Protein 6SDU (pdb70)

Solvent-accessible surface area: 31953 Å² total; per-residue (Å²): 93,160,71,62,46,56,20,122,10,25,50,9,61,39,80,106,118,56,21,33,0,30,0,27,7,70,5,28,90,27,13,84,5,52,0,36,0,38,21,44,58,119,4,24,0,94,0,42,0,25,2,5,65,43,68,15,0,18,0,10,0,12,39,113,21,40,58,50,5,86,51,6,104,43,1,26,2,36,7,60,7,96,40,29,104,10,3,2,5,2,0,0,0,8,2,47,9,60,72,75,90,43,14,1,4,0,7,0,18,5,9,0,63,27,79,0,15,1,21,12,81,2,69,14,32,88,54,25,123,48,7,13,1,77,39,62,73,71,106,19,117,16,10,72,13,39,0,12,0,0,34,0,31,2,104,53,26,17,52,0,2,0,0,1,50,50,69,88,32,55,64,28,85,5,53,0,50,34,0,0,78,44,0,79,85,92,62,44,19,44,77,14,81,1,8,20,0,28,0,0,0,25,0,14,2,0,33,66,15,47,64,1,39,2,26,54,1,34,16,61,42,139,49,11,19,43,30,147,13,72,68,88,110,150,51,31,28,1,35,0,31,7,114,8,87,71,10,1,18,0,6,0,16,31,42,7,38,97,29,2,2,2,30,0,38,0,10,87,33,131,44,50,7,0,11,0,11,0,11,43,114,19,40,49,52,8,84,61,11,105,54,1,30,3,42,8,60,6,74,44,25,133,45,22,7,9,2,0,0,0,9,3,42,10,52,65,95,128,42,14,2,4,0,7,0,16,5,40,1,74,30,81,0,30,29,88,11,92,1,54,10,108,122,142,73,4,75,46,50,68,78,95,24,113,17,8,73,14,42,0,16,1,0,30,0,111,4,118,96,75,37,48,0,2,0,1,1,46,63,73,91,30,56,58,29,86,5,52,1,40,32,1,0,90,42,0,72,84,89,61,43,17,44,71,19,77,0,4,24,0,29,1,0,0,20,0,16,5,0,33,66,19,40,22,1,7,2,28,83,5,48,16,64,39,141,238,49,65,46,58,18,88,12,12,47,6,57,43,78,103,111,57,19,32,0,28,0,22,8,62,4,25,55,22,11,51,5,30,0,39,0,67,24,38,60,125,5,27,1,94,0,40,0,26,2,3,67,44,73,10,0,16,0,10,1,12,40,104,18,34,54,57,6,87,60,4,110,49,1,27,2,37,4,62,7,93,38,24,113,9,2,3,0,1,0,0,0,10,2,46,8,54,60,82,127,35,15,1,5,0,8,0,13,1,11,1,55,29,80,0,19,3,22,12,83,3,72,14,32,84,55,27,101,56,14,11,2,82,46,62,69,71,90,20,120,19,10,76,20,44,0,13,0,0,31,0,31,4,85,66,26,25,48,0,3,1,0,1,42,52,73,82,29,56,58,27,79,0,54,0,46,38,0,0,77,44,0,84,83,97,63,45,19,43,68,19,78,0,6,25,0,31,0,0,0,23,0,12,3,0,34,67,19,43,70,1,33,2,30,50,2,33,16,59,39,141,114,28,78,42,45,20,41,28,29,175,6,74,36,83,100,105,61,31,32,2,35,0,45,14,140,7,77,96,13,1,21,0,4,0,8,0,1,13,54,104,31,6,3,1,29,0,41,0,6,76,26,130,44,50,8,0,9,0,13,2,11,43,108,20,34,55,49,7,89,62,6,106,45,1,27,3,37,9,62,7,66,42,25,131,45,21,6,8,2,0,0,0,8,1,45,7,60,64,81,134,34,16,1,2,0,6,0,18,5,40,0,75,30,78,0,30,27,85,12,91,2,61,12,100,120,108,32,152,103,29,17,2,82,39,70,66,72,109,21,115,17,10,69,11,43,0,12,0,0,34,0,87,11,146,92,61,23,41,1,1,0,0,1,45,51,75,90,33,57,61,28,89,3,54,0,47,35,0,0,81,52,0,85,84,93,64,41,16,41,74,20,76,0,7,24,0,29,1,0,0,19,0,16,3,0,32,47,20,38,21,0,9,3,27,91,17,45,16,58,42,138

InterPro domains:
  IPR002594 Glycoside hydrolase family 12 [PTHR34002] (25-267)
  IPR013319 Glycoside hydrolase family 11/12 [G3DSA:2.60.120.180] (44-266)
  IPR013320 Concanavalin A-like lectin/glucanase domain superfamily [SSF49899] (51-266)

Foldseek 3Di:
DDFPDKDFDAQDKDDDPQKMKGWHFDDDDAFTKMKTHRDRFWIKMKGAGAPDDDFGGWTKMKGWDQAWLVPWDFKKKKWAKDWDQDAFKFWWKWWAFPVRLETEIETQAGQAAQQQGDSDGDAAPDADPVGGHHFPDAQDDWFHATWTWHWHADPVGRIYIYTYGNDHDRIDMGGVSGVVVVVVVVPPDHRTRTTMIMTGMRGGHDHPMIMMITGGMDIDTD/DDQPCFDKDDDVFKMWGFPFDDDDFFTKDKADPDLQKIKMKGAGAPDDDFGGWTKMKGWFQAFLVRFPFKKKKWAKDWDPDAFKFWWKWWALAVRQETEIETQAGQAAQQLGGSDGDAADDPVHHFPAAQDDWFHATWTWGWHQDPDRHIYIYTYGNDHDRIDMGRVSRVVVVVVVVVPDDRGGTTMIMTGMGGNHDHPMTMMMIGNIDIDTD/DAPDKDFDAQDKDDDPQKMKTWHFDDDDAWTKMKGHHDSFWIKMKGAGAPDDDFGGWTKMKGWFQAWLVPWDFKKKKWAKDWDDDAFKFWWKWWAFPVRLETEIETQAGQAAQQQGGSDGDAAPDADPVRGHHFPDAQDCWFHATWTWHWHADPVRRIYIYTYGNDHDRTDMGRVSGVVVVVVVVPPDHRTGTTMIMTGMRGGHDHPMIMMIIGGMDIDTD/DQPDKDFDCFDKDDDDQKIWGFFFDDPDFFTKMKTHNDPFKIKMKGAGAPDDDFGGWTKMKGWDQAWLVPFPFKKKKWAKDWDPDAFKFWWKWWAFPVRLETEIETQAGQAAQQQGDSDGDAAPDADPVRGHHFPAAQDDWFHATWTWHWHADPPRRIYIYTYGNDHDRIDMGGVSGVVVVVVVVPPDDRTGTTMIMTGMRGGHDHPMIMMMIGRIDIDTD

Sequence (877 aa):
GMPIWSSHAPYGSFSRDGYSWNNDVWGPRPGPQTISVSGVNRWSVWSDQPNTPGIKSYPHVAFNIGKPLSSINTLSSSFNQEVPTGGAWDVAYDIWDSSNKHEIMLWTNYTGNSDGSGNVKPISYHYAPSGAAIPVYSNVNVGGATWNVFEGEGPDGHKVISLLRTSKTNSGTVDIKSILQWIKSKGYFGDIEVGSVQYGVEITSSPGGKNFNFNNWSVTSKSSHAPYGSFSRDGYSWNNDVWGPRPGPQTISVSGVNRWSVWSDQPNTPGIKSYPHVAFNIGKPLSSINTLSSSFNQEVPTGGAWDVAYDIWDSSNKHEIMLWTNYTGNSDGSGNVKPISYHYAAIPVYSNVNVGGATWNVFEGEGPDGHKVISLLRTSKTNSGTVDIKSILQWIKSKGYFGDIEVGSVQYGVEITSSPGGKNFNFNNWSVTSKMPIWSSHAPYGSFSRDGYSWNNDVWGPRPGPQTISVSGVNRWSVWSDQPNTPGIKSYPHVAFNIGKPLSSINTLSSSFNQEVPTGGAWDVAYDIWDSSNKHEIMLWTNYTGNSDGSGNVKPISYHYAPSGAAIPVYSNVNVGGATWNVFEGEGPDGHKVISLLRTSKTNSGTVDIKSILQWIKSKGYFGDIEVGSVQYGVEITSSPGGKNFNFNNWSVTSKMPIWSSHAPYGSFSRDGYSWNNDVWGPRRPGPQTISVSGVNRWSVWSDQPNTPGIKSYPHVAFNIGKPLSSINTLSSSFNQEVPTGGAWDVAYDIWDSSNKHEIMLWTNYTGNSDGSGNVKPISYHYAPSGAAIPVYSNVNVGGATWNVFEGEGPDGHKVISLLRTSKTNSGTVDIKSILQWIKSKGYFGDIEVGSVQYGVEITSSPGGKNFNFNNWSVTSK

Structure (mmCIF, N/CA/C/O backbone):
data_6SDU
#
_entry.id   6SDU
#
_cell.length_a   135.408
_cell.length_b   108.319
_cell.length_c   84.706
_cell.angle_alpha   90.000
_cell.angle_beta   113.110
_cell.angle_gamma   90.000
#
_symmetry.space_group_name_H-M   'C 1 2 1'
#
loop_
_entity.id
_entity.type
_entity.pdbx_description
1 polymer 'Type III effector NopAA'
2 branched beta-D-glucopyranose-(1-4)-beta-D-glucopyranose
3 non-polymer beta-D-glucopyranose
4 water water
#
loop_
_atom_site.group_PDB
_atom_site.id
_atom_site.type_symbol
_atom_site.label_atom_id
_atom_site.label_alt_id
_atom_site.label_comp_id
_atom_site.label_asym_id
_atom_site.label_entity_id
_atom_site.label_seq_id
_atom_site.pdbx_PDB_ins_code
_atom_site.Cartn_x
_atom_site.Cartn_y
_atom_site.Cartn_z
_atom_site.occupancy
_atom_site.B_iso_or_equiv
_atom_site.auth_seq_id
_atom_site.auth_comp_id
_atom_site.auth_asym_id
_atom_site.auth_atom_id
_atom_site.pdbx_PDB_model_num
ATOM 1 N N . GLY A 1 16 ? 38.797 76.383 36.087 1.00 40.52 15 GLY A N 1
ATOM 2 C CA . GLY A 1 16 ? 38.416 76.055 37.478 1.00 48.00 15 GLY A CA 1
ATOM 3 C C . GLY A 1 16 ? 37.895 74.619 37.579 1.00 43.81 15 GLY A C 1
ATOM 4 O O . GLY A 1 16 ? 38.487 73.903 38.328 1.00 43.89 15 GLY A O 1
ATOM 5 N N . MET A 1 17 ? 36.827 74.241 36.880 1.00 36.25 16 MET A N 1
ATOM 6 C CA . MET A 1 17 ? 36.418 72.818 36.828 1.00 28.01 16 MET A CA 1
ATOM 7 C C . MET A 1 17 ? 36.727 72.313 35.426 1.00 35.13 16 MET A C 1
ATOM 8 O O . MET A 1 17 ? 36.379 72.963 34.508 1.00 35.63 16 MET A O 1
ATOM 13 N N . PRO A 1 18 ? 37.370 71.161 35.246 1.00 33.13 17 PRO A N 1
ATOM 14 C CA . PRO A 1 18 ? 37.690 70.689 33.928 1.00 31.62 17 PRO A CA 1
ATOM 15 C C . PRO A 1 18 ? 36.548 70.097 33.113 1.00 30.16 17 PRO A C 1
ATOM 16 O O . PRO A 1 18 ? 35.756 69.474 33.638 1.00 31.72 17 PRO A O 1
ATOM 20 N N . ILE A 1 19 ? 36.568 70.354 31.821 1.00 28.82 18 ILE A N 1
ATOM 21 C CA . ILE A 1 19 ? 35.623 69.716 30.872 1.00 27.72 18 ILE A CA 1
ATOM 22 C C . ILE A 1 19 ? 36.287 68.421 30.395 1.00 28.45 18 ILE A C 1
ATOM 23 O O . ILE A 1 19 ? 35.612 67.599 29.858 1.00 28.92 18 ILE A O 1
ATOM 28 N N . TRP A 1 20 ? 37.592 68.305 30.605 1.00 23.45 19 TRP A N 1
ATOM 29 C CA . TRP A 1 20 ? 38.327 67.092 30.304 1.00 31.81 19 TRP A CA 1
ATOM 30 C C . TRP A 1 20 ? 39.678 67.164 30.993 1.00 36.81 19 TRP A C 1
ATOM 31 O O . TRP A 1 20 ? 40.211 68.262 31.215 1.00 35.32 19 TRP A O 1
ATOM 42 N N . SER A 1 21 ? 40.179 66.003 31.391 1.00 22.38 20 SER A N 1
ATOM 43 C CA . SER A 1 21 ? 41.485 65.848 31.998 1.00 27.36 20 SER A CA 1
ATOM 44 C C . SER A 1 21 ? 42.003 64.456 31.650 1.00 33.64 20 SER A C 1
ATOM 45 O O . SER A 1 21 ? 41.221 63.509 31.553 1.00 27.45 20 SER A O 1
ATOM 48 N N . SER A 1 22 ? 43.325 64.320 31.535 1.00 30.17 21 SER A N 1
ATOM 49 C CA . SER A 1 22 ? 43.948 63.015 31.319 1.00 29.83 21 SER A CA 1
ATOM 50 C C . SER A 1 22 ? 45.383 63.015 31.831 1.00 26.75 21 SER A C 1
ATOM 51 O O . SER A 1 22 ? 46.090 64.024 31.741 1.00 27.97 21 SER A O 1
ATOM 54 N N . HIS A 1 23 ? 45.791 61.898 32.418 1.00 37.14 22 HIS A N 1
ATOM 55 C CA . HIS A 1 23 ? 47.200 61.675 32.700 1.00 40.24 22 HIS A CA 1
ATOM 56 C C . HIS A 1 23 ? 47.788 60.584 31.814 1.00 40.99 22 HIS A C 1
ATOM 57 O O . HIS A 1 23 ? 48.972 60.261 31.947 1.00 37.42 22 HIS A O 1
ATOM 64 N N . ALA A 1 24 ? 46.997 60.028 30.908 1.00 36.00 23 ALA A N 1
ATOM 65 C CA . ALA A 1 24 ? 47.461 58.981 30.005 1.00 36.42 23 ALA A CA 1
ATOM 66 C C . ALA A 1 24 ? 48.326 59.560 28.892 1.00 37.65 23 ALA A C 1
ATOM 67 O O . ALA A 1 24 ? 47.990 60.616 28.330 1.00 37.00 23 ALA A O 1
ATOM 69 N N . PRO A 1 25 ? 49.455 58.930 28.578 1.00 40.55 24 PRO A N 1
ATOM 70 C CA . PRO A 1 25 ? 50.241 59.365 27.421 1.00 37.75 24 PRO A CA 1
ATOM 71 C C . PRO A 1 25 ? 49.366 59.313 26.176 1.00 35.21 24 PRO A C 1
ATOM 72 O O . PRO A 1 25 ? 48.625 58.352 25.967 1.00 35.11 24 PRO A O 1
ATOM 76 N N . TYR A 1 26 ? 49.426 60.381 25.381 1.00 33.92 25 TYR A N 1
ATOM 77 C CA . TYR A 1 26 ? 48.707 60.589 24.122 1.00 32.72 25 TYR A CA 1
ATOM 78 C C . TYR A 1 26 ? 47.190 60.663 24.289 1.00 36.60 25 TYR A C 1
ATOM 79 O O . TYR A 1 26 ? 46.462 60.532 23.292 1.00 36.58 25 TYR A O 1
ATOM 88 N N . GLY A 1 27 ? 46.699 60.877 25.511 1.00 32.45 26 GLY A N 1
ATOM 89 C CA . GLY A 1 27 ? 45.281 61.143 25.699 1.00 25.55 26 GLY A CA 1
ATOM 90 C C . GLY A 1 27 ? 44.875 62.399 24.941 1.00 32.45 26 GLY A C 1
ATOM 91 O O . GLY A 1 27 ? 45.655 63.341 24.816 1.00 33.86 26 GLY A O 1
ATOM 92 N N . SER A 1 28 ? 43.690 62.368 24.329 1.00 31.67 27 SER A N 1
ATOM 93 C CA . SER A 1 28 ? 43.256 63.499 23.525 1.00 35.91 27 SER A CA 1
ATOM 94 C C . SER A 1 28 ? 41.766 63.764 23.718 1.00 33.79 27 SER A C 1
ATOM 95 O O . SER A 1 28 ? 40.996 62.900 24.139 1.00 32.97 27 SER A O 1
ATOM 98 N N . PHE A 1 29 ? 41.393 65.010 23.454 1.00 31.04 28 PHE A N 1
ATOM 99 C CA . PHE A 1 29 ? 40.036 65.511 23.569 1.00 29.15 28 PHE A CA 1
ATOM 100 C C . PHE A 1 29 ? 39.878 66.609 22.520 1.00 32.82 28 PHE A C 1
ATOM 101 O O . PHE A 1 29 ? 40.856 67.267 22.164 1.00 35.48 28 PHE A O 1
ATOM 109 N N . SER A 1 30 ? 38.675 66.751 21.962 1.00 35.64 29 SER A N 1
ATOM 110 C CA . SER A 1 30 ? 38.414 67.813 20.996 1.00 39.04 29 SER A CA 1
ATOM 111 C C . SER A 1 30 ? 37.038 68.403 21.249 1.00 39.68 29 SER A C 1
ATOM 112 O O . SER A 1 30 ? 36.121 67.688 21.662 1.00 44.26 29 SER A O 1
ATOM 115 N N . ARG A 1 31 ? 36.936 69.725 21.101 1.00 37.70 30 ARG A N 1
ATOM 116 C CA . ARG A 1 31 ? 35.682 70.455 21.249 1.00 36.72 30 ARG A CA 1
ATOM 117 C C . ARG A 1 31 ? 35.728 71.694 20.355 1.00 41.27 30 ARG A C 1
ATOM 118 O O . ARG A 1 31 ? 36.719 72.432 20.381 1.00 37.43 30 ARG A O 1
ATOM 126 N N . ASP A 1 32 ? 34.712 71.861 19.500 1.00 41.25 31 ASP A N 1
ATOM 127 C CA . ASP A 1 32 ? 34.541 73.070 18.677 1.00 44.54 31 ASP A CA 1
ATOM 128 C C . ASP A 1 32 ? 35.761 73.395 17.826 1.00 45.08 31 ASP A C 1
ATOM 129 O O . ASP A 1 32 ? 36.165 74.557 17.717 1.00 51.10 31 ASP A O 1
ATOM 134 N N . GLY A 1 33 ? 36.364 72.385 17.209 1.00 40.89 32 GLY A N 1
ATOM 135 C CA . GLY A 1 33 ? 37.511 72.665 16.363 1.00 42.33 32 GLY A CA 1
ATOM 136 C C . GLY A 1 33 ? 38.853 72.720 17.064 1.00 42.96 32 GLY A C 1
ATOM 137 O O . GLY A 1 33 ? 39.883 72.839 16.385 1.00 42.85 32 GLY A O 1
ATOM 138 N N . TYR A 1 34 ? 38.881 72.720 18.392 1.00 37.05 33 TYR A N 1
ATOM 139 C CA . TYR A 1 34 ? 40.138 72.682 19.117 1.00 36.21 33 TYR A CA 1
ATOM 140 C C . TYR A 1 34 ? 40.333 71.262 19.620 1.00 35.84 33 TYR A C 1
ATOM 141 O O . TYR A 1 34 ? 39.367 70.591 19.999 1.00 39.87 33 TYR A O 1
ATOM 150 N N . SER A 1 35 ? 41.572 70.793 19.609 1.00 39.00 34 SER A N 1
ATOM 151 C CA . SER A 1 35 ? 41.886 69.516 20.229 1.00 40.28 34 SER A CA 1
ATOM 152 C C . SER A 1 35 ? 43.076 69.688 21.160 1.00 40.97 34 SER A C 1
ATOM 153 O O . SER A 1 35 ? 43.900 70.596 20.991 1.00 41.22 34 SER A O 1
ATOM 156 N N . TRP A 1 36 ? 43.116 68.847 22.190 1.00 33.13 35 TRP A N 1
ATOM 157 C CA . TRP A 1 36 ? 44.183 68.855 23.187 1.00 29.58 35 TRP A CA 1
ATOM 158 C C . TRP A 1 36 ? 44.821 67.475 23.232 1.00 29.46 35 TRP A C 1
ATOM 159 O O . TRP A 1 36 ? 44.106 66.467 23.238 1.00 31.00 35 TRP A O 1
ATOM 170 N N . ASN A 1 37 ? 46.159 67.428 23.263 1.00 29.74 36 ASN A N 1
ATOM 171 C CA . ASN A 1 37 ? 46.911 66.176 23.191 1.00 31.93 36 ASN A CA 1
ATOM 172 C C . ASN A 1 37 ? 47.978 66.112 24.279 1.00 31.77 36 ASN A C 1
ATOM 173 O O . ASN A 1 37 ? 48.860 66.973 24.338 1.00 34.86 36 ASN A O 1
ATOM 178 N N . ASN A 1 38 ? 47.891 65.081 25.129 1.00 31.29 37 ASN A N 1
ATOM 179 C CA . ASN A 1 38 ? 48.855 64.805 26.209 1.00 28.28 37 ASN A CA 1
ATOM 180 C C . ASN A 1 38 ? 50.044 63.993 25.690 1.00 35.38 37 ASN A C 1
ATOM 181 O O . ASN A 1 38 ? 50.289 62.865 26.119 1.00 44.20 37 ASN A O 1
ATOM 186 N N . ASP A 1 39 ? 50.807 64.589 24.775 1.00 33.18 38 ASP A N 1
ATOM 187 C CA . ASP A 1 39 ? 51.883 63.862 24.092 1.00 38.18 38 ASP A CA 1
ATOM 188 C C . ASP A 1 39 ? 53.119 63.715 24.975 1.00 36.66 38 ASP A C 1
ATOM 189 O O . ASP A 1 39 ? 53.740 64.725 25.332 1.00 37.96 38 ASP A O 1
ATOM 194 N N . VAL A 1 40 ? 53.431 62.465 25.368 1.00 21.15 39 VAL A N 1
ATOM 195 C CA . VAL A 1 40 ? 54.607 62.097 26.162 1.00 26.76 39 VAL A CA 1
ATOM 196 C C . VAL A 1 40 ? 55.134 60.772 25.632 1.00 39.34 39 VAL A C 1
ATOM 197 O O . VAL A 1 40 ? 54.372 59.800 25.535 1.00 39.47 39 VAL A O 1
ATOM 201 N N . TRP A 1 41 ? 56.414 60.733 25.257 1.00 38.13 40 TRP A N 1
ATOM 202 C CA . TRP A 1 41 ? 57.016 59.528 24.683 1.00 38.91 40 TRP A CA 1
ATOM 203 C C . TRP A 1 41 ? 58.373 59.197 25.305 1.00 43.17 40 TRP A C 1
ATOM 204 O O . TRP A 1 41 ? 58.811 59.872 26.245 1.00 37.76 40 TRP A O 1
ATOM 215 N N . GLY A 1 42 ? 59.075 58.186 24.778 1.00 40.96 41 GLY A N 1
ATOM 216 C CA . GLY A 1 42 ? 60.432 57.976 25.228 1.00 52.63 41 GLY A CA 1
ATOM 217 C C . GLY A 1 42 ? 60.648 56.818 26.183 1.00 56.47 41 GLY A C 1
ATOM 218 O O . GLY A 1 42 ? 59.736 56.041 26.486 1.00 47.16 41 GLY A O 1
ATOM 219 N N . PRO A 1 43 ? 61.903 56.674 26.655 1.00 55.83 42 PRO A N 1
ATOM 220 C CA . PRO A 1 43 ? 62.271 55.531 27.510 1.00 58.53 42 PRO A CA 1
ATOM 221 C C . PRO A 1 43 ? 61.557 55.459 28.857 1.00 59.75 42 PRO A C 1
ATOM 222 O O . PRO A 1 43 ? 60.868 54.466 29.132 1.00 57.90 42 PRO A O 1
ATOM 226 N N . ARG A 1 44 ? 61.718 56.460 29.721 1.00 62.68 43 ARG A N 1
ATOM 227 C CA . ARG A 1 44 ? 61.012 56.478 31.001 1.00 72.49 43 ARG A CA 1
ATOM 228 C C . ARG A 1 44 ? 60.397 57.849 31.193 1.00 62.23 43 ARG A C 1
ATOM 229 O O . ARG A 1 44 ? 60.978 58.722 31.865 1.00 61.01 43 ARG A O 1
ATOM 237 N N . PRO A 1 45 ? 59.190 58.062 30.649 1.00 56.54 44 PRO A N 1
ATOM 238 C CA . PRO A 1 45 ? 58.560 59.380 30.765 1.00 53.34 44 PRO A CA 1
ATOM 239 C C . PRO A 1 45 ? 58.057 59.610 32.175 1.00 46.40 44 PRO A C 1
ATOM 240 O O . PRO A 1 45 ? 57.522 58.703 32.814 1.00 40.37 44 PRO A O 1
ATOM 244 N N . GLY A 1 46 ? 58.078 60.869 32.599 1.00 40.99 45 GLY A N 1
ATOM 245 C CA . GLY A 1 46 ? 57.569 61.187 33.904 1.00 32.90 45 GLY A CA 1
ATOM 246 C C . GLY A 1 46 ? 56.086 61.450 33.864 1.00 31.43 45 GLY A C 1
ATOM 247 O O . GLY A 1 46 ? 55.479 61.581 32.799 1.00 31.38 45 GLY A O 1
ATOM 248 N N . PRO A 1 47 ? 55.471 61.542 35.037 1.00 27.92 46 PRO A N 1
ATOM 249 C CA . PRO A 1 47 ? 54.026 61.792 35.079 1.00 32.78 46 PRO A CA 1
ATOM 250 C C . PRO A 1 47 ? 53.697 63.129 34.442 1.00 31.18 46 PRO A C 1
ATOM 251 O O . PRO A 1 47 ? 54.472 64.086 34.526 1.00 29.44 46 PRO A O 1
ATOM 255 N N . GLN A 1 48 ? 52.541 63.180 33.785 1.00 24.50 47 GLN A N 1
ATOM 256 C CA . GLN A 1 48 ? 52.095 64.406 33.145 1.00 30.93 47 GLN A CA 1
ATOM 257 C C . GLN A 1 48 ? 50.583 64.390 33.091 1.00 31.64 47 GLN A C 1
ATOM 258 O O . GLN A 1 48 ? 50.010 63.447 32.535 1.00 30.14 47 GLN A O 1
ATOM 264 N N . THR A 1 49 ? 49.953 65.488 33.522 1.00 28.08 48 THR A N 1
ATOM 265 C CA . THR A 1 49 ? 48.493 65.580 33.541 1.00 27.02 48 THR A CA 1
ATOM 266 C C . THR A 1 49 ? 48.059 66.886 32.892 1.00 29.95 48 THR A C 1
ATOM 267 O O . THR A 1 49 ? 48.415 67.980 33.356 1.00 28.93 48 THR A O 1
ATOM 271 N N . ILE A 1 50 ? 47.261 66.764 31.849 1.00 22.37 49 ILE A N 1
ATOM 272 C CA . ILE A 1 50 ? 46.677 67.900 31.150 1.00 26.92 49 ILE A CA 1
ATOM 273 C C . ILE A 1 50 ? 45.220 68.024 31.589 1.00 26.72 49 ILE A C 1
ATOM 274 O O . ILE A 1 50 ? 44.536 67.014 31.810 1.00 26.29 49 ILE A O 1
ATOM 279 N N . SER A 1 51 ? 44.765 69.256 31.812 1.00 26.61 50 SER A N 1
ATOM 280 C CA . SER A 1 51 ? 43.365 69.518 32.133 1.00 27.56 50 SER A CA 1
ATOM 281 C C . SER A 1 51 ? 42.882 70.661 31.261 1.00 34.24 50 SER A C 1
ATOM 282 O O . SER A 1 51 ? 43.639 71.603 30.993 1.00 32.25 50 SER A O 1
ATOM 285 N N . VAL A 1 52 ? 41.643 70.547 30.777 1.00 26.64 51 VAL A N 1
ATOM 286 C CA . VAL A 1 52 ? 41.035 71.554 29.913 1.00 30.77 51 VAL A CA 1
ATOM 287 C C . VAL A 1 52 ? 39.831 72.144 30.624 1.00 33.23 51 VAL A C 1
ATOM 288 O O . VAL A 1 52 ? 38.907 71.413 31.010 1.00 29.37 51 VAL A O 1
ATOM 292 N N . SER A 1 53 ? 39.827 73.465 30.786 1.00 31.53 52 SER A N 1
ATOM 293 C CA . SER A 1 53 ? 38.693 74.100 31.439 1.00 30.00 52 SER A CA 1
ATOM 294 C C . SER A 1 53 ? 37.645 74.625 30.461 1.00 31.93 52 SER A C 1
ATOM 295 O O . SER A 1 53 ? 36.487 74.804 30.852 1.00 45.09 52 SER A O 1
ATOM 298 N N . GLY A 1 54 ? 37.992 74.766 29.192 1.00 34.57 53 GLY A N 1
ATOM 299 C CA . GLY A 1 54 ? 37.110 75.319 28.177 1.00 39.67 53 GLY A CA 1
ATOM 300 C C . GLY A 1 54 ? 37.931 75.512 26.923 1.00 37.91 53 GLY A C 1
ATOM 301 O O . GLY A 1 54 ? 39.155 75.322 26.933 1.00 42.94 53 GLY A O 1
ATOM 302 N N . VAL A 1 55 ? 37.258 75.932 25.844 1.00 44.87 54 VAL A N 1
ATOM 303 C CA . VAL A 1 55 ? 37.935 75.914 24.540 1.00 47.13 54 VAL A CA 1
ATOM 304 C C . VAL A 1 55 ? 39.166 76.809 24.520 1.00 49.61 54 VAL A C 1
ATOM 305 O O . VAL A 1 55 ? 40.145 76.517 23.821 1.00 55.01 54 VAL A O 1
ATOM 309 N N . ASN A 1 56 ? 39.168 77.874 25.308 1.00 42.48 55 ASN A N 1
ATOM 310 C CA . ASN A 1 56 ? 40.278 78.811 25.316 1.00 41.15 55 ASN A CA 1
ATOM 311 C C . ASN A 1 56 ? 41.229 78.685 26.507 1.00 37.06 55 ASN A C 1
ATOM 312 O O . ASN A 1 56 ? 42.230 79.405 26.542 1.00 41.85 55 ASN A O 1
ATOM 317 N N . ARG A 1 57 ? 40.960 77.824 27.493 1.00 31.03 56 ARG A N 1
ATOM 318 C CA . ARG A 1 57 ? 41.774 77.804 28.712 1.00 30.34 56 ARG A CA 1
ATOM 319 C C . ARG A 1 57 ? 42.100 76.376 29.128 1.00 34.00 56 ARG A C 1
ATOM 320 O O . ARG A 1 57 ? 41.199 75.565 29.343 1.00 33.53 56 ARG A O 1
ATOM 328 N N . TRP A 1 58 ? 43.394 76.104 29.313 1.00 30.60 57 TRP A N 1
ATOM 329 C CA . TRP A 1 58 ? 43.885 74.781 29.657 1.00 25.54 57 TRP A CA 1
ATOM 330 C C . TRP A 1 58 ? 45.178 74.892 30.456 1.00 32.98 57 TRP A C 1
ATOM 331 O O . TRP A 1 58 ? 45.736 75.982 30.649 1.00 31.09 57 TRP A O 1
ATOM 342 N N . SER A 1 59 ? 45.599 73.748 30.992 1.00 27.55 58 SER A N 1
ATOM 343 C CA . SER A 1 59 ? 46.766 73.675 31.847 1.00 31.81 58 SER A CA 1
ATOM 344 C C . SER A 1 59 ? 47.392 72.288 31.717 1.00 33.56 58 SER A C 1
ATOM 345 O O . SER A 1 59 ? 46.728 71.327 31.308 1.00 26.98 58 SER A O 1
ATOM 348 N N . VAL A 1 60 ? 48.685 72.202 32.049 1.00 33.39 59 VAL A N 1
ATOM 349 C CA . VAL A 1 60 ? 49.413 70.937 32.106 1.00 34.86 59 VAL A CA 1
ATOM 350 C C . VAL A 1 60 ? 50.475 71.004 33.208 1.00 37.23 59 VAL A C 1
ATOM 351 O O . VAL A 1 60 ? 51.153 72.028 33.379 1.00 33.05 59 VAL A O 1
ATOM 355 N N . TRP A 1 61 ? 50.582 69.927 33.991 1.00 31.69 60 TRP A N 1
ATOM 356 C CA . TRP A 1 61 ? 51.653 69.733 34.971 1.00 26.07 60 TRP A CA 1
ATOM 357 C C . TRP A 1 61 ? 52.493 68.535 34.574 1.00 25.94 60 TRP A C 1
ATOM 358 O O . TRP A 1 61 ? 51.945 67.512 34.166 1.00 29.74 60 TRP A O 1
ATOM 369 N N . SER A 1 62 ? 53.815 68.659 34.663 1.00 26.10 61 SER A N 1
ATOM 370 C CA . SER A 1 62 ? 54.684 67.586 34.201 1.00 22.68 61 SER A CA 1
ATOM 371 C C . SER A 1 62 ? 55.922 67.519 35.071 1.00 21.43 61 SER A C 1
ATOM 372 O O . SER A 1 62 ? 56.475 68.552 35.433 1.00 29.16 61 SER A O 1
ATOM 375 N N . ASP A 1 63 ? 56.351 66.303 35.400 1.00 26.09 62 ASP A N 1
ATOM 376 C CA . ASP A 1 63 ? 57.558 66.008 36.184 1.00 27.77 62 ASP A CA 1
ATOM 377 C C . ASP A 1 63 ? 58.504 65.124 35.359 1.00 35.29 62 ASP A C 1
ATOM 378 O O . ASP A 1 63 ? 58.513 63.900 35.516 1.00 34.58 62 ASP A O 1
ATOM 383 N N . GLN A 1 64 ? 59.310 65.741 34.497 1.00 33.12 63 GLN A N 1
ATOM 384 C CA . GLN A 1 64 ? 60.234 65.040 33.607 1.00 29.67 63 GLN A CA 1
ATOM 385 C C . GLN A 1 64 ? 61.664 65.085 34.147 1.00 31.14 63 GLN A C 1
ATOM 386 O O . GLN A 1 64 ? 62.083 66.108 34.716 1.00 29.45 63 GLN A O 1
ATOM 392 N N . PRO A 1 65 ? 62.425 63.996 34.044 1.00 32.39 64 PRO A N 1
ATOM 393 C CA . PRO A 1 65 ? 63.757 63.969 34.662 1.00 30.09 64 PRO A CA 1
ATOM 394 C C . PRO A 1 65 ? 64.772 64.830 33.927 1.00 27.16 64 PRO A C 1
ATOM 395 O O . PRO A 1 65 ? 64.633 65.156 32.737 1.00 29.59 64 PRO A O 1
ATOM 399 N N . ASN A 1 66 ? 65.844 65.144 34.656 1.00 31.38 65 ASN A N 1
ATOM 400 C CA . ASN A 1 66 ? 66.969 65.938 34.146 1.00 36.97 65 ASN A CA 1
ATOM 401 C C . ASN A 1 66 ? 67.894 65.085 33.267 1.00 34.77 65 ASN A C 1
ATOM 402 O O . ASN A 1 66 ? 69.034 64.755 33.610 1.00 23.70 65 ASN A O 1
ATOM 407 N N . THR A 1 67 ? 67.373 64.702 32.114 1.00 27.70 66 THR A N 1
ATOM 408 C CA . THR A 1 67 ? 68.083 63.848 31.175 1.00 28.05 66 THR A CA 1
ATOM 409 C C . THR A 1 67 ? 67.973 64.442 29.782 1.00 24.50 66 THR A C 1
ATOM 410 O O . THR A 1 67 ? 67.090 65.272 29.529 1.00 20.30 66 THR A O 1
ATOM 414 N N . PRO A 1 68 ? 68.840 64.031 28.848 1.00 19.69 67 PRO A N 1
ATOM 415 C CA . PRO A 1 68 ? 68.814 64.632 27.501 1.00 32.40 67 PRO A CA 1
ATOM 416 C C . PRO A 1 68 ? 67.511 64.388 26.739 1.00 29.55 67 PRO A C 1
ATOM 417 O O . PRO A 1 68 ? 66.862 63.352 26.872 1.00 31.64 67 PRO A O 1
ATOM 421 N N . GLY A 1 69 ? 67.167 65.343 25.889 1.00 28.40 68 GLY A N 1
ATOM 422 C CA . GLY A 1 69 ? 66.101 65.148 24.913 1.00 29.52 68 GLY A CA 1
ATOM 423 C C . GLY A 1 69 ? 64.744 65.617 25.391 1.00 32.29 68 GLY A C 1
ATOM 424 O O . GLY A 1 69 ? 64.439 65.637 26.589 1.00 29.16 68 GLY A O 1
ATOM 425 N N . ILE A 1 70 ? 63.915 66.007 24.415 1.00 26.43 69 ILE A N 1
ATOM 426 C CA . ILE A 1 70 ? 62.531 66.401 24.670 1.00 27.14 69 ILE A CA 1
ATOM 427 C C . ILE A 1 70 ? 61.707 65.176 25.052 1.00 32.23 69 ILE A C 1
ATOM 428 O O . ILE A 1 70 ? 61.746 64.146 24.366 1.00 27.86 69 ILE A O 1
ATOM 433 N N . LYS A 1 71 ? 60.965 65.270 26.163 1.00 28.54 70 LYS A N 1
ATOM 434 C CA . LYS A 1 71 ? 60.149 64.150 26.625 1.00 19.96 70 LYS A CA 1
ATOM 435 C C . LYS A 1 71 ? 58.696 64.258 26.206 1.00 33.09 70 LYS A C 1
ATOM 436 O O . LYS A 1 71 ? 58.044 63.227 26.018 1.00 27.41 70 LYS A O 1
ATOM 442 N N . SER A 1 72 ? 58.167 65.474 26.056 1.00 27.59 71 SER A N 1
ATOM 443 C CA . SER A 1 72 ? 56.741 65.628 25.864 1.00 20.93 71 SER A CA 1
ATOM 444 C C . SER A 1 72 ? 56.438 66.942 25.159 1.00 29.25 71 SER A C 1
ATOM 445 O O . SER A 1 72 ? 57.242 67.881 25.164 1.00 25.01 71 SER A O 1
ATOM 448 N N . TYR A 1 73 ? 55.273 66.987 24.523 1.00 30.10 72 TYR A N 1
ATOM 449 C CA . TYR A 1 73 ? 54.735 68.219 23.947 1.00 34.09 72 TYR A CA 1
ATOM 450 C C . TYR A 1 73 ? 53.233 68.248 24.174 1.00 33.64 72 TYR A C 1
ATOM 451 O O . TYR A 1 73 ? 52.447 68.025 23.243 1.00 34.31 72 TYR A O 1
ATOM 460 N N . PRO A 1 74 ? 52.795 68.479 25.417 1.00 28.58 73 PRO A N 1
ATOM 461 C CA . PRO A 1 74 ? 51.365 68.746 25.648 1.00 29.93 73 PRO A CA 1
ATOM 462 C C . PRO A 1 74 ? 50.936 69.976 24.860 1.00 29.10 73 PRO A C 1
ATOM 463 O O . PRO A 1 74 ? 51.595 71.024 24.903 1.00 25.01 73 PRO A O 1
ATOM 467 N N . HIS A 1 75 ? 49.838 69.859 24.122 1.00 29.95 74 HIS A N 1
ATOM 468 C CA . HIS A 1 75 ? 49.515 70.997 23.274 1.00 30.36 74 HIS A CA 1
ATOM 469 C C . HIS A 1 75 ? 48.046 71.006 22.919 1.00 31.21 74 HIS A C 1
ATOM 470 O O . HIS A 1 75 ? 47.350 69.996 23.010 1.00 27.40 74 HIS A O 1
ATOM 477 N N . VAL A 1 76 ? 47.605 72.183 22.502 1.00 24.82 75 VAL A N 1
ATOM 478 C CA . VAL A 1 76 ? 46.304 72.430 21.910 1.00 25.23 75 VAL A CA 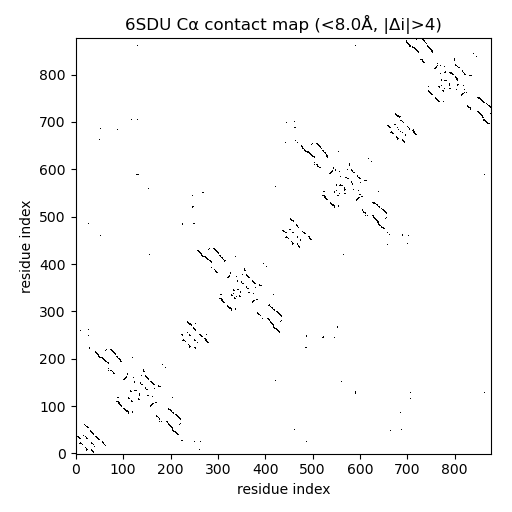1
ATOM 479 C C . VAL A 1 76 ? 46.546 72.597 20.411 1.00 30.76 75 VAL A C 1
ATOM 480 O O . VAL A 1 76 ? 47.620 73.046 20.003 1.00 37.61 75 VAL A O 1
ATOM 484 N N . ALA A 1 77 ? 45.605 72.147 19.584 1.00 35.92 76 ALA A N 1
ATOM 485 C CA . ALA A 1 77 ? 45.762 72.213 18.134 1.00 32.26 76 ALA A CA 1
ATOM 486 C C . ALA A 1 77 ? 44.485 72.711 17.468 1.00 31.74 76 ALA A C 1
ATOM 487 O O . ALA A 1 77 ? 43.375 72.406 17.915 1.00 35.07 76 ALA A O 1
ATOM 489 N N . PHE A 1 78 ? 44.657 73.434 16.354 1.00 33.51 77 PHE A N 1
ATOM 490 C CA . PHE A 1 78 ? 43.560 73.997 15.571 1.00 30.64 77 PHE A CA 1
ATOM 491 C C . PHE A 1 78 ? 43.829 73.797 14.079 1.00 32.83 77 PHE A C 1
ATOM 492 O O . PHE A 1 78 ? 44.847 74.265 13.554 1.00 32.13 77 PHE A O 1
ATOM 500 N N . ASN A 1 79 ? 42.891 73.163 13.384 1.00 29.01 78 ASN A N 1
ATOM 501 C CA . ASN A 1 79 ? 43.058 72.858 11.966 1.00 41.09 78 ASN A CA 1
ATOM 502 C C . ASN A 1 79 ? 42.673 74.035 11.067 1.00 41.75 78 ASN A C 1
ATOM 503 O O . ASN A 1 79 ? 41.669 74.716 11.307 1.00 38.74 78 ASN A O 1
ATOM 508 N N . ILE A 1 80 ? 43.502 74.286 10.043 1.00 42.89 79 ILE A N 1
ATOM 509 C CA . ILE A 1 80 ? 43.249 75.326 9.035 1.00 42.66 79 ILE A CA 1
ATOM 510 C C . ILE A 1 80 ? 42.814 74.712 7.700 1.00 41.67 79 ILE A C 1
ATOM 511 O O . ILE A 1 80 ? 41.681 74.904 7.258 1.00 51.53 79 ILE A O 1
ATOM 516 N N . GLY A 1 81 ? 43.693 73.939 7.068 1.00 35.35 80 GLY A N 1
ATOM 517 C CA . GLY A 1 81 ? 43.406 73.290 5.800 1.00 41.98 80 GLY A CA 1
ATOM 518 C C . GLY A 1 81 ? 43.135 74.216 4.623 1.00 51.87 80 GLY A C 1
ATOM 519 O O . GLY A 1 81 ? 42.190 73.990 3.859 1.00 62.64 80 GLY A O 1
ATOM 520 N N . LYS A 1 82 ? 43.966 75.240 4.444 1.00 47.65 81 LYS A N 1
ATOM 521 C CA . LYS A 1 82 ? 43.785 76.233 3.393 1.00 45.55 81 LYS A CA 1
ATOM 522 C C . LYS A 1 82 ? 45.143 76.617 2.820 1.00 50.09 81 LYS A C 1
ATOM 523 O O . LYS A 1 82 ? 46.122 76.697 3.567 1.00 45.37 81 LYS A O 1
ATOM 529 N N . PRO A 1 83 ? 45.221 76.876 1.507 1.00 48.59 82 PRO A N 1
ATOM 530 C CA . PRO A 1 83 ? 46.459 77.424 0.939 1.00 42.42 82 PRO A CA 1
ATOM 531 C C . PRO A 1 83 ? 46.758 78.803 1.498 1.00 44.88 82 PRO A C 1
ATOM 532 O O . PRO A 1 83 ? 45.857 79.596 1.793 1.00 38.74 82 PRO A O 1
ATOM 536 N N . LEU A 1 84 ? 48.053 79.085 1.638 1.00 42.03 83 LEU A N 1
ATOM 537 C CA . LEU A 1 84 ? 48.467 80.377 2.174 1.00 39.81 83 LEU A CA 1
ATOM 538 C C . LEU A 1 84 ? 47.862 81.527 1.371 1.00 52.39 83 LEU A C 1
ATOM 539 O O . LEU A 1 84 ? 47.433 82.539 1.940 1.00 53.19 83 LEU A O 1
ATOM 544 N N . SER A 1 85 ? 47.788 81.367 0.048 1.00 54.23 84 SER A N 1
ATOM 545 C CA . SER A 1 85 ? 47.283 82.429 -0.816 1.00 55.01 84 SER A CA 1
ATOM 546 C C . SER A 1 85 ? 45.799 82.705 -0.586 1.00 58.01 84 SER A C 1
ATOM 547 O O . SER A 1 85 ? 45.351 83.848 -0.749 1.00 57.92 84 SER A O 1
ATOM 550 N N . SER A 1 86 ? 45.027 81.694 -0.186 1.00 47.75 85 SER A N 1
ATOM 551 C CA . SER A 1 86 ? 43.601 81.894 0.056 1.00 54.10 85 SER A CA 1
ATOM 552 C C . SER A 1 86 ? 43.312 82.502 1.426 1.00 58.70 85 SER A C 1
ATOM 553 O O . SER A 1 86 ? 42.149 82.807 1.720 1.00 55.93 85 SER A O 1
ATOM 556 N N . ILE A 1 87 ? 44.322 82.646 2.280 1.00 51.45 86 ILE A N 1
ATOM 557 C CA . ILE A 1 87 ? 44.119 83.110 3.646 1.00 52.11 86 ILE A CA 1
ATOM 558 C C . ILE A 1 87 ? 44.144 84.633 3.683 1.00 47.43 86 ILE A C 1
ATOM 559 O O . ILE A 1 87 ? 45.093 85.267 3.204 1.00 55.50 86 ILE A O 1
ATOM 564 N N . ASN A 1 88 ? 43.121 85.217 4.301 1.00 47.08 87 ASN A N 1
ATOM 565 C CA . ASN A 1 88 ? 43.034 86.655 4.523 1.00 51.26 87 ASN A CA 1
ATOM 566 C C . ASN A 1 88 ? 43.512 87.056 5.911 1.00 58.09 87 ASN A C 1
ATOM 567 O O . ASN A 1 88 ? 44.154 88.104 6.067 1.00 62.13 87 ASN A O 1
ATOM 572 N N . THR A 1 89 ? 43.211 86.242 6.924 1.00 55.31 88 THR A N 1
ATOM 573 C CA . THR A 1 89 ? 43.652 86.495 8.290 1.00 52.75 88 THR A CA 1
ATOM 574 C C . THR A 1 89 ? 44.000 85.176 8.964 1.00 49.53 88 THR A C 1
ATOM 575 O O . THR A 1 89 ? 43.179 84.256 8.984 1.00 50.03 88 THR A O 1
ATOM 579 N N . LEU A 1 90 ? 45.197 85.095 9.542 1.00 49.12 89 LEU A N 1
ATOM 580 C CA . LEU A 1 90 ? 45.582 83.949 10.373 1.00 47.55 89 LEU A CA 1
ATOM 581 C C . LEU A 1 90 ? 46.436 84.488 11.516 1.00 44.33 89 LEU A C 1
ATOM 582 O O . LEU A 1 90 ? 47.641 84.718 11.364 1.00 48.36 89 LEU A O 1
ATOM 587 N N . SER A 1 91 ? 45.803 84.687 12.658 1.00 39.40 90 SER A N 1
ATOM 588 C CA . SER A 1 91 ? 46.471 85.219 13.830 1.00 44.52 90 SER A CA 1
ATOM 589 C C . SER A 1 91 ? 46.097 84.388 15.049 1.00 40.84 90 SER A C 1
ATOM 590 O O . SER A 1 91 ? 45.144 83.600 15.030 1.00 47.85 90 SER A O 1
ATOM 593 N N . SER A 1 92 ? 46.876 84.548 16.109 1.00 34.20 91 SER A N 1
ATOM 594 C CA . SER A 1 92 ? 46.637 83.802 17.333 1.00 39.75 91 SER A CA 1
ATOM 595 C C . SER A 1 92 ? 46.991 84.657 18.542 1.00 37.72 91 SER A C 1
ATOM 596 O O . SER A 1 92 ? 47.915 85.477 18.487 1.00 36.78 91 SER A O 1
ATOM 599 N N . SER A 1 93 ? 46.226 84.483 19.626 1.00 36.87 92 SER A N 1
ATOM 600 C CA . SER A 1 93 ? 46.482 85.154 20.900 1.00 39.02 92 SER A CA 1
ATOM 601 C C . SER A 1 93 ? 46.804 84.134 21.982 1.00 38.04 92 SER A C 1
ATOM 602 O O . SER A 1 93 ? 46.137 83.103 22.074 1.00 42.33 92 SER A O 1
ATOM 605 N N . PHE A 1 94 ? 47.802 84.435 22.824 1.00 41.71 93 PHE A N 1
ATOM 606 C CA . PHE A 1 94 ? 48.206 83.561 23.926 1.00 35.33 93 PHE A CA 1
ATOM 607 C C . PHE A 1 94 ? 48.385 84.370 25.207 1.00 38.78 93 PHE A C 1
ATOM 608 O O . PHE A 1 94 ? 48.768 85.541 25.169 1.00 40.33 93 PHE A O 1
ATOM 616 N N . ASN A 1 95 ? 48.030 83.763 26.333 1.00 40.69 94 ASN A N 1
ATOM 617 C CA . ASN A 1 95 ? 48.285 84.322 27.656 1.00 46.71 94 ASN A CA 1
ATOM 618 C C . ASN A 1 95 ? 48.641 83.161 28.580 1.00 42.07 94 ASN A C 1
ATOM 619 O O . ASN A 1 95 ? 47.835 82.243 28.745 1.00 37.18 94 ASN A O 1
ATOM 624 N N . GLN A 1 96 ? 49.820 83.194 29.205 1.00 34.28 95 GLN A N 1
ATOM 625 C CA . GLN A 1 96 ? 50.260 82.016 29.947 1.00 35.41 95 GLN A CA 1
ATOM 626 C C . GLN A 1 96 ? 50.958 82.380 31.260 1.00 38.00 95 GLN A C 1
ATOM 627 O O . GLN A 1 96 ? 51.398 83.511 31.472 1.00 37.08 95 GLN A O 1
ATOM 633 N N . GLU A 1 97 ? 51.028 81.389 32.152 1.00 42.34 96 GLU A N 1
ATOM 634 C CA . GLU A 1 97 ? 51.799 81.470 33.386 1.00 36.87 96 GLU A CA 1
ATOM 635 C C . GLU A 1 97 ? 52.765 80.285 33.403 1.00 39.64 96 GLU A C 1
ATOM 636 O O . GLU A 1 97 ? 52.334 79.137 33.292 1.00 35.00 96 GLU A O 1
ATOM 642 N N . VAL A 1 98 ? 54.052 80.563 33.553 1.00 34.74 97 VAL A N 1
ATOM 643 C CA . VAL A 1 98 ? 55.102 79.563 33.363 1.00 35.75 97 VAL A CA 1
ATOM 644 C C . VAL A 1 98 ? 55.915 79.487 34.642 1.00 35.32 97 VAL A C 1
ATOM 645 O O . VAL A 1 98 ? 55.921 80.433 35.451 1.00 34.39 97 VAL A O 1
ATOM 649 N N . PRO A 1 99 ? 56.607 78.380 34.876 1.00 29.69 98 PRO A N 1
ATOM 650 C CA . PRO A 1 99 ? 57.519 78.275 36.019 1.00 30.96 98 PRO A CA 1
ATOM 651 C C . PRO A 1 99 ? 58.815 78.990 35.659 1.00 33.06 98 PRO A C 1
ATOM 652 O O . PRO A 1 99 ? 58.962 79.522 34.557 1.00 29.27 98 PRO A O 1
ATOM 656 N N . THR A 1 100 ? 59.742 79.026 36.620 1.00 31.67 99 THR A N 1
ATOM 657 C CA . THR A 1 100 ? 61.050 79.645 36.417 1.00 42.04 99 THR A CA 1
ATOM 658 C C . THR A 1 100 ? 62.121 78.684 35.887 1.00 42.39 99 THR A C 1
ATOM 659 O O . THR A 1 100 ? 62.852 79.029 34.950 1.00 47.41 99 THR A O 1
ATOM 663 N N . GLY A 1 101 ? 62.258 77.505 36.498 1.00 35.11 100 GLY A N 1
ATOM 664 C CA . GLY A 1 101 ? 63.340 76.589 36.201 1.00 37.08 100 GLY A CA 1
ATOM 665 C C . GLY A 1 101 ? 62.989 75.414 35.288 1.00 36.66 100 GLY A C 1
ATOM 666 O O . GLY A 1 101 ? 61.896 75.293 34.737 1.00 31.25 100 GLY A O 1
ATOM 667 N N . GLY A 1 102 ? 63.984 74.551 35.100 1.00 29.91 101 GLY A N 1
ATOM 668 C CA . GLY A 1 102 ? 63.813 73.401 34.234 1.00 23.78 101 GLY A CA 1
ATOM 669 C C . GLY A 1 102 ? 64.416 73.644 32.864 1.00 29.48 101 GLY A C 1
ATOM 670 O O . GLY A 1 102 ? 65.241 74.540 32.650 1.00 29.20 101 GLY A O 1
ATOM 671 N N . ALA A 1 103 ? 64.040 72.768 31.931 1.00 23.49 102 ALA A N 1
ATOM 672 C CA . ALA A 1 103 ? 64.482 72.870 30.536 1.00 25.76 102 ALA A CA 1
ATOM 673 C C . ALA A 1 103 ? 63.258 72.701 29.633 1.00 27.85 102 ALA A C 1
ATOM 674 O O . ALA A 1 103 ? 62.710 71.598 29.532 1.00 27.81 102 ALA A O 1
ATOM 676 N N . TRP A 1 104 ? 62.796 73.798 29.019 1.00 27.57 103 TRP A N 1
ATOM 677 C CA . TRP A 1 104 ? 61.572 73.757 28.223 1.00 28.92 103 TRP A CA 1
ATOM 678 C C . TRP A 1 104 ? 61.483 74.981 27.318 1.00 33.31 103 TRP A C 1
ATOM 679 O O . TRP A 1 104 ? 62.222 75.962 27.457 1.00 33.79 103 TRP A O 1
ATOM 690 N N . ASP A 1 105 ? 60.567 74.897 26.366 1.00 33.82 104 ASP A N 1
ATOM 691 C CA . ASP A 1 105 ? 60.262 76.022 25.507 1.00 26.14 104 ASP A CA 1
ATOM 692 C C . ASP A 1 105 ? 58.771 75.982 25.221 1.00 24.62 104 ASP A C 1
ATOM 693 O O . ASP A 1 105 ? 58.226 74.924 24.930 1.00 27.72 104 ASP A O 1
ATOM 698 N N . VAL A 1 106 ? 58.100 77.108 25.444 1.00 24.92 105 VAL A N 1
ATOM 699 C CA . VAL A 1 106 ? 56.698 77.271 25.101 1.00 21.21 105 VAL A CA 1
ATOM 700 C C . VAL A 1 106 ? 56.685 77.724 23.644 1.00 25.03 105 VAL A C 1
ATOM 701 O O . VAL A 1 106 ? 57.314 78.733 23.310 1.00 29.60 105 VAL A O 1
ATOM 705 N N . ALA A 1 107 ? 56.007 76.982 22.765 1.00 31.13 106 ALA A N 1
ATOM 706 C CA . ALA A 1 107 ? 56.127 77.321 21.347 1.00 35.53 106 ALA A CA 1
ATOM 707 C C . ALA A 1 107 ? 54.849 77.061 20.561 1.00 37.13 106 ALA A C 1
ATOM 708 O O . ALA A 1 107 ? 54.100 76.124 20.857 1.00 31.76 106 ALA A O 1
ATOM 710 N N . TYR A 1 108 ? 54.652 77.880 19.508 1.00 30.45 107 TYR A N 1
ATOM 711 C CA . TYR A 1 108 ? 53.716 77.578 18.435 1.00 28.51 107 TYR A CA 1
ATOM 712 C C . TYR A 1 108 ? 54.349 76.502 17.567 1.00 25.97 107 TYR A C 1
ATOM 713 O O . TYR A 1 108 ? 55.566 76.508 17.348 1.00 32.62 107 TYR A O 1
ATOM 722 N N . ASP A 1 109 ? 53.539 75.557 17.111 1.00 28.09 108 ASP A N 1
ATOM 723 C CA . ASP A 1 109 ? 53.985 74.489 16.215 1.00 29.93 108 ASP A CA 1
ATOM 724 C C . ASP A 1 109 ? 53.037 74.506 15.018 1.00 33.67 108 ASP A C 1
ATOM 725 O O . ASP A 1 109 ? 51.886 74.079 15.121 1.00 37.79 108 ASP A O 1
ATOM 730 N N . ILE A 1 110 ? 53.492 75.043 13.892 1.00 37.52 109 ILE A N 1
ATOM 731 C CA . ILE A 1 110 ? 52.655 75.208 12.714 1.00 27.65 109 ILE A CA 1
ATOM 732 C C . ILE A 1 110 ? 53.121 74.230 11.639 1.00 31.32 109 ILE A C 1
ATOM 733 O O . ILE A 1 110 ? 54.305 74.203 11.285 1.00 30.73 109 ILE A O 1
ATOM 738 N N . TRP A 1 111 ? 52.190 73.433 11.115 1.00 33.38 110 TRP A N 1
ATOM 739 C CA . TRP A 1 111 ? 52.502 72.408 10.129 1.00 33.51 110 TRP A CA 1
ATOM 740 C C . TRP A 1 111 ? 51.790 72.672 8.808 1.00 33.06 110 TRP A C 1
ATOM 741 O O . TRP A 1 111 ? 50.717 73.271 8.770 1.00 36.66 110 TRP A O 1
ATOM 752 N N . ASP A 1 112 ? 52.380 72.209 7.721 1.00 34.36 111 ASP A N 1
ATOM 753 C CA . ASP A 1 112 ? 51.608 72.194 6.494 1.00 34.58 111 ASP A CA 1
ATOM 754 C C . ASP A 1 112 ? 50.882 70.855 6.399 1.00 39.16 111 ASP A C 1
ATOM 755 O O . ASP A 1 112 ? 51.131 69.936 7.183 1.00 40.08 111 ASP A O 1
ATOM 760 N N . SER A 1 113 ? 49.935 70.758 5.460 1.00 43.33 112 SER A N 1
ATOM 761 C CA . SER A 1 113 ? 49.105 69.553 5.391 1.00 43.22 112 SER A CA 1
ATOM 762 C C . SER A 1 113 ? 49.920 68.296 5.115 1.00 43.37 112 SER A C 1
ATOM 763 O O . SER A 1 113 ? 49.593 67.220 5.633 1.00 44.97 112 SER A O 1
ATOM 766 N N . SER A 1 114 ? 51.002 68.419 4.351 1.00 37.91 113 SER A N 1
ATOM 767 C CA . SER A 1 114 ? 51.842 67.279 4.012 1.00 36.25 113 SER A CA 1
ATOM 768 C C . SER A 1 114 ? 52.824 66.911 5.116 1.00 39.35 113 SER A C 1
ATOM 769 O O . SER A 1 114 ? 53.440 65.846 5.038 1.00 40.85 113 SER A O 1
ATOM 772 N N . ASN A 1 115 ? 52.984 67.770 6.128 1.00 40.17 114 ASN A N 1
ATOM 773 C CA . ASN A 1 115 ? 53.944 67.590 7.228 1.00 37.90 114 ASN A CA 1
ATOM 774 C C . ASN A 1 115 ? 55.385 67.537 6.730 1.00 35.58 114 ASN A C 1
ATOM 775 O O . ASN A 1 115 ? 56.247 66.934 7.365 1.00 45.68 114 ASN A O 1
ATOM 780 N N . LYS A 1 116 ? 55.686 68.265 5.656 1.00 35.69 115 LYS A N 1
ATOM 781 C CA . LYS A 1 116 ? 57.051 68.390 5.171 1.00 25.94 115 LYS A CA 1
ATOM 782 C C . LYS A 1 116 ? 57.689 69.679 5.630 1.00 23.47 115 LYS A C 1
ATOM 783 O O . LYS A 1 116 ? 58.905 69.836 5.506 1.00 39.98 115 LYS A O 1
ATOM 789 N N . HIS A 1 117 ? 56.905 70.588 6.196 1.00 34.81 116 HIS A N 1
ATOM 790 C CA . HIS A 1 117 ? 57.409 71.845 6.731 1.00 32.86 116 HIS A CA 1
ATOM 791 C C . HIS A 1 117 ? 56.809 72.090 8.101 1.00 28.91 116 HIS A C 1
ATOM 792 O O . HIS A 1 117 ? 55.585 72.032 8.270 1.00 34.83 116 HIS A O 1
ATOM 799 N N . GLU A 1 118 ? 57.678 72.361 9.072 1.00 31.55 117 GLU A N 1
ATOM 800 C CA . GLU A 1 118 ? 57.298 72.678 10.441 1.00 25.65 117 GLU A CA 1
ATOM 801 C C . GLU A 1 118 ? 57.837 74.064 10.779 1.00 28.19 117 GLU A C 1
ATOM 802 O O . GLU A 1 118 ? 59.031 74.333 10.584 1.00 25.32 117 GLU A O 1
ATOM 808 N N . ILE A 1 119 ? 56.962 74.958 11.235 1.00 30.36 118 ILE A N 1
ATOM 809 C CA . ILE A 1 119 ? 57.354 76.313 11.635 1.00 30.31 118 ILE A CA 1
ATOM 810 C C . ILE A 1 119 ? 57.062 76.478 13.127 1.00 32.18 118 ILE A C 1
ATOM 811 O O . ILE A 1 119 ? 55.912 76.316 13.564 1.00 31.98 118 ILE A O 1
ATOM 816 N N . MET A 1 120 ? 58.103 76.781 13.907 1.00 32.97 119 MET A N 1
ATOM 817 C CA . MET A 1 120 ? 58.010 76.940 15.357 1.00 28.29 119 MET A CA 1
ATOM 818 C C . MET A 1 120 ? 58.210 78.400 15.732 1.00 30.48 119 MET A C 1
ATOM 819 O O . MET A 1 120 ? 59.069 79.085 15.164 1.00 31.91 119 MET A O 1
ATOM 824 N N . LEU A 1 121 ? 57.412 78.877 16.674 1.00 25.61 120 LEU A N 1
ATOM 825 C CA . LEU A 1 121 ? 57.570 80.214 17.233 1.00 27.97 120 LEU A CA 1
ATOM 826 C C . LEU A 1 121 ? 57.684 80.050 18.742 1.00 24.99 120 LEU A C 1
ATOM 827 O O . LEU A 1 121 ? 56.704 79.687 19.393 1.00 32.15 120 LEU A O 1
ATOM 832 N N . TRP A 1 122 ? 58.887 80.263 19.280 1.00 25.57 121 TRP A N 1
ATOM 833 C CA . TRP A 1 122 ? 59.160 80.136 20.721 1.00 29.88 121 TRP A CA 1
ATOM 834 C C . TRP A 1 122 ? 58.849 81.463 21.424 1.00 30.64 121 TRP A C 1
ATOM 835 O O . TRP A 1 122 ? 59.546 82.459 21.214 1.00 33.99 121 TRP A O 1
ATOM 846 N N . THR A 1 123 ? 57.826 81.479 22.277 1.00 38.25 122 THR A N 1
ATOM 847 C CA . THR A 1 123 ? 57.475 82.716 22.982 1.00 34.12 122 THR A CA 1
ATOM 848 C C . THR A 1 123 ? 58.223 82.888 24.304 1.00 35.80 122 THR A C 1
ATOM 849 O O . THR A 1 123 ? 58.601 84.007 24.642 1.00 36.24 122 THR A O 1
ATOM 853 N N . ASN A 1 124 ? 58.385 81.824 25.095 1.00 31.61 123 ASN A N 1
ATOM 854 C CA . ASN A 1 124 ? 59.120 81.883 26.360 1.00 29.66 123 ASN A CA 1
ATOM 855 C C . ASN A 1 124 ? 59.826 80.542 26.507 1.00 34.47 123 ASN A C 1
ATOM 856 O O . ASN A 1 124 ? 59.274 79.503 26.132 1.00 33.41 123 ASN A O 1
ATOM 861 N N . TYR A 1 125 ? 61.072 80.572 26.966 1.00 34.74 124 TYR A N 1
ATOM 862 C CA . TYR A 1 125 ? 61.879 79.359 26.979 1.00 27.05 124 TYR A CA 1
ATOM 863 C C . TYR A 1 125 ? 62.990 79.537 28.006 1.00 30.03 124 TYR A C 1
ATOM 864 O O . TYR A 1 125 ? 63.216 80.635 28.518 1.00 35.28 124 TYR A O 1
ATOM 873 N N . THR A 1 126 ? 63.652 78.436 28.342 1.00 23.74 125 THR A N 1
ATOM 874 C CA . THR A 1 126 ? 64.712 78.498 29.343 1.00 32.20 125 THR A CA 1
ATOM 875 C C . THR A 1 126 ? 66.094 78.734 28.757 1.00 26.99 125 THR A C 1
ATOM 876 O O . THR A 1 126 ? 67.036 78.862 29.531 1.00 23.39 125 THR A O 1
ATOM 880 N N . GLY A 1 127 ? 66.257 78.640 27.437 1.00 31.07 126 GLY A N 1
ATOM 881 C CA . GLY A 1 127 ? 67.506 78.947 26.760 1.00 29.83 126 GLY A CA 1
ATOM 882 C C . GLY A 1 127 ? 67.544 80.408 26.354 1.00 34.42 126 GLY A C 1
ATOM 883 O O . GLY A 1 127 ? 66.808 81.236 26.892 1.00 39.27 126 GLY A O 1
ATOM 884 N N . ASN A 1 128 ? 68.441 80.749 25.419 1.00 34.56 127 ASN A N 1
ATOM 885 C CA . ASN A 1 128 ? 68.560 82.133 24.946 1.00 31.82 127 ASN A CA 1
ATOM 886 C C . ASN A 1 128 ? 68.247 82.256 23.455 1.00 37.05 127 ASN A C 1
ATOM 887 O O . ASN A 1 128 ? 68.387 81.292 22.692 1.00 30.19 127 ASN A O 1
ATOM 892 N N . SER A 1 129 ? 67.852 83.473 23.039 1.00 39.67 128 SER A N 1
ATOM 893 C CA . SER A 1 129 ? 67.491 83.743 21.644 1.00 30.05 128 SER A CA 1
ATOM 894 C C . SER A 1 129 ? 68.658 83.572 20.679 1.00 36.66 128 SER A C 1
ATOM 895 O O . SER A 1 129 ? 68.422 83.438 19.473 1.00 45.05 128 SER A O 1
ATOM 898 N N . ASP A 1 130 ? 69.907 83.600 21.160 1.00 38.50 129 ASP A N 1
ATOM 899 C CA . ASP A 1 130 ? 71.070 83.422 20.290 1.00 38.01 129 ASP A CA 1
ATOM 900 C C . ASP A 1 130 ? 71.381 81.954 19.966 1.00 43.03 129 ASP A C 1
ATOM 901 O O . ASP A 1 130 ? 72.406 81.687 19.318 1.00 39.64 129 ASP A O 1
ATOM 906 N N . GLY A 1 131 ? 70.547 81.011 20.420 1.00 37.40 130 GLY A N 1
ATOM 907 C CA . GLY A 1 131 ? 70.721 79.582 20.192 1.00 34.86 130 GLY A CA 1
ATOM 908 C C . GLY A 1 131 ? 71.453 78.799 21.273 1.00 34.81 130 GLY A C 1
ATOM 909 O O . GLY A 1 131 ? 71.699 77.598 21.091 1.00 29.62 130 GLY A O 1
ATOM 910 N N . SER A 1 132 ? 71.796 79.420 22.396 1.00 36.15 131 SER A N 1
ATOM 911 C CA . SER A 1 132 ? 72.472 78.740 23.492 1.00 32.58 131 SER A CA 1
ATOM 912 C C . SER A 1 132 ? 71.494 78.526 24.642 1.00 33.74 131 SER A C 1
ATOM 913 O O . SER A 1 132 ? 70.380 79.061 24.645 1.00 32.05 131 SER A O 1
ATOM 916 N N . GLY A 1 133 ? 71.889 77.671 25.586 1.00 35.50 132 GLY A N 1
ATOM 917 C CA . GLY A 1 133 ? 71.099 77.389 26.767 1.00 26.33 132 GLY A CA 1
ATOM 918 C C . GLY A 1 133 ? 70.859 75.901 26.912 1.00 35.10 132 GLY A C 1
ATOM 919 O O . GLY A 1 133 ? 71.322 75.090 26.113 1.00 29.36 132 GLY A O 1
ATOM 920 N N . ASN A 1 134 ? 70.119 75.541 27.972 1.00 29.12 133 ASN A N 1
ATOM 921 C CA . ASN A 1 134 ? 69.795 74.135 28.189 1.00 24.19 133 ASN A CA 1
ATOM 922 C C . ASN A 1 134 ? 68.744 73.603 27.212 1.00 29.56 133 ASN A C 1
ATOM 923 O O . ASN A 1 134 ? 68.428 72.410 27.269 1.00 31.47 133 ASN A O 1
ATOM 928 N N . VAL A 1 135 ? 68.073 74.466 26.439 1.00 28.55 134 VAL A N 1
ATOM 929 C CA . VAL A 1 135 ? 67.287 74.034 25.278 1.00 29.18 134 VAL A CA 1
ATOM 930 C C . VAL A 1 135 ? 67.802 74.813 24.086 1.00 34.24 134 VAL A C 1
ATOM 931 O O . VAL A 1 135 ? 68.264 75.949 24.246 1.00 26.14 134 VAL A O 1
ATOM 935 N N . LYS A 1 136 ? 67.795 74.185 22.912 1.00 37.42 135 LYS A N 1
ATOM 936 C CA . LYS A 1 136 ? 68.271 74.818 21.684 1.00 32.95 135 LYS A CA 1
ATOM 937 C C . LYS A 1 136 ? 67.337 74.496 20.529 1.00 29.93 135 LYS A C 1
ATOM 938 O O . LYS A 1 136 ? 66.711 73.428 20.505 1.00 32.34 135 LYS A O 1
ATOM 944 N N . PRO A 1 137 ? 67.194 75.397 19.567 1.00 32.24 136 PRO A N 1
ATOM 945 C CA . PRO A 1 137 ? 66.345 75.083 18.420 1.00 32.34 136 PRO A CA 1
ATOM 946 C C . PRO A 1 137 ? 66.995 74.045 17.523 1.00 28.58 136 PRO A C 1
ATOM 947 O O . PRO A 1 137 ? 68.220 73.911 17.461 1.00 26.26 136 PRO A O 1
ATOM 951 N N . ILE A 1 138 ? 66.136 73.345 16.774 1.00 32.05 137 ILE A N 1
ATOM 952 C CA . ILE A 1 138 ? 66.607 72.406 15.760 1.00 33.67 137 ILE A CA 1
ATOM 953 C C . ILE A 1 138 ? 67.438 73.176 14.752 1.00 35.86 137 ILE A C 1
ATOM 954 O O . ILE A 1 138 ? 67.051 74.270 14.317 1.00 42.36 137 ILE A O 1
ATOM 959 N N . SER A 1 139 ? 68.628 72.657 14.447 1.00 29.82 138 SER A N 1
ATOM 960 C CA . SER A 1 139 ? 69.572 73.381 13.613 1.00 32.52 138 SER A CA 1
ATOM 961 C C . SER A 1 139 ? 70.533 72.407 12.944 1.00 37.26 138 SER A C 1
ATOM 962 O O . SER A 1 139 ? 70.954 71.416 13.553 1.00 36.59 138 SER A O 1
ATOM 965 N N . TYR A 1 140 ? 70.923 72.744 11.698 1.00 32.23 139 TYR A N 1
ATOM 966 C CA . TYR A 1 140 ? 71.966 71.994 10.999 1.00 27.90 139 TYR A CA 1
ATOM 967 C C . TYR A 1 140 ? 73.330 72.238 11.613 1.00 32.86 139 TYR A C 1
ATOM 968 O O . TYR A 1 140 ? 74.158 71.320 11.676 1.00 41.29 139 TYR A O 1
ATOM 977 N N . HIS A 1 141 ? 73.594 73.488 12.021 1.00 29.99 140 HIS A N 1
ATOM 978 C CA . HIS A 1 141 ? 74.915 73.957 12.413 1.00 25.05 140 HIS A CA 1
ATOM 979 C C . HIS A 1 141 ? 74.939 74.521 13.826 1.00 31.98 140 HIS A C 1
ATOM 980 O O . HIS A 1 141 ? 73.991 75.193 14.254 1.00 34.15 140 HIS A O 1
ATOM 987 N N . TYR A 1 142 ? 76.061 74.271 14.521 1.00 35.55 141 TYR A N 1
ATOM 988 C CA . TYR A 1 142 ? 76.300 74.731 15.878 1.00 31.59 141 TYR A CA 1
ATOM 989 C C . TYR A 1 142 ? 77.660 75.407 15.970 1.00 40.69 141 TYR A C 1
ATOM 990 O O . TYR A 1 142 ? 78.585 75.086 15.219 1.00 36.46 141 TYR A O 1
ATOM 999 N N . ALA A 1 143 ? 77.772 76.339 16.920 1.00 38.01 142 ALA A N 1
ATOM 1000 C CA . ALA A 1 143 ? 79.018 77.026 17.198 1.00 39.63 142 ALA A CA 1
ATOM 1001 C C . ALA A 1 143 ? 79.891 76.159 18.097 1.00 32.62 142 ALA A C 1
ATOM 1002 O O . ALA A 1 143 ? 79.417 75.171 18.667 1.00 34.12 142 ALA A O 1
ATOM 1004 N N . PRO A 1 144 ? 81.193 76.452 18.170 1.00 32.70 143 PRO A N 1
ATOM 1005 C CA . PRO A 1 144 ? 82.072 75.667 19.053 1.00 28.81 143 PRO A CA 1
ATOM 1006 C C . PRO A 1 144 ? 81.608 75.614 20.509 1.00 35.31 143 PRO A C 1
ATOM 1007 O O . PRO A 1 144 ? 81.886 74.623 21.202 1.00 38.30 143 PRO A O 1
ATOM 1011 N N . SER A 1 145 ? 80.913 76.650 20.994 1.00 39.08 144 SER A N 1
ATOM 1012 C CA . SER A 1 145 ? 80.320 76.651 22.330 1.00 46.55 144 SER A CA 1
ATOM 1013 C C . SER A 1 145 ? 79.081 75.760 22.442 1.00 41.72 144 SER A C 1
ATOM 1014 O O . SER A 1 145 ? 78.643 75.457 23.561 1.00 38.14 144 SER A O 1
ATOM 1017 N N . GLY A 1 146 ? 78.599 75.236 21.319 1.00 31.29 145 GLY A N 1
ATOM 1018 C CA . GLY A 1 146 ? 77.399 74.443 21.212 1.00 31.25 145 GLY A CA 1
ATOM 1019 C C . GLY A 1 146 ? 76.113 75.199 20.981 1.00 36.27 145 GLY A C 1
ATOM 1020 O O . GLY A 1 146 ? 75.070 74.555 20.838 1.00 41.35 145 GLY A O 1
ATOM 1021 N N . ALA A 1 147 ? 76.168 76.509 20.765 1.00 30.54 146 ALA A N 1
ATOM 1022 C CA . ALA A 1 147 ? 74.951 77.257 20.483 1.00 33.33 146 ALA A CA 1
ATOM 1023 C C . ALA A 1 147 ? 74.544 77.027 19.030 1.00 31.75 146 ALA A C 1
ATOM 1024 O O . ALA A 1 147 ? 75.396 76.968 18.147 1.00 31.94 146 ALA A O 1
ATOM 1026 N N . ALA A 1 148 ? 73.241 76.871 18.784 1.00 27.52 147 ALA A N 1
ATOM 1027 C CA . ALA A 1 148 ? 72.766 76.771 17.405 1.00 32.54 147 ALA A CA 1
ATOM 1028 C C . ALA A 1 148 ? 73.064 78.086 16.696 1.00 34.64 147 ALA A C 1
ATOM 1029 O O . ALA A 1 148 ? 73.030 79.150 17.315 1.00 37.96 147 ALA A O 1
ATOM 1031 N N . ILE A 1 149 ? 73.404 78.011 15.414 1.00 38.07 148 ILE A N 1
ATOM 1032 C CA . ILE A 1 149 ? 73.761 79.202 14.634 1.00 36.25 148 ILE A CA 1
ATOM 1033 C C . ILE A 1 149 ? 72.527 79.710 13.910 1.00 36.47 148 ILE A C 1
ATOM 1034 O O . ILE A 1 149 ? 71.986 79.007 13.041 1.00 37.97 148 ILE A O 1
ATOM 1039 N N . PRO A 1 150 ? 72.080 80.940 14.187 1.00 34.54 149 PRO A N 1
ATOM 1040 C CA . PRO A 1 150 ? 70.921 81.500 13.477 1.00 37.89 149 PRO A CA 1
ATOM 1041 C C . PRO A 1 150 ? 71.235 81.730 12.007 1.00 39.87 149 PRO A C 1
ATOM 1042 O O . PRO A 1 150 ? 72.359 82.076 11.635 1.00 46.84 149 PRO A O 1
ATOM 1046 N N . VAL A 1 151 ? 70.222 81.534 11.172 1.00 33.82 150 VAL A N 1
ATOM 1047 C CA . VAL A 1 151 ? 70.358 81.852 9.753 1.00 36.23 150 VAL A CA 1
ATOM 1048 C C . VAL A 1 151 ? 69.984 83.310 9.468 1.00 40.04 150 VAL A C 1
ATOM 1049 O O . VAL A 1 151 ? 70.465 83.884 8.491 1.00 43.65 150 VAL A O 1
ATOM 1053 N N . TYR A 1 152 ? 69.108 83.908 10.282 1.00 42.46 151 TYR A N 1
ATOM 1054 C CA . TYR A 1 152 ? 68.769 85.326 10.217 1.00 40.53 151 TYR A CA 1
ATOM 1055 C C . TYR A 1 152 ? 68.622 85.827 11.641 1.00 45.59 151 TYR A C 1
ATOM 1056 O O . TYR A 1 152 ? 68.121 85.101 12.506 1.00 43.87 151 TYR A O 1
ATOM 1065 N N . SER A 1 153 ? 69.059 87.060 11.883 1.00 47.99 152 SER A N 1
ATOM 1066 C CA . SER A 1 153 ? 69.027 87.667 13.204 1.00 50.20 152 SER A CA 1
ATOM 1067 C C . SER A 1 153 ? 68.149 88.915 13.211 1.00 54.83 152 SER A C 1
ATOM 1068 O O . SER A 1 153 ? 68.061 89.638 12.211 1.00 51.37 152 SER A O 1
ATOM 1071 N N . ASN A 1 154 ? 67.482 89.132 14.352 1.00 48.73 153 ASN A N 1
ATOM 1072 C CA . ASN A 1 154 ? 66.663 90.324 14.642 1.00 55.41 153 ASN A CA 1
ATOM 1073 C C . ASN A 1 154 ? 65.661 90.627 13.532 1.00 52.25 153 ASN A C 1
ATOM 1074 O O . ASN A 1 154 ? 65.463 91.770 13.121 1.00 54.56 153 ASN A O 1
ATOM 1079 N N . VAL A 1 155 ? 64.965 89.590 13.097 1.00 47.81 154 VAL A N 1
ATOM 1080 C CA . VAL A 1 155 ? 63.962 89.747 12.058 1.00 50.01 154 VAL A CA 1
ATOM 1081 C C . VAL A 1 155 ? 62.688 90.269 12.701 1.00 52.30 154 VAL A C 1
ATOM 1082 O O . VAL A 1 155 ? 62.184 89.691 13.668 1.00 46.74 154 VAL A O 1
ATOM 1086 N N . ASN A 1 156 ? 62.167 91.375 12.180 1.00 67.76 155 ASN A N 1
ATOM 1087 C CA . ASN A 1 156 ? 60.925 91.945 12.681 1.00 67.61 155 ASN A CA 1
ATOM 1088 C C . ASN A 1 156 ? 59.817 91.530 11.727 1.00 58.39 155 ASN A C 1
ATOM 1089 O O . ASN A 1 156 ? 59.760 92.011 10.594 1.00 56.78 155 ASN A O 1
ATOM 1094 N N . VAL A 1 157 ? 58.972 90.596 12.171 1.00 55.50 156 VAL A N 1
ATOM 1095 C CA . VAL A 1 157 ? 57.864 90.084 11.371 1.00 53.47 156 VAL A CA 1
ATOM 1096 C C . VAL A 1 157 ? 56.733 89.683 12.308 1.00 55.80 156 VAL A C 1
ATOM 1097 O O . VAL A 1 157 ? 56.958 89.347 13.475 1.00 62.82 156 VAL A O 1
ATOM 1101 N N . GLY A 1 158 ? 55.506 89.749 11.792 1.00 43.02 157 GLY A N 1
ATOM 1102 C CA . GLY A 1 158 ? 54.330 89.274 12.504 1.00 49.55 157 GLY A CA 1
ATOM 1103 C C . GLY A 1 158 ? 54.116 89.796 13.914 1.00 53.70 157 GLY A C 1
ATOM 1104 O O . GLY A 1 158 ? 53.523 89.107 14.759 1.00 47.56 157 GLY A O 1
ATOM 1105 N N . GLY A 1 159 ? 54.559 91.028 14.163 1.00 49.61 158 GLY A N 1
ATOM 1106 C CA . GLY A 1 159 ? 54.342 91.695 15.429 1.00 46.81 158 GLY A CA 1
ATOM 1107 C C . GLY A 1 159 ? 55.421 91.544 16.474 1.00 53.52 158 GLY A C 1
ATOM 1108 O O . GLY A 1 159 ? 55.160 91.861 17.646 1.00 56.64 158 GLY A O 1
ATOM 1109 N N . ALA A 1 160 ? 56.609 91.055 16.106 1.00 42.35 159 ALA A N 1
ATOM 1110 C CA . ALA A 1 160 ? 57.676 90.862 17.080 1.00 46.72 159 ALA A CA 1
ATOM 1111 C C . ALA A 1 160 ? 59.004 90.738 16.350 1.00 45.51 159 ALA A C 1
ATOM 1112 O O . ALA A 1 160 ? 59.053 90.678 15.123 1.00 50.00 159 ALA A O 1
ATOM 1114 N N . THR A 1 161 ? 60.085 90.735 17.127 1.00 42.89 160 THR A N 1
ATOM 1115 C CA . THR A 1 161 ? 61.431 90.526 16.607 1.00 38.25 160 THR A CA 1
ATOM 1116 C C . THR A 1 161 ? 61.902 89.131 16.982 1.00 39.03 160 THR A C 1
ATOM 1117 O O . THR A 1 161 ? 61.718 88.697 18.125 1.00 40.05 160 THR A O 1
ATOM 1121 N N . TRP A 1 162 ? 62.502 88.431 16.024 1.00 38.73 161 TRP A N 1
ATOM 1122 C CA . TRP A 1 162 ? 62.842 87.033 16.202 1.00 36.55 161 TRP A CA 1
ATOM 1123 C C . TRP A 1 162 ? 64.235 86.758 15.674 1.00 39.92 161 TRP A C 1
ATOM 1124 O O . TRP A 1 162 ? 64.756 87.493 14.836 1.00 43.10 161 TRP A O 1
ATOM 1135 N N . ASN A 1 163 ? 64.820 85.668 16.171 1.00 39.21 162 ASN A N 1
ATOM 1136 C CA . ASN A 1 163 ? 65.990 85.023 15.583 1.00 34.54 162 ASN A CA 1
ATOM 1137 C C . ASN A 1 163 ? 65.521 83.736 14.909 1.00 39.29 162 ASN A C 1
ATOM 1138 O O . ASN A 1 163 ? 64.703 83.003 15.483 1.00 31.24 162 ASN A O 1
ATOM 1143 N N . VAL A 1 164 ? 65.980 83.504 13.669 1.00 33.86 163 VAL A N 1
ATOM 1144 C CA . VAL A 1 164 ? 65.503 82.417 12.819 1.00 30.14 163 VAL A CA 1
ATOM 1145 C C . VAL A 1 164 ? 66.559 81.325 12.713 1.00 39.83 163 VAL A C 1
ATOM 1146 O O . VAL A 1 164 ? 67.741 81.606 12.471 1.00 36.47 163 VAL A O 1
ATOM 1150 N N . PHE A 1 165 ? 66.120 80.071 12.871 1.00 37.73 164 PHE A N 1
ATOM 1151 C CA . PHE A 1 165 ? 66.989 78.908 12.824 1.00 33.53 164 PHE A CA 1
ATOM 1152 C C . PHE A 1 165 ? 66.455 77.904 11.810 1.00 33.95 164 PHE A C 1
ATOM 1153 O O . PHE A 1 165 ? 65.242 77.827 11.574 1.00 30.30 164 PHE A O 1
ATOM 1161 N N . GLU A 1 166 ? 67.371 77.129 11.213 1.00 29.11 165 GLU A N 1
ATOM 1162 C CA . GLU A 1 166 ? 67.006 76.154 10.195 1.00 31.17 165 GLU A CA 1
ATOM 1163 C C . GLU A 1 166 ? 67.611 74.784 10.478 1.00 34.28 165 GLU A C 1
ATOM 1164 O O . GLU A 1 166 ? 68.814 74.669 10.727 1.00 31.17 165 GLU A O 1
ATOM 1170 N N . GLY A 1 167 ? 66.778 73.753 10.374 1.00 31.65 166 GLY A N 1
ATOM 1171 C CA . GLY A 1 167 ? 67.195 72.396 10.617 1.00 26.42 166 GLY A CA 1
ATOM 1172 C C . GLY A 1 167 ? 66.269 71.410 9.934 1.00 29.60 166 GLY A C 1
ATOM 1173 O O . GLY A 1 167 ? 65.400 71.783 9.146 1.00 31.63 166 GLY A O 1
ATOM 1174 N N . GLU A 1 168 ? 66.520 70.138 10.210 1.00 32.07 167 GLU A N 1
ATOM 1175 C CA . GLU A 1 168 ? 65.793 69.008 9.664 1.00 32.31 167 GLU A CA 1
ATOM 1176 C C . GLU A 1 168 ? 65.363 68.062 10.779 1.00 30.47 167 GLU A C 1
ATOM 1177 O O . GLU A 1 168 ? 66.148 67.791 11.682 1.00 28.38 167 GLU A O 1
ATOM 1183 N N . GLY A 1 169 ? 64.153 67.498 10.672 1.00 34.68 168 GLY A N 1
ATOM 1184 C CA . GLY A 1 169 ? 63.724 66.462 11.591 1.00 32.46 168 GLY A CA 1
ATOM 1185 C C . GLY A 1 169 ? 64.214 65.079 11.152 1.00 38.28 168 GLY A C 1
ATOM 1186 O O . GLY A 1 169 ? 64.753 64.904 10.056 1.00 37.13 168 GLY A O 1
ATOM 1187 N N . PRO A 1 170 ? 63.961 64.060 11.981 1.00 31.97 169 PRO A N 1
ATOM 1188 C CA . PRO A 1 170 ? 64.448 62.691 11.683 1.00 32.93 169 PRO A CA 1
ATOM 1189 C C . PRO A 1 170 ? 63.899 62.062 10.407 1.00 33.68 169 PRO A C 1
ATOM 1190 O O . PRO A 1 170 ? 64.512 61.123 9.882 1.00 37.59 169 PRO A O 1
ATOM 1194 N N . ASP A 1 171 ? 62.725 62.469 9.944 1.00 32.41 170 ASP A N 1
ATOM 1195 C CA . ASP A 1 171 ? 62.173 61.989 8.684 1.00 35.69 170 ASP A CA 1
ATOM 1196 C C . ASP A 1 171 ? 62.472 62.930 7.522 1.00 36.22 170 ASP A C 1
ATOM 1197 O O . ASP A 1 171 ? 61.780 62.880 6.496 1.00 30.38 170 ASP A O 1
ATOM 1202 N N . GLY A 1 172 ? 63.477 63.792 7.673 1.00 31.16 171 GLY A N 1
ATOM 1203 C CA . GLY A 1 172 ? 63.908 64.732 6.652 1.00 33.88 171 GLY A CA 1
ATOM 1204 C C . GLY A 1 172 ? 63.026 65.946 6.431 1.00 32.21 171 GLY A C 1
ATOM 1205 O O . GLY A 1 172 ? 63.315 66.752 5.532 1.00 38.05 171 GLY A O 1
ATOM 1206 N N . HIS A 1 173 ? 62.019 66.169 7.265 1.00 30.46 172 HIS A N 1
ATOM 1207 C CA . HIS A 1 173 ? 61.157 67.320 7.066 1.00 31.51 172 HIS A CA 1
ATOM 1208 C C . HIS A 1 173 ? 61.838 68.589 7.593 1.00 31.56 172 HIS A C 1
ATOM 1209 O O . HIS A 1 173 ? 62.584 68.548 8.577 1.00 32.30 172 HIS A O 1
ATOM 1216 N N . LYS A 1 174 ? 61.625 69.698 6.881 1.00 30.14 173 LYS A N 1
ATOM 1217 C CA . LYS A 1 174 ? 62.228 70.989 7.205 1.00 29.42 173 LYS A CA 1
ATOM 1218 C C . LYS A 1 174 ? 61.635 71.617 8.471 1.00 27.63 173 LYS A C 1
ATOM 1219 O O . LYS A 1 174 ? 60.414 71.726 8.617 1.00 27.86 173 LYS A O 1
ATOM 1225 N N . VAL A 1 175 ? 62.499 72.139 9.341 1.00 24.76 174 VAL A N 1
ATOM 1226 C CA . VAL A 1 175 ? 62.050 72.846 10.544 1.00 28.62 174 VAL A CA 1
ATOM 1227 C C . VAL A 1 175 ? 62.634 74.256 10.542 1.00 30.79 174 VAL A C 1
ATOM 1228 O O . VAL A 1 175 ? 63.859 74.428 10.562 1.00 36.22 174 VAL A O 1
ATOM 1232 N N . ILE A 1 176 ? 61.761 75.258 10.539 1.00 31.80 175 ILE A N 1
ATOM 1233 C CA . ILE A 1 176 ? 62.145 76.661 10.657 1.00 30.56 175 ILE A CA 1
ATOM 1234 C C . ILE A 1 176 ? 61.639 77.129 12.022 1.00 33.79 175 ILE A C 1
ATOM 1235 O O . ILE A 1 176 ? 60.431 77.058 12.295 1.00 29.36 175 ILE A O 1
ATOM 1240 N N . SER A 1 177 ? 62.549 77.598 12.880 1.00 29.31 176 SER A N 1
ATOM 1241 C CA . SER A 1 177 ? 62.210 78.014 14.241 1.00 29.81 176 SER A CA 1
ATOM 1242 C C . SER A 1 177 ? 62.507 79.494 14.451 1.00 27.65 176 SER A C 1
ATOM 1243 O O . SER A 1 177 ? 63.610 79.958 14.147 1.00 31.26 176 SER A O 1
ATOM 1246 N N . LEU A 1 178 ? 61.542 80.224 14.995 1.00 27.96 177 LEU A N 1
ATOM 1247 C CA . LEU A 1 178 ? 61.727 81.626 15.345 1.00 31.96 177 LEU A CA 1
ATOM 1248 C C . LEU A 1 178 ? 61.702 81.743 16.866 1.00 28.06 177 LEU A C 1
ATOM 1249 O O . LEU A 1 178 ? 60.719 81.348 17.500 1.00 30.39 177 LEU A O 1
ATOM 1254 N N . LEU A 1 179 ? 62.774 82.279 17.443 1.00 32.15 178 LEU A N 1
ATOM 1255 C CA . LEU A 1 179 ? 62.883 82.483 18.885 1.00 37.65 178 LEU A CA 1
ATOM 1256 C C . LEU A 1 179 ? 62.711 83.974 19.134 1.00 40.00 178 LEU A C 1
ATOM 1257 O O . LEU A 1 179 ? 63.451 84.779 18.569 1.00 41.68 178 LEU A O 1
ATOM 1262 N N . ARG A 1 180 ? 61.724 84.344 19.950 1.00 42.00 179 ARG A N 1
ATOM 1263 C CA . ARG A 1 180 ? 61.509 85.759 20.227 1.00 33.72 179 ARG A CA 1
ATOM 1264 C C . ARG A 1 180 ? 62.727 86.339 20.933 1.00 39.12 179 ARG A C 1
ATOM 1265 O O . ARG A 1 180 ? 63.191 85.795 21.942 1.00 39.59 179 ARG A O 1
ATOM 1273 N N . THR A 1 181 ? 63.238 87.460 20.403 1.00 36.86 180 THR A N 1
ATOM 1274 C CA . THR A 1 181 ? 64.406 88.097 21.007 1.00 34.65 180 THR A CA 1
ATOM 1275 C C . THR A 1 181 ? 64.086 88.634 22.388 1.00 37.71 180 THR A C 1
ATOM 1276 O O . THR A 1 181 ? 64.996 88.797 23.206 1.00 42.84 180 THR A O 1
ATOM 1280 N N . SER A 1 182 ? 62.828 89.011 22.628 1.00 36.52 181 SER A N 1
ATOM 1281 C CA . SER A 1 182 ? 62.334 89.348 23.957 1.00 44.72 181 SER A CA 1
ATOM 1282 C C . SER A 1 182 ? 61.245 88.344 24.339 1.00 42.81 181 SER A C 1
ATOM 1283 O O . SER A 1 182 ? 60.215 88.252 23.665 1.00 41.58 181 SER A O 1
ATOM 1286 N N . LYS A 1 183 ? 61.478 87.577 25.400 1.00 46.12 182 LYS A N 1
ATOM 1287 C CA . LYS A 1 183 ? 60.499 86.588 25.833 1.00 40.71 182 LYS A CA 1
ATOM 1288 C C . LYS A 1 183 ? 59.277 87.284 26.414 1.00 37.83 182 LYS A C 1
ATOM 1289 O O . LYS A 1 183 ? 59.377 88.369 26.997 1.00 42.97 182 LYS A O 1
ATOM 1295 N N . THR A 1 184 ? 58.111 86.672 26.219 1.00 30.94 183 THR A N 1
ATOM 1296 C CA . THR A 1 184 ? 56.857 87.232 26.720 1.00 30.61 183 THR A CA 1
ATOM 1297 C C . THR A 1 184 ? 55.920 86.097 27.117 1.00 37.80 183 THR A C 1
ATOM 1298 O O . THR A 1 184 ? 56.056 84.956 26.642 1.00 38.23 183 THR A O 1
ATOM 1302 N N . ASN A 1 185 ? 54.972 86.412 28.018 1.00 31.22 184 ASN A N 1
ATOM 1303 C CA . ASN A 1 185 ? 53.934 85.464 28.422 1.00 34.78 184 ASN A CA 1
ATOM 1304 C C . ASN A 1 185 ? 52.542 85.840 27.935 1.00 33.48 184 ASN A C 1
ATOM 1305 O O . ASN A 1 185 ? 51.567 85.169 28.306 1.00 39.38 184 ASN A O 1
ATOM 1310 N N . SER A 1 186 ? 52.405 86.923 27.182 1.00 36.47 185 SER A N 1
ATOM 1311 C CA . SER A 1 186 ? 51.138 87.249 26.543 1.00 43.60 185 SER A CA 1
ATOM 1312 C C . SER A 1 186 ? 51.442 88.052 25.287 1.00 45.28 185 SER A C 1
ATOM 1313 O O . SER A 1 186 ? 52.383 88.853 25.264 1.00 54.40 185 SER A O 1
ATOM 1316 N N . GLY A 1 187 ? 50.633 87.858 24.256 1.00 38.84 186 GLY A N 1
ATOM 1317 C CA . GLY A 1 187 ? 50.875 88.536 23.001 1.00 39.03 186 GLY A CA 1
ATOM 1318 C C . GLY A 1 187 ? 49.968 87.997 21.913 1.00 36.19 186 GLY A C 1
ATOM 1319 O O . GLY A 1 187 ? 49.096 87.168 22.160 1.00 38.91 186 GLY A O 1
ATOM 1320 N N . THR A 1 188 ? 50.199 88.493 20.699 1.00 42.84 187 THR A N 1
ATOM 1321 C CA . THR A 1 188 ? 49.442 88.103 19.513 1.00 45.75 187 THR A CA 1
ATOM 1322 C C . THR A 1 188 ? 50.410 87.938 18.354 1.00 44.81 187 THR A C 1
ATOM 1323 O O . THR A 1 188 ? 51.272 88.796 18.148 1.00 52.45 187 THR A O 1
ATOM 1327 N N . VAL A 1 189 ? 50.278 86.849 17.604 1.00 46.20 188 VAL A N 1
ATOM 1328 C CA . VAL A 1 189 ? 51.154 86.590 16.463 1.00 47.00 188 VAL A CA 1
ATOM 1329 C C . VAL A 1 189 ? 50.341 86.612 15.179 1.00 46.19 188 VAL A C 1
ATOM 1330 O O . VAL A 1 189 ? 49.247 86.039 15.108 1.00 40.94 188 VAL A O 1
ATOM 1334 N N . ASP A 1 190 ? 50.905 87.238 14.151 1.00 49.99 189 ASP A N 1
ATOM 1335 C CA . ASP A 1 190 ? 50.320 87.264 12.815 1.00 42.26 189 ASP A CA 1
ATOM 1336 C C . ASP A 1 190 ? 51.013 86.140 12.055 1.00 46.49 189 ASP A C 1
ATOM 1337 O O . ASP A 1 190 ? 52.098 86.313 11.494 1.00 49.12 189 ASP A O 1
ATOM 1342 N N . ILE A 1 191 ? 50.395 84.957 12.095 1.00 44.82 190 ILE A N 1
ATOM 1343 C CA . ILE A 1 191 ? 50.993 83.779 11.477 1.00 40.57 190 ILE A CA 1
ATOM 1344 C C . ILE A 1 191 ? 51.016 83.927 9.960 1.00 41.84 190 ILE A C 1
ATOM 1345 O O . ILE A 1 191 ? 52.001 83.564 9.299 1.00 44.66 190 ILE A O 1
ATOM 1350 N N . LYS A 1 192 ? 49.969 84.522 9.385 1.00 49.92 191 LYS A N 1
ATOM 1351 C CA . LYS A 1 192 ? 49.924 84.693 7.932 1.00 44.33 191 LYS A CA 1
ATOM 1352 C C . LYS A 1 192 ? 51.168 85.413 7.428 1.00 39.80 191 LYS A C 1
ATOM 1353 O O . LYS A 1 192 ? 51.870 84.910 6.544 1.00 38.26 191 LYS A O 1
ATOM 1359 N N . SER A 1 193 ? 51.504 86.545 8.062 1.00 39.01 192 SER A N 1
ATOM 1360 C CA . SER A 1 193 ? 52.672 87.346 7.688 1.00 41.15 192 SER A CA 1
ATOM 1361 C C . SER A 1 193 ? 53.978 86.605 7.921 1.00 45.02 192 SER A C 1
ATOM 1362 O O . SER A 1 193 ? 54.938 86.786 7.165 1.00 44.54 192 SER A O 1
ATOM 1365 N N . ILE A 1 194 ? 54.066 85.827 9.008 1.00 44.24 193 ILE A N 1
ATOM 1366 C CA . ILE A 1 194 ? 55.295 85.083 9.270 1.00 29.72 193 ILE A CA 1
ATOM 1367 C C . ILE A 1 194 ? 55.512 84.041 8.189 1.00 31.38 193 ILE A C 1
ATOM 1368 O O . ILE A 1 194 ? 56.620 83.899 7.662 1.00 38.21 193 ILE A O 1
ATOM 1373 N N . LEU A 1 195 ? 54.456 83.313 7.819 1.00 40.97 194 LEU A N 1
ATOM 1374 C CA . LEU A 1 195 ? 54.570 82.340 6.741 1.00 36.86 194 LEU A CA 1
ATOM 1375 C C . LEU A 1 195 ? 54.899 83.033 5.416 1.00 41.45 194 LEU A C 1
ATOM 1376 O O . LEU A 1 195 ? 55.692 82.520 4.613 1.00 42.94 194 LEU A O 1
ATOM 1381 N N . GLN A 1 196 ? 54.335 84.226 5.195 1.00 42.58 195 GLN A N 1
ATOM 1382 C CA . GLN A 1 196 ? 54.630 84.970 3.971 1.00 40.94 195 GLN A CA 1
ATOM 1383 C C . GLN A 1 196 ? 56.103 85.354 3.914 1.00 39.79 195 GLN A C 1
ATOM 1384 O O . GLN A 1 196 ? 56.740 85.226 2.864 1.00 37.88 195 GLN A O 1
ATOM 1390 N N . TRP A 1 197 ? 56.675 85.777 5.050 1.00 40.51 196 TRP A N 1
ATOM 1391 C CA . TRP A 1 197 ? 58.096 86.116 5.090 1.00 38.78 196 TRP A CA 1
ATOM 1392 C C . TRP A 1 197 ? 58.977 84.889 4.850 1.00 45.32 196 TRP A C 1
ATOM 1393 O O . TRP A 1 197 ? 59.997 84.979 4.152 1.00 42.68 196 TRP A O 1
ATOM 1404 N N . ILE A 1 198 ? 58.599 83.733 5.413 1.00 43.35 197 ILE A N 1
ATOM 1405 C CA . ILE A 1 198 ? 59.379 82.516 5.208 1.00 47.88 197 ILE A CA 1
ATOM 1406 C C . ILE A 1 198 ? 59.311 82.079 3.749 1.00 47.82 197 ILE A C 1
ATOM 1407 O O . ILE A 1 198 ? 60.296 81.582 3.189 1.00 45.73 197 ILE A O 1
ATOM 1412 N N . LYS A 1 199 ? 58.142 82.227 3.121 1.00 46.34 198 LYS A N 1
ATOM 1413 C CA . LYS A 1 199 ? 58.024 81.946 1.692 1.00 46.12 198 LYS A CA 1
ATOM 1414 C C . LYS A 1 199 ? 58.932 82.862 0.874 1.00 49.44 198 LYS A C 1
ATOM 1415 O O . LYS A 1 199 ? 59.609 82.401 -0.055 1.00 44.11 198 LYS A O 1
ATOM 1421 N N . SER A 1 200 ? 59.014 84.149 1.256 1.00 49.89 199 SER A N 1
ATOM 1422 C CA . SER A 1 200 ? 59.843 85.131 0.544 1.00 51.06 199 SER A CA 1
ATOM 1423 C C . SER A 1 200 ? 61.333 84.808 0.604 1.00 55.70 199 SER A C 1
ATOM 1424 O O . SER A 1 200 ? 62.094 85.296 -0.238 1.00 64.07 199 SER A O 1
ATOM 1427 N N . LYS A 1 201 ? 61.778 84.037 1.594 1.00 53.48 200 LYS A N 1
ATOM 1428 C CA . LYS A 1 201 ? 63.159 83.572 1.620 1.00 49.10 200 LYS A CA 1
ATOM 1429 C C . LYS A 1 201 ? 63.323 82.246 0.900 1.00 45.15 200 LYS A C 1
ATOM 1430 O O . LYS A 1 201 ? 64.429 81.704 0.871 1.00 52.82 200 LYS A O 1
ATOM 1436 N N . GLY A 1 202 ? 62.246 81.724 0.317 1.00 46.47 201 GLY A N 1
ATOM 1437 C CA . GLY A 1 202 ? 62.305 80.553 -0.531 1.00 55.71 201 GLY A CA 1
ATOM 1438 C C . GLY A 1 202 ? 62.284 79.201 0.147 1.00 53.21 201 GLY A C 1
ATOM 1439 O O . GLY A 1 202 ? 62.599 78.203 -0.511 1.00 54.18 201 GLY A O 1
ATOM 1440 N N . TYR A 1 203 ? 61.893 79.124 1.428 1.00 52.72 202 TYR A N 1
ATOM 1441 C CA . TYR A 1 203 ? 61.825 77.823 2.103 1.00 51.05 202 TYR A CA 1
ATOM 1442 C C . TYR A 1 203 ? 60.689 76.952 1.578 1.00 52.18 202 TYR A C 1
ATOM 1443 O O . TYR A 1 203 ? 60.818 75.724 1.567 1.00 59.72 202 TYR A O 1
ATOM 1452 N N . PHE A 1 204 ? 59.574 77.553 1.165 1.00 52.75 203 PHE A N 1
ATOM 1453 C CA . PHE A 1 204 ? 58.462 76.821 0.571 1.00 52.18 203 PHE A CA 1
ATOM 1454 C C . PHE A 1 204 ? 57.680 77.772 -0.329 1.00 49.99 203 PHE A C 1
ATOM 1455 O O . PHE A 1 204 ? 57.910 78.983 -0.332 1.00 49.80 203 PHE A O 1
ATOM 1463 N N . GLY A 1 205 ? 56.763 77.198 -1.111 1.00 45.57 204 GLY A N 1
ATOM 1464 C CA . GLY A 1 205 ? 55.889 77.934 -2.021 1.00 48.46 204 GLY A CA 1
ATOM 1465 C C . GLY A 1 205 ? 54.544 78.262 -1.399 1.00 54.78 204 GLY A C 1
ATOM 1466 O O . GLY A 1 205 ? 54.476 78.620 -0.216 1.00 61.46 204 GLY A O 1
ATOM 1467 N N . ASP A 1 206 ? 53.468 78.158 -2.188 1.00 52.99 205 ASP A N 1
ATOM 1468 C CA . ASP A 1 206 ? 52.106 78.384 -1.699 1.00 55.45 205 ASP A CA 1
ATOM 1469 C C . ASP A 1 206 ? 51.697 77.145 -0.904 1.00 50.11 205 ASP A C 1
ATOM 1470 O O . ASP A 1 206 ? 51.031 76.221 -1.378 1.00 42.97 205 ASP A O 1
ATOM 1475 N N . ILE A 1 207 ? 52.159 77.134 0.337 1.00 52.10 206 ILE A N 1
ATOM 1476 C CA . ILE A 1 207 ? 51.953 76.026 1.254 1.00 51.70 206 ILE A CA 1
ATOM 1477 C C . ILE A 1 207 ? 50.479 75.931 1.640 1.00 49.57 206 ILE A C 1
ATOM 1478 O O . ILE A 1 207 ? 49.804 76.953 1.851 1.00 59.02 206 ILE A O 1
ATOM 1483 N N . GLU A 1 208 ? 49.959 74.709 1.739 1.00 42.66 207 GLU A N 1
ATOM 1484 C CA . GLU A 1 208 ? 48.636 74.507 2.325 1.00 45.07 207 GLU A CA 1
ATOM 1485 C C . GLU A 1 208 ? 48.810 74.363 3.836 1.00 40.58 207 GLU A C 1
ATOM 1486 O O . GLU A 1 208 ? 49.377 73.376 4.311 1.00 37.68 207 GLU A O 1
ATOM 1492 N N . VAL A 1 209 ? 48.353 75.369 4.577 1.00 39.14 208 VAL A N 1
ATOM 1493 C CA . VAL A 1 209 ? 48.452 75.405 6.034 1.00 38.33 208 VAL A CA 1
ATOM 1494 C C . VAL A 1 209 ? 47.545 74.335 6.634 1.00 39.90 208 VAL A C 1
ATOM 1495 O O . VAL A 1 209 ? 46.323 74.354 6.445 1.00 46.05 208 VAL A O 1
ATOM 1499 N N . GLY A 1 210 ? 48.139 73.415 7.389 1.00 37.42 209 GLY A N 1
ATOM 1500 C CA . GLY A 1 210 ? 47.447 72.289 7.983 1.00 33.54 209 GLY A CA 1
ATOM 1501 C C . GLY A 1 210 ? 47.002 72.551 9.405 1.00 42.72 209 GLY A C 1
ATOM 1502 O O . GLY A 1 210 ? 45.806 72.662 9.676 1.00 49.49 209 GLY A O 1
ATOM 1503 N N . SER A 1 211 ? 47.947 72.585 10.343 1.00 44.05 210 SER A N 1
ATOM 1504 C CA . SER A 1 211 ? 47.611 72.709 11.754 1.00 43.55 210 SER A CA 1
ATOM 1505 C C . SER A 1 211 ? 48.378 73.842 12.432 1.00 41.54 210 SER A C 1
ATOM 1506 O O . SER A 1 211 ? 49.574 74.027 12.190 1.00 43.50 210 SER A O 1
ATOM 1509 N N . VAL A 1 212 ? 47.700 74.571 13.317 1.00 33.13 211 VAL A N 1
ATOM 1510 C CA . VAL A 1 212 ? 48.338 75.537 14.204 1.00 31.43 211 VAL A CA 1
ATOM 1511 C C . VAL A 1 212 ? 48.294 74.941 15.607 1.00 30.14 211 VAL A C 1
ATOM 1512 O O . VAL A 1 212 ? 47.208 74.688 16.140 1.00 31.79 211 VAL A O 1
ATOM 1516 N N . GLN A 1 213 ? 49.459 74.679 16.197 1.00 31.27 212 GLN A N 1
ATOM 1517 C CA . GLN A 1 213 ? 49.539 74.086 17.534 1.00 31.74 212 GLN A CA 1
ATOM 1518 C C . GLN A 1 213 ? 50.215 75.027 18.532 1.00 34.86 212 GLN A C 1
ATOM 1519 O O . GLN A 1 213 ? 51.005 75.898 18.150 1.00 35.68 212 GLN A O 1
ATOM 1525 N N . TYR A 1 214 ? 49.894 74.853 19.820 1.00 28.54 213 TYR A N 1
ATOM 1526 C CA . TYR A 1 214 ? 50.553 75.608 20.880 1.00 29.73 213 TYR A CA 1
ATOM 1527 C C . TYR A 1 214 ? 50.675 74.765 22.149 1.00 34.05 213 TYR A C 1
ATOM 1528 O O . TYR A 1 214 ? 49.697 74.154 22.586 1.00 37.29 213 TYR A O 1
ATOM 1537 N N . GLY A 1 215 ? 51.858 74.779 22.754 1.00 29.24 214 GLY A N 1
ATOM 1538 C CA . GLY A 1 215 ? 52.083 74.000 23.961 1.00 31.55 214 GLY A CA 1
ATOM 1539 C C . GLY A 1 215 ? 53.485 74.212 24.478 1.00 27.25 214 GLY A C 1
ATOM 1540 O O . GLY A 1 215 ? 54.072 75.272 24.254 1.00 37.70 214 GLY A O 1
ATOM 1541 N N . VAL A 1 216 ? 54.004 73.226 25.222 1.00 27.47 215 VAL A N 1
ATOM 1542 C CA . VAL A 1 216 ? 55.355 73.304 25.773 1.00 28.90 215 VAL A CA 1
ATOM 1543 C C . VAL A 1 216 ? 56.120 72.008 25.486 1.00 33.42 215 VAL A C 1
ATOM 1544 O O . VAL A 1 216 ? 55.639 70.903 25.784 1.00 31.27 215 VAL A O 1
ATOM 1548 N N . GLU A 1 217 ? 57.319 72.140 24.903 1.00 30.82 216 GLU A N 1
ATOM 1549 C CA . GLU A 1 217 ? 58.224 71.005 24.727 1.00 24.48 216 GLU A CA 1
ATOM 1550 C C . GLU A 1 217 ? 59.062 70.909 25.994 1.00 26.94 216 GLU A C 1
ATOM 1551 O O . GLU A 1 217 ? 59.908 71.778 26.234 1.00 28.03 216 GLU A O 1
ATOM 1557 N N . ILE A 1 218 ? 58.854 69.866 26.801 1.00 26.09 217 ILE A N 1
ATOM 1558 C CA . ILE A 1 218 ? 59.531 69.752 28.092 1.00 22.37 217 ILE A CA 1
ATOM 1559 C C . ILE A 1 218 ? 60.724 68.819 27.964 1.00 28.82 217 ILE A C 1
ATOM 1560 O O . ILE A 1 218 ? 60.583 67.633 27.642 1.00 32.79 217 ILE A O 1
ATOM 1565 N N . THR A 1 219 ? 61.905 69.349 28.249 1.00 32.24 218 THR A N 1
ATOM 1566 C CA . THR A 1 219 ? 63.075 68.499 28.343 1.00 28.07 218 THR A CA 1
ATOM 1567 C C . THR A 1 219 ? 63.309 68.066 29.787 1.00 25.13 218 THR A C 1
ATOM 1568 O O . THR A 1 219 ? 63.599 66.894 30.042 1.00 25.83 218 THR A O 1
ATOM 1572 N N . SER A 1 220 ? 63.179 68.981 30.742 1.00 30.84 219 SER A N 1
ATOM 1573 C CA . SER A 1 220 ? 63.364 68.637 32.149 1.00 30.44 219 SER A CA 1
ATOM 1574 C C . SER A 1 220 ? 62.442 69.492 33.025 1.00 34.15 219 SER A C 1
ATOM 1575 O O . SER A 1 220 ? 62.333 70.702 32.811 1.00 32.88 219 SER A O 1
ATOM 1578 N N . SER A 1 221 ? 61.756 68.865 33.992 1.00 31.80 220 SER A N 1
ATOM 1579 C CA . SER A 1 221 ? 60.970 69.608 34.974 1.00 29.99 220 SER A CA 1
ATOM 1580 C C . SER A 1 221 ? 60.946 68.849 36.297 1.00 27.41 220 SER A C 1
ATOM 1581 O O . SER A 1 221 ? 59.868 68.601 36.847 1.00 26.49 220 SER A O 1
ATOM 1584 N N . PRO A 1 222 ? 62.108 68.504 36.854 1.00 30.53 221 PRO A N 1
ATOM 1585 C CA . PRO A 1 222 ? 62.141 67.588 38.001 1.00 35.52 221 PRO A CA 1
ATOM 1586 C C . PRO A 1 222 ? 61.434 68.195 39.205 1.00 36.93 221 PRO A C 1
ATOM 1587 O O . PRO A 1 222 ? 61.625 69.369 39.533 1.00 30.16 221 PRO A O 1
ATOM 1591 N N . GLY A 1 223 ? 60.627 67.380 39.868 1.00 35.38 222 GLY A N 1
ATOM 1592 C CA . GLY A 1 223 ? 59.809 67.846 40.966 1.00 34.17 222 GLY A CA 1
ATOM 1593 C C . GLY A 1 223 ? 58.453 68.309 40.519 1.00 34.88 222 GLY A C 1
ATOM 1594 O O . GLY A 1 223 ? 57.615 68.652 41.364 1.00 31.64 222 GLY A O 1
ATOM 1595 N N . GLY A 1 224 ? 58.221 68.354 39.209 1.00 32.14 223 GLY A N 1
ATOM 1596 C CA . GLY A 1 224 ? 56.941 68.769 38.687 1.00 29.52 223 GLY A CA 1
ATOM 1597 C C . GLY A 1 224 ? 56.905 70.265 38.462 1.00 30.33 223 GLY A C 1
ATOM 1598 O O . GLY A 1 224 ? 57.265 71.034 39.354 1.00 30.96 223 GLY A O 1
ATOM 1599 N N . LYS A 1 225 ? 56.507 70.700 37.269 1.00 25.62 224 LYS A N 1
ATOM 1600 C CA . LYS A 1 225 ? 56.353 72.116 36.998 1.00 29.97 224 LYS A CA 1
ATOM 1601 C C . LYS A 1 225 ? 55.035 72.323 36.263 1.00 36.92 224 LYS A C 1
ATOM 1602 O O . LYS A 1 225 ? 54.640 71.505 35.414 1.00 30.87 224 LYS A O 1
ATOM 1608 N N . ASN A 1 226 ? 54.389 73.450 36.561 1.00 31.57 225 ASN A N 1
ATOM 1609 C CA . ASN A 1 226 ? 53.039 73.726 36.105 1.00 31.01 225 ASN A CA 1
ATOM 1610 C C . ASN A 1 226 ? 53.057 74.807 35.034 1.00 30.54 225 ASN A C 1
ATOM 1611 O O . ASN A 1 226 ? 53.785 75.797 35.160 1.00 28.80 225 ASN A O 1
ATOM 1616 N N . PHE A 1 227 ? 52.243 74.617 33.987 1.00 35.22 226 PHE A N 1
ATOM 1617 C CA . PHE A 1 227 ? 52.084 75.594 32.908 1.00 28.45 226 PHE A CA 1
ATOM 1618 C C . PHE A 1 227 ? 50.601 75.860 32.715 1.00 27.18 226 PHE A C 1
ATOM 1619 O O . PHE A 1 227 ? 49.840 74.927 32.463 1.00 29.15 226 PHE A O 1
ATOM 1627 N N . ASN A 1 228 ? 50.182 77.115 32.861 1.00 26.99 227 ASN A N 1
ATOM 1628 C CA . ASN A 1 228 ? 48.791 77.498 32.669 1.00 32.00 227 ASN A CA 1
ATOM 1629 C C . ASN A 1 228 ? 48.645 78.320 31.394 1.00 37.69 227 ASN A C 1
ATOM 1630 O O . ASN A 1 228 ? 49.339 79.331 31.212 1.00 36.35 227 ASN A O 1
ATOM 1635 N N . PHE A 1 229 ? 47.705 77.930 30.546 1.00 35.06 228 PHE A N 1
ATOM 1636 C CA . PHE A 1 229 ? 47.428 78.684 29.333 1.00 28.60 228 PHE A CA 1
ATOM 1637 C C . PHE A 1 229 ? 46.049 79.264 29.606 1.00 32.97 228 PHE A C 1
ATOM 1638 O O . PHE A 1 229 ? 45.025 78.614 29.377 1.00 31.36 228 PHE A O 1
ATOM 1646 N N . ASN A 1 230 ? 46.032 80.524 30.048 1.00 37.50 229 ASN A N 1
ATOM 1647 C CA . ASN A 1 230 ? 44.782 81.132 30.487 1.00 43.62 229 ASN A CA 1
ATOM 1648 C C . ASN A 1 230 ? 43.940 81.545 29.306 1.00 42.87 229 ASN A C 1
ATOM 1649 O O . ASN A 1 230 ? 42.705 81.528 29.385 1.00 43.84 229 ASN A O 1
ATOM 1654 N N . ASN A 1 231 ? 44.586 81.891 28.202 1.00 30.45 230 ASN A N 1
ATOM 1655 C CA . ASN A 1 231 ? 43.838 82.082 26.985 1.00 31.16 230 ASN A CA 1
ATOM 1656 C C . ASN A 1 231 ? 44.667 81.583 25.818 1.00 37.23 230 ASN A C 1
ATOM 1657 O O . ASN A 1 231 ? 45.894 81.720 25.818 1.00 40.15 230 ASN A O 1
ATOM 1662 N N . TRP A 1 232 ? 43.984 80.957 24.857 1.00 35.14 231 TRP A N 1
ATOM 1663 C CA . TRP A 1 232 ? 44.562 80.612 23.562 1.00 36.38 231 TRP A CA 1
ATOM 1664 C C . TRP A 1 232 ? 43.429 80.570 22.553 1.00 36.25 231 TRP A C 1
ATOM 1665 O O . TRP A 1 232 ? 42.468 79.820 22.740 1.00 51.09 231 TRP A O 1
ATOM 1676 N N . SER A 1 233 ? 43.546 81.349 21.480 1.00 43.72 232 SER A N 1
ATOM 1677 C CA . SER A 1 233 ? 42.529 81.401 20.437 1.00 43.46 232 SER A CA 1
ATOM 1678 C C . SER A 1 233 ? 43.217 81.541 19.085 1.00 38.15 232 SER A C 1
ATOM 1679 O O . SER A 1 233 ? 44.333 82.055 19.001 1.00 39.32 232 SER A O 1
ATOM 1682 N N . VAL A 1 234 ? 42.546 81.083 18.027 1.00 40.09 233 VAL A N 1
ATOM 1683 C CA . VAL A 1 234 ? 43.025 81.238 16.657 1.00 39.99 233 VAL A CA 1
ATOM 1684 C C . VAL A 1 234 ? 41.927 81.917 15.855 1.00 48.03 233 VAL A C 1
ATOM 1685 O O . VAL A 1 234 ? 40.743 81.583 16.006 1.00 49.13 233 VAL A O 1
ATOM 1689 N N . THR A 1 235 ? 42.314 82.912 15.057 1.00 45.13 234 THR A N 1
ATOM 1690 C CA . THR A 1 235 ? 41.412 83.612 14.149 1.00 46.47 234 THR A CA 1
ATOM 1691 C C . THR A 1 235 ? 41.830 83.267 12.726 1.00 45.76 234 THR A C 1
ATOM 1692 O O . THR A 1 235 ? 42.908 83.672 12.279 1.00 53.36 234 THR A O 1
ATOM 1696 N N . SER A 1 236 ? 41.012 82.478 12.036 1.00 40.14 235 SER A N 1
ATOM 1697 C CA . SER A 1 236 ? 41.282 82.083 10.659 1.00 44.23 235 SER A CA 1
ATOM 1698 C C . SER A 1 236 ? 40.184 82.616 9.749 1.00 51.94 235 SER A C 1
ATOM 1699 O O . SER A 1 236 ? 39.010 82.273 9.925 1.00 49.14 235 SER A O 1
ATOM 1702 N N . LYS A 1 237 ? 40.562 83.462 8.790 1.00 61.74 236 LYS A N 1
ATOM 1703 C CA . LYS A 1 237 ? 39.614 83.982 7.802 1.00 61.55 236 LYS A CA 1
ATOM 1704 C C . LYS A 1 237 ? 40.206 84.005 6.394 1.00 68.00 236 LYS A C 1
ATOM 1705 O O . LYS A 1 237 ? 39.459 83.969 5.415 1.00 73.37 236 LYS A O 1
ATOM 1712 N N . SER B 1 21 ? 55.459 52.029 33.605 1.00 43.37 20 SER B N 1
ATOM 1713 C CA . SER B 1 21 ? 55.979 51.934 32.280 1.00 49.10 20 SER B CA 1
ATOM 1714 C C . SER B 1 21 ? 57.254 51.162 32.461 1.00 42.99 20 SER B C 1
ATOM 1715 O O . SER B 1 21 ? 57.816 51.124 33.559 1.00 42.42 20 SER B O 1
ATOM 1718 N N . SER B 1 22 ? 57.643 50.475 31.405 1.00 41.51 21 SER B N 1
ATOM 1719 C CA . SER B 1 22 ? 58.846 49.677 31.399 1.00 35.93 21 SER B CA 1
ATOM 1720 C C . SER B 1 22 ? 59.361 49.706 29.979 1.00 40.68 21 SER B C 1
ATOM 1721 O O . SER B 1 22 ? 58.567 49.681 29.034 1.00 40.59 21 SER B O 1
ATOM 1724 N N . HIS B 1 23 ? 60.680 49.824 29.841 1.00 38.31 22 HIS B N 1
ATOM 1725 C CA . HIS B 1 23 ? 61.361 49.579 28.583 1.00 31.58 22 HIS B CA 1
ATOM 1726 C C . HIS B 1 23 ? 62.142 48.277 28.629 1.00 36.23 22 HIS B C 1
ATOM 1727 O O . HIS B 1 23 ? 62.830 47.937 27.657 1.00 36.54 22 HIS B O 1
ATOM 1734 N N . ALA B 1 24 ? 62.033 47.530 29.724 1.00 38.01 23 ALA B N 1
ATOM 1735 C CA . ALA B 1 24 ? 62.688 46.238 29.802 1.00 40.21 23 ALA B CA 1
ATOM 1736 C C . ALA B 1 24 ? 62.032 45.310 28.788 1.00 40.39 23 ALA B C 1
ATOM 1737 O O . ALA B 1 24 ? 60.803 45.306 28.662 1.00 46.43 23 ALA B O 1
ATOM 1739 N N . PRO B 1 25 ? 62.823 44.535 28.037 1.00 41.51 24 PRO B N 1
ATOM 1740 C CA . PRO B 1 25 ? 62.239 43.686 26.981 1.00 37.08 24 PRO B CA 1
ATOM 1741 C C . PRO B 1 25 ? 61.116 42.791 27.470 1.00 40.68 24 PRO B C 1
ATOM 1742 O O . PRO B 1 25 ? 60.115 42.627 26.762 1.00 37.86 24 PRO B O 1
ATOM 1746 N N . TYR B 1 26 ? 61.231 42.238 28.681 1.00 36.85 25 TYR B N 1
ATOM 1747 C CA . TYR B 1 26 ? 60.203 41.367 29.230 1.00 40.55 25 TYR B CA 1
ATOM 1748 C C . TYR B 1 26 ? 59.553 41.976 30.476 1.00 44.48 25 TYR B C 1
ATOM 1749 O O . TYR B 1 26 ? 58.972 41.248 31.293 1.00 44.93 25 TYR B O 1
ATOM 1758 N N . GLY B 1 27 ? 59.628 43.300 30.618 1.00 37.89 26 GLY B N 1
ATOM 1759 C CA . GLY B 1 27 ? 58.979 43.959 31.744 1.00 42.96 26 GLY B CA 1
ATOM 1760 C C . GLY B 1 27 ? 57.487 43.655 31.798 1.00 52.77 26 GLY B C 1
ATOM 1761 O O . GLY B 1 27 ? 56.802 43.617 30.769 1.00 50.34 26 GLY B O 1
ATOM 1762 N N . SER B 1 28 ? 56.986 43.406 33.017 1.00 53.93 27 SER B N 1
ATOM 1763 C CA . SER B 1 28 ? 55.605 42.988 33.241 1.00 54.15 27 SER B CA 1
ATOM 1764 C C . SER B 1 28 ? 55.000 43.679 34.466 1.00 50.67 27 SER B C 1
ATOM 1765 O O . SER B 1 28 ? 55.708 44.099 35.387 1.00 52.90 27 SER B O 1
ATOM 1768 N N . PHE B 1 29 ? 53.666 43.774 34.462 1.00 45.39 28 PHE B N 1
ATOM 1769 C CA . PHE B 1 29 ? 52.842 44.349 35.524 1.00 50.09 28 PHE B CA 1
ATOM 1770 C C . PHE B 1 29 ? 51.570 43.527 35.605 1.00 45.72 28 PHE B C 1
ATOM 1771 O O . PHE B 1 29 ? 51.117 43.008 34.581 1.00 46.11 28 PHE B O 1
ATOM 1779 N N . SER B 1 30 ? 51.053 43.382 36.818 1.00 44.34 29 SER B N 1
ATOM 1780 C CA . SER B 1 30 ? 49.789 42.652 37.085 1.00 52.51 29 SER B CA 1
ATOM 1781 C C . SER B 1 30 ? 48.884 43.472 37.998 1.00 52.82 29 SER B C 1
ATOM 1782 O O . SER B 1 30 ? 49.366 43.947 38.984 1.00 65.20 29 SER B O 1
ATOM 1785 N N . ARG B 1 31 ? 47.620 43.638 37.658 1.00 49.31 30 ARG B N 1
ATOM 1786 C CA . ARG B 1 31 ? 46.702 44.278 38.618 1.00 59.47 30 ARG B CA 1
ATOM 1787 C C . ARG B 1 31 ? 45.486 43.380 38.784 1.00 68.13 30 ARG B C 1
ATOM 1788 O O . ARG B 1 31 ? 44.706 43.290 37.849 1.00 63.11 30 ARG B O 1
ATOM 1796 N N . ASP B 1 32 ? 45.327 42.795 39.967 1.00 74.32 31 ASP B N 1
ATOM 1797 C CA . ASP B 1 32 ? 44.197 41.869 40.205 1.00 83.18 31 ASP B CA 1
ATOM 1798 C C . ASP B 1 32 ? 44.267 40.799 39.107 1.00 81.76 31 ASP B C 1
ATOM 1799 O O . ASP B 1 32 ? 45.314 40.173 38.970 1.00 86.74 31 ASP B O 1
ATOM 1804 N N . GLY B 1 33 ? 43.209 40.601 38.347 1.00 70.46 32 GLY B N 1
ATOM 1805 C CA . GLY B 1 33 ? 43.227 39.581 37.286 1.00 70.93 32 GLY B CA 1
ATOM 1806 C C . GLY B 1 33 ? 44.179 39.795 36.119 1.00 71.52 32 GLY B C 1
ATOM 1807 O O . GLY B 1 33 ? 44.739 38.811 35.641 1.00 73.02 32 GLY B O 1
ATOM 1808 N N . TYR B 1 34 ? 44.355 41.024 35.650 1.00 67.18 33 TYR B N 1
ATOM 1809 C CA . TYR B 1 34 ? 45.112 41.242 34.389 1.00 64.57 33 TYR B CA 1
ATOM 1810 C C . TYR B 1 34 ? 46.612 41.485 34.536 1.00 56.04 33 TYR B C 1
ATOM 1811 O O . TYR B 1 34 ? 47.063 41.928 35.549 1.00 57.62 33 TYR B O 1
ATOM 1820 N N . SER B 1 35 ? 47.347 41.123 33.497 1.00 47.88 34 SER B N 1
ATOM 1821 C CA . SER B 1 35 ? 48.782 41.377 33.437 1.00 51.38 34 SER B CA 1
ATOM 1822 C C . SER B 1 35 ? 49.144 42.056 32.118 1.00 47.56 34 SER B C 1
ATOM 1823 O O . SER B 1 35 ? 48.431 41.934 31.116 1.00 42.02 34 SER B O 1
ATOM 1826 N N . TRP B 1 36 ? 50.230 42.824 32.140 1.00 41.83 35 TRP B N 1
ATOM 1827 C CA . TRP B 1 36 ? 50.721 43.530 30.965 1.00 47.50 35 TRP B CA 1
ATOM 1828 C C . TRP B 1 36 ? 52.170 43.133 30.710 1.00 52.95 35 TRP B C 1
ATOM 1829 O O . TRP B 1 36 ? 52.950 43.014 31.660 1.00 49.82 35 TRP B O 1
ATOM 1840 N N . ASN B 1 37 ? 52.520 42.868 29.444 1.00 48.22 36 ASN B N 1
ATOM 1841 C CA . ASN B 1 37 ? 53.871 42.419 29.100 1.00 46.98 36 ASN B CA 1
ATOM 1842 C C . ASN B 1 37 ? 54.414 43.179 27.896 1.00 47.98 36 ASN B C 1
ATOM 1843 O O . ASN B 1 37 ? 53.775 43.210 26.835 1.00 43.07 36 ASN B O 1
ATOM 1848 N N . ASN B 1 38 ? 55.629 43.736 28.056 1.00 38.65 37 ASN B N 1
ATOM 1849 C CA . ASN B 1 38 ? 56.279 44.495 26.986 1.00 46.06 37 ASN B CA 1
ATOM 1850 C C . ASN B 1 38 ? 56.672 43.589 25.823 1.00 44.01 37 ASN B C 1
ATOM 1851 O O . ASN B 1 38 ? 56.638 44.017 24.661 1.00 37.02 37 ASN B O 1
ATOM 1856 N N . ASP B 1 39 ? 57.016 42.341 26.128 1.00 38.64 38 ASP B N 1
ATOM 1857 C CA . ASP B 1 39 ? 57.376 41.296 25.178 1.00 36.14 38 ASP B CA 1
ATOM 1858 C C . ASP B 1 39 ? 58.133 41.754 23.926 1.00 38.61 38 ASP B C 1
ATOM 1859 O O . ASP B 1 39 ? 57.649 41.572 22.804 1.00 30.91 38 ASP B O 1
ATOM 1864 N N . VAL B 1 40 ? 59.338 42.304 24.089 1.00 41.29 39 VAL B N 1
ATOM 1865 C CA . VAL B 1 40 ? 60.203 42.628 22.957 1.00 35.84 39 VAL B CA 1
ATOM 1866 C C . VAL B 1 40 ? 61.084 41.399 22.746 1.00 44.05 39 VAL B C 1
ATOM 1867 O O . VAL B 1 40 ? 61.997 41.143 23.537 1.00 48.84 39 VAL B O 1
ATOM 1871 N N . TRP B 1 41 ? 60.896 40.679 21.638 1.00 43.20 40 TRP B N 1
ATOM 1872 C CA . TRP B 1 41 ? 61.598 39.416 21.460 1.00 45.48 40 TRP B CA 1
ATOM 1873 C C . TRP B 1 41 ? 62.342 39.278 20.147 1.00 50.49 40 TRP B C 1
ATOM 1874 O O . TRP B 1 41 ? 63.080 38.300 19.997 1.00 54.69 40 TRP B O 1
ATOM 1885 N N . GLY B 1 42 ? 62.205 40.212 19.206 1.00 54.15 41 GLY B N 1
ATOM 1886 C CA . GLY B 1 42 ? 63.018 40.147 18.017 1.00 46.64 41 GLY B CA 1
ATOM 1887 C C . GLY B 1 42 ? 64.476 40.344 18.383 1.00 47.73 41 GLY B C 1
ATOM 1888 O O . GLY B 1 42 ? 64.815 40.921 19.424 1.00 46.80 41 GLY B O 1
ATOM 1889 N N . PRO B 1 43 ? 65.370 39.860 17.533 1.00 41.64 42 PRO B N 1
ATOM 1890 C CA . PRO B 1 43 ? 66.810 39.964 17.828 1.00 36.44 42 PRO B CA 1
ATOM 1891 C C . PRO B 1 43 ? 67.347 41.391 17.765 1.00 39.51 42 PRO B C 1
ATOM 1892 O O . PRO B 1 43 ? 68.105 41.812 18.653 1.00 34.65 42 PRO B O 1
ATOM 1896 N N . ARG B 1 44 ? 66.970 42.153 16.731 1.00 32.05 43 ARG B N 1
ATOM 1897 C CA . ARG B 1 44 ? 67.512 43.491 16.498 1.00 35.96 43 ARG B CA 1
ATOM 1898 C C . ARG B 1 44 ? 66.368 44.502 16.502 1.00 42.19 43 ARG B C 1
ATOM 1899 O O . ARG B 1 44 ? 66.015 45.084 15.461 1.00 44.22 43 ARG B O 1
ATOM 1907 N N . PRO B 1 45 ? 65.780 44.753 17.670 1.00 41.74 44 PRO B N 1
ATOM 1908 C CA . PRO B 1 45 ? 64.640 45.663 17.766 1.00 37.29 44 PRO B CA 1
ATOM 1909 C C . PRO B 1 45 ? 65.111 47.092 17.977 1.00 31.19 44 PRO B C 1
ATOM 1910 O O . PRO B 1 45 ? 66.310 47.364 18.117 1.00 30.90 44 PRO B O 1
ATOM 1914 N N . GLY B 1 46 ? 64.157 48.011 17.832 1.00 32.05 45 GLY B N 1
ATOM 1915 C CA . GLY B 1 46 ? 64.302 49.394 18.230 1.00 31.57 45 GLY B CA 1
ATOM 1916 C C . GLY B 1 46 ? 63.711 49.603 19.615 1.00 30.42 45 GLY B C 1
ATOM 1917 O O . GLY B 1 46 ? 63.063 48.704 20.166 1.00 31.14 45 GLY B O 1
ATOM 1918 N N . PRO B 1 47 ? 63.868 50.803 20.179 1.00 23.09 46 PRO B N 1
ATOM 1919 C CA . PRO B 1 47 ? 63.343 51.064 21.533 1.00 29.58 46 PRO B CA 1
ATOM 1920 C C . PRO B 1 47 ? 61.825 50.936 21.613 1.00 31.85 46 PRO B C 1
ATOM 1921 O O . PRO B 1 47 ? 61.108 51.108 20.619 1.00 32.40 46 PRO B O 1
ATOM 1925 N N . GLN B 1 48 ? 61.348 50.563 22.808 1.00 23.28 47 GLN B N 1
ATOM 1926 C CA . GLN B 1 48 ? 59.921 50.388 23.061 1.00 29.99 47 GLN B CA 1
ATOM 1927 C C . GLN B 1 48 ? 59.620 50.574 24.539 1.00 36.21 47 GLN B C 1
ATOM 1928 O O . GLN B 1 48 ? 60.365 50.079 25.390 1.00 32.91 47 GLN B O 1
ATOM 1934 N N . THR B 1 49 ? 58.506 51.246 24.833 1.00 31.83 48 THR B N 1
ATOM 1935 C CA . THR B 1 49 ? 58.068 51.483 26.201 1.00 40.94 48 THR B CA 1
ATOM 1936 C C . THR B 1 49 ? 56.578 51.199 26.319 1.00 41.24 48 THR B C 1
ATOM 1937 O O . THR B 1 49 ? 55.783 51.712 25.524 1.00 44.73 48 THR B O 1
ATOM 1941 N N . ILE B 1 50 ? 56.202 50.362 27.293 1.00 31.29 49 ILE B N 1
ATOM 1942 C CA . ILE B 1 50 ? 54.798 50.072 27.599 1.00 30.45 49 ILE B CA 1
ATOM 1943 C C . ILE B 1 50 ? 54.404 50.896 28.823 1.00 35.31 49 ILE B C 1
ATOM 1944 O O . ILE B 1 50 ? 55.187 51.017 29.771 1.00 45.08 49 ILE B O 1
ATOM 1949 N N . SER B 1 51 ? 53.201 51.479 28.804 1.00 38.93 50 SER B N 1
ATOM 1950 C CA . SER B 1 51 ? 52.680 52.286 29.910 1.00 38.80 50 SER B CA 1
ATOM 1951 C C . SER B 1 51 ? 51.317 51.734 30.284 1.00 40.73 50 SER B C 1
ATOM 1952 O O . SER B 1 51 ? 50.470 51.542 29.403 1.00 34.69 50 SER B O 1
ATOM 1955 N N . VAL B 1 52 ? 51.098 51.503 31.583 1.00 33.22 51 VAL B N 1
ATOM 1956 C CA . VAL B 1 52 ? 49.857 50.913 32.081 1.00 42.34 51 VAL B CA 1
ATOM 1957 C C . VAL B 1 52 ? 49.170 51.905 32.993 1.00 60.76 51 VAL B C 1
ATOM 1958 O O . VAL B 1 52 ? 49.733 52.350 34.001 1.00 67.95 51 VAL B O 1
ATOM 1962 N N . SER B 1 53 ? 47.954 52.247 32.621 1.00 67.55 52 SER B N 1
ATOM 1963 C CA . SER B 1 53 ? 47.136 53.206 33.320 1.00 73.10 52 SER B CA 1
ATOM 1964 C C . SER B 1 53 ? 45.939 52.530 34.004 1.00 76.35 52 SER B C 1
ATOM 1965 O O . SER B 1 53 ? 45.067 53.209 34.559 1.00 74.64 52 SER B O 1
ATOM 1968 N N . GLY B 1 54 ? 45.918 51.200 33.992 1.00 74.45 53 GLY B N 1
ATOM 1969 C CA . GLY B 1 54 ? 44.867 50.348 34.511 1.00 72.73 53 GLY B CA 1
ATOM 1970 C C . GLY B 1 54 ? 44.215 49.559 33.384 1.00 85.41 53 GLY B C 1
ATOM 1971 O O . GLY B 1 54 ? 44.531 49.720 32.202 1.00 89.34 53 GLY B O 1
ATOM 1972 N N . VAL B 1 55 ? 43.280 48.678 33.763 1.00 84.84 54 VAL B N 1
ATOM 1973 C CA . VAL B 1 55 ? 42.608 47.871 32.743 1.00 77.52 54 VAL B CA 1
ATOM 1974 C C . VAL B 1 55 ? 41.826 48.753 31.784 1.00 79.34 54 VAL B C 1
ATOM 1975 O O . VAL B 1 55 ? 41.518 48.328 30.665 1.00 80.53 54 VAL B O 1
ATOM 1979 N N . ASN B 1 56 ? 41.503 49.989 32.179 1.00 79.34 55 ASN B N 1
ATOM 1980 C CA . ASN B 1 56 ? 40.778 50.833 31.241 1.00 78.05 55 ASN B CA 1
ATOM 1981 C C . ASN B 1 56 ? 41.710 51.495 30.236 1.00 70.39 55 ASN B C 1
ATOM 1982 O O . ASN B 1 56 ? 41.236 51.979 29.199 1.00 70.13 55 ASN B O 1
ATOM 1987 N N . ARG B 1 57 ? 43.015 51.532 30.510 1.00 59.08 56 ARG B N 1
ATOM 1988 C CA . ARG B 1 57 ? 43.918 52.229 29.607 1.00 50.09 56 ARG B CA 1
ATOM 1989 C C . ARG B 1 57 ? 45.342 51.689 29.734 1.00 46.78 56 ARG B C 1
ATOM 1990 O O . ARG B 1 57 ? 45.875 51.571 30.839 1.00 39.31 56 ARG B O 1
ATOM 1998 N N . TRP B 1 58 ? 45.935 51.330 28.598 1.00 46.98 57 TRP B N 1
ATOM 1999 C CA . TRP B 1 58 ? 47.363 51.071 28.515 1.00 37.35 57 TRP B CA 1
ATOM 2000 C C . TRP B 1 58 ? 47.780 51.459 27.107 1.00 40.66 57 TRP B C 1
ATOM 2001 O O . TRP B 1 58 ? 46.946 51.598 26.210 1.00 38.99 57 TRP B O 1
ATOM 2012 N N . SER B 1 59 ? 49.077 51.681 26.936 1.00 33.66 58 SER B N 1
ATOM 2013 C CA . SER B 1 59 ? 49.593 52.114 25.651 1.00 42.70 58 SER B CA 1
ATOM 2014 C C . SER B 1 59 ? 51.029 51.644 25.521 1.00 34.47 58 SER B C 1
ATOM 2015 O O . SER B 1 59 ? 51.657 51.207 26.490 1.00 29.83 58 SER B O 1
ATOM 2018 N N . VAL B 1 60 ? 51.525 51.697 24.295 1.00 34.50 59 VAL B N 1
ATOM 2019 C CA . VAL B 1 60 ? 52.915 51.370 24.022 1.00 33.28 59 VAL B CA 1
ATOM 2020 C C . VAL B 1 60 ? 53.435 52.299 22.933 1.00 36.48 59 VAL B C 1
ATOM 2021 O O . VAL B 1 60 ? 52.766 52.526 21.919 1.00 34.38 59 VAL B O 1
ATOM 2025 N N . TRP B 1 61 ? 54.633 52.822 23.142 1.00 34.01 60 TRP B N 1
ATOM 2026 C CA . TRP B 1 61 ? 55.353 53.618 22.159 1.00 29.09 60 TRP B CA 1
ATOM 2027 C C . TRP B 1 61 ? 56.524 52.775 21.682 1.00 33.26 60 TRP B C 1
ATOM 2028 O O . TRP B 1 61 ? 57.205 52.135 22.495 1.00 29.79 60 TRP B O 1
ATOM 2039 N N . SER B 1 62 ? 56.699 52.694 20.365 1.00 31.00 61 SER B N 1
ATOM 2040 C CA . SER B 1 62 ? 57.684 51.780 19.810 1.00 23.57 61 SER B CA 1
ATOM 2041 C C . SER B 1 62 ? 58.273 52.330 18.525 1.00 29.10 61 SER B C 1
ATOM 2042 O O . SER B 1 62 ? 57.530 52.749 17.636 1.00 26.94 61 SER B O 1
ATOM 2045 N N . ASP B 1 63 ? 59.594 52.233 18.389 1.00 28.86 62 ASP B N 1
ATOM 2046 C CA . ASP B 1 63 ? 60.307 52.693 17.192 1.00 30.78 62 ASP B CA 1
ATOM 2047 C C . ASP B 1 63 ? 61.064 51.508 16.599 1.00 38.18 62 ASP B C 1
ATOM 2048 O O . ASP B 1 63 ? 62.269 51.336 16.839 1.00 35.08 62 ASP B O 1
ATOM 2053 N N . GLN B 1 64 ? 60.338 50.686 15.784 1.00 36.21 63 GLN B N 1
ATOM 2054 C CA . GLN B 1 64 ? 60.922 49.487 15.183 1.00 31.88 63 GLN B CA 1
ATOM 2055 C C . GLN B 1 64 ? 61.333 49.783 13.755 1.00 31.36 63 GLN B C 1
ATOM 2056 O O . GLN B 1 64 ? 60.554 50.403 13.019 1.00 30.79 63 GLN B O 1
ATOM 2062 N N . PRO B 1 65 ? 62.532 49.356 13.355 1.00 37.29 64 PRO B N 1
ATOM 2063 C CA . PRO B 1 65 ? 63.065 49.709 12.034 1.00 32.49 64 PRO B CA 1
ATOM 2064 C C . PRO B 1 65 ? 62.372 48.947 10.913 1.00 38.24 64 PRO B C 1
ATOM 2065 O O . PRO B 1 65 ? 61.648 47.974 11.138 1.00 31.53 64 PRO B O 1
ATOM 2069 N N . ASN B 1 66 ? 62.610 49.418 9.683 1.00 43.16 65 ASN B N 1
ATOM 2070 C CA . ASN B 1 66 ? 62.039 48.819 8.473 1.00 41.65 65 ASN B CA 1
ATOM 2071 C C . ASN B 1 66 ? 62.802 47.562 8.045 1.00 47.30 65 ASN B C 1
ATOM 2072 O O . ASN B 1 66 ? 63.371 47.485 6.959 1.00 55.17 65 ASN B O 1
ATOM 2077 N N . THR B 1 67 ? 62.762 46.544 8.887 1.00 45.48 66 THR B N 1
ATOM 2078 C CA . THR B 1 67 ? 63.461 45.300 8.613 1.00 42.43 66 THR B CA 1
ATOM 2079 C C . THR B 1 67 ? 62.498 44.141 8.820 1.00 49.74 66 THR B C 1
ATOM 2080 O O . THR B 1 67 ? 61.525 44.260 9.574 1.00 47.35 66 THR B O 1
ATOM 2084 N N . PRO B 1 68 ? 62.759 42.993 8.189 1.00 43.07 67 PRO B N 1
ATOM 2085 C CA . PRO B 1 68 ? 61.823 41.867 8.281 1.00 46.04 67 PRO B CA 1
ATOM 2086 C C . PRO B 1 68 ? 61.716 41.297 9.684 1.00 45.38 67 PRO B C 1
ATOM 2087 O O . PRO B 1 68 ? 62.656 41.345 10.477 1.00 41.15 67 PRO B O 1
ATOM 2091 N N . GLY B 1 69 ? 60.556 40.722 9.961 1.00 40.87 68 GLY B N 1
ATOM 2092 C CA . GLY B 1 69 ? 60.289 39.937 11.155 1.00 46.11 68 GLY B CA 1
ATOM 2093 C C . GLY B 1 69 ? 59.645 40.734 12.273 1.00 48.30 68 GLY B C 1
ATOM 2094 O O . GLY B 1 69 ? 59.893 41.928 12.464 1.00 47.50 68 GLY B O 1
ATOM 2095 N N . ILE B 1 70 ? 58.829 40.030 13.058 1.00 34.42 69 ILE B N 1
ATOM 2096 C CA . ILE B 1 70 ? 58.163 40.636 14.203 1.00 44.32 69 ILE B CA 1
ATOM 2097 C C . ILE B 1 70 ? 59.194 40.956 15.278 1.00 47.76 69 ILE B C 1
ATOM 2098 O O . ILE B 1 70 ? 60.030 40.111 15.634 1.00 49.64 69 ILE B O 1
ATOM 2103 N N . LYS B 1 71 ? 59.159 42.191 15.782 1.00 38.35 70 LYS B N 1
ATOM 2104 C CA . LYS B 1 71 ? 60.092 42.606 16.820 1.00 30.39 70 LYS B CA 1
ATOM 2105 C C . LYS B 1 71 ? 59.514 42.471 18.218 1.00 31.74 70 LYS B C 1
ATOM 2106 O O . LYS B 1 71 ? 60.266 42.177 19.155 1.00 33.65 70 LYS B O 1
ATOM 2112 N N . SER B 1 72 ? 58.204 42.652 18.385 1.00 36.90 71 SER B N 1
ATOM 2113 C CA . SER B 1 72 ? 57.600 42.702 19.711 1.00 34.55 71 SER B CA 1
ATOM 2114 C C . SER B 1 72 ? 56.122 42.361 19.616 1.00 36.08 71 SER B C 1
ATOM 2115 O O . SER B 1 72 ? 55.502 42.492 18.559 1.00 37.33 71 SER B O 1
ATOM 2118 N N . TYR B 1 73 ? 55.563 41.955 20.755 1.00 39.31 72 TYR B N 1
ATOM 2119 C CA . TYR B 1 73 ? 54.118 41.780 20.926 1.00 37.01 72 TYR B CA 1
ATOM 2120 C C . TYR B 1 73 ? 53.704 42.327 22.291 1.00 37.15 72 TYR B C 1
ATOM 2121 O O . TYR B 1 73 ? 53.258 41.585 23.178 1.00 36.42 72 TYR B O 1
ATOM 2130 N N . PRO B 1 74 ? 53.772 43.645 22.470 1.00 20.99 73 PRO B N 1
ATOM 2131 C CA . PRO B 1 74 ? 53.272 44.231 23.725 1.00 39.06 73 PRO B CA 1
ATOM 2132 C C . PRO B 1 74 ? 51.802 43.873 23.899 1.00 36.72 73 PRO B C 1
ATOM 2133 O O . PRO B 1 74 ? 51.025 43.905 22.942 1.00 34.99 73 PRO B O 1
ATOM 2137 N N . HIS B 1 75 ? 51.435 43.412 25.092 1.00 34.56 74 HIS B N 1
ATOM 2138 C CA . HIS B 1 75 ? 50.079 42.893 25.209 1.00 32.48 74 HIS B CA 1
ATOM 2139 C C . HIS B 1 75 ? 49.612 42.842 26.654 1.00 39.21 74 HIS B C 1
ATOM 2140 O O . HIS B 1 75 ? 50.414 42.825 27.595 1.00 41.48 74 HIS B O 1
ATOM 2147 N N . VAL B 1 76 ? 48.276 42.775 26.803 1.00 36.04 75 VAL B N 1
ATOM 2148 C CA . VAL B 1 76 ? 47.605 42.512 28.072 1.00 46.66 75 VAL B CA 1
ATOM 2149 C C . VAL B 1 76 ? 47.125 41.062 28.043 1.00 50.26 75 VAL B C 1
ATOM 2150 O O . VAL B 1 76 ? 46.827 40.524 26.966 1.00 43.51 75 VAL B O 1
ATOM 2154 N N . ALA B 1 77 ? 47.142 40.393 29.207 1.00 50.35 76 ALA B N 1
ATOM 2155 C CA . ALA B 1 77 ? 46.791 38.978 29.307 1.00 48.64 76 ALA B CA 1
ATOM 2156 C C . ALA B 1 77 ? 45.855 38.692 30.482 1.00 58.65 76 ALA B C 1
ATOM 2157 O O . ALA B 1 77 ? 45.925 39.337 31.535 1.00 56.87 76 ALA B O 1
ATOM 2159 N N . PHE B 1 78 ? 44.979 37.701 30.282 1.00 58.58 77 PHE B N 1
ATOM 2160 C CA . PHE B 1 78 ? 44.028 37.222 31.285 1.00 64.27 77 PHE B CA 1
ATOM 2161 C C . PHE B 1 78 ? 43.964 35.698 31.211 1.00 68.55 77 PHE B C 1
ATOM 2162 O O . PHE B 1 78 ? 43.701 35.137 30.138 1.00 59.96 77 PHE B O 1
ATOM 2170 N N . ASN B 1 79 ? 44.200 35.034 32.347 1.00 72.87 78 ASN B N 1
ATOM 2171 C CA . ASN B 1 79 ? 44.245 33.575 32.418 1.00 75.29 78 ASN B CA 1
ATOM 2172 C C . ASN B 1 79 ? 42.849 32.985 32.609 1.00 74.54 78 ASN B C 1
ATOM 2173 O O . ASN B 1 79 ? 42.078 33.445 33.461 1.00 72.62 78 ASN B O 1
ATOM 2178 N N . ILE B 1 80 ? 42.549 31.935 31.842 1.00 70.63 79 ILE B N 1
ATOM 2179 C CA . ILE B 1 80 ? 41.270 31.235 31.902 1.00 73.41 79 ILE B CA 1
ATOM 2180 C C . ILE B 1 80 ? 41.438 29.915 32.648 1.00 78.04 79 ILE B C 1
ATOM 2181 O O . ILE B 1 80 ? 40.772 29.681 33.661 1.00 84.23 79 ILE B O 1
ATOM 2186 N N . GLY B 1 81 ? 42.302 29.033 32.140 1.00 76.77 80 GLY B N 1
ATOM 2187 C CA . GLY B 1 81 ? 42.611 27.768 32.795 1.00 81.40 80 GLY B CA 1
ATOM 2188 C C . GLY B 1 81 ? 41.474 26.777 32.994 1.00 86.57 80 GLY B C 1
ATOM 2189 O O . GLY B 1 81 ? 41.328 26.218 34.089 1.00 80.95 80 GLY B O 1
ATOM 2190 N N . LYS B 1 82 ? 40.716 26.539 31.938 1.00 87.65 81 LYS B N 1
ATOM 2191 C CA . LYS B 1 82 ? 39.573 25.626 32.053 1.00 89.16 81 LYS B CA 1
ATOM 2192 C C . LYS B 1 82 ? 39.423 24.893 30.732 1.00 91.81 81 LYS B C 1
ATOM 2193 O O . LYS B 1 82 ? 39.604 25.512 29.707 1.00 92.03 81 LYS B O 1
ATOM 2199 N N . PRO B 1 83 ? 38.958 23.630 30.710 1.00 90.25 82 PRO B N 1
ATOM 2200 C CA . PRO B 1 83 ? 38.722 22.928 29.456 1.00 83.30 82 PRO B CA 1
ATOM 2201 C C . PRO B 1 83 ? 37.599 23.641 28.704 1.00 79.55 82 PRO B C 1
ATOM 2202 O O . PRO B 1 83 ? 36.687 24.112 29.309 1.00 82.74 82 PRO B O 1
ATOM 2206 N N . LEU B 1 84 ? 37.625 23.577 27.384 1.00 75.55 83 LEU B N 1
ATOM 2207 C CA . LEU B 1 84 ? 36.669 24.336 26.547 1.00 80.64 83 LEU B CA 1
ATOM 2208 C C . LEU B 1 84 ? 35.234 23.958 26.890 1.00 88.45 83 LEU B C 1
ATOM 2209 O O . LEU B 1 84 ? 34.429 24.848 27.105 1.00 80.91 83 LEU B O 1
ATOM 2214 N N . SER B 1 85 ? 34.971 22.672 27.108 1.00 93.93 84 SER B N 1
ATOM 2215 C CA . SER B 1 85 ? 33.628 22.151 27.463 1.00 95.44 84 SER B CA 1
ATOM 2216 C C . SER B 1 85 ? 33.163 22.624 28.848 1.00 100.66 84 SER B C 1
ATOM 2217 O O . SER B 1 85 ? 31.957 22.694 29.076 1.00 106.37 84 SER B O 1
ATOM 2220 N N . SER B 1 86 ? 34.092 23.024 29.713 1.00 98.19 85 SER B N 1
ATOM 2221 C CA . SER B 1 86 ? 33.844 23.554 31.068 1.00 98.07 85 SER B CA 1
ATOM 2222 C C . SER B 1 86 ? 33.528 25.065 31.024 1.00 97.36 85 SER B C 1
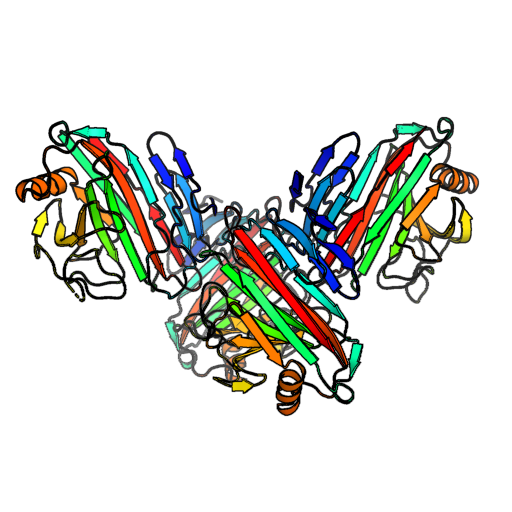ATOM 2223 O O . SER B 1 86 ? 33.405 25.638 32.087 1.00 92.99 85 SER B O 1
ATOM 2226 N N . ILE B 1 87 ? 33.365 25.672 29.838 1.00 96.27 86 ILE B N 1
ATOM 2227 C CA . ILE B 1 87 ? 33.098 27.132 29.662 1.00 91.60 86 ILE B CA 1
ATOM 2228 C C . ILE B 1 87 ? 31.655 27.429 29.277 1.00 86.38 86 ILE B C 1
ATOM 2229 O O . ILE B 1 87 ? 31.218 26.955 28.251 1.00 82.23 86 ILE B O 1
ATOM 2234 N N . ASN B 1 88 ? 31.007 28.312 30.026 1.00 89.17 87 ASN B N 1
ATOM 2235 C CA . ASN B 1 88 ? 29.613 28.721 29.722 1.00 93.78 87 ASN B CA 1
ATOM 2236 C C . ASN B 1 88 ? 29.654 29.983 28.859 1.00 91.01 87 ASN B C 1
ATOM 2237 O O . ASN B 1 88 ? 28.858 30.104 27.930 1.00 85.20 87 ASN B O 1
ATOM 2242 N N . THR B 1 89 ? 30.604 30.865 29.143 1.00 94.93 88 THR B N 1
ATOM 2243 C CA . THR B 1 89 ? 30.790 32.081 28.364 1.00 89.37 88 THR B CA 1
ATOM 2244 C C . THR B 1 89 ? 32.262 32.484 28.392 1.00 80.48 88 THR B C 1
ATOM 2245 O O . THR B 1 89 ? 32.909 32.420 29.445 1.00 72.68 88 THR B O 1
ATOM 2249 N N . LEU B 1 90 ? 32.814 32.819 27.220 1.00 80.54 89 LEU B N 1
ATOM 2250 C CA . LEU B 1 90 ? 34.161 33.397 27.126 1.00 78.05 89 LEU B CA 1
ATOM 2251 C C . LEU B 1 90 ? 34.162 34.411 25.980 1.00 76.90 89 LEU B C 1
ATOM 2252 O O . LEU B 1 90 ? 34.240 34.023 24.810 1.00 79.03 89 LEU B O 1
ATOM 2257 N N . SER B 1 91 ? 34.027 35.694 26.314 1.00 71.06 90 SER B N 1
ATOM 2258 C CA . SER B 1 91 ? 34.038 36.745 25.305 1.00 75.29 90 SER B CA 1
ATOM 2259 C C . SER B 1 91 ? 34.900 37.909 25.786 1.00 73.77 90 SER B C 1
ATOM 2260 O O . SER B 1 91 ? 35.194 38.036 26.980 1.00 70.26 90 SER B O 1
ATOM 2263 N N . SER B 1 92 ? 35.298 38.770 24.839 1.00 69.78 91 SER B N 1
ATOM 2264 C CA . SER B 1 92 ? 36.178 39.894 25.136 1.00 65.42 91 SER B CA 1
ATOM 2265 C C . SER B 1 92 ? 35.799 41.113 24.304 1.00 61.16 91 SER B C 1
ATOM 2266 O O . SER B 1 92 ? 35.349 40.993 23.162 1.00 52.73 91 SER B O 1
ATOM 2269 N N . SER B 1 93 ? 35.969 42.292 24.910 1.00 57.17 92 SER B N 1
ATOM 2270 C CA . SER B 1 93 ? 35.685 43.574 24.282 1.00 57.62 92 SER B CA 1
ATOM 2271 C C . SER B 1 93 ? 36.976 44.361 24.138 1.00 56.43 92 SER B C 1
ATOM 2272 O O . SER B 1 93 ? 37.807 44.365 25.054 1.00 55.42 92 SER B O 1
ATOM 2275 N N . PHE B 1 94 ? 37.143 45.034 22.994 1.00 53.99 93 PHE B N 1
ATOM 2276 C CA . PHE B 1 94 ? 38.365 45.786 22.735 1.00 49.49 93 PHE B CA 1
ATOM 2277 C C . PHE B 1 94 ? 38.067 47.161 22.152 1.00 52.27 93 PHE B C 1
ATOM 2278 O O . PHE B 1 94 ? 37.090 47.337 21.419 1.00 54.33 93 PHE B O 1
ATOM 2286 N N . ASN B 1 95 ? 38.897 48.141 22.523 1.00 51.92 94 ASN B N 1
ATOM 2287 C CA . ASN B 1 95 ? 38.883 49.481 21.943 1.00 51.39 94 ASN B CA 1
ATOM 2288 C C . ASN B 1 95 ? 40.317 49.992 21.834 1.00 51.80 94 ASN B C 1
ATOM 2289 O O . ASN B 1 95 ? 41.045 49.986 22.830 1.00 49.85 94 ASN B O 1
ATOM 2294 N N . GLN B 1 96 ? 40.741 50.412 20.637 1.00 52.23 95 GLN B N 1
ATOM 2295 C CA . GLN B 1 96 ? 42.128 50.825 20.427 1.00 51.35 95 GLN B CA 1
ATOM 2296 C C . GLN B 1 96 ? 42.215 52.045 19.519 1.00 51.55 95 GLN B C 1
ATOM 2297 O O . GLN B 1 96 ? 41.290 52.344 18.756 1.00 50.20 95 GLN B O 1
ATOM 2303 N N . GLU B 1 97 ? 43.361 52.738 19.612 1.00 45.55 96 GLU B N 1
ATOM 2304 C CA . GLU B 1 97 ? 43.752 53.842 18.732 1.00 47.64 96 GLU B CA 1
ATOM 2305 C C . GLU B 1 97 ? 45.097 53.509 18.093 1.00 43.07 96 GLU B C 1
ATOM 2306 O O . GLU B 1 97 ? 46.070 53.230 18.804 1.00 42.34 96 GLU B O 1
ATOM 2312 N N . VAL B 1 98 ? 45.171 53.584 16.766 1.00 37.03 97 VAL B N 1
ATOM 2313 C CA . VAL B 1 98 ? 46.332 53.062 16.038 1.00 35.81 97 VAL B CA 1
ATOM 2314 C C . VAL B 1 98 ? 47.008 54.190 15.264 1.00 40.48 97 VAL B C 1
ATOM 2315 O O . VAL B 1 98 ? 46.356 55.189 14.934 1.00 44.68 97 VAL B O 1
ATOM 2319 N N . PRO B 1 99 ? 48.302 54.094 14.972 1.00 45.73 98 PRO B N 1
ATOM 2320 C CA . PRO B 1 99 ? 48.965 55.134 14.176 1.00 45.15 98 PRO B CA 1
ATOM 2321 C C . PRO B 1 99 ? 48.739 54.908 12.689 1.00 53.15 98 PRO B C 1
ATOM 2322 O O . PRO B 1 99 ? 48.222 53.875 12.260 1.00 55.86 98 PRO B O 1
ATOM 2326 N N . THR B 1 100 ? 49.125 55.909 11.901 1.00 58.49 99 THR B N 1
ATOM 2327 C CA . THR B 1 100 ? 49.121 55.782 10.448 1.00 64.97 99 THR B CA 1
ATOM 2328 C C . THR B 1 100 ? 50.510 55.325 10.018 1.00 63.06 99 THR B C 1
ATOM 2329 O O . THR B 1 100 ? 51.519 55.888 10.460 1.00 63.68 99 THR B O 1
ATOM 2333 N N . GLY B 1 101 ? 50.555 54.293 9.182 1.00 55.12 100 GLY B N 1
ATOM 2334 C CA . GLY B 1 101 ? 51.804 53.734 8.705 1.00 57.29 100 GLY B CA 1
ATOM 2335 C C . GLY B 1 101 ? 52.379 52.640 9.585 1.00 55.06 100 GLY B C 1
ATOM 2336 O O . GLY B 1 101 ? 51.885 52.315 10.670 1.00 62.86 100 GLY B O 1
ATOM 2337 N N . GLY B 1 102 ? 53.468 52.072 9.089 1.00 43.11 101 GLY B N 1
ATOM 2338 C CA . GLY B 1 102 ? 54.181 51.003 9.763 1.00 43.40 101 GLY B CA 1
ATOM 2339 C C . GLY B 1 102 ? 53.770 49.639 9.245 1.00 46.40 101 GLY B C 1
ATOM 2340 O O . GLY B 1 102 ? 52.977 49.492 8.307 1.00 47.18 101 GLY B O 1
ATOM 2341 N N . ALA B 1 103 ? 54.301 48.615 9.909 1.00 45.41 102 ALA B N 1
ATOM 2342 C CA . ALA B 1 103 ? 53.999 47.223 9.592 1.00 42.06 102 ALA B CA 1
ATOM 2343 C C . ALA B 1 103 ? 53.629 46.551 10.901 1.00 39.63 102 ALA B C 1
ATOM 2344 O O . ALA B 1 103 ? 54.501 46.330 11.745 1.00 46.75 102 ALA B O 1
ATOM 2346 N N . TRP B 1 104 ? 52.342 46.264 11.094 1.00 39.14 103 TRP B N 1
ATOM 2347 C CA . TRP B 1 104 ? 51.891 45.700 12.362 1.00 45.25 103 TRP B CA 1
ATOM 2348 C C . TRP B 1 104 ? 50.495 45.105 12.214 1.00 42.56 103 TRP B C 1
ATOM 2349 O O . TRP B 1 104 ? 49.747 45.420 11.286 1.00 43.90 103 TRP B O 1
ATOM 2360 N N . ASP B 1 105 ? 50.124 44.304 13.208 1.00 37.70 104 ASP B N 1
ATOM 2361 C CA . ASP B 1 105 ? 48.778 43.758 13.319 1.00 38.12 104 ASP B CA 1
ATOM 2362 C C . ASP B 1 105 ? 48.355 43.738 14.783 1.00 44.61 104 ASP B C 1
ATOM 2363 O O . ASP B 1 105 ? 49.087 43.234 15.644 1.00 47.51 104 ASP B O 1
ATOM 2368 N N . VAL B 1 106 ? 47.188 44.325 15.049 1.00 44.23 105 VAL B N 1
ATOM 2369 C CA . VAL B 1 106 ? 46.543 44.283 16.359 1.00 42.90 105 VAL B CA 1
ATOM 2370 C C . VAL B 1 106 ? 45.756 42.984 16.416 1.00 43.99 105 VAL B C 1
ATOM 2371 O O . VAL B 1 106 ? 44.906 42.747 15.552 1.00 50.29 105 VAL B O 1
ATOM 2375 N N . ALA B 1 107 ? 46.058 42.116 17.388 1.00 43.41 106 ALA B N 1
ATOM 2376 C CA . ALA B 1 107 ? 45.438 40.793 17.376 1.00 37.61 106 ALA B CA 1
ATOM 2377 C C . ALA B 1 107 ? 45.279 40.190 18.773 1.00 42.03 106 ALA B C 1
ATOM 2378 O O . ALA B 1 107 ? 46.056 40.470 19.689 1.00 52.80 106 ALA B O 1
ATOM 2380 N N . TYR B 1 108 ? 44.270 39.320 18.895 1.00 42.04 107 TYR B N 1
ATOM 2381 C CA . TYR B 1 108 ? 44.114 38.417 20.031 1.00 44.84 107 TYR B CA 1
ATOM 2382 C C . TYR B 1 108 ? 45.083 37.246 19.893 1.00 53.08 107 TYR B C 1
ATOM 2383 O O . TYR B 1 108 ? 45.335 36.760 18.785 1.00 54.21 107 TYR B O 1
ATOM 2392 N N . ASP B 1 109 ? 45.660 36.822 21.021 1.00 48.76 108 ASP B N 1
ATOM 2393 C CA . ASP B 1 109 ? 46.550 35.656 21.086 1.00 52.64 108 ASP B CA 1
ATOM 2394 C C . ASP B 1 109 ? 46.021 34.715 22.169 1.00 55.60 108 ASP B C 1
ATOM 2395 O O . ASP B 1 109 ? 46.213 34.974 23.365 1.00 53.74 108 ASP B O 1
ATOM 2400 N N . ILE B 1 110 ? 45.337 33.662 21.724 1.00 59.51 109 ILE B N 1
ATOM 2401 C CA . ILE B 1 110 ? 44.704 32.680 22.649 1.00 64.03 109 ILE B CA 1
ATOM 2402 C C . ILE B 1 110 ? 45.515 31.387 22.695 1.00 61.74 109 ILE B C 1
ATOM 2403 O O . ILE B 1 110 ? 45.681 30.751 21.682 1.00 54.10 109 ILE B O 1
ATOM 2408 N N . TRP B 1 111 ? 45.961 31.022 23.883 1.00 62.13 110 TRP B N 1
ATOM 2409 C CA . TRP B 1 111 ? 46.839 29.844 24.052 1.00 68.90 110 TRP B CA 1
ATOM 2410 C C . TRP B 1 111 ? 46.114 28.686 24.726 1.00 72.72 110 TRP B C 1
ATOM 2411 O O . TRP B 1 111 ? 45.452 28.895 25.716 1.00 84.81 110 TRP B O 1
ATOM 2422 N N . ASP B 1 112 ? 46.430 27.482 24.285 1.00 77.90 111 ASP B N 1
ATOM 2423 C CA . ASP B 1 112 ? 45.783 26.224 24.719 1.00 84.05 111 ASP B CA 1
ATOM 2424 C C . ASP B 1 112 ? 46.131 25.796 26.146 1.00 88.94 111 ASP B C 1
ATOM 2425 O O . ASP B 1 112 ? 45.604 24.743 26.474 1.00 96.44 111 ASP B O 1
ATOM 2430 N N . SER B 1 113 ? 47.114 26.426 26.807 1.00 81.97 112 SER B N 1
ATOM 2431 C CA . SER B 1 113 ? 47.630 26.244 28.198 1.00 83.71 112 SER B CA 1
ATOM 2432 C C . SER B 1 113 ? 48.826 25.299 28.265 1.00 82.17 112 SER B C 1
ATOM 2433 O O . SER B 1 113 ? 49.606 25.391 29.223 1.00 81.06 112 SER B O 1
ATOM 2436 N N . SER B 1 114 ? 48.956 24.426 27.285 1.00 76.88 113 SER B N 1
ATOM 2437 C CA . SER B 1 114 ? 50.187 23.613 27.217 1.00 82.49 113 SER B CA 1
ATOM 2438 C C . SER B 1 114 ? 51.090 24.232 26.143 1.00 89.96 113 SER B C 1
ATOM 2439 O O . SER B 1 114 ? 52.068 23.615 25.756 1.00 91.07 113 SER B O 1
ATOM 2442 N N . ASN B 1 115 ? 50.673 25.379 25.602 1.00 94.95 114 ASN B N 1
ATOM 2443 C CA . ASN B 1 115 ? 51.353 26.197 24.577 1.00 88.98 114 ASN B CA 1
ATOM 2444 C C . ASN B 1 115 ? 51.598 25.349 23.335 1.00 86.20 114 ASN B C 1
ATOM 2445 O O . ASN B 1 115 ? 52.669 25.463 22.779 1.00 86.88 114 ASN B O 1
ATOM 2450 N N . LYS B 1 116 ? 50.643 24.498 22.968 1.00 79.22 115 LYS B N 1
ATOM 2451 C CA . LYS B 1 116 ? 50.760 23.684 21.742 1.00 83.05 115 LYS B CA 1
ATOM 2452 C C . LYS B 1 116 ? 49.780 24.226 20.716 1.00 79.20 115 LYS B C 1
ATOM 2453 O O . LYS B 1 116 ? 49.878 23.878 19.549 1.00 73.94 115 LYS B O 1
ATOM 2459 N N . HIS B 1 117 ? 48.819 25.023 21.167 1.00 80.90 116 HIS B N 1
ATOM 2460 C CA . HIS B 1 117 ? 47.850 25.612 20.220 1.00 79.77 116 HIS B CA 1
ATOM 2461 C C . HIS B 1 117 ? 47.786 27.129 20.417 1.00 72.19 116 HIS B C 1
ATOM 2462 O O . HIS B 1 117 ? 47.554 27.549 21.526 1.00 62.84 116 HIS B O 1
ATOM 2469 N N . GLU B 1 118 ? 47.970 27.891 19.341 1.00 69.88 117 GLU B N 1
ATOM 2470 C CA . GLU B 1 118 ? 47.853 29.344 19.369 1.00 64.19 117 GLU B CA 1
ATOM 2471 C C . GLU B 1 118 ? 46.797 29.774 18.360 1.00 54.71 117 GLU B C 1
ATOM 2472 O O . GLU B 1 118 ? 46.866 29.401 17.183 1.00 52.57 117 GLU B O 1
ATOM 2478 N N . ILE B 1 119 ? 45.820 30.548 18.820 1.00 58.23 118 ILE B N 1
ATOM 2479 C CA . ILE B 1 119 ? 44.741 31.053 17.974 1.00 62.30 118 ILE B CA 1
ATOM 2480 C C . ILE B 1 119 ? 44.831 32.578 17.955 1.00 59.13 118 ILE B C 1
ATOM 2481 O O . ILE B 1 119 ? 44.775 33.221 19.013 1.00 60.54 118 ILE B O 1
ATOM 2486 N N . MET B 1 120 ? 44.987 33.151 16.760 1.00 52.07 119 MET B N 1
ATOM 2487 C CA . MET B 1 120 ? 45.105 34.592 16.578 1.00 53.26 119 MET B CA 1
ATOM 2488 C C . MET B 1 120 ? 43.869 35.159 15.894 1.00 54.80 119 MET B C 1
ATOM 2489 O O . MET B 1 120 ? 43.366 34.583 14.927 1.00 60.99 119 MET B O 1
ATOM 2494 N N . LEU B 1 121 ? 43.394 36.303 16.384 1.00 54.65 120 LEU B N 1
ATOM 2495 C CA . LEU B 1 121 ? 42.303 37.041 15.758 1.00 57.18 120 LEU B CA 1
ATOM 2496 C C . LEU B 1 121 ? 42.801 38.453 15.481 1.00 55.97 120 LEU B C 1
ATOM 2497 O O . LEU B 1 121 ? 42.896 39.261 16.406 1.00 50.94 120 LEU B O 1
ATOM 2502 N N . TRP B 1 122 ? 43.083 38.764 14.211 1.00 52.51 121 TRP B N 1
ATOM 2503 C CA . TRP B 1 122 ? 43.596 40.076 13.823 1.00 48.83 121 TRP B CA 1
ATOM 2504 C C . TRP B 1 122 ? 42.413 41.017 13.621 1.00 54.01 121 TRP B C 1
ATOM 2505 O O . TRP B 1 122 ? 41.629 40.848 12.685 1.00 57.72 121 TRP B O 1
ATOM 2516 N N . THR B 1 123 ? 42.301 42.024 14.480 1.00 52.41 122 THR B N 1
ATOM 2517 C CA . THR B 1 123 ? 41.205 42.980 14.412 1.00 47.03 122 THR B CA 1
ATOM 2518 C C . THR B 1 123 ? 41.511 44.144 13.467 1.00 53.69 122 THR B C 1
ATOM 2519 O O . THR B 1 123 ? 40.626 44.599 12.729 1.00 61.40 122 THR B O 1
ATOM 2523 N N . ASN B 1 124 ? 42.739 44.654 13.496 1.00 44.30 123 ASN B N 1
ATOM 2524 C CA . ASN B 1 124 ? 43.180 45.732 12.621 1.00 39.79 123 ASN B CA 1
ATOM 2525 C C . ASN B 1 124 ? 44.645 45.503 12.300 1.00 37.36 123 ASN B C 1
ATOM 2526 O O . ASN B 1 124 ? 45.413 45.080 13.167 1.00 48.59 123 ASN B O 1
ATOM 2531 N N . TYR B 1 125 ? 45.023 45.739 11.051 1.00 38.60 124 TYR B N 1
ATOM 2532 C CA . TYR B 1 125 ? 46.386 45.452 10.623 1.00 48.38 124 TYR B CA 1
ATOM 2533 C C . TYR B 1 125 ? 46.695 46.296 9.395 1.00 55.48 124 TYR B C 1
ATOM 2534 O O . TYR B 1 125 ? 45.807 46.912 8.795 1.00 50.70 124 TYR B O 1
ATOM 2543 N N . THR B 1 126 ? 47.985 46.333 9.053 1.00 49.66 125 THR B N 1
ATOM 2544 C CA . THR B 1 126 ? 48.493 47.087 7.918 1.00 45.89 125 THR B CA 1
ATOM 2545 C C . THR B 1 126 ? 48.523 46.269 6.630 1.00 48.62 125 THR B C 1
ATOM 2546 O O . THR B 1 126 ? 48.732 46.846 5.555 1.00 54.57 125 THR B O 1
ATOM 2550 N N . GLY B 1 127 ? 48.332 44.951 6.719 1.00 46.84 126 GLY B N 1
ATOM 2551 C CA . GLY B 1 127 ? 48.236 44.079 5.565 1.00 52.44 126 GLY B CA 1
ATOM 2552 C C . GLY B 1 127 ? 46.806 43.974 5.082 1.00 56.51 126 GLY B C 1
ATOM 2553 O O . GLY B 1 127 ? 45.954 44.803 5.407 1.00 65.20 126 GLY B O 1
ATOM 2554 N N . ASN B 1 128 ? 46.543 42.948 4.273 1.00 66.87 127 ASN B N 1
ATOM 2555 C CA . ASN B 1 128 ? 45.213 42.714 3.719 1.00 72.96 127 ASN B CA 1
ATOM 2556 C C . ASN B 1 128 ? 44.633 41.397 4.220 1.00 69.41 127 ASN B C 1
ATOM 2557 O O . ASN B 1 128 ? 45.363 40.501 4.656 1.00 62.63 127 ASN B O 1
ATOM 2562 N N . SER B 1 129 ? 43.295 41.306 4.167 1.00 71.27 128 SER B N 1
ATOM 2563 C CA . SER B 1 129 ? 42.591 40.105 4.619 1.00 75.84 128 SER B CA 1
ATOM 2564 C C . SER B 1 129 ? 42.911 38.870 3.776 1.00 80.73 128 SER B C 1
ATOM 2565 O O . SER B 1 129 ? 42.718 37.744 4.255 1.00 80.91 128 SER B O 1
ATOM 2568 N N . ASP B 1 130 ? 43.368 39.042 2.532 1.00 80.20 129 ASP B N 1
ATOM 2569 C CA . ASP B 1 130 ? 43.708 37.898 1.691 1.00 88.26 129 ASP B CA 1
ATOM 2570 C C . ASP B 1 130 ? 45.111 37.349 1.940 1.00 88.92 129 ASP B C 1
ATOM 2571 O O . ASP B 1 130 ? 45.515 36.397 1.260 1.00 95.82 129 ASP B O 1
ATOM 2576 N N . GLY B 1 131 ? 45.858 37.905 2.886 1.00 76.67 130 GLY B N 1
ATOM 2577 C CA . GLY B 1 131 ? 47.194 37.426 3.160 1.00 71.40 130 GLY B CA 1
ATOM 2578 C C . GLY B 1 131 ? 48.311 38.156 2.452 1.00 69.63 130 GLY B C 1
ATOM 2579 O O . GLY B 1 131 ? 49.462 37.720 2.541 1.00 72.14 130 GLY B O 1
ATOM 2580 N N . SER B 1 132 ? 48.022 39.242 1.750 1.00 72.04 131 SER B N 1
ATOM 2581 C CA . SER B 1 132 ? 49.076 40.038 1.144 1.00 74.73 131 SER B CA 1
ATOM 2582 C C . SER B 1 132 ? 49.233 41.328 1.942 1.00 70.76 131 SER B C 1
ATOM 2583 O O . SER B 1 132 ? 48.343 41.729 2.698 1.00 66.94 131 SER B O 1
ATOM 2586 N N . GLY B 1 133 ? 50.382 41.970 1.775 1.00 66.79 132 GLY B N 1
ATOM 2587 C CA . GLY B 1 133 ? 50.699 43.214 2.444 1.00 65.11 132 GLY B CA 1
ATOM 2588 C C . GLY B 1 133 ? 52.008 43.103 3.193 1.00 64.39 132 GLY B C 1
ATOM 2589 O O . GLY B 1 133 ? 52.677 42.073 3.182 1.00 72.36 132 GLY B O 1
ATOM 2590 N N . ASN B 1 134 ? 52.362 44.190 3.883 1.00 62.47 133 ASN B N 1
ATOM 2591 C CA . ASN B 1 134 ? 53.620 44.197 4.630 1.00 55.86 133 ASN B CA 1
ATOM 2592 C C . ASN B 1 134 ? 53.602 43.312 5.877 1.00 60.81 133 ASN B C 1
ATOM 2593 O O . ASN B 1 134 ? 54.669 43.051 6.443 1.00 63.93 133 ASN B O 1
ATOM 2598 N N . VAL B 1 135 ? 52.437 42.875 6.347 1.00 55.90 134 VAL B N 1
ATOM 2599 C CA . VAL B 1 135 ? 52.350 41.833 7.366 1.00 55.14 134 VAL B CA 1
ATOM 2600 C C . VAL B 1 135 ? 51.507 40.683 6.811 1.00 58.87 134 VAL B C 1
ATOM 2601 O O . VAL B 1 135 ? 50.547 40.902 6.060 1.00 56.02 134 VAL B O 1
ATOM 2605 N N . LYS B 1 136 ? 51.896 39.455 7.145 1.00 59.04 135 LYS B N 1
ATOM 2606 C CA . LYS B 1 136 ? 51.192 38.267 6.677 1.00 62.79 135 LYS B CA 1
ATOM 2607 C C . LYS B 1 136 ? 51.016 37.263 7.805 1.00 60.72 135 LYS B C 1
ATOM 2608 O O . LYS B 1 136 ? 51.911 37.114 8.652 1.00 57.25 135 LYS B O 1
ATOM 2614 N N . PRO B 1 137 ? 49.902 36.533 7.821 1.00 61.08 136 PRO B N 1
ATOM 2615 C CA . PRO B 1 137 ? 49.721 35.504 8.848 1.00 60.45 136 PRO B CA 1
ATOM 2616 C C . PRO B 1 137 ? 50.647 34.316 8.620 1.00 65.06 136 PRO B C 1
ATOM 2617 O O . PRO B 1 137 ? 51.094 34.048 7.502 1.00 60.48 136 PRO B O 1
ATOM 2621 N N . ILE B 1 138 ? 50.928 33.597 9.711 1.00 65.74 137 ILE B N 1
ATOM 2622 C CA . ILE B 1 138 ? 51.740 32.393 9.619 1.00 66.40 137 ILE B CA 1
ATOM 2623 C C . ILE B 1 138 ? 50.991 31.399 8.754 1.00 78.40 137 ILE B C 1
ATOM 2624 O O . ILE B 1 138 ? 49.790 31.175 8.945 1.00 77.14 137 ILE B O 1
ATOM 2629 N N . SER B 1 139 ? 51.648 30.827 7.752 1.00 91.85 138 SER B N 1
ATOM 2630 C CA . SER B 1 139 ? 50.922 29.890 6.854 1.00 93.91 138 SER B CA 1
ATOM 2631 C C . SER B 1 139 ? 51.832 28.782 6.344 1.00 92.27 138 SER B C 1
ATOM 2632 O O . SER B 1 139 ? 53.032 28.940 6.453 1.00 82.98 138 SER B O 1
ATOM 2635 N N . TYR B 1 140 ? 51.230 27.652 5.970 1.00 94.73 139 TYR B N 1
ATOM 2636 C CA . TYR B 1 140 ? 51.941 26.511 5.341 1.00 94.54 139 TYR B CA 1
ATOM 2637 C C . TYR B 1 140 ? 52.333 26.836 3.899 1.00 97.21 139 TYR B C 1
ATOM 2638 O O . TYR B 1 140 ? 53.477 26.578 3.515 1.00 93.72 139 TYR B O 1
ATOM 2647 N N . HIS B 1 141 ? 51.422 27.435 3.128 1.00 98.47 140 HIS B N 1
ATOM 2648 C CA . HIS B 1 141 ? 51.722 27.666 1.692 1.00 106.70 140 HIS B CA 1
ATOM 2649 C C . HIS B 1 141 ? 51.440 29.114 1.324 1.00 108.48 140 HIS B C 1
ATOM 2650 O O . HIS B 1 141 ? 50.526 29.672 1.914 1.00 112.90 140 HIS B O 1
ATOM 2657 N N . TYR B 1 142 ? 52.168 29.657 0.346 1.00 105.26 141 TYR B N 1
ATOM 2658 C CA . TYR B 1 142 ? 51.991 31.074 -0.051 1.00 104.34 141 TYR B CA 1
ATOM 2659 C C . TYR B 1 142 ? 51.721 31.187 -1.554 1.00 108.56 141 TYR B C 1
ATOM 2660 O O . TYR B 1 142 ? 52.060 30.228 -2.227 1.00 112.08 141 TYR B O 1
ATOM 2669 N N . ALA B 1 147 ? 52.460 36.247 -0.789 1.00 103.48 146 ALA B N 1
ATOM 2670 C CA . ALA B 1 147 ? 51.113 36.462 -0.215 1.00 99.66 146 ALA B CA 1
ATOM 2671 C C . ALA B 1 147 ? 50.533 35.139 0.272 1.00 97.87 146 ALA B C 1
ATOM 2672 O O . ALA B 1 147 ? 50.640 34.184 -0.444 1.00 104.90 146 ALA B O 1
ATOM 2674 N N . ALA B 1 148 ? 49.882 35.151 1.429 1.00 96.64 147 ALA B N 1
ATOM 2675 C CA . ALA B 1 148 ? 49.357 33.951 2.117 1.00 101.76 147 ALA B CA 1
ATOM 2676 C C . ALA B 1 148 ? 48.043 33.419 1.536 1.00 104.29 147 ALA B C 1
ATOM 2677 O O . ALA B 1 148 ? 47.305 34.188 0.925 1.00 103.99 147 ALA B O 1
ATOM 2679 N N . ILE B 1 149 ? 47.786 32.125 1.732 1.00 105.47 148 ILE B N 1
ATOM 2680 C CA . ILE B 1 149 ? 46.555 31.480 1.185 1.00 105.15 148 ILE B CA 1
ATOM 2681 C C . ILE B 1 149 ? 45.702 30.924 2.326 1.00 102.31 148 ILE B C 1
ATOM 2682 O O . ILE B 1 149 ? 46.179 30.082 3.082 1.00 100.04 148 ILE B O 1
ATOM 2687 N N . PRO B 1 150 ? 44.430 31.339 2.417 1.00 100.12 149 PRO B N 1
ATOM 2688 C CA . PRO B 1 150 ? 43.519 30.892 3.467 1.00 101.85 149 PRO B CA 1
ATOM 2689 C C . PRO B 1 150 ? 43.096 29.422 3.496 1.00 104.71 149 PRO B C 1
ATOM 2690 O O . PRO B 1 150 ? 43.018 28.810 2.487 1.00 105.73 149 PRO B O 1
ATOM 2694 N N . VAL B 1 151 ? 42.847 28.898 4.691 1.00 104.75 150 VAL B N 1
ATOM 2695 C CA . VAL B 1 151 ? 42.342 27.506 4.834 1.00 101.04 150 VAL B CA 1
ATOM 2696 C C . VAL B 1 151 ? 40.814 27.572 4.868 1.00 101.42 150 VAL B C 1
ATOM 2697 O O . VAL B 1 151 ? 40.190 26.513 4.822 1.00 103.43 150 VAL B O 1
ATOM 2701 N N . TYR B 1 152 ? 40.248 28.767 5.060 1.00 97.08 151 TYR B N 1
ATOM 2702 C CA . TYR B 1 152 ? 38.812 28.931 4.910 1.00 95.49 151 TYR B CA 1
ATOM 2703 C C . TYR B 1 152 ? 38.545 30.380 4.591 1.00 98.47 151 TYR B C 1
ATOM 2704 O O . TYR B 1 152 ? 39.236 31.277 5.086 1.00 102.55 151 TYR B O 1
ATOM 2713 N N . SER B 1 153 ? 37.569 30.619 3.745 1.00 98.89 152 SER B N 1
ATOM 2714 C CA . SER B 1 153 ? 37.410 31.972 3.277 1.00 100.38 152 SER B CA 1
ATOM 2715 C C . SER B 1 153 ? 36.013 32.487 3.665 1.00 101.66 152 SER B C 1
ATOM 2716 O O . SER B 1 153 ? 35.035 31.740 3.648 1.00 98.05 152 SER B O 1
ATOM 2719 N N . ASN B 1 154 ? 35.966 33.743 4.116 1.00 100.86 153 ASN B N 1
ATOM 2720 C CA . ASN B 1 154 ? 34.785 34.479 4.603 1.00 101.09 153 ASN B CA 1
ATOM 2721 C C . ASN B 1 154 ? 33.966 33.665 5.599 1.00 98.67 153 ASN B C 1
ATOM 2722 O O . ASN B 1 154 ? 32.755 33.534 5.437 1.00 102.34 153 ASN B O 1
ATOM 2727 N N . VAL B 1 155 ? 34.593 33.109 6.627 1.00 92.59 154 VAL B N 1
ATOM 2728 C CA . VAL B 1 155 ? 33.836 32.287 7.567 1.00 90.06 154 VAL B CA 1
ATOM 2729 C C . VAL B 1 155 ? 33.238 33.219 8.626 1.00 91.78 154 VAL B C 1
ATOM 2730 O O . VAL B 1 155 ? 33.931 34.107 9.136 1.00 87.43 154 VAL B O 1
ATOM 2734 N N . ASN B 1 156 ? 31.948 33.052 8.943 1.00 93.13 155 ASN B N 1
ATOM 2735 C CA . ASN B 1 156 ? 31.264 33.896 9.935 1.00 94.80 155 ASN B CA 1
ATOM 2736 C C . ASN B 1 156 ? 31.142 33.193 11.293 1.00 97.82 155 ASN B C 1
ATOM 2737 O O . ASN B 1 156 ? 30.355 32.256 11.440 1.00 103.34 155 ASN B O 1
ATOM 2742 N N . VAL B 1 157 ? 31.914 33.643 12.292 1.00 95.28 156 VAL B N 1
ATOM 2743 C CA . VAL B 1 157 ? 31.847 33.066 13.634 1.00 91.57 156 VAL B CA 1
ATOM 2744 C C . VAL B 1 157 ? 32.208 34.149 14.648 1.00 87.33 156 VAL B C 1
ATOM 2745 O O . VAL B 1 157 ? 32.915 35.106 14.330 1.00 89.02 156 VAL B O 1
ATOM 2749 N N . GLY B 1 158 ? 31.695 34.002 15.871 1.00 89.19 157 GLY B N 1
ATOM 2750 C CA . GLY B 1 158 ? 32.005 34.910 16.972 1.00 96.58 157 GLY B CA 1
ATOM 2751 C C . GLY B 1 158 ? 31.716 36.377 16.727 1.00 101.32 157 GLY B C 1
ATOM 2752 O O . GLY B 1 158 ? 32.407 37.243 17.282 1.00 102.86 157 GLY B O 1
ATOM 2753 N N . GLY B 1 159 ? 30.697 36.684 15.925 1.00 102.74 158 GLY B N 1
ATOM 2754 C CA . GLY B 1 159 ? 30.271 38.056 15.737 1.00 102.91 158 GLY B CA 1
ATOM 2755 C C . GLY B 1 159 ? 30.949 38.818 14.622 1.00 97.84 158 GLY B C 1
ATOM 2756 O O . GLY B 1 159 ? 30.798 40.045 14.558 1.00 91.55 158 GLY B O 1
ATOM 2757 N N . ALA B 1 160 ? 31.678 38.141 13.741 1.00 93.66 159 ALA B N 1
ATOM 2758 C CA . ALA B 1 160 ? 32.374 38.820 12.659 1.00 84.67 159 ALA B CA 1
ATOM 2759 C C . ALA B 1 160 ? 32.675 37.811 11.563 1.00 87.39 159 ALA B C 1
ATOM 2760 O O . ALA B 1 160 ? 32.490 36.602 11.736 1.00 92.71 159 ALA B O 1
ATOM 2762 N N . THR B 1 161 ? 33.116 38.333 10.419 1.00 87.41 160 THR B N 1
ATOM 2763 C CA . THR B 1 161 ? 33.539 37.529 9.277 1.00 92.12 160 THR B CA 1
ATOM 2764 C C . THR B 1 161 ? 35.063 37.550 9.162 1.00 94.81 160 THR B C 1
ATOM 2765 O O . THR B 1 161 ? 35.677 38.625 9.209 1.00 97.73 160 THR B O 1
ATOM 2769 N N . TRP B 1 162 ? 35.663 36.367 8.978 1.00 83.97 161 TRP B N 1
ATOM 2770 C CA . TRP B 1 162 ? 37.113 36.201 9.013 1.00 78.07 161 TRP B CA 1
ATOM 2771 C C . TRP B 1 162 ? 37.586 35.333 7.856 1.00 85.45 161 TRP B C 1
ATOM 2772 O O . TRP B 1 162 ? 36.835 34.527 7.301 1.00 89.99 161 TRP B O 1
ATOM 2783 N N . ASN B 1 163 ? 38.861 35.493 7.509 1.00 88.08 162 ASN B N 1
ATOM 2784 C CA . ASN B 1 163 ? 39.579 34.555 6.655 1.00 88.21 162 ASN B CA 1
ATOM 2785 C C . ASN B 1 163 ? 40.560 33.786 7.523 1.00 84.89 162 ASN B C 1
ATOM 2786 O O . ASN B 1 163 ? 41.330 34.392 8.284 1.00 86.22 162 ASN B O 1
ATOM 2791 N N . VAL B 1 164 ? 40.557 32.460 7.384 1.00 80.76 163 VAL B N 1
ATOM 2792 C CA . VAL B 1 164 ? 41.265 31.569 8.296 1.00 79.34 163 VAL B CA 1
ATOM 2793 C C . VAL B 1 164 ? 42.566 31.119 7.655 1.00 84.63 163 VAL B C 1
ATOM 2794 O O . VAL B 1 164 ? 42.600 30.767 6.468 1.00 89.23 163 VAL B O 1
ATOM 2798 N N . PHE B 1 165 ? 43.643 31.138 8.436 1.00 82.44 164 PHE B N 1
ATOM 2799 C CA . PHE B 1 165 ? 44.952 30.693 7.984 1.00 80.08 164 PHE B CA 1
ATOM 2800 C C . PHE B 1 165 ? 45.508 29.695 8.987 1.00 86.06 164 PHE B C 1
ATOM 2801 O O . PHE B 1 165 ? 45.232 29.778 10.186 1.00 93.18 164 PHE B O 1
ATOM 2809 N N . GLU B 1 166 ? 46.297 28.751 8.492 1.00 83.33 165 GLU B N 1
ATOM 2810 C CA . GLU B 1 166 ? 46.846 27.695 9.325 1.00 85.33 165 GLU B CA 1
ATOM 2811 C C . GLU B 1 166 ? 48.330 27.578 9.019 1.00 83.03 165 GLU B C 1
ATOM 2812 O O . GLU B 1 166 ? 48.724 27.567 7.843 1.00 81.05 165 GLU B O 1
ATOM 2818 N N . GLY B 1 167 ? 49.151 27.479 10.065 1.00 76.94 166 GLY B N 1
ATOM 2819 C CA . GLY B 1 167 ? 50.597 27.544 9.813 1.00 79.11 166 GLY B CA 1
ATOM 2820 C C . GLY B 1 167 ? 51.499 26.890 10.833 1.00 82.59 166 GLY B C 1
ATOM 2821 O O . GLY B 1 167 ? 51.045 26.493 11.896 1.00 81.43 166 GLY B O 1
ATOM 2822 N N . GLU B 1 168 ? 52.762 26.806 10.430 1.00 89.88 167 GLU B N 1
ATOM 2823 C CA . GLU B 1 168 ? 53.905 26.117 11.076 1.00 99.29 167 GLU B CA 1
ATOM 2824 C C . GLU B 1 168 ? 54.356 26.662 12.439 1.00 104.19 167 GLU B C 1
ATOM 2825 O O . GLU B 1 168 ? 54.471 25.841 13.338 1.00 113.29 167 GLU B O 1
ATOM 2831 N N . GLY B 1 169 ? 54.574 27.963 12.607 1.00 95.20 168 GLY B N 1
ATOM 2832 C CA . GLY B 1 169 ? 55.035 28.495 13.908 1.00 97.34 168 GLY B CA 1
ATOM 2833 C C . GLY B 1 169 ? 56.553 28.585 14.027 1.00 100.77 168 GLY B C 1
ATOM 2834 O O . GLY B 1 169 ? 57.216 27.891 13.257 1.00 101.66 168 GLY B O 1
ATOM 2835 N N . PRO B 1 170 ? 57.139 29.448 14.893 1.00 101.93 169 PRO B N 1
ATOM 2836 C CA . PRO B 1 170 ? 58.591 29.545 15.042 1.00 103.49 169 PRO B CA 1
ATOM 2837 C C . PRO B 1 170 ? 59.069 28.216 15.604 1.00 110.27 169 PRO B C 1
ATOM 2838 O O . PRO B 1 170 ? 59.978 27.650 15.072 1.00 104.71 169 PRO B O 1
ATOM 2842 N N . ASP B 1 171 ? 58.405 27.761 16.661 1.00 115.92 170 ASP B N 1
ATOM 2843 C CA . ASP B 1 171 ? 58.676 26.390 17.166 1.00 116.19 170 ASP B CA 1
ATOM 2844 C C . ASP B 1 171 ? 57.604 25.451 16.576 1.00 112.30 170 ASP B C 1
ATOM 2845 O O . ASP B 1 171 ? 56.779 25.909 15.783 1.00 110.26 170 ASP B O 1
ATOM 2850 N N . GLY B 1 172 ? 57.567 24.181 16.947 1.00 110.01 171 GLY B N 1
ATOM 2851 C CA . GLY B 1 172 ? 56.660 23.261 16.238 1.00 107.94 171 GLY B CA 1
ATOM 2852 C C . GLY B 1 172 ? 55.185 23.613 16.272 1.00 108.21 171 GLY B C 1
ATOM 2853 O O . GLY B 1 172 ? 54.523 23.445 15.236 1.00 111.17 171 GLY B O 1
ATOM 2854 N N . HIS B 1 173 ? 54.727 24.192 17.374 1.00 105.07 172 HIS B N 1
ATOM 2855 C CA . HIS B 1 173 ? 53.289 24.370 17.694 1.00 103.39 172 HIS B CA 1
ATOM 2856 C C . HIS B 1 173 ? 52.497 25.015 16.571 1.00 99.72 172 HIS B C 1
ATOM 2857 O O . HIS B 1 173 ? 52.972 25.929 15.959 1.00 98.62 172 HIS B O 1
ATOM 2864 N N . LYS B 1 174 ? 51.303 24.481 16.377 1.00 82.08 173 LYS B N 1
ATOM 2865 C CA . LYS B 1 174 ? 50.329 24.866 15.340 1.00 92.81 173 LYS B CA 1
ATOM 2866 C C . LYS B 1 174 ? 49.751 26.242 15.626 1.00 90.38 173 LYS B C 1
ATOM 2867 O O . LYS B 1 174 ? 49.470 26.547 16.781 1.00 86.17 173 LYS B O 1
ATOM 2873 N N . VAL B 1 175 ? 49.537 27.010 14.573 1.00 84.34 174 VAL B N 1
ATOM 2874 C CA . VAL B 1 175 ? 48.914 28.335 14.764 1.00 78.85 174 VAL B CA 1
ATOM 2875 C C . VAL B 1 175 ? 47.793 28.528 13.755 1.00 75.85 174 VAL B C 1
ATOM 2876 O O . VAL B 1 175 ? 48.070 28.452 12.576 1.00 79.04 174 VAL B O 1
ATOM 2880 N N . ILE B 1 176 ? 46.607 28.881 14.231 1.00 65.66 175 ILE B N 1
ATOM 2881 C CA . ILE B 1 176 ? 45.491 29.212 13.341 1.00 69.43 175 ILE B CA 1
ATOM 2882 C C . ILE B 1 176 ? 45.186 30.696 13.552 1.00 69.14 175 ILE B C 1
ATOM 2883 O O . ILE B 1 176 ? 44.995 31.139 14.693 1.00 69.13 175 ILE B O 1
ATOM 2888 N N . SER B 1 177 ? 45.195 31.478 12.461 1.00 69.14 176 SER B N 1
ATOM 2889 C CA . SER B 1 177 ? 45.028 32.931 12.508 1.00 66.55 176 SER B CA 1
ATOM 2890 C C . SER B 1 177 ? 43.764 33.345 11.764 1.00 72.66 176 SER B C 1
ATOM 2891 O O . SER B 1 177 ? 43.533 32.902 10.633 1.00 79.23 176 SER B O 1
ATOM 2894 N N . LEU B 1 178 ? 42.965 34.209 12.394 1.00 67.88 177 LEU B N 1
ATOM 2895 C CA . LEU B 1 178 ? 41.724 34.736 11.831 1.00 68.53 177 LEU B CA 1
ATOM 2896 C C . LEU B 1 178 ? 41.919 36.204 11.482 1.00 69.76 177 LEU B C 1
ATOM 2897 O O . LEU B 1 178 ? 42.327 36.994 12.341 1.00 65.92 177 LEU B O 1
ATOM 2902 N N . LEU B 1 179 ? 41.673 36.571 10.227 1.00 58.08 178 LEU B N 1
ATOM 2903 C CA . LEU B 1 179 ? 41.826 37.959 9.804 1.00 62.62 178 LEU B CA 1
ATOM 2904 C C . LEU B 1 179 ? 40.460 38.579 9.537 1.00 73.06 178 LEU B C 1
ATOM 2905 O O . LEU B 1 179 ? 39.717 38.092 8.680 1.00 77.03 178 LEU B O 1
ATOM 2910 N N . ARG B 1 180 ? 40.148 39.678 10.231 1.00 70.17 179 ARG B N 1
ATOM 2911 C CA . ARG B 1 180 ? 38.862 40.340 10.032 1.00 70.93 179 ARG B CA 1
ATOM 2912 C C . ARG B 1 180 ? 38.763 40.852 8.605 1.00 73.24 179 ARG B C 1
ATOM 2913 O O . ARG B 1 180 ? 39.662 41.551 8.125 1.00 78.32 179 ARG B O 1
ATOM 2921 N N . THR B 1 181 ? 37.660 40.515 7.932 1.00 71.05 180 THR B N 1
ATOM 2922 C CA . THR B 1 181 ? 37.454 40.978 6.563 1.00 76.03 180 THR B CA 1
ATOM 2923 C C . THR B 1 181 ? 37.260 42.488 6.521 1.00 77.98 180 THR B C 1
ATOM 2924 O O . THR B 1 181 ? 37.666 43.151 5.559 1.00 76.67 180 THR B O 1
ATOM 2928 N N . SER B 1 182 ? 36.641 43.039 7.562 1.00 81.42 181 SER B N 1
ATOM 2929 C CA . SER B 1 182 ? 36.480 44.475 7.753 1.00 81.19 181 SER B CA 1
ATOM 2930 C C . SER B 1 182 ? 37.273 44.874 8.997 1.00 77.37 181 SER B C 1
ATOM 2931 O O . SER B 1 182 ? 36.967 44.411 10.102 1.00 80.46 181 SER B O 1
ATOM 2934 N N . LYS B 1 183 ? 38.299 45.708 8.823 1.00 62.94 182 LYS B N 1
ATOM 2935 C CA . LYS B 1 183 ? 39.124 46.105 9.957 1.00 62.25 182 LYS B CA 1
ATOM 2936 C C . LYS B 1 183 ? 38.345 47.021 10.889 1.00 67.68 182 LYS B C 1
ATOM 2937 O O . LYS B 1 183 ? 37.521 47.823 10.445 1.00 74.25 182 LYS B O 1
ATOM 2943 N N . THR B 1 184 ? 38.590 46.884 12.194 1.00 65.40 183 THR B N 1
ATOM 2944 C CA . THR B 1 184 ? 37.898 47.718 13.168 1.00 58.29 183 THR B CA 1
ATOM 2945 C C . THR B 1 184 ? 38.807 48.004 14.359 1.00 57.81 183 THR B C 1
ATOM 2946 O O . THR B 1 184 ? 39.764 47.272 14.627 1.00 60.93 183 THR B O 1
ATOM 2950 N N . ASN B 1 185 ? 38.498 49.092 15.070 1.00 47.02 184 ASN B N 1
ATOM 2951 C CA . ASN B 1 185 ? 39.229 49.473 16.270 1.00 48.13 184 ASN B CA 1
ATOM 2952 C C . ASN B 1 185 ? 38.405 49.301 17.535 1.00 54.61 184 ASN B C 1
ATOM 2953 O O . ASN B 1 185 ? 38.882 49.645 18.623 1.00 48.37 184 ASN B O 1
ATOM 2958 N N . SER B 1 186 ? 37.175 48.803 17.417 1.00 52.58 185 SER B N 1
ATOM 2959 C CA . SER B 1 186 ? 36.334 48.514 18.567 1.00 50.61 185 SER B CA 1
ATOM 2960 C C . SER B 1 186 ? 35.406 47.373 18.192 1.00 58.27 185 SER B C 1
ATOM 2961 O O . SER B 1 186 ? 35.003 47.236 17.033 1.00 57.87 185 SER B O 1
ATOM 2964 N N . GLY B 1 187 ? 35.090 46.540 19.172 1.00 58.56 186 GLY B N 1
ATOM 2965 C CA . GLY B 1 187 ? 34.228 45.413 18.905 1.00 57.03 186 GLY B CA 1
ATOM 2966 C C . GLY B 1 187 ? 34.204 44.455 20.076 1.00 61.12 186 GLY B C 1
ATOM 2967 O O . GLY B 1 187 ? 34.740 44.733 21.158 1.00 61.56 186 GLY B O 1
ATOM 2968 N N . THR B 1 188 ? 33.541 43.328 19.835 1.00 51.95 187 THR B N 1
ATOM 2969 C CA . THR B 1 188 ? 33.413 42.242 20.794 1.00 65.58 187 THR B CA 1
ATOM 2970 C C . THR B 1 188 ? 33.544 40.915 20.059 1.00 64.49 187 THR B C 1
ATOM 2971 O O . THR B 1 188 ? 32.901 40.712 19.024 1.00 61.78 187 THR B O 1
ATOM 2975 N N . VAL B 1 189 ? 34.358 40.012 20.600 1.00 62.91 188 VAL B N 1
ATOM 2976 C CA . VAL B 1 189 ? 34.577 38.696 20.010 1.00 68.40 188 VAL B CA 1
ATOM 2977 C C . VAL B 1 189 ? 34.035 37.627 20.952 1.00 67.05 188 VAL B C 1
ATOM 2978 O O . VAL B 1 189 ? 34.201 37.712 22.174 1.00 56.74 188 VAL B O 1
ATOM 2982 N N . ASP B 1 190 ? 33.372 36.625 20.374 1.00 70.41 189 ASP B N 1
ATOM 2983 C CA . ASP B 1 190 ? 32.876 35.458 21.105 1.00 69.29 189 ASP B CA 1
ATOM 2984 C C . ASP B 1 190 ? 33.950 34.389 20.940 1.00 68.12 189 ASP B C 1
ATOM 2985 O O . ASP B 1 190 ? 33.982 33.653 19.956 1.00 71.35 189 ASP B O 1
ATOM 2990 N N . ILE B 1 191 ? 34.874 34.348 21.897 1.00 67.31 190 ILE B N 1
ATOM 2991 C CA . ILE B 1 191 ? 36.018 33.451 21.790 1.00 69.90 190 ILE B CA 1
ATOM 2992 C C . ILE B 1 191 ? 35.575 31.993 21.880 1.00 76.73 190 ILE B C 1
ATOM 2993 O O . ILE B 1 191 ? 36.129 31.124 21.200 1.00 78.11 190 ILE B O 1
ATOM 2998 N N . LYS B 1 192 ? 34.576 31.702 22.718 1.00 77.25 191 LYS B N 1
ATOM 2999 C CA . LYS B 1 192 ? 34.075 30.333 22.848 1.00 76.86 191 LYS B CA 1
ATOM 3000 C C . LYS B 1 192 ? 33.537 29.795 21.523 1.00 74.84 191 LYS B C 1
ATOM 3001 O O . LYS B 1 192 ? 33.866 28.673 21.118 1.00 71.34 191 LYS B O 1
ATOM 3007 N N . SER B 1 193 ? 32.707 30.585 20.834 1.00 75.14 192 SER B N 1
ATOM 3008 C CA . SER B 1 193 ? 32.166 30.144 19.550 1.00 75.19 192 SER B CA 1
ATOM 3009 C C . SER B 1 193 ? 33.269 29.950 18.509 1.00 77.53 192 SER B C 1
ATOM 3010 O O . SER B 1 193 ? 33.209 29.016 17.698 1.00 71.89 192 SER B O 1
ATOM 3013 N N . ILE B 1 194 ? 34.279 30.833 18.505 1.00 78.88 193 ILE B N 1
ATOM 3014 C CA . ILE B 1 194 ? 35.388 30.697 17.563 1.00 74.77 193 ILE B CA 1
ATOM 3015 C C . ILE B 1 194 ? 36.191 29.439 17.865 1.00 72.97 193 ILE B C 1
ATOM 3016 O O . ILE B 1 194 ? 36.566 28.692 16.956 1.00 71.18 193 ILE B O 1
ATOM 3021 N N . LEU B 1 195 ? 36.476 29.187 19.145 1.00 74.98 194 LEU B N 1
ATOM 3022 C CA . LEU B 1 195 ? 37.181 27.966 19.525 1.00 78.25 194 LEU B CA 1
ATOM 3023 C C . LEU B 1 195 ? 36.344 26.728 19.234 1.00 87.65 194 LEU B C 1
ATOM 3024 O O . LEU B 1 195 ? 36.885 25.687 18.840 1.00 90.96 194 LEU B O 1
ATOM 3029 N N . GLN B 1 196 ? 35.020 26.820 19.423 1.00 90.53 195 GLN B N 1
ATOM 3030 C CA . GLN B 1 196 ? 34.135 25.698 19.113 1.00 90.66 195 GLN B CA 1
ATOM 3031 C C . GLN B 1 196 ? 34.139 25.391 17.623 1.00 90.97 195 GLN B C 1
ATOM 3032 O O . GLN B 1 196 ? 34.189 24.223 17.224 1.00 95.33 195 GLN B O 1
ATOM 3038 N N . TRP B 1 197 ? 34.093 26.432 16.786 1.00 87.61 196 TRP B N 1
ATOM 3039 C CA . TRP B 1 197 ? 34.108 26.219 15.344 1.00 89.30 196 TRP B CA 1
ATOM 3040 C C . TRP B 1 197 ? 35.418 25.590 14.899 1.00 94.41 196 TRP B C 1
ATOM 3041 O O . TRP B 1 197 ? 35.431 24.738 14.002 1.00 97.29 196 TRP B O 1
ATOM 3052 N N . ILE B 1 198 ? 36.535 26.005 15.504 1.00 97.09 197 ILE B N 1
ATOM 3053 C CA . ILE B 1 198 ? 37.828 25.432 15.139 1.00 97.81 197 ILE B CA 1
ATOM 3054 C C . ILE B 1 198 ? 37.882 23.958 15.520 1.00 100.76 197 ILE B C 1
ATOM 3055 O O . ILE B 1 198 ? 38.492 23.141 14.818 1.00 97.65 197 ILE B O 1
ATOM 3060 N N . LYS B 1 199 ? 37.270 23.600 16.650 1.00 102.41 198 LYS B N 1
ATOM 3061 C CA . LYS B 1 199 ? 37.154 22.196 17.025 1.00 103.74 198 LYS B CA 1
ATOM 3062 C C . LYS B 1 199 ? 36.346 21.415 15.993 1.00 98.99 198 LYS B C 1
ATOM 3063 O O . LYS B 1 199 ? 36.685 20.271 15.669 1.00 97.93 198 LYS B O 1
ATOM 3069 N N . SER B 1 200 ? 35.286 22.030 15.446 1.00 95.79 199 SER B N 1
ATOM 3070 C CA . SER B 1 200 ? 34.439 21.364 14.457 1.00 94.38 199 SER B CA 1
ATOM 3071 C C . SER B 1 200 ? 35.202 21.022 13.182 1.00 98.32 199 SER B C 1
ATOM 3072 O O . SER B 1 200 ? 34.779 20.126 12.442 1.00 99.17 199 SER B O 1
ATOM 3075 N N . LYS B 1 201 ? 36.296 21.727 12.897 1.00 98.70 200 LYS B N 1
ATOM 3076 C CA . LYS B 1 201 ? 37.180 21.383 11.794 1.00 99.47 200 LYS B CA 1
ATOM 3077 C C . LYS B 1 201 ? 38.278 20.421 12.225 1.00 103.34 200 LYS B C 1
ATOM 3078 O O . LYS B 1 201 ? 39.177 20.126 11.425 1.00 100.94 200 LYS B O 1
ATOM 3084 N N . GLY B 1 202 ? 38.258 19.984 13.487 1.00 99.94 201 GLY B N 1
ATOM 3085 C CA . GLY B 1 202 ? 39.141 18.936 13.954 1.00 102.89 201 GLY B CA 1
ATOM 3086 C C . GLY B 1 202 ? 40.552 19.371 14.260 1.00 107.42 201 GLY B C 1
ATOM 3087 O O . GLY B 1 202 ? 41.437 18.516 14.360 1.00 106.65 201 GLY B O 1
ATOM 3088 N N . TYR B 1 203 ? 40.793 20.678 14.410 1.00 108.51 202 TYR B N 1
ATOM 3089 C CA . TYR B 1 203 ? 42.146 21.156 14.685 1.00 107.54 202 TYR B CA 1
ATOM 3090 C C . TYR B 1 203 ? 42.631 20.749 16.069 1.00 107.08 202 TYR B C 1
ATOM 3091 O O . TYR B 1 203 ? 43.838 20.562 16.267 1.00 100.91 202 TYR B O 1
ATOM 3100 N N . PHE B 1 204 ? 41.730 20.652 17.043 1.00 110.40 203 PHE B N 1
ATOM 3101 C CA . PHE B 1 204 ? 42.105 20.175 18.368 1.00 110.30 203 PHE B CA 1
ATOM 3102 C C . PHE B 1 204 ? 40.867 19.615 19.058 1.00 104.47 203 PHE B C 1
ATOM 3103 O O . PHE B 1 204 ? 39.737 19.762 18.577 1.00 99.97 203 PHE B O 1
ATOM 3111 N N . GLY B 1 205 ? 41.099 18.959 20.192 1.00 101.64 204 GLY B N 1
ATOM 3112 C CA . GLY B 1 205 ? 40.036 18.384 20.990 1.00 101.51 204 GLY B CA 1
ATOM 3113 C C . GLY B 1 205 ? 39.557 19.334 22.062 1.00 101.35 204 GLY B C 1
ATOM 3114 O O . GLY B 1 205 ? 39.619 20.558 21.912 1.00 103.74 204 GLY B O 1
ATOM 3115 N N . ASP B 1 206 ? 39.134 18.775 23.194 1.00 100.23 205 ASP B N 1
ATOM 3116 C CA . ASP B 1 206 ? 38.644 19.614 24.287 1.00 102.63 205 ASP B CA 1
ATOM 3117 C C . ASP B 1 206 ? 39.850 20.205 25.014 1.00 100.69 205 ASP B C 1
ATOM 3118 O O . ASP B 1 206 ? 40.230 19.792 26.114 1.00 96.57 205 ASP B O 1
ATOM 3123 N N . ILE B 1 207 ? 40.440 21.227 24.383 1.00 99.79 206 ILE B N 1
ATOM 3124 C CA . ILE B 1 207 ? 41.634 21.871 24.911 1.00 95.70 206 ILE B CA 1
ATOM 3125 C C . ILE B 1 207 ? 41.287 22.639 26.175 1.00 91.81 206 ILE B C 1
ATOM 3126 O O . ILE B 1 207 ? 40.195 23.212 26.309 1.00 93.47 206 ILE B O 1
ATOM 3131 N N . GLU B 1 208 ? 42.230 22.672 27.107 1.00 85.11 207 GLU B N 1
ATOM 3132 C CA . GLU B 1 208 ? 42.085 23.504 28.291 1.00 90.10 207 GLU B CA 1
ATOM 3133 C C . GLU B 1 208 ? 42.572 24.901 27.923 1.00 85.75 207 GLU B C 1
ATOM 3134 O O . GLU B 1 208 ? 43.773 25.115 27.721 1.00 78.35 207 GLU B O 1
ATOM 3140 N N . VAL B 1 209 ? 41.633 25.847 27.824 1.00 84.97 208 VAL B N 1
ATOM 3141 C CA . VAL B 1 209 ? 41.962 27.216 27.442 1.00 78.91 208 VAL B CA 1
ATOM 3142 C C . VAL B 1 209 ? 42.848 27.821 28.519 1.00 79.97 208 VAL B C 1
ATOM 3143 O O . VAL B 1 209 ? 42.472 27.873 29.696 1.00 80.92 208 VAL B O 1
ATOM 3147 N N . GLY B 1 210 ? 44.040 28.266 28.119 1.00 74.40 209 GLY B N 1
ATOM 3148 C CA . GLY B 1 210 ? 45.017 28.811 29.039 1.00 70.83 209 GLY B CA 1
ATOM 3149 C C . GLY B 1 210 ? 44.949 30.320 29.156 1.00 68.64 209 GLY B C 1
ATOM 3150 O O . GLY B 1 210 ? 44.350 30.832 30.101 1.00 70.34 209 GLY B O 1
ATOM 3151 N N . SER B 1 211 ? 45.470 31.044 28.169 1.00 67.72 210 SER B N 1
ATOM 3152 C CA . SER B 1 211 ? 45.600 32.489 28.255 1.00 65.62 210 SER B CA 1
ATOM 3153 C C . SER B 1 211 ? 44.886 33.183 27.101 1.00 59.60 210 SER B C 1
ATOM 3154 O O . SER B 1 211 ? 44.939 32.725 25.955 1.00 59.54 210 SER B O 1
ATOM 3157 N N . VAL B 1 212 ? 44.224 34.298 27.408 1.00 53.56 211 VAL B N 1
ATOM 3158 C CA . VAL B 1 212 ? 43.658 35.186 26.397 1.00 58.89 211 VAL B CA 1
ATOM 3159 C C . VAL B 1 212 ? 44.488 36.468 26.432 1.00 60.08 211 VAL B C 1
ATOM 3160 O O . VAL B 1 212 ? 44.499 37.183 27.444 1.00 60.01 211 VAL B O 1
ATOM 3164 N N . GLN B 1 213 ? 45.211 36.753 25.349 1.00 61.20 212 GLN B N 1
ATOM 3165 C CA . GLN B 1 213 ? 46.061 37.937 25.277 1.00 54.00 212 GLN B CA 1
ATOM 3166 C C . GLN B 1 213 ? 45.576 38.870 24.177 1.00 49.99 212 GLN B C 1
ATOM 3167 O O . GLN B 1 213 ? 44.920 38.440 23.225 1.00 58.21 212 GLN B O 1
ATOM 3173 N N . TYR B 1 214 ? 45.885 40.160 24.329 1.00 41.59 213 TYR B N 1
ATOM 3174 C CA . TYR B 1 214 ? 45.552 41.159 23.322 1.00 47.84 213 TYR B CA 1
ATOM 3175 C C . TYR B 1 214 ? 46.639 42.230 23.265 1.00 50.27 213 TYR B C 1
ATOM 3176 O O . TYR B 1 214 ? 47.052 42.764 24.302 1.00 49.11 213 TYR B O 1
ATOM 3185 N N . GLY B 1 215 ? 47.081 42.551 22.046 1.00 35.83 214 GLY B N 1
ATOM 3186 C CA . GLY B 1 215 ? 48.103 43.543 21.822 1.00 36.04 214 GLY B CA 1
ATOM 3187 C C . GLY B 1 215 ? 48.384 43.739 20.345 1.00 40.46 214 GLY B C 1
ATOM 3188 O O . GLY B 1 215 ? 47.516 43.497 19.501 1.00 45.88 214 GLY B O 1
ATOM 3189 N N . VAL B 1 216 ? 49.588 44.202 20.024 1.00 38.38 215 VAL B N 1
ATOM 3190 C CA . VAL B 1 216 ? 49.995 44.466 18.651 1.00 40.04 215 VAL B CA 1
ATOM 3191 C C . VAL B 1 216 ? 51.351 43.817 18.392 1.00 38.92 215 VAL B C 1
ATOM 3192 O O . VAL B 1 216 ? 52.293 43.988 19.176 1.00 38.44 215 VAL B O 1
ATOM 3196 N N . GLU B 1 217 ? 51.439 43.057 17.304 1.00 41.27 216 GLU B N 1
ATOM 3197 C CA . GLU B 1 217 ? 52.697 42.501 16.823 1.00 29.96 216 GLU B CA 1
ATOM 3198 C C . GLU B 1 217 ? 53.330 43.550 15.922 1.00 33.79 216 GLU B C 1
ATOM 3199 O O . GLU B 1 217 ? 52.800 43.848 14.846 1.00 35.85 216 GLU B O 1
ATOM 3205 N N . ILE B 1 218 ? 54.445 44.126 16.357 1.00 34.39 217 ILE B N 1
ATOM 3206 C CA . ILE B 1 218 ? 55.081 45.214 15.626 1.00 34.12 217 ILE B CA 1
ATOM 3207 C C . ILE B 1 218 ? 56.262 44.674 14.840 1.00 39.47 217 ILE B C 1
ATOM 3208 O O . ILE B 1 218 ? 57.217 44.135 15.415 1.00 46.68 217 ILE B O 1
ATOM 3213 N N . THR B 1 219 ? 56.201 44.850 13.523 1.00 40.59 218 THR B N 1
ATOM 3214 C CA . THR B 1 219 ? 57.317 44.583 12.631 1.00 31.06 218 THR B CA 1
ATOM 3215 C C . THR B 1 219 ? 58.108 45.868 12.375 1.00 33.30 218 THR B C 1
ATOM 3216 O O . THR B 1 219 ? 59.339 45.870 12.502 1.00 43.18 218 THR B O 1
ATOM 3220 N N . SER B 1 220 ? 57.414 46.982 12.081 1.00 31.11 219 SER B N 1
ATOM 3221 C CA . SER B 1 220 ? 58.044 48.274 11.824 1.00 28.16 219 SER B CA 1
ATOM 3222 C C . SER B 1 220 ? 57.197 49.426 12.359 1.00 30.95 219 SER B C 1
ATOM 3223 O O . SER B 1 220 ? 55.973 49.424 12.225 1.00 31.77 219 SER B O 1
ATOM 3226 N N . SER B 1 221 ? 57.849 50.407 12.975 1.00 31.15 220 SER B N 1
ATOM 3227 C CA . SER B 1 221 ? 57.179 51.652 13.363 1.00 32.40 220 SER B CA 1
ATOM 3228 C C . SER B 1 221 ? 58.203 52.781 13.356 1.00 36.28 220 SER B C 1
ATOM 3229 O O . SER B 1 221 ? 58.434 53.426 14.392 1.00 39.63 220 SER B O 1
ATOM 3232 N N . PRO B 1 222 ? 58.837 53.029 12.207 1.00 42.46 221 PRO B N 1
ATOM 3233 C CA . PRO B 1 222 ? 59.994 53.942 12.155 1.00 41.22 221 PRO B CA 1
ATOM 3234 C C . PRO B 1 222 ? 59.650 55.358 12.592 1.00 42.83 221 PRO B C 1
ATOM 3235 O O . PRO B 1 222 ? 58.636 55.933 12.177 1.00 38.66 221 PRO B O 1
ATOM 3239 N N . GLY B 1 223 ? 60.531 55.930 13.419 1.00 35.53 222 GLY B N 1
ATOM 3240 C CA . GLY B 1 223 ? 60.339 57.252 13.979 1.00 29.67 222 GLY B CA 1
ATOM 3241 C C . GLY B 1 223 ? 59.618 57.278 15.313 1.00 35.59 222 GLY B C 1
ATOM 3242 O O . GLY B 1 223 ? 59.491 58.358 15.916 1.00 33.93 222 GLY B O 1
ATOM 3243 N N . GLY B 1 224 ? 59.138 56.127 15.786 1.00 33.16 223 GLY B N 1
ATOM 3244 C CA . GLY B 1 224 ? 58.408 56.027 17.040 1.00 33.15 223 GLY B CA 1
ATOM 3245 C C . GLY B 1 224 ? 56.927 56.201 16.750 1.00 41.23 223 GLY B C 1
ATOM 3246 O O . GLY B 1 224 ? 56.525 57.209 16.162 1.00 41.64 223 GLY B O 1
ATOM 3247 N N . LYS B 1 225 ? 56.103 55.232 17.143 1.00 40.75 224 LYS B N 1
ATOM 3248 C CA . LYS B 1 225 ? 54.663 55.302 16.938 1.00 34.67 224 LYS B CA 1
ATOM 3249 C C . LYS B 1 225 ? 53.990 54.821 18.214 1.00 39.72 224 LYS B C 1
ATOM 3250 O O . LYS B 1 225 ? 54.548 54.002 18.948 1.00 36.61 224 LYS B O 1
ATOM 3256 N N . ASN B 1 226 ? 52.804 55.363 18.489 1.00 35.86 225 ASN B N 1
ATOM 3257 C CA . ASN B 1 226 ? 52.054 55.060 19.702 1.00 41.36 225 ASN B CA 1
ATOM 3258 C C . ASN B 1 226 ? 50.771 54.286 19.385 1.00 41.44 225 ASN B C 1
ATOM 3259 O O . ASN B 1 226 ? 50.110 54.542 18.372 1.00 43.49 225 ASN B O 1
ATOM 3264 N N . PHE B 1 227 ? 50.440 53.333 20.263 1.00 36.24 226 PHE B N 1
ATOM 3265 C CA . PHE B 1 227 ? 49.216 52.531 20.221 1.00 36.84 226 PHE B CA 1
ATOM 3266 C C . PHE B 1 227 ? 48.524 52.638 21.576 1.00 36.52 226 PHE B C 1
ATOM 3267 O O . PHE B 1 227 ? 49.152 52.373 22.605 1.00 44.79 226 PHE B O 1
ATOM 3275 N N . ASN B 1 228 ? 47.250 53.032 21.586 1.00 40.54 227 ASN B N 1
ATOM 3276 C CA . ASN B 1 228 ? 46.459 53.158 22.813 1.00 44.16 227 ASN B CA 1
ATOM 3277 C C . ASN B 1 228 ? 45.404 52.061 22.892 1.00 42.15 227 ASN B C 1
ATOM 3278 O O . ASN B 1 228 ? 44.738 51.770 21.894 1.00 39.52 227 ASN B O 1
ATOM 3283 N N . PHE B 1 229 ? 45.285 51.427 24.065 1.00 43.42 228 PHE B N 1
ATOM 3284 C CA . PHE B 1 229 ? 44.287 50.380 24.326 1.00 47.55 228 PHE B CA 1
ATOM 3285 C C . PHE B 1 229 ? 43.322 50.798 25.439 1.00 45.18 228 PHE B C 1
ATOM 3286 O O . PHE B 1 229 ? 43.715 50.893 26.607 1.00 38.67 228 PHE B O 1
ATOM 3294 N N . ASN B 1 230 ? 42.093 51.141 25.052 1.00 49.77 229 ASN B N 1
ATOM 3295 C CA . ASN B 1 230 ? 41.037 51.564 25.968 1.00 48.44 229 ASN B CA 1
ATOM 3296 C C . ASN B 1 230 ? 40.134 50.393 26.376 1.00 55.93 229 ASN B C 1
ATOM 3297 O O . ASN B 1 230 ? 39.707 49.599 25.529 1.00 57.36 229 ASN B O 1
ATOM 3302 N N . ASN B 1 231 ? 39.868 50.276 27.676 1.00 55.61 230 ASN B N 1
ATOM 3303 C CA . ASN B 1 231 ? 38.779 49.450 28.219 1.00 62.46 230 ASN B CA 1
ATOM 3304 C C . ASN B 1 231 ? 38.735 48.014 27.683 1.00 61.12 230 ASN B C 1
ATOM 3305 O O . ASN B 1 231 ? 37.678 47.504 27.304 1.00 66.72 230 ASN B O 1
ATOM 3310 N N . TRP B 1 232 ? 39.872 47.333 27.691 1.00 56.04 231 TRP B N 1
ATOM 3311 C CA . TRP B 1 232 ? 39.879 45.907 27.369 1.00 54.94 231 TRP B CA 1
ATOM 3312 C C . TRP B 1 232 ? 39.327 45.093 28.530 1.00 58.08 231 TRP B C 1
ATOM 3313 O O . TRP B 1 232 ? 39.699 45.320 29.686 1.00 66.51 231 TRP B O 1
ATOM 3324 N N . SER B 1 233 ? 38.403 44.177 28.236 1.00 61.58 232 SER B N 1
ATOM 3325 C CA . SER B 1 233 ? 37.814 43.342 29.277 1.00 65.72 232 SER B CA 1
ATOM 3326 C C . SER B 1 233 ? 37.596 41.924 28.761 1.00 60.29 232 SER B C 1
ATOM 3327 O O . SER B 1 233 ? 37.479 41.695 27.553 1.00 59.28 232 SER B O 1
ATOM 3330 N N . VAL B 1 234 ? 37.577 40.970 29.691 1.00 52.92 233 VAL B N 1
ATOM 3331 C CA . VAL B 1 234 ? 37.273 39.571 29.391 1.00 62.81 233 VAL B CA 1
ATOM 3332 C C . VAL B 1 234 ? 36.145 39.110 30.315 1.00 67.17 233 VAL B C 1
ATOM 3333 O O . VAL B 1 234 ? 36.163 39.394 31.520 1.00 57.46 233 VAL B O 1
ATOM 3337 N N . THR B 1 235 ? 35.150 38.425 29.742 1.00 69.99 234 THR B N 1
ATOM 3338 C CA . THR B 1 235 ? 34.049 37.824 30.493 1.00 68.39 234 THR B CA 1
ATOM 3339 C C . THR B 1 235 ? 34.196 36.311 30.413 1.00 66.19 234 THR B C 1
ATOM 3340 O O . THR B 1 235 ? 33.971 35.723 29.348 1.00 62.71 234 THR B O 1
ATOM 3344 N N . SER B 1 236 ? 34.594 35.688 31.526 1.00 72.29 235 SER B N 1
ATOM 3345 C CA . SER B 1 236 ? 34.793 34.239 31.611 1.00 77.70 235 SER B CA 1
ATOM 3346 C C . SER B 1 236 ? 33.824 33.651 32.629 1.00 83.46 235 SER B C 1
ATOM 3347 O O . SER B 1 236 ? 33.892 33.983 33.817 1.00 78.05 235 SER B O 1
ATOM 3350 N N . LYS B 1 237 ? 32.928 32.781 32.169 1.00 92.87 236 LYS B N 1
ATOM 3351 C CA . LYS B 1 237 ? 31.999 32.103 33.072 1.00 98.70 236 LYS B CA 1
ATOM 3352 C C . LYS B 1 237 ? 31.861 30.632 32.679 1.00 111.53 236 LYS B C 1
ATOM 3353 O O . LYS B 1 237 ? 31.926 30.269 31.503 1.00 114.37 236 LYS B O 1
ATOM 3360 N N . MET C 1 17 ? 94.247 34.382 33.039 1.00 68.59 16 MET C N 1
ATOM 3361 C CA . MET C 1 17 ? 93.524 35.642 33.332 1.00 69.73 16 MET C CA 1
ATOM 3362 C C . MET C 1 17 ? 94.286 36.884 32.836 1.00 64.34 16 MET C C 1
ATOM 3363 O O . MET C 1 17 ? 95.481 36.806 32.593 1.00 66.34 16 MET C O 1
ATOM 3368 N N . PRO C 1 18 ? 93.603 38.035 32.718 1.00 60.14 17 PRO C N 1
ATOM 3369 C CA . PRO C 1 18 ? 94.122 39.237 32.076 1.00 54.05 17 PRO C CA 1
ATOM 3370 C C . PRO C 1 18 ? 95.085 40.198 32.760 1.00 54.69 17 PRO C C 1
ATOM 3371 O O . PRO C 1 18 ? 95.219 40.173 33.914 1.00 53.32 17 PRO C O 1
ATOM 3375 N N . ILE C 1 19 ? 95.728 41.014 31.947 1.00 55.38 18 ILE C N 1
ATOM 3376 C CA . ILE C 1 19 ? 96.668 42.059 32.416 1.00 53.38 18 ILE C CA 1
ATOM 3377 C C . ILE C 1 19 ? 95.931 43.206 33.105 1.00 52.16 18 ILE C C 1
ATOM 3378 O O . ILE C 1 19 ? 96.588 43.909 33.831 1.00 58.07 18 ILE C O 1
ATOM 3383 N N . TRP C 1 20 ? 94.649 43.413 32.818 1.00 54.61 19 TRP C N 1
ATOM 3384 C CA . TRP C 1 20 ? 93.844 44.517 33.402 1.00 44.42 19 TRP C CA 1
ATOM 3385 C C . TRP C 1 20 ? 92.369 44.292 33.128 1.00 47.88 19 TRP C C 1
ATOM 3386 O O . TRP C 1 20 ? 92.053 43.763 32.098 1.00 51.43 19 TRP C O 1
ATOM 3397 N N . SER C 1 21 ? 91.526 44.704 34.058 1.00 44.85 20 SER C N 1
ATOM 3398 C CA . SER C 1 21 ? 90.079 44.663 33.908 1.00 38.56 20 SER C CA 1
ATOM 3399 C C . SER C 1 21 ? 89.506 45.827 34.710 1.00 42.87 20 SER C C 1
ATOM 3400 O O . SER C 1 21 ? 90.109 46.273 35.693 1.00 45.15 20 SER C O 1
ATOM 3403 N N . SER C 1 22 ? 88.365 46.352 34.263 1.00 34.55 21 SER C N 1
ATOM 3404 C CA . SER C 1 22 ? 87.703 47.405 35.020 1.00 36.45 21 SER C CA 1
ATOM 3405 C C . SER C 1 22 ? 86.212 47.356 34.738 1.00 34.84 21 SER C C 1
ATOM 3406 O O . SER C 1 22 ? 85.807 47.190 33.588 1.00 41.78 21 SER C O 1
ATOM 3409 N N . HIS C 1 23 ? 85.431 47.600 35.773 1.00 34.49 22 HIS C N 1
ATOM 3410 C CA . HIS C 1 23 ? 83.963 47.722 35.708 1.00 33.26 22 HIS C CA 1
ATOM 3411 C C . HIS C 1 23 ? 83.597 49.193 35.915 1.00 36.61 22 HIS C C 1
ATOM 3412 O O . HIS C 1 23 ? 82.445 49.497 35.863 1.00 38.02 22 HIS C O 1
ATOM 3419 N N . ALA C 1 24 ? 84.581 50.048 36.165 1.00 36.55 23 ALA C N 1
ATOM 3420 C CA . ALA C 1 24 ? 84.344 51.463 36.447 1.00 37.58 23 ALA C CA 1
ATOM 3421 C C . ALA C 1 24 ? 84.087 52.258 35.176 1.00 39.15 23 ALA C C 1
ATOM 3422 O O . ALA C 1 24 ? 84.870 52.154 34.222 1.00 33.79 23 ALA C O 1
ATOM 3424 N N . PRO C 1 25 ? 83.060 53.107 35.156 1.00 37.77 24 PRO C N 1
ATOM 3425 C CA . PRO C 1 25 ? 82.853 54.008 34.015 1.00 39.50 24 PRO C CA 1
ATOM 3426 C C . PRO C 1 25 ? 84.115 54.813 33.725 1.00 43.14 24 PRO C C 1
ATOM 3427 O O . PRO C 1 25 ? 84.717 55.397 34.626 1.00 39.41 24 PRO C O 1
ATOM 3431 N N . TYR C 1 26 ? 84.531 54.807 32.455 1.00 37.85 25 TYR C N 1
ATOM 3432 C CA . TYR C 1 26 ? 85.705 55.527 31.961 1.00 38.85 25 TYR C CA 1
ATOM 3433 C C . TYR C 1 26 ? 87.012 55.001 32.551 1.00 39.64 25 TYR C C 1
ATOM 3434 O O . TYR C 1 26 ? 88.043 55.684 32.497 1.00 43.43 25 TYR C O 1
ATOM 3443 N N . GLY C 1 27 ? 86.991 53.795 33.111 1.00 33.76 26 GLY C N 1
ATOM 3444 C CA . GLY C 1 27 ? 88.228 53.170 33.552 1.00 41.30 26 GLY C CA 1
ATOM 3445 C C . GLY C 1 27 ? 89.156 52.954 32.372 1.00 42.33 26 GLY C C 1
ATOM 3446 O O . GLY C 1 27 ? 88.712 52.593 31.283 1.00 43.53 26 GLY C O 1
ATOM 3447 N N . SER C 1 28 ? 90.453 53.227 32.572 1.00 40.02 27 SER C N 1
ATOM 3448 C CA . SER C 1 28 ? 91.409 53.171 31.469 1.00 45.16 27 SER C CA 1
ATOM 3449 C C . SER C 1 28 ? 92.731 52.535 31.889 1.00 44.14 27 SER C C 1
ATOM 3450 O O . SER C 1 28 ? 93.061 52.452 33.076 1.00 49.04 27 SER C O 1
ATOM 3453 N N . PHE C 1 29 ? 93.442 52.014 30.892 1.00 35.60 28 PHE C N 1
ATOM 3454 C CA . PHE C 1 29 ? 94.734 51.364 31.056 1.00 38.85 28 PHE C CA 1
ATOM 3455 C C . PHE C 1 29 ? 95.511 51.506 29.753 1.00 45.98 28 PHE C C 1
ATOM 3456 O O . PHE C 1 29 ? 94.925 51.429 28.666 1.00 40.76 28 PHE C O 1
ATOM 3464 N N . SER C 1 30 ? 96.826 51.655 29.854 1.00 47.28 29 SER C N 1
ATOM 3465 C CA . SER C 1 30 ? 97.647 51.767 28.657 1.00 51.52 29 SER C CA 1
ATOM 3466 C C . SER C 1 30 ? 98.917 50.938 28.806 1.00 47.04 29 SER C C 1
ATOM 3467 O O . SER C 1 30 ? 99.478 50.830 29.902 1.00 46.31 29 SER C O 1
ATOM 3470 N N . ARG C 1 31 ? 99.311 50.298 27.705 1.00 42.16 30 ARG C N 1
ATOM 3471 C CA . ARG C 1 31 ? 100.510 49.474 27.612 1.00 40.30 30 ARG C CA 1
ATOM 3472 C C . ARG C 1 31 ? 101.031 49.518 26.178 1.00 47.47 30 ARG C C 1
ATOM 3473 O O . ARG C 1 31 ? 100.258 49.287 25.245 1.00 47.48 30 ARG C O 1
ATOM 3481 N N . ASP C 1 32 ? 102.308 49.874 26.009 1.00 48.03 31 ASP C N 1
ATOM 3482 C CA . ASP C 1 32 ? 103.019 49.851 24.717 1.00 56.38 31 ASP C CA 1
ATOM 3483 C C . ASP C 1 32 ? 102.331 50.691 23.637 1.00 61.18 31 ASP C C 1
ATOM 3484 O O . ASP C 1 32 ? 102.151 50.253 22.498 1.00 64.52 31 ASP C O 1
ATOM 3489 N N . GLY C 1 33 ? 101.956 51.919 23.988 1.00 56.32 32 GLY C N 1
ATOM 3490 C CA . GLY C 1 33 ? 101.321 52.802 23.029 1.00 56.39 32 GLY C CA 1
ATOM 3491 C C . GLY C 1 33 ? 99.832 52.599 22.816 1.00 52.61 32 GLY C C 1
ATOM 3492 O O . GLY C 1 33 ? 99.201 53.433 22.153 1.00 49.19 32 GLY C O 1
ATOM 3493 N N . TYR C 1 34 ? 99.256 51.510 23.320 1.00 49.34 33 TYR C N 1
ATOM 3494 C CA . TYR C 1 34 ? 97.825 51.250 23.222 1.00 39.67 33 TYR C CA 1
ATOM 3495 C C . TYR C 1 34 ? 97.189 51.579 24.561 1.00 43.30 33 TYR C C 1
ATOM 3496 O O . TYR C 1 34 ? 97.784 51.334 25.615 1.00 37.55 33 TYR C O 1
ATOM 3505 N N . SER C 1 35 ? 95.985 52.135 24.520 1.00 41.29 34 SER C N 1
ATOM 3506 C CA . SER C 1 35 ? 95.209 52.359 25.727 1.00 41.58 34 SER C CA 1
ATOM 3507 C C . SER C 1 35 ? 93.796 51.836 25.511 1.00 40.44 34 SER C C 1
ATOM 3508 O O . SER C 1 35 ? 93.262 51.888 24.402 1.00 41.13 34 SER C O 1
ATOM 3511 N N . TRP C 1 36 ? 93.178 51.380 26.595 1.00 37.76 35 TRP C N 1
ATOM 3512 C CA . TRP C 1 36 ? 91.828 50.837 26.575 1.00 35.40 35 TRP C CA 1
ATOM 3513 C C . TRP C 1 36 ? 90.976 51.676 27.509 1.00 35.28 35 TRP C C 1
ATOM 3514 O O . TRP C 1 36 ? 91.417 52.014 28.615 1.00 36.82 35 TRP C O 1
ATOM 3525 N N . ASN C 1 37 ? 89.773 52.027 27.058 1.00 35.51 36 ASN C N 1
ATOM 3526 C CA . ASN C 1 37 ? 88.903 52.946 27.780 1.00 33.69 36 ASN C CA 1
ATOM 3527 C C . ASN C 1 37 ? 87.484 52.406 27.845 1.00 37.48 36 ASN C C 1
ATOM 3528 O O . ASN C 1 37 ? 86.829 52.246 26.805 1.00 33.68 36 ASN C O 1
ATOM 3533 N N . ASN C 1 38 ? 86.994 52.216 29.074 1.00 30.42 37 ASN C N 1
ATOM 3534 C CA . ASN C 1 38 ? 85.640 51.738 29.388 1.00 29.47 37 ASN C CA 1
ATOM 3535 C C . ASN C 1 38 ? 84.590 52.861 29.392 1.00 33.91 37 ASN C C 1
ATOM 3536 O O . ASN C 1 38 ? 83.869 53.050 30.373 1.00 43.44 37 ASN C O 1
ATOM 3541 N N . ASP C 1 39 ? 84.450 53.559 28.275 1.00 29.44 38 ASP C N 1
ATOM 3542 C CA . ASP C 1 39 ? 83.561 54.743 28.188 1.00 30.63 38 ASP C CA 1
ATOM 3543 C C . ASP C 1 39 ? 82.085 54.349 28.127 1.00 31.66 38 ASP C C 1
ATOM 3544 O O . ASP C 1 39 ? 81.724 53.655 27.243 1.00 31.99 38 ASP C O 1
ATOM 3549 N N . VAL C 1 40 ? 81.324 54.806 29.113 1.00 29.85 39 VAL C N 1
ATOM 3550 C CA . VAL C 1 40 ? 79.857 54.645 29.300 1.00 27.42 39 VAL C CA 1
ATOM 3551 C C . VAL C 1 40 ? 79.363 55.952 29.887 1.00 33.41 39 VAL C C 1
ATOM 3552 O O . VAL C 1 40 ? 79.888 56.320 30.880 1.00 33.93 39 VAL C O 1
ATOM 3556 N N . TRP C 1 41 ? 78.262 56.480 29.412 1.00 28.85 40 TRP C N 1
ATOM 3557 C CA . TRP C 1 41 ? 77.737 57.760 29.919 1.00 35.78 40 TRP C CA 1
ATOM 3558 C C . TRP C 1 41 ? 76.224 57.779 29.783 1.00 43.01 40 TRP C C 1
ATOM 3559 O O . TRP C 1 41 ? 75.652 56.793 29.462 1.00 33.42 40 TRP C O 1
ATOM 3570 N N . GLY C 1 42 ? 75.629 58.915 30.100 1.00 55.60 41 GLY C N 1
ATOM 3571 C CA . GLY C 1 42 ? 74.197 59.102 29.865 1.00 54.05 41 GLY C CA 1
ATOM 3572 C C . GLY C 1 42 ? 73.363 59.072 31.102 1.00 52.80 41 GLY C C 1
ATOM 3573 O O . GLY C 1 42 ? 73.884 58.960 32.163 1.00 55.72 41 GLY C O 1
ATOM 3574 N N . PRO C 1 43 ? 72.045 59.152 30.945 1.00 51.88 42 PRO C N 1
ATOM 3575 C CA . PRO C 1 43 ? 71.157 59.206 32.073 1.00 55.02 42 PRO C CA 1
ATOM 3576 C C . PRO C 1 43 ? 71.040 57.933 32.919 1.00 55.13 42 PRO C C 1
ATOM 3577 O O . PRO C 1 43 ? 70.996 58.053 34.096 1.00 40.96 42 PRO C O 1
ATOM 3581 N N . ARG C 1 44 ? 70.970 56.773 32.269 1.00 52.01 43 ARG C N 1
ATOM 3582 C CA . ARG C 1 44 ? 70.776 55.531 33.023 1.00 50.08 43 ARG C CA 1
ATOM 3583 C C . ARG C 1 44 ? 71.700 54.454 32.459 1.00 49.00 43 ARG C C 1
ATOM 3584 O O . ARG C 1 44 ? 71.253 53.475 31.845 1.00 42.89 43 ARG C O 1
ATOM 3592 N N . PRO C 1 45 ? 73.012 54.596 32.671 1.00 51.67 44 PRO C N 1
ATOM 3593 C CA . PRO C 1 45 ? 73.952 53.686 32.009 1.00 42.75 44 PRO C CA 1
ATOM 3594 C C . PRO C 1 45 ? 73.918 52.314 32.658 1.00 46.39 44 PRO C C 1
ATOM 3595 O O . PRO C 1 45 ? 73.937 52.185 33.889 1.00 38.75 44 PRO C O 1
ATOM 3599 N N . GLY C 1 46 ? 74.011 51.288 31.819 1.00 37.80 45 GLY C N 1
ATOM 3600 C CA . GLY C 1 46 ? 74.010 49.943 32.312 1.00 34.47 45 GLY C CA 1
ATOM 3601 C C . GLY C 1 46 ? 75.411 49.507 32.647 1.00 39.53 45 GLY C C 1
ATOM 3602 O O . GLY C 1 46 ? 76.400 50.186 32.339 1.00 33.11 45 GLY C O 1
ATOM 3603 N N . PRO C 1 47 ? 75.519 48.359 33.308 1.00 31.97 46 PRO C N 1
ATOM 3604 C CA . PRO C 1 47 ? 76.842 47.855 33.694 1.00 30.74 46 PRO C CA 1
ATOM 3605 C C . PRO C 1 47 ? 77.683 47.517 32.467 1.00 33.62 46 PRO C C 1
ATOM 3606 O O . PRO C 1 47 ? 77.169 47.062 31.443 1.00 27.98 46 PRO C O 1
ATOM 3610 N N . GLN C 1 48 ? 78.995 47.735 32.587 1.00 29.68 47 GLN C N 1
ATOM 3611 C CA . GLN C 1 48 ? 79.906 47.459 31.483 1.00 32.90 47 GLN C CA 1
ATOM 3612 C C . GLN C 1 48 ? 81.302 47.200 32.029 1.00 34.60 47 GLN C C 1
ATOM 3613 O O . GLN C 1 48 ? 81.787 47.960 32.880 1.00 26.37 47 GLN C O 1
ATOM 3619 N N . THR C 1 49 ? 81.962 46.153 31.508 1.00 29.44 48 THR C N 1
ATOM 3620 C CA . THR C 1 49 ? 83.312 45.798 31.950 1.00 33.49 48 THR C CA 1
ATOM 3621 C C . THR C 1 49 ? 84.209 45.390 30.781 1.00 34.10 48 THR C C 1
ATOM 3622 O O . THR C 1 49 ? 83.781 44.626 29.908 1.00 36.20 48 THR C O 1
ATOM 3626 N N . ILE C 1 50 ? 85.434 45.961 30.723 1.00 32.00 49 ILE C N 1
ATOM 3627 C CA . ILE C 1 50 ? 86.471 45.590 29.753 1.00 31.13 49 ILE C CA 1
ATOM 3628 C C . ILE C 1 50 ? 87.529 44.721 30.431 1.00 31.96 49 ILE C C 1
ATOM 3629 O O . ILE C 1 50 ? 87.886 44.950 31.596 1.00 35.33 49 ILE C O 1
ATOM 3634 N N . SER C 1 51 ? 88.028 43.713 29.720 1.00 33.49 50 SER C N 1
ATOM 3635 C CA . SER C 1 51 ? 89.184 42.943 30.176 1.00 37.20 50 SER C CA 1
ATOM 3636 C C . SER C 1 51 ? 90.201 42.879 29.041 1.00 34.50 50 SER C C 1
ATOM 3637 O O . SER C 1 51 ? 89.834 42.669 27.877 1.00 34.16 50 SER C O 1
ATOM 3640 N N . VAL C 1 52 ? 91.473 43.071 29.377 1.00 31.99 51 VAL C N 1
ATOM 3641 C CA . VAL C 1 52 ? 92.564 43.072 28.403 1.00 36.87 51 VAL C CA 1
ATOM 3642 C C . VAL C 1 52 ? 93.486 41.874 28.677 1.00 40.00 51 VAL C C 1
ATOM 3643 O O . VAL C 1 52 ? 94.051 41.759 29.769 1.00 43.86 51 VAL C O 1
ATOM 3647 N N . SER C 1 53 ? 93.670 41.005 27.669 1.00 43.80 52 SER C N 1
ATOM 3648 C CA . SER C 1 53 ? 94.505 39.799 27.728 1.00 52.77 52 SER C CA 1
ATOM 3649 C C . SER C 1 53 ? 95.934 40.086 27.288 1.00 56.75 52 SER C C 1
ATOM 3650 O O . SER C 1 53 ? 96.890 39.653 27.935 1.00 59.17 52 SER C O 1
ATOM 3653 N N . GLY C 1 54 ? 96.078 40.800 26.174 1.00 52.87 53 GLY C N 1
ATOM 3654 C CA . GLY C 1 54 ? 97.368 41.167 25.632 1.00 56.00 53 GLY C CA 1
ATOM 3655 C C . GLY C 1 54 ? 97.252 42.529 24.984 1.00 61.17 53 GLY C C 1
ATOM 3656 O O . GLY C 1 54 ? 96.180 43.132 24.974 1.00 57.93 53 GLY C O 1
ATOM 3657 N N . VAL C 1 55 ? 98.380 43.016 24.461 1.00 65.17 54 VAL C N 1
ATOM 3658 C CA . VAL C 1 55 ? 98.394 44.335 23.840 1.00 62.73 54 VAL C CA 1
ATOM 3659 C C . VAL C 1 55 ? 97.478 44.383 22.620 1.00 63.94 54 VAL C C 1
ATOM 3660 O O . VAL C 1 55 ? 96.989 45.458 22.241 1.00 64.18 54 VAL C O 1
ATOM 3664 N N . ASN C 1 56 ? 97.207 43.230 22.007 1.00 55.52 55 ASN C N 1
ATOM 3665 C CA . ASN C 1 56 ? 96.370 43.176 20.820 1.00 54.58 55 ASN C CA 1
ATOM 3666 C C . ASN C 1 56 ? 95.051 42.423 21.007 1.00 48.21 55 ASN C C 1
ATOM 3667 O O . ASN C 1 56 ? 94.350 42.192 20.019 1.00 39.29 55 ASN C O 1
ATOM 3672 N N . ARG C 1 57 ? 94.678 42.041 22.231 1.00 45.43 56 ARG C N 1
ATOM 3673 C CA . ARG C 1 57 ? 93.506 41.191 22.436 1.00 42.66 56 ARG C CA 1
ATOM 3674 C C . ARG C 1 57 ? 92.754 41.704 23.654 1.00 44.59 56 ARG C C 1
ATOM 3675 O O . ARG C 1 57 ? 93.339 41.836 24.731 1.00 42.82 56 ARG C O 1
ATOM 3683 N N . TRP C 1 58 ? 91.467 42.007 23.483 1.00 41.96 57 TRP C N 1
ATOM 3684 C CA . TRP C 1 58 ? 90.648 42.486 24.591 1.00 37.26 57 TRP C CA 1
ATOM 3685 C C . TRP C 1 58 ? 89.182 42.145 24.341 1.00 39.04 57 TRP C C 1
ATOM 3686 O O . TRP C 1 58 ? 88.791 41.761 23.235 1.00 43.55 57 TRP C O 1
ATOM 3697 N N . SER C 1 59 ? 88.371 42.293 25.390 1.00 32.02 58 SER C N 1
ATOM 3698 C CA . SER C 1 59 ? 86.950 41.974 25.335 1.00 29.57 58 SER C CA 1
ATOM 3699 C C . SER C 1 59 ? 86.172 42.924 26.250 1.00 36.02 58 SER C C 1
ATOM 3700 O O . SER C 1 59 ? 86.715 43.455 27.223 1.00 35.40 58 SER C O 1
ATOM 3703 N N . VAL C 1 60 ? 84.874 43.104 25.949 1.00 31.07 59 VAL C N 1
ATOM 3704 C CA . VAL C 1 60 ? 83.971 43.939 26.743 1.00 31.87 59 VAL C CA 1
ATOM 3705 C C . VAL C 1 60 ? 82.602 43.267 26.823 1.00 30.51 59 VAL C C 1
ATOM 3706 O O . VAL C 1 60 ? 82.137 42.661 25.851 1.00 34.93 59 VAL C O 1
ATOM 3710 N N . TRP C 1 61 ? 82.009 43.285 28.023 1.00 26.71 60 TRP C N 1
ATOM 3711 C CA . TRP C 1 61 ? 80.629 42.872 28.281 1.00 26.11 60 TRP C CA 1
ATOM 3712 C C . TRP C 1 61 ? 79.836 44.107 28.709 1.00 26.69 60 TRP C C 1
ATOM 3713 O O . TRP C 1 61 ? 80.337 44.906 29.504 1.00 28.43 60 TRP C O 1
ATOM 3724 N N . SER C 1 62 ? 78.632 44.300 28.151 1.00 29.89 61 SER C N 1
ATOM 3725 C CA . SER C 1 62 ? 77.839 45.505 28.409 1.00 33.21 61 SER C CA 1
ATOM 3726 C C . SER C 1 62 ? 76.352 45.165 28.402 1.00 36.92 61 SER C C 1
ATOM 3727 O O . SER C 1 62 ? 75.908 44.356 27.575 1.00 31.70 61 SER C O 1
ATOM 3730 N N . ASP C 1 63 ? 75.589 45.744 29.339 1.00 27.63 62 ASP C N 1
ATOM 3731 C CA . ASP C 1 63 ? 74.124 45.565 29.416 1.00 24.77 62 ASP C CA 1
ATOM 3732 C C . ASP C 1 63 ? 73.423 46.934 29.374 1.00 32.26 62 ASP C C 1
ATOM 3733 O O . ASP C 1 63 ? 73.106 47.533 30.409 1.00 32.98 62 ASP C O 1
ATOM 3738 N N . GLN C 1 64 ? 73.213 47.458 28.158 1.00 35.63 63 GLN C N 1
ATOM 3739 C CA . GLN C 1 64 ? 72.584 48.753 27.935 1.00 28.83 63 GLN C CA 1
ATOM 3740 C C . GLN C 1 64 ? 71.119 48.555 27.548 1.00 35.03 63 GLN C C 1
ATOM 3741 O O . GLN C 1 64 ? 70.800 47.620 26.794 1.00 33.99 63 GLN C O 1
ATOM 3747 N N . PRO C 1 65 ? 70.228 49.390 28.089 1.00 31.90 64 PRO C N 1
ATOM 3748 C CA . PRO C 1 65 ? 68.788 49.189 27.894 1.00 34.33 64 PRO C CA 1
ATOM 3749 C C . PRO C 1 65 ? 68.318 49.518 26.476 1.00 36.43 64 PRO C C 1
ATOM 3750 O O . PRO C 1 65 ? 68.983 50.223 25.709 1.00 35.25 64 PRO C O 1
ATOM 3754 N N . ASN C 1 66 ? 67.123 49.013 26.151 1.00 30.35 65 ASN C N 1
ATOM 3755 C CA . ASN C 1 66 ? 66.471 49.230 24.853 1.00 31.96 65 ASN C CA 1
ATOM 3756 C C . ASN C 1 66 ? 65.766 50.593 24.785 1.00 30.36 65 ASN C C 1
ATOM 3757 O O . ASN C 1 66 ? 64.535 50.702 24.745 1.00 32.46 65 ASN C O 1
ATOM 3762 N N . THR C 1 67 ? 66.571 51.644 24.773 1.00 24.72 66 THR C N 1
ATOM 3763 C CA . THR C 1 67 ? 66.139 53.032 24.721 1.00 30.51 66 THR C CA 1
ATOM 3764 C C . THR C 1 67 ? 66.956 53.765 23.664 1.00 29.36 66 THR C C 1
ATOM 3765 O O . THR C 1 67 ? 68.028 53.293 23.278 1.00 28.11 66 THR C O 1
ATOM 3769 N N . PRO C 1 68 ? 66.480 54.925 23.173 1.00 33.45 67 PRO C N 1
ATOM 3770 C CA . PRO C 1 68 ? 67.221 55.648 22.117 1.00 30.35 67 PRO C CA 1
ATOM 3771 C C . PRO C 1 68 ? 68.594 56.144 22.556 1.00 28.46 67 PRO C C 1
ATOM 3772 O O . PRO C 1 68 ? 68.835 56.434 23.730 1.00 35.75 67 PRO C O 1
ATOM 3776 N N . GLY C 1 69 ? 69.493 56.255 21.588 1.00 30.74 68 GLY C N 1
ATOM 3777 C CA . GLY C 1 69 ? 70.781 56.922 21.752 1.00 26.64 68 GLY C CA 1
ATOM 3778 C C . GLY C 1 69 ? 71.936 55.998 22.103 1.00 26.57 68 GLY C C 1
ATOM 3779 O O . GLY C 1 69 ? 71.788 54.967 22.760 1.00 30.00 68 GLY C O 1
ATOM 3780 N N . ILE C 1 70 ? 73.132 56.420 21.684 1.00 23.87 69 ILE C N 1
ATOM 3781 C CA . ILE C 1 70 ? 74.357 55.709 22.016 1.00 25.73 69 ILE C CA 1
ATOM 3782 C C . ILE C 1 70 ? 74.645 55.871 23.509 1.00 33.75 69 ILE C C 1
ATOM 3783 O O . ILE C 1 70 ? 74.605 56.988 24.049 1.00 25.99 69 ILE C O 1
ATOM 3788 N N . LYS C 1 71 ? 74.901 54.747 24.198 1.00 29.16 70 LYS C N 1
ATOM 3789 C CA . LYS C 1 71 ? 75.156 54.766 25.640 1.00 27.16 70 LYS C CA 1
ATOM 3790 C C . LYS C 1 71 ? 76.634 54.712 25.998 1.00 27.42 70 LYS C C 1
ATOM 3791 O O . LYS C 1 71 ? 77.018 55.179 27.080 1.00 30.52 70 LYS C O 1
ATOM 3797 N N . SER C 1 72 ? 77.450 54.074 25.163 1.00 27.26 71 SER C N 1
ATOM 3798 C CA . SER C 1 72 ? 78.824 53.765 25.533 1.00 26.22 71 SER C CA 1
ATOM 3799 C C . SER C 1 72 ? 79.660 53.549 24.281 1.00 26.19 71 SER C C 1
ATOM 3800 O O . SER C 1 72 ? 79.146 53.204 23.214 1.00 30.54 71 SER C O 1
ATOM 3803 N N . TYR C 1 73 ? 80.965 53.708 24.444 1.00 26.03 72 TYR C N 1
ATOM 3804 C CA . TYR C 1 73 ? 81.937 53.367 23.413 1.00 29.14 72 TYR C CA 1
ATOM 3805 C C . TYR C 1 73 ? 83.195 52.800 24.053 1.00 29.44 72 TYR C C 1
ATOM 3806 O O . TYR C 1 73 ? 84.254 53.449 24.052 1.00 23.31 72 TYR C O 1
ATOM 3815 N N . PRO C 1 74 ? 83.125 51.579 24.594 1.00 30.42 73 PRO C N 1
ATOM 3816 C CA . PRO C 1 74 ? 84.361 50.916 25.041 1.00 27.75 73 PRO C CA 1
ATOM 3817 C C . PRO C 1 74 ? 85.276 50.722 23.843 1.00 32.37 73 PRO C C 1
ATOM 3818 O O . PRO C 1 74 ? 84.829 50.303 22.768 1.00 35.78 73 PRO C O 1
ATOM 3822 N N . HIS C 1 75 ? 86.555 51.081 24.004 1.00 32.98 74 HIS C N 1
ATOM 3823 C CA . HIS C 1 75 ? 87.451 51.088 22.848 1.00 32.56 74 HIS C CA 1
ATOM 3824 C C . HIS C 1 75 ? 88.915 51.007 23.253 1.00 37.96 74 HIS C C 1
ATOM 3825 O O . HIS C 1 75 ? 89.292 51.248 24.408 1.00 27.85 74 HIS C O 1
ATOM 3832 N N . VAL C 1 76 ? 89.727 50.648 22.257 1.00 37.98 75 VAL C N 1
ATOM 3833 C CA . VAL C 1 76 ? 91.182 50.716 22.298 1.00 33.34 75 VAL C CA 1
ATOM 3834 C C . VAL C 1 76 ? 91.597 51.913 21.447 1.00 32.36 75 VAL C C 1
ATOM 3835 O O . VAL C 1 76 ? 90.909 52.258 20.482 1.00 40.95 75 VAL C O 1
ATOM 3839 N N . ALA C 1 77 ? 92.681 52.559 21.836 1.00 29.25 76 ALA C N 1
ATOM 3840 C CA . ALA C 1 77 ? 93.176 53.751 21.132 1.00 30.03 76 ALA C CA 1
ATOM 3841 C C . ALA C 1 77 ? 94.690 53.722 20.944 1.00 40.00 76 ALA C C 1
ATOM 3842 O O . ALA C 1 77 ? 95.370 53.151 21.751 1.00 43.76 76 ALA C O 1
ATOM 3844 N N . PHE C 1 78 ? 95.143 54.252 19.825 1.00 34.07 77 PHE C N 1
ATOM 3845 C CA . PHE C 1 78 ? 96.565 54.383 19.478 1.00 31.60 77 PHE C CA 1
ATOM 3846 C C . PHE C 1 78 ? 96.802 55.804 18.979 1.00 41.76 77 PHE C C 1
ATOM 3847 O O . PHE C 1 78 ? 96.166 56.181 18.035 1.00 44.42 77 PHE C O 1
ATOM 3855 N N . ASN C 1 79 ? 97.739 56.536 19.573 1.00 46.78 78 ASN C N 1
ATOM 3856 C CA . ASN C 1 79 ? 98.000 57.944 19.178 1.00 46.76 78 ASN C CA 1
ATOM 3857 C C . ASN C 1 79 ? 98.961 58.023 17.997 1.00 47.06 78 ASN C C 1
ATOM 3858 O O . ASN C 1 79 ? 99.952 57.348 18.030 1.00 52.91 78 ASN C O 1
ATOM 3863 N N . ILE C 1 80 ? 98.645 58.844 17.006 1.00 42.53 79 ILE C N 1
ATOM 3864 C CA . ILE C 1 80 ? 99.528 59.014 15.826 1.00 44.14 79 ILE C CA 1
ATOM 3865 C C . ILE C 1 80 ? 100.313 60.314 15.936 1.00 45.29 79 ILE C C 1
ATOM 3866 O O . ILE C 1 80 ? 101.510 60.233 15.969 1.00 50.68 79 ILE C O 1
ATOM 3871 N N . GLY C 1 81 ? 99.635 61.439 16.076 1.00 40.06 80 GLY C N 1
ATOM 3872 C CA . GLY C 1 81 ? 100.275 62.756 16.205 1.00 40.76 80 GLY C CA 1
ATOM 3873 C C . GLY C 1 81 ? 101.228 63.150 15.092 1.00 44.90 80 GLY C C 1
ATOM 3874 O O . GLY C 1 81 ? 102.297 63.571 15.406 1.00 56.61 80 GLY C O 1
ATOM 3875 N N . LYS C 1 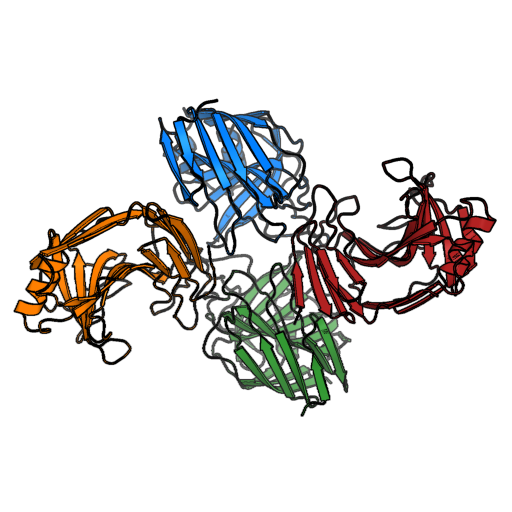82 ? 100.849 62.975 13.836 1.00 47.24 81 LYS C N 1
ATOM 3876 C CA . LYS C 1 82 ? 101.686 63.332 12.675 1.00 41.69 81 LYS C CA 1
ATOM 3877 C C . LYS C 1 82 ? 100.821 63.952 11.588 1.00 54.38 81 LYS C C 1
ATOM 3878 O O . LYS C 1 82 ? 99.728 63.475 11.370 1.00 53.80 81 LYS C O 1
ATOM 3884 N N . PRO C 1 83 ? 101.325 64.896 10.779 1.00 53.36 82 PRO C N 1
ATOM 3885 C CA . PRO C 1 83 ? 100.565 65.437 9.686 1.00 49.82 82 PRO C CA 1
ATOM 3886 C C . PRO C 1 83 ? 100.400 64.341 8.639 1.00 52.03 82 PRO C C 1
ATOM 3887 O O . PRO C 1 83 ? 101.244 63.555 8.452 1.00 54.18 82 PRO C O 1
ATOM 3891 N N . LEU C 1 84 ? 99.314 64.410 7.895 1.00 55.68 83 LEU C N 1
ATOM 3892 C CA . LEU C 1 84 ? 98.973 63.398 6.877 1.00 45.86 83 LEU C CA 1
ATOM 3893 C C . LEU C 1 84 ? 100.057 63.352 5.804 1.00 46.56 83 LEU C C 1
ATOM 3894 O O . LEU C 1 84 ? 100.409 62.268 5.422 1.00 48.68 83 LEU C O 1
ATOM 3899 N N . SER C 1 85 ? 100.616 64.499 5.430 1.00 45.98 84 SER C N 1
ATOM 3900 C CA . SER C 1 85 ? 101.666 64.644 4.392 1.00 52.54 84 SER C CA 1
ATOM 3901 C C . SER C 1 85 ? 102.920 63.844 4.742 1.00 54.86 84 SER C C 1
ATOM 3902 O O . SER C 1 85 ? 103.575 63.382 3.843 1.00 58.73 84 SER C O 1
ATOM 3905 N N . SER C 1 86 ? 103.254 63.760 6.011 1.00 53.72 85 SER C N 1
ATOM 3906 C CA . SER C 1 86 ? 104.447 63.018 6.457 1.00 52.71 85 SER C CA 1
ATOM 3907 C C . SER C 1 86 ? 104.156 61.542 6.707 1.00 56.40 85 SER C C 1
ATOM 3908 O O . SER C 1 86 ? 105.054 60.869 7.112 1.00 65.58 85 SER C O 1
ATOM 3911 N N . ILE C 1 87 ? 102.938 61.065 6.519 1.00 58.35 86 ILE C N 1
ATOM 3912 C CA . ILE C 1 87 ? 102.668 59.635 6.833 1.00 55.01 86 ILE C CA 1
ATOM 3913 C C . ILE C 1 87 ? 102.986 58.756 5.629 1.00 55.83 86 ILE C C 1
ATOM 3914 O O . ILE C 1 87 ? 102.551 59.060 4.563 1.00 60.88 86 ILE C O 1
ATOM 3919 N N . ASN C 1 88 ? 103.732 57.688 5.832 1.00 55.48 87 ASN C N 1
ATOM 3920 C CA . ASN C 1 88 ? 104.025 56.765 4.742 1.00 55.37 87 ASN C CA 1
ATOM 3921 C C . ASN C 1 88 ? 103.120 55.545 4.757 1.00 52.90 87 ASN C C 1
ATOM 3922 O O . ASN C 1 88 ? 102.679 55.093 3.696 1.00 59.15 87 ASN C O 1
ATOM 3927 N N . THR C 1 89 ? 102.801 55.026 5.939 1.00 53.45 88 THR C N 1
ATOM 3928 C CA . THR C 1 89 ? 101.863 53.921 6.084 1.00 50.94 88 THR C CA 1
ATOM 3929 C C . THR C 1 89 ? 101.037 54.138 7.341 1.00 45.63 88 THR C C 1
ATOM 3930 O O . THR C 1 89 ? 101.594 54.421 8.403 1.00 47.52 88 THR C O 1
ATOM 3934 N N . LEU C 1 90 ? 99.714 54.018 7.214 1.00 43.69 89 LEU C N 1
ATOM 3935 C CA . LEU C 1 90 ? 98.799 54.024 8.361 1.00 44.29 89 LEU C CA 1
ATOM 3936 C C . LEU C 1 90 ? 97.710 53.006 8.044 1.00 43.80 89 LEU C C 1
ATOM 3937 O O . LEU C 1 90 ? 96.830 53.267 7.217 1.00 44.71 89 LEU C O 1
ATOM 3942 N N . SER C 1 91 ? 97.837 51.810 8.614 1.00 39.67 90 SER C N 1
ATOM 3943 C CA . SER C 1 91 ? 96.872 50.747 8.404 1.00 41.03 90 SER C CA 1
ATOM 3944 C C . SER C 1 91 ? 96.571 50.063 9.733 1.00 41.72 90 SER C C 1
ATOM 3945 O O . SER C 1 91 ? 97.320 50.189 10.701 1.00 46.42 90 SER C O 1
ATOM 3948 N N . SER C 1 92 ? 95.456 49.335 9.767 1.00 37.07 91 SER C N 1
ATOM 3949 C CA . SER C 1 92 ? 95.013 48.642 10.964 1.00 42.15 91 SER C CA 1
ATOM 3950 C C . SER C 1 92 ? 94.338 47.324 10.595 1.00 47.41 91 SER C C 1
ATOM 3951 O O . SER C 1 92 ? 93.658 47.236 9.570 1.00 50.11 91 SER C O 1
ATOM 3954 N N . SER C 1 93 ? 94.540 46.301 11.429 1.00 44.77 92 SER C N 1
ATOM 3955 C CA . SER C 1 93 ? 93.915 44.989 11.268 1.00 49.44 92 SER C CA 1
ATOM 3956 C C . SER C 1 93 ? 92.977 44.724 12.435 1.00 45.46 92 SER C C 1
ATOM 3957 O O . SER C 1 93 ? 93.266 45.113 13.571 1.00 40.67 92 SER C O 1
ATOM 3960 N N . PHE C 1 94 ? 91.832 44.110 12.148 1.00 38.85 93 PHE C N 1
ATOM 3961 C CA . PHE C 1 94 ? 90.857 43.814 13.186 1.00 37.30 93 PHE C CA 1
ATOM 3962 C C . PHE C 1 94 ? 90.315 42.405 13.010 1.00 37.31 93 PHE C C 1
ATOM 3963 O O . PHE C 1 94 ? 90.138 41.935 11.885 1.00 45.42 93 PHE C O 1
ATOM 3971 N N . ASN C 1 95 ? 90.076 41.729 14.129 1.00 36.94 94 ASN C N 1
ATOM 3972 C CA . ASN C 1 95 ? 89.405 40.437 14.153 1.00 36.40 94 ASN C CA 1
ATOM 3973 C C . ASN C 1 95 ? 88.495 40.413 15.370 1.00 41.68 94 ASN C C 1
ATOM 3974 O O . ASN C 1 95 ? 88.981 40.529 16.503 1.00 42.08 94 ASN C O 1
ATOM 3979 N N . GLN C 1 96 ? 87.192 40.213 15.158 1.00 39.46 95 GLN C N 1
ATOM 3980 C CA . GLN C 1 96 ? 86.257 40.367 16.265 1.00 40.96 95 GLN C CA 1
ATOM 3981 C C . GLN C 1 96 ? 85.151 39.317 16.227 1.00 37.05 95 GLN C C 1
ATOM 3982 O O . GLN C 1 96 ? 84.895 38.676 15.207 1.00 38.40 95 GLN C O 1
ATOM 3988 N N . GLU C 1 97 ? 84.517 39.134 17.379 1.00 31.89 96 GLU C N 1
ATOM 3989 C CA . GLU C 1 97 ? 83.334 38.300 17.541 1.00 33.27 96 GLU C CA 1
ATOM 3990 C C . GLU C 1 97 ? 82.250 39.150 18.181 1.00 35.49 96 GLU C C 1
ATOM 3991 O O . GLU C 1 97 ? 82.505 39.818 19.187 1.00 36.97 96 GLU C O 1
ATOM 3997 N N . VAL C 1 98 ? 81.068 39.159 17.585 1.00 31.63 97 VAL C N 1
ATOM 3998 C CA . VAL C 1 98 ? 79.998 40.071 17.985 1.00 37.92 97 VAL C CA 1
ATOM 3999 C C . VAL C 1 98 ? 78.770 39.240 18.308 1.00 42.29 97 VAL C C 1
ATOM 4000 O O . VAL C 1 98 ? 78.675 38.062 17.920 1.00 45.31 97 VAL C O 1
ATOM 4004 N N . PRO C 1 99 ? 77.814 39.797 19.045 1.00 43.46 98 PRO C N 1
ATOM 4005 C CA . PRO C 1 99 ? 76.574 39.079 19.375 1.00 39.71 98 PRO C CA 1
ATOM 4006 C C . PRO C 1 99 ? 75.619 39.029 18.188 1.00 43.94 98 PRO C C 1
ATOM 4007 O O . PRO C 1 99 ? 75.850 39.646 17.144 1.00 41.20 98 PRO C O 1
ATOM 4011 N N . THR C 1 100 ? 74.502 38.314 18.391 1.00 44.23 99 THR C N 1
ATOM 4012 C CA . THR C 1 100 ? 73.465 38.211 17.368 1.00 47.70 99 THR C CA 1
ATOM 4013 C C . THR C 1 100 ? 72.520 39.404 17.420 1.00 50.52 99 THR C C 1
ATOM 4014 O O . THR C 1 100 ? 72.162 39.971 16.377 1.00 48.44 99 THR C O 1
ATOM 4018 N N . GLY C 1 101 ? 72.073 39.767 18.624 1.00 38.44 100 GLY C N 1
ATOM 4019 C CA . GLY C 1 101 ? 71.090 40.809 18.802 1.00 39.06 100 GLY C CA 1
ATOM 4020 C C . GLY C 1 101 ? 71.668 42.129 19.289 1.00 39.39 100 GLY C C 1
ATOM 4021 O O . GLY C 1 101 ? 72.874 42.313 19.418 1.00 47.50 100 GLY C O 1
ATOM 4022 N N . GLY C 1 102 ? 70.752 43.063 19.533 1.00 33.24 101 GLY C N 1
ATOM 4023 C CA . GLY C 1 102 ? 71.044 44.378 20.059 1.00 28.48 101 GLY C CA 1
ATOM 4024 C C . GLY C 1 102 ? 71.049 45.473 19.007 1.00 36.32 101 GLY C C 1
ATOM 4025 O O . GLY C 1 102 ? 70.662 45.303 17.839 1.00 33.28 101 GLY C O 1
ATOM 4026 N N . ALA C 1 103 ? 71.473 46.647 19.465 1.00 29.39 102 ALA C N 1
ATOM 4027 C CA . ALA C 1 103 ? 71.597 47.834 18.617 1.00 29.92 102 ALA C CA 1
ATOM 4028 C C . ALA C 1 103 ? 72.973 48.426 18.891 1.00 32.07 102 ALA C C 1
ATOM 4029 O O . ALA C 1 103 ? 73.230 48.910 20.002 1.00 26.27 102 ALA C O 1
ATOM 4031 N N . TRP C 1 104 ? 73.878 48.300 17.922 1.00 27.04 103 TRP C N 1
ATOM 4032 C CA . TRP C 1 104 ? 75.272 48.705 18.086 1.00 30.93 103 TRP C CA 1
ATOM 4033 C C . TRP C 1 104 ? 75.948 48.804 16.724 1.00 34.63 103 TRP C C 1
ATOM 4034 O O . TRP C 1 104 ? 75.417 48.354 15.702 1.00 36.53 103 TRP C O 1
ATOM 4045 N N . ASP C 1 105 ? 77.132 49.422 16.725 1.00 31.44 104 ASP C N 1
ATOM 4046 C CA . ASP C 1 105 ? 78.009 49.445 15.562 1.00 27.61 104 ASP C CA 1
ATOM 4047 C C . ASP C 1 105 ? 79.452 49.361 16.025 1.00 30.80 104 ASP C C 1
ATOM 4048 O O . ASP C 1 105 ? 79.861 50.106 16.918 1.00 28.86 104 ASP C O 1
ATOM 4053 N N . VAL C 1 106 ? 80.197 48.419 15.446 1.00 31.21 105 VAL C N 1
ATOM 4054 C CA . VAL C 1 106 ? 81.638 48.287 15.664 1.00 31.77 105 VAL C CA 1
ATOM 4055 C C . VAL C 1 106 ? 82.346 49.209 14.676 1.00 38.25 105 VAL C C 1
ATOM 4056 O O . VAL C 1 106 ? 82.128 49.108 13.460 1.00 36.79 105 VAL C O 1
ATOM 4060 N N . ALA C 1 107 ? 83.156 50.143 15.186 1.00 36.49 106 ALA C N 1
ATOM 4061 C CA . ALA C 1 107 ? 83.649 51.204 14.314 1.00 35.77 106 ALA C CA 1
ATOM 4062 C C . ALA C 1 107 ? 85.028 51.726 14.695 1.00 38.40 106 ALA C C 1
ATOM 4063 O O . ALA C 1 107 ? 85.371 51.849 15.883 1.00 34.48 106 ALA C O 1
ATOM 4065 N N . TYR C 1 108 ? 85.762 52.146 13.663 1.00 34.38 107 TYR C N 1
ATOM 4066 C CA . TYR C 1 108 ? 86.947 52.971 13.845 1.00 31.48 107 TYR C CA 1
ATOM 4067 C C . TYR C 1 108 ? 86.492 54.399 14.102 1.00 30.06 107 TYR C C 1
ATOM 4068 O O . TYR C 1 108 ? 85.528 54.878 13.498 1.00 27.80 107 TYR C O 1
ATOM 4077 N N . ASP C 1 109 ? 87.160 55.066 15.028 1.00 40.20 108 ASP C N 1
ATOM 4078 C CA . ASP C 1 109 ? 86.919 56.477 15.312 1.00 34.36 108 ASP C CA 1
ATOM 4079 C C . ASP C 1 109 ? 88.274 57.158 15.164 1.00 35.11 108 ASP C C 1
ATOM 4080 O O . ASP C 1 109 ? 89.162 56.960 15.992 1.00 45.77 108 ASP C O 1
ATOM 4085 N N . ILE C 1 110 ? 88.457 57.899 14.073 1.00 39.16 109 ILE C N 1
ATOM 4086 C CA . ILE C 1 110 ? 89.728 58.543 13.741 1.00 37.05 109 ILE C CA 1
ATOM 4087 C C . ILE C 1 110 ? 89.585 60.055 13.894 1.00 38.93 109 ILE C C 1
ATOM 4088 O O . ILE C 1 110 ? 88.657 60.664 13.347 1.00 37.90 109 ILE C O 1
ATOM 4093 N N . TRP C 1 111 ? 90.485 60.660 14.651 1.00 29.24 110 TRP C N 1
ATOM 4094 C CA . TRP C 1 111 ? 90.402 62.077 14.946 1.00 29.51 110 TRP C CA 1
ATOM 4095 C C . TRP C 1 111 ? 91.652 62.816 14.483 1.00 31.55 110 TRP C C 1
ATOM 4096 O O . TRP C 1 111 ? 92.753 62.266 14.487 1.00 36.00 110 TRP C O 1
ATOM 4107 N N . ASP C 1 112 ? 91.494 64.090 14.154 1.00 32.45 111 ASP C N 1
ATOM 4108 C CA . ASP C 1 112 ? 92.693 64.899 14.009 1.00 41.82 111 ASP C CA 1
ATOM 4109 C C . ASP C 1 112 ? 93.053 65.438 15.399 1.00 40.24 111 ASP C C 1
ATOM 4110 O O . ASP C 1 112 ? 92.291 65.291 16.356 1.00 38.30 111 ASP C O 1
ATOM 4115 N N . SER C 1 113 ? 94.240 66.029 15.527 1.00 43.34 112 SER C N 1
ATOM 4116 C CA . SER C 1 113 ? 94.719 66.393 16.867 1.00 44.33 112 SER C CA 1
ATOM 4117 C C . SER C 1 113 ? 93.844 67.427 17.561 1.00 44.59 112 SER C C 1
ATOM 4118 O O . SER C 1 113 ? 93.707 67.380 18.787 1.00 46.22 112 SER C O 1
ATOM 4121 N N . SER C 1 114 ? 93.236 68.345 16.812 1.00 39.95 113 SER C N 1
ATOM 4122 C CA . SER C 1 114 ? 92.394 69.395 17.386 1.00 38.02 113 SER C CA 1
ATOM 4123 C C . SER C 1 114 ? 90.952 68.963 17.643 1.00 40.55 113 SER C C 1
ATOM 4124 O O . SER C 1 114 ? 90.191 69.750 18.217 1.00 48.74 113 SER C O 1
ATOM 4127 N N . ASN C 1 115 ? 90.550 67.770 17.187 1.00 39.40 114 ASN C N 1
ATOM 4128 C CA . ASN C 1 115 ? 89.175 67.261 17.303 1.00 37.26 114 ASN C CA 1
ATOM 4129 C C . ASN C 1 115 ? 88.162 68.124 16.551 1.00 44.11 114 ASN C C 1
ATOM 4130 O O . ASN C 1 115 ? 86.986 68.201 16.927 1.00 44.22 114 ASN C O 1
ATOM 4135 N N . LYS C 1 116 ? 88.565 68.690 15.422 1.00 37.62 115 LYS C N 1
ATOM 4136 C CA . LYS C 1 116 ? 87.608 69.387 14.584 1.00 39.29 115 LYS C CA 1
ATOM 4137 C C . LYS C 1 116 ? 87.080 68.488 13.483 1.00 34.38 115 LYS C C 1
ATOM 4138 O O . LYS C 1 116 ? 86.078 68.834 12.851 1.00 35.32 115 LYS C O 1
ATOM 4144 N N . HIS C 1 117 ? 87.701 67.325 13.282 1.00 36.10 116 HIS C N 1
ATOM 4145 C CA . HIS C 1 117 ? 87.299 66.361 12.266 1.00 31.86 116 HIS C CA 1
ATOM 4146 C C . HIS C 1 117 ? 87.296 64.955 12.838 1.00 35.77 116 HIS C C 1
ATOM 4147 O O . HIS C 1 117 ? 88.287 64.518 13.433 1.00 31.10 116 HIS C O 1
ATOM 4154 N N . GLU C 1 118 ? 86.193 64.242 12.641 1.00 39.31 117 GLU C N 1
ATOM 4155 C CA . GLU C 1 118 ? 86.040 62.871 13.100 1.00 37.97 117 GLU C CA 1
ATOM 4156 C C . GLU C 1 118 ? 85.698 61.979 11.908 1.00 39.48 117 GLU C C 1
ATOM 4157 O O . GLU C 1 118 ? 84.813 62.317 11.113 1.00 35.68 117 GLU C O 1
ATOM 4163 N N . ILE C 1 119 ? 86.441 60.888 11.736 1.00 37.13 118 ILE C N 1
ATOM 4164 C CA . ILE C 1 119 ? 86.204 59.941 10.643 1.00 37.68 118 ILE C CA 1
ATOM 4165 C C . ILE C 1 119 ? 85.882 58.582 11.244 1.00 34.35 118 ILE C C 1
ATOM 4166 O O . ILE C 1 119 ? 86.679 58.041 12.022 1.00 36.84 118 ILE C O 1
ATOM 4171 N N . MET C 1 120 ? 84.709 58.043 10.912 1.00 27.74 119 MET C N 1
ATOM 4172 C CA . MET C 1 120 ? 84.271 56.744 11.408 1.00 27.65 119 MET C CA 1
ATOM 4173 C C . MET C 1 120 ? 84.269 55.722 10.276 1.00 35.93 119 MET C C 1
ATOM 4174 O O . MET C 1 120 ? 83.936 56.052 9.136 1.00 38.40 119 MET C O 1
ATOM 4179 N N . LEU C 1 121 ? 84.710 54.495 10.573 1.00 38.63 120 LEU C N 1
ATOM 4180 C CA . LEU C 1 121 ? 84.627 53.365 9.641 1.00 22.90 120 LEU C CA 1
ATOM 4181 C C . LEU C 1 121 ? 83.921 52.216 10.354 1.00 30.43 120 LEU C C 1
ATOM 4182 O O . LEU C 1 121 ? 84.509 51.600 11.243 1.00 35.49 120 LEU C O 1
ATOM 4187 N N . TRP C 1 122 ? 82.670 51.936 9.964 1.00 32.95 121 TRP C N 1
ATOM 4188 C CA . TRP C 1 122 ? 81.839 50.886 10.562 1.00 36.47 121 TRP C CA 1
ATOM 4189 C C . TRP C 1 122 ? 82.130 49.552 9.882 1.00 40.14 121 TRP C C 1
ATOM 4190 O O . TRP C 1 122 ? 81.863 49.383 8.684 1.00 38.95 121 TRP C O 1
ATOM 4201 N N . THR C 1 123 ? 82.678 48.600 10.639 1.00 37.49 122 THR C N 1
ATOM 4202 C CA . THR C 1 123 ? 82.984 47.299 10.062 1.00 34.36 122 THR C CA 1
ATOM 4203 C C . THR C 1 123 ? 81.811 46.334 10.177 1.00 36.50 122 THR C C 1
ATOM 4204 O O . THR C 1 123 ? 81.526 45.590 9.232 1.00 33.65 122 THR C O 1
ATOM 4208 N N . ASN C 1 124 ? 81.129 46.320 11.322 1.00 37.55 123 ASN C N 1
ATOM 4209 C CA . ASN C 1 124 ? 79.969 45.458 11.519 1.00 35.18 123 ASN C CA 1
ATOM 4210 C C . ASN C 1 124 ? 78.981 46.198 12.403 1.00 39.41 123 ASN C C 1
ATOM 4211 O O . ASN C 1 124 ? 79.387 46.916 13.320 1.00 42.03 123 ASN C O 1
ATOM 4216 N N . TYR C 1 125 ? 77.693 46.079 12.083 1.00 31.77 124 TYR C N 1
ATOM 4217 C CA . TYR C 1 125 ? 76.674 46.845 12.794 1.00 24.89 124 TYR C CA 1
ATOM 4218 C C . TYR C 1 125 ? 75.333 46.152 12.602 1.00 29.37 124 TYR C C 1
ATOM 4219 O O . TYR C 1 125 ? 75.201 45.233 11.782 1.00 30.45 124 TYR C O 1
ATOM 4228 N N . THR C 1 126 ? 74.351 46.569 13.417 1.00 34.79 125 THR C N 1
ATOM 4229 C CA . THR C 1 126 ? 72.996 46.010 13.418 1.00 35.44 125 THR C CA 1
ATOM 4230 C C . THR C 1 126 ? 72.025 46.747 12.504 1.00 32.56 125 THR C C 1
ATOM 4231 O O . THR C 1 126 ? 70.887 46.293 12.355 1.00 31.72 125 THR C O 1
ATOM 4235 N N . GLY C 1 127 ? 72.408 47.911 11.977 1.00 40.89 126 GLY C N 1
ATOM 4236 C CA . GLY C 1 127 ? 71.630 48.621 10.985 1.00 39.50 126 GLY C CA 1
ATOM 4237 C C . GLY C 1 127 ? 72.009 48.185 9.583 1.00 40.19 126 GLY C C 1
ATOM 4238 O O . GLY C 1 127 ? 72.603 47.124 9.377 1.00 39.61 126 GLY C O 1
ATOM 4239 N N . ASN C 1 128 ? 71.635 49.009 8.600 1.00 35.70 127 ASN C N 1
ATOM 4240 C CA . ASN C 1 128 ? 71.947 48.732 7.201 1.00 42.06 127 ASN C CA 1
ATOM 4241 C C . ASN C 1 128 ? 72.884 49.785 6.627 1.00 34.08 127 ASN C C 1
ATOM 4242 O O . ASN C 1 128 ? 72.870 50.952 7.028 1.00 28.92 127 ASN C O 1
ATOM 4247 N N . SER C 1 129 ? 73.646 49.355 5.613 1.00 31.76 128 SER C N 1
ATOM 4248 C CA . SER C 1 129 ? 74.608 50.216 4.929 1.00 31.49 128 SER C CA 1
ATOM 4249 C C . SER C 1 129 ? 73.952 51.397 4.232 1.00 29.61 128 SER C C 1
ATOM 4250 O O . SER C 1 129 ? 74.648 52.352 3.880 1.00 31.95 128 SER C O 1
ATOM 4253 N N . ASP C 1 130 ? 72.650 51.334 3.965 1.00 26.30 129 ASP C N 1
ATOM 4254 C CA . ASP C 1 130 ? 71.993 52.463 3.311 1.00 36.99 129 ASP C CA 1
ATOM 4255 C C . ASP C 1 130 ? 71.608 53.570 4.288 1.00 35.59 129 ASP C C 1
ATOM 4256 O O . ASP C 1 130 ? 70.935 54.518 3.878 1.00 36.20 129 ASP C O 1
ATOM 4261 N N . GLY C 1 131 ? 71.991 53.455 5.567 1.00 38.66 130 GLY C N 1
ATOM 4262 C CA . GLY C 1 131 ? 71.702 54.467 6.563 1.00 32.03 130 GLY C CA 1
ATOM 4263 C C . GLY C 1 131 ? 70.442 54.244 7.374 1.00 35.54 130 GLY C C 1
ATOM 4264 O O . GLY C 1 131 ? 70.070 55.127 8.153 1.00 33.65 130 GLY C O 1
ATOM 4265 N N . SER C 1 132 ? 69.783 53.097 7.224 1.00 32.76 131 SER C N 1
ATOM 4266 C CA . SER C 1 132 ? 68.595 52.740 7.986 1.00 32.85 131 SER C CA 1
ATOM 4267 C C . SER C 1 132 ? 68.934 51.676 9.037 1.00 33.61 131 SER C C 1
ATOM 4268 O O . SER C 1 132 ? 70.046 51.147 9.081 1.00 41.88 131 SER C O 1
ATOM 4271 N N . GLY C 1 133 ? 68.009 51.447 9.966 1.00 30.06 132 GLY C N 1
ATOM 4272 C CA . GLY C 1 133 ? 68.156 50.390 10.949 1.00 33.14 132 GLY C CA 1
ATOM 4273 C C . GLY C 1 133 ? 68.003 50.906 12.360 1.00 34.00 132 GLY C C 1
ATOM 4274 O O . GLY C 1 133 ? 67.654 52.063 12.594 1.00 30.80 132 GLY C O 1
ATOM 4275 N N . ASN C 1 134 ? 68.233 49.998 13.327 1.00 30.72 133 ASN C N 1
ATOM 4276 C CA . ASN C 1 134 ? 68.186 50.406 14.731 1.00 27.97 133 ASN C CA 1
ATOM 4277 C C . ASN C 1 134 ? 69.385 51.256 15.151 1.00 32.22 133 ASN C C 1
ATOM 4278 O O . ASN C 1 134 ? 69.353 51.791 16.265 1.00 40.24 133 ASN C O 1
ATOM 4283 N N . VAL C 1 135 ? 70.462 51.308 14.352 1.00 30.45 134 VAL C N 1
ATOM 4284 C CA . VAL C 1 135 ? 71.505 52.331 14.451 1.00 31.13 134 VAL C CA 1
ATOM 4285 C C . VAL C 1 135 ? 71.639 52.997 13.086 1.00 27.86 134 VAL C C 1
ATOM 4286 O O . VAL C 1 135 ? 71.505 52.328 12.053 1.00 32.96 134 VAL C O 1
ATOM 4290 N N . LYS C 1 136 ? 71.887 54.305 13.085 1.00 22.45 135 LYS C N 1
ATOM 4291 C CA . LYS C 1 136 ? 72.072 55.106 11.876 1.00 31.07 135 LYS C CA 1
ATOM 4292 C C . LYS C 1 136 ? 73.281 56.014 12.043 1.00 33.09 135 LYS C C 1
ATOM 4293 O O . LYS C 1 136 ? 73.560 56.476 13.159 1.00 32.15 135 LYS C O 1
ATOM 4299 N N . PRO C 1 137 ? 74.030 56.274 10.968 1.00 30.18 136 PRO C N 1
ATOM 4300 C CA . PRO C 1 137 ? 75.172 57.197 11.058 1.00 32.84 136 PRO C CA 1
ATOM 4301 C C . PRO C 1 137 ? 74.716 58.639 11.236 1.00 28.15 136 PRO C C 1
ATOM 4302 O O . PRO C 1 137 ? 73.571 58.993 10.946 1.00 29.46 136 PRO C O 1
ATOM 4306 N N . ILE C 1 138 ? 75.628 59.471 11.754 1.00 28.70 137 ILE C N 1
ATOM 4307 C CA . ILE C 1 138 ? 75.365 60.906 11.913 1.00 22.42 137 ILE C CA 1
ATOM 4308 C C . ILE C 1 138 ? 75.219 61.541 10.534 1.00 25.82 137 ILE C C 1
ATOM 4309 O O . ILE C 1 138 ? 76.063 61.331 9.659 1.00 26.48 137 ILE C O 1
ATOM 4314 N N . SER C 1 139 ? 74.165 62.337 10.340 1.00 30.30 138 SER C N 1
ATOM 4315 C CA . SER C 1 139 ? 73.838 62.866 9.027 1.00 29.00 138 SER C CA 1
ATOM 4316 C C . SER C 1 139 ? 73.075 64.183 9.140 1.00 32.56 138 SER C C 1
ATOM 4317 O O . SER C 1 139 ? 72.235 64.356 10.025 1.00 38.00 138 SER C O 1
ATOM 4320 N N . TYR C 1 140 ? 73.336 65.086 8.184 1.00 34.33 139 TYR C N 1
ATOM 4321 C CA . TYR C 1 140 ? 72.531 66.308 8.064 1.00 33.05 139 TYR C CA 1
ATOM 4322 C C . TYR C 1 140 ? 71.130 65.996 7.545 1.00 36.41 139 TYR C C 1
ATOM 4323 O O . TYR C 1 140 ? 70.137 66.575 8.018 1.00 30.68 139 TYR C O 1
ATOM 4332 N N . HIS C 1 141 ? 71.031 65.063 6.593 1.00 25.36 140 HIS C N 1
ATOM 4333 C CA . HIS C 1 141 ? 69.797 64.790 5.863 1.00 32.32 140 HIS C CA 1
ATOM 4334 C C . HIS C 1 141 ? 69.354 63.349 6.023 1.00 34.67 140 HIS C C 1
ATOM 4335 O O . HIS C 1 141 ? 70.182 62.420 6.068 1.00 24.86 140 HIS C O 1
ATOM 4342 N N . TYR C 1 142 ? 68.028 63.189 6.076 1.00 34.03 141 TYR C N 1
ATOM 4343 C CA . TYR C 1 142 ? 67.363 61.905 6.227 1.00 36.37 141 TYR C CA 1
ATOM 4344 C C . TYR C 1 142 ? 66.252 61.779 5.192 1.00 34.75 141 TYR C C 1
ATOM 4345 O O . TYR C 1 142 ? 65.786 62.773 4.630 1.00 32.52 141 TYR C O 1
ATOM 4354 N N . ALA C 1 143 ? 65.932 60.558 4.866 1.00 30.60 142 ALA C N 1
ATOM 4355 C CA . ALA C 1 143 ? 64.828 60.188 4.002 1.00 33.70 142 ALA C CA 1
ATOM 4356 C C . ALA C 1 143 ? 63.554 60.015 4.828 1.00 39.91 142 ALA C C 1
ATOM 4357 O O . ALA C 1 143 ? 63.621 59.845 6.052 1.00 40.68 142 ALA C O 1
ATOM 4359 N N . PRO C 1 144 ? 62.372 60.056 4.190 1.00 34.90 143 PRO C N 1
ATOM 4360 C CA . PRO C 1 144 ? 61.107 59.879 4.933 1.00 29.37 143 PRO C CA 1
ATOM 4361 C C . PRO C 1 144 ? 61.037 58.628 5.809 1.00 33.32 143 PRO C C 1
ATOM 4362 O O . PRO C 1 144 ? 60.356 58.640 6.847 1.00 36.17 143 PRO C O 1
ATOM 4366 N N . SER C 1 145 ? 61.720 57.547 5.430 1.00 35.25 144 SER C N 1
ATOM 4367 C CA . SER C 1 145 ? 61.782 56.368 6.291 1.00 39.90 144 SER C CA 1
ATOM 4368 C C . SER C 1 145 ? 62.644 56.577 7.524 1.00 36.04 144 SER C C 1
ATOM 4369 O O . SER C 1 145 ? 62.684 55.695 8.378 1.00 40.22 144 SER C O 1
ATOM 4372 N N . GLY C 1 146 ? 63.274 57.736 7.658 1.00 30.63 145 GLY C N 1
ATOM 4373 C CA . GLY C 1 146 ? 64.244 58.035 8.693 1.00 34.81 145 GLY C CA 1
ATOM 4374 C C . GLY C 1 146 ? 65.643 57.534 8.399 1.00 39.74 145 GLY C C 1
ATOM 4375 O O . GLY C 1 146 ? 66.522 57.649 9.269 1.00 34.13 145 GLY C O 1
ATOM 4376 N N . ALA C 1 147 ? 65.904 57.068 7.174 1.00 35.29 146 ALA C N 1
ATOM 4377 C CA . ALA C 1 147 ? 67.233 56.591 6.825 1.00 26.41 146 ALA C CA 1
ATOM 4378 C C . ALA C 1 147 ? 68.110 57.783 6.497 1.00 31.12 146 ALA C C 1
ATOM 4379 O O . ALA C 1 147 ? 67.667 58.734 5.846 1.00 38.43 146 ALA C O 1
ATOM 4381 N N . ALA C 1 148 ? 69.348 57.759 6.979 1.00 29.04 147 ALA C N 1
ATOM 4382 C CA . ALA C 1 148 ? 70.266 58.833 6.626 1.00 27.50 147 ALA C CA 1
ATOM 4383 C C . ALA C 1 148 ? 70.546 58.747 5.125 1.00 23.69 147 ALA C C 1
ATOM 4384 O O . ALA C 1 148 ? 70.600 57.661 4.558 1.00 31.27 147 ALA C O 1
ATOM 4386 N N . ILE C 1 149 ? 70.677 59.892 4.474 1.00 31.99 148 ILE C N 1
ATOM 4387 C CA . ILE C 1 149 ? 70.950 59.946 3.036 1.00 28.91 148 ILE C CA 1
ATOM 4388 C C . ILE C 1 149 ? 72.469 60.084 2.854 1.00 32.86 148 ILE C C 1
ATOM 4389 O O . ILE C 1 149 ? 73.050 61.053 3.358 1.00 33.60 148 ILE C O 1
ATOM 4394 N N . PRO C 1 150 ? 73.120 59.150 2.170 1.00 34.67 149 PRO C N 1
ATOM 4395 C CA . PRO C 1 150 ? 74.581 59.254 1.991 1.00 31.58 149 PRO C CA 1
ATOM 4396 C C . PRO C 1 150 ? 74.991 60.412 1.091 1.00 39.46 149 PRO C C 1
ATOM 4397 O O . PRO C 1 150 ? 74.209 60.892 0.268 1.00 33.88 149 PRO C O 1
ATOM 4401 N N . VAL C 1 151 ? 76.201 60.930 1.336 1.00 38.25 150 VAL C N 1
ATOM 4402 C CA . VAL C 1 151 ? 76.781 61.943 0.458 1.00 31.47 150 VAL C CA 1
ATOM 4403 C C . VAL C 1 151 ? 77.545 61.310 -0.707 1.00 39.75 150 VAL C C 1
ATOM 4404 O O . VAL C 1 151 ? 77.695 61.948 -1.751 1.00 40.48 150 VAL C O 1
ATOM 4408 N 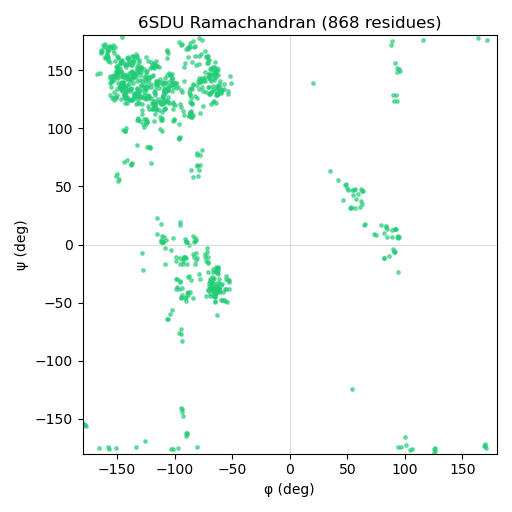N . TYR C 1 152 ? 78.077 60.087 -0.541 1.00 36.12 151 TYR C N 1
ATOM 4409 C CA . TYR C 1 152 ? 78.663 59.318 -1.641 1.00 30.63 151 TYR C CA 1
ATOM 4410 C C . TYR C 1 152 ? 78.244 57.862 -1.493 1.00 37.09 151 TYR C C 1
ATOM 4411 O O . TYR C 1 152 ? 78.141 57.348 -0.374 1.00 39.43 151 TYR C O 1
ATOM 4420 N N . SER C 1 153 ? 78.022 57.185 -2.613 1.00 35.12 152 SER C N 1
ATOM 4421 C CA . SER C 1 153 ? 77.577 55.806 -2.574 1.00 41.47 152 SER C CA 1
ATOM 4422 C C . SER C 1 153 ? 78.617 54.881 -3.194 1.00 40.87 152 SER C C 1
ATOM 4423 O O . SER C 1 153 ? 79.245 55.222 -4.201 1.00 55.25 152 SER C O 1
ATOM 4426 N N . ASN C 1 154 ? 78.793 53.713 -2.572 1.00 39.15 153 ASN C N 1
ATOM 4427 C CA . ASN C 1 154 ? 79.647 52.625 -3.073 1.00 40.57 153 ASN C CA 1
ATOM 4428 C C . ASN C 1 154 ? 81.039 53.109 -3.488 1.00 39.42 153 ASN C C 1
ATOM 4429 O O . ASN C 1 154 ? 81.514 52.864 -4.598 1.00 39.77 153 ASN C O 1
ATOM 4434 N N . VAL C 1 155 ? 81.688 53.825 -2.578 1.00 36.73 154 VAL C N 1
ATOM 4435 C CA . VAL C 1 155 ? 83.046 54.300 -2.809 1.00 34.73 154 VAL C CA 1
ATOM 4436 C C . VAL C 1 155 ? 84.037 53.184 -2.488 1.00 38.07 154 VAL C C 1
ATOM 4437 O O . VAL C 1 155 ? 84.032 52.631 -1.381 1.00 38.52 154 VAL C O 1
ATOM 4441 N N . ASN C 1 156 ? 84.931 52.890 -3.442 1.00 45.45 155 ASN C N 1
ATOM 4442 C CA . ASN C 1 156 ? 85.955 51.854 -3.294 1.00 48.92 155 ASN C CA 1
ATOM 4443 C C . ASN C 1 156 ? 87.224 52.576 -2.830 1.00 52.65 155 ASN C C 1
ATOM 4444 O O . ASN C 1 156 ? 87.892 53.246 -3.623 1.00 44.97 155 ASN C O 1
ATOM 4449 N N . VAL C 1 157 ? 87.541 52.459 -1.531 1.00 52.39 156 VAL C N 1
ATOM 4450 C CA . VAL C 1 157 ? 88.692 53.136 -0.931 1.00 46.30 156 VAL C CA 1
ATOM 4451 C C . VAL C 1 157 ? 89.208 52.286 0.216 1.00 51.10 156 VAL C C 1
ATOM 4452 O O . VAL C 1 157 ? 88.438 51.605 0.897 1.00 50.83 156 VAL C O 1
ATOM 4456 N N . GLY C 1 158 ? 90.518 52.369 0.453 1.00 53.44 157 GLY C N 1
ATOM 4457 C CA . GLY C 1 158 ? 91.187 51.740 1.574 1.00 54.00 157 GLY C CA 1
ATOM 4458 C C . GLY C 1 158 ? 90.942 50.257 1.747 1.00 52.92 157 GLY C C 1
ATOM 4459 O O . GLY C 1 158 ? 90.984 49.747 2.876 1.00 52.20 157 GLY C O 1
ATOM 4460 N N . GLY C 1 159 ? 90.733 49.549 0.636 1.00 46.80 158 GLY C N 1
ATOM 4461 C CA . GLY C 1 159 ? 90.548 48.115 0.659 1.00 44.53 158 GLY C CA 1
ATOM 4462 C C . GLY C 1 159 ? 89.123 47.620 0.779 1.00 49.36 158 GLY C C 1
ATOM 4463 O O . GLY C 1 159 ? 88.922 46.431 1.058 1.00 51.28 158 GLY C O 1
ATOM 4464 N N . ALA C 1 160 ? 88.124 48.475 0.580 1.00 43.47 159 ALA C N 1
ATOM 4465 C CA . ALA C 1 160 ? 86.742 48.039 0.724 1.00 36.58 159 ALA C CA 1
ATOM 4466 C C . ALA C 1 160 ? 85.837 49.020 0.003 1.00 38.34 159 ALA C C 1
ATOM 4467 O O . ALA C 1 160 ? 86.287 50.047 -0.506 1.00 42.82 159 ALA C O 1
ATOM 4469 N N . THR C 1 161 ? 84.555 48.657 -0.077 1.00 42.13 160 THR C N 1
ATOM 4470 C CA . THR C 1 161 ? 83.515 49.519 -0.629 1.00 38.00 160 THR C CA 1
ATOM 4471 C C . THR C 1 161 ? 82.656 50.052 0.507 1.00 40.35 160 THR C C 1
ATOM 4472 O O . THR C 1 161 ? 82.214 49.278 1.371 1.00 41.90 160 THR C O 1
ATOM 4476 N N . TRP C 1 162 ? 82.398 51.361 0.493 1.00 32.19 161 TRP C N 1
ATOM 4477 C CA . TRP C 1 162 ? 81.714 52.022 1.593 1.00 34.58 161 TRP C CA 1
ATOM 4478 C C . TRP C 1 162 ? 80.680 53.010 1.074 1.00 33.52 161 TRP C C 1
ATOM 4479 O O . TRP C 1 162 ? 80.857 53.633 0.027 1.00 38.25 161 TRP C O 1
ATOM 4490 N N . ASN C 1 163 ? 79.680 53.257 1.913 1.00 36.65 162 ASN C N 1
ATOM 4491 C CA . ASN C 1 163 ? 78.759 54.373 1.762 1.00 28.64 162 ASN C CA 1
ATOM 4492 C C . ASN C 1 163 ? 79.178 55.442 2.760 1.00 33.41 162 ASN C C 1
ATOM 4493 O O . ASN C 1 163 ? 79.495 55.128 3.918 1.00 39.14 162 ASN C O 1
ATOM 4498 N N . VAL C 1 164 ? 79.271 56.683 2.291 1.00 30.81 163 VAL C N 1
ATOM 4499 C CA . VAL C 1 164 ? 79.827 57.788 3.067 1.00 32.51 163 VAL C CA 1
ATOM 4500 C C . VAL C 1 164 ? 78.699 58.726 3.476 1.00 35.01 163 VAL C C 1
ATOM 4501 O O . VAL C 1 164 ? 77.894 59.142 2.629 1.00 32.21 163 VAL C O 1
ATOM 4505 N N . PHE C 1 165 ? 78.682 59.109 4.759 1.00 21.07 164 PHE C N 1
ATOM 4506 C CA . PHE C 1 165 ? 77.660 59.969 5.333 1.00 23.58 164 PHE C CA 1
ATOM 4507 C C . PHE C 1 165 ? 78.348 61.168 5.969 1.00 33.66 164 PHE C C 1
ATOM 4508 O O . PHE C 1 165 ? 79.493 61.070 6.416 1.00 35.69 164 PHE C O 1
ATOM 4516 N N . GLU C 1 166 ? 77.661 62.312 5.982 1.00 30.28 165 GLU C N 1
ATOM 4517 C CA . GLU C 1 166 ? 78.254 63.555 6.463 1.00 34.40 165 GLU C CA 1
ATOM 4518 C C . GLU C 1 166 ? 77.322 64.246 7.451 1.00 31.75 165 GLU C C 1
ATOM 4519 O O . GLU C 1 166 ? 76.121 64.397 7.192 1.00 26.12 165 GLU C O 1
ATOM 4525 N N . GLY C 1 167 ? 77.878 64.664 8.580 1.00 33.06 166 GLY C N 1
ATOM 4526 C CA . GLY C 1 167 ? 77.083 65.281 9.618 1.00 19.62 166 GLY C CA 1
ATOM 4527 C C . GLY C 1 167 ? 77.958 66.139 10.500 1.00 36.55 166 GLY C C 1
ATOM 4528 O O . GLY C 1 167 ? 79.147 66.356 10.238 1.00 28.77 166 GLY C O 1
ATOM 4529 N N . GLU C 1 168 ? 77.333 66.673 11.528 1.00 27.62 167 GLU C N 1
ATOM 4530 C CA . GLU C 1 168 ? 78.005 67.566 12.447 1.00 34.06 167 GLU C CA 1
ATOM 4531 C C . GLU C 1 168 ? 77.766 67.119 13.877 1.00 33.58 167 GLU C C 1
ATOM 4532 O O . GLU C 1 168 ? 76.673 66.651 14.200 1.00 29.71 167 GLU C O 1
ATOM 4538 N N . GLY C 1 169 ? 78.766 67.306 14.741 1.00 29.04 168 GLY C N 1
ATOM 4539 C CA . GLY C 1 169 ? 78.565 67.111 16.163 1.00 24.55 168 GLY C CA 1
ATOM 4540 C C . GLY C 1 169 ? 78.037 68.374 16.853 1.00 32.90 168 GLY C C 1
ATOM 4541 O O . GLY C 1 169 ? 77.986 69.463 16.259 1.00 27.33 168 GLY C O 1
ATOM 4542 N N . PRO C 1 170 ? 77.696 68.255 18.147 1.00 33.63 169 PRO C N 1
ATOM 4543 C CA . PRO C 1 170 ? 77.129 69.405 18.896 1.00 27.76 169 PRO C CA 1
ATOM 4544 C C . PRO C 1 170 ? 78.044 70.612 19.034 1.00 29.25 169 PRO C C 1
ATOM 4545 O O . PRO C 1 170 ? 77.563 71.694 19.408 1.00 36.87 169 PRO C O 1
ATOM 4549 N N . ASP C 1 171 ? 79.351 70.446 18.906 1.00 32.47 170 ASP C N 1
ATOM 4550 C CA . ASP C 1 171 ? 80.258 71.581 18.840 1.00 35.39 170 ASP C CA 1
ATOM 4551 C C . ASP C 1 171 ? 80.588 71.964 17.391 1.00 37.11 170 ASP C C 1
ATOM 4552 O O . ASP C 1 171 ? 81.573 72.670 17.144 1.00 35.27 170 ASP C O 1
ATOM 4557 N N . GLY C 1 172 ? 79.791 71.499 16.432 1.00 36.82 171 GLY C N 1
ATOM 4558 C CA . GLY C 1 172 ? 80.000 71.800 15.026 1.00 33.89 171 GLY C CA 1
ATOM 4559 C C . GLY C 1 172 ? 81.173 71.086 14.385 1.00 36.53 171 GLY C C 1
ATOM 4560 O O . GLY C 1 172 ? 81.476 71.357 13.217 1.00 33.21 171 GLY C O 1
ATOM 4561 N N . HIS C 1 173 ? 81.803 70.114 15.059 1.00 29.58 172 HIS C N 1
ATOM 4562 C CA . HIS C 1 173 ? 82.926 69.444 14.421 1.00 32.94 172 HIS C CA 1
ATOM 4563 C C . HIS C 1 173 ? 82.407 68.488 13.347 1.00 34.01 172 HIS C C 1
ATOM 4564 O O . HIS C 1 173 ? 81.347 67.878 13.497 1.00 34.20 172 HIS C O 1
ATOM 4571 N N . LYS C 1 174 ? 83.143 68.403 12.239 1.00 34.54 173 LYS C N 1
ATOM 4572 C CA . LYS C 1 174 ? 82.715 67.596 11.098 1.00 37.43 173 LYS C CA 1
ATOM 4573 C C . LYS C 1 174 ? 82.797 66.112 11.437 1.00 31.30 173 LYS C C 1
ATOM 4574 O O . LYS C 1 174 ? 83.809 65.657 11.980 1.00 32.22 173 LYS C O 1
ATOM 4580 N N . VAL C 1 175 ? 81.757 65.352 11.074 1.00 28.13 174 VAL C N 1
ATOM 4581 C CA . VAL C 1 175 ? 81.734 63.893 11.214 1.00 24.60 174 VAL C CA 1
ATOM 4582 C C . VAL C 1 175 ? 81.483 63.270 9.839 1.00 27.98 174 VAL C C 1
ATOM 4583 O O . VAL C 1 175 ? 80.404 63.440 9.259 1.00 37.87 174 VAL C O 1
ATOM 4587 N N . ILE C 1 176 ? 82.460 62.512 9.338 1.00 33.92 175 ILE C N 1
ATOM 4588 C CA . ILE C 1 176 ? 82.322 61.729 8.107 1.00 32.31 175 ILE C CA 1
ATOM 4589 C C . ILE C 1 176 ? 82.315 60.269 8.538 1.00 31.76 175 ILE C C 1
ATOM 4590 O O . ILE C 1 176 ? 83.263 59.814 9.187 1.00 38.82 175 ILE C O 1
ATOM 4595 N N . SER C 1 177 ? 81.251 59.536 8.215 1.00 34.58 176 SER C N 1
ATOM 4596 C CA . SER C 1 177 ? 81.122 58.128 8.599 1.00 30.01 176 SER C CA 1
ATOM 4597 C C . SER C 1 177 ? 81.063 57.269 7.341 1.00 30.54 176 SER C C 1
ATOM 4598 O O . SER C 1 177 ? 80.216 57.496 6.476 1.00 35.83 176 SER C O 1
ATOM 4601 N N . LEU C 1 178 ? 81.909 56.244 7.275 1.00 32.76 177 LEU C N 1
ATOM 4602 C CA . LEU C 1 178 ? 81.944 55.301 6.161 1.00 26.10 177 LEU C CA 1
ATOM 4603 C C . LEU C 1 178 ? 81.405 53.981 6.679 1.00 35.00 177 LEU C C 1
ATOM 4604 O O . LEU C 1 178 ? 81.942 53.428 7.653 1.00 32.69 177 LEU C O 1
ATOM 4609 N N . LEU C 1 179 ? 80.338 53.491 6.050 1.00 32.17 178 LEU C N 1
ATOM 4610 C CA . LEU C 1 179 ? 79.693 52.239 6.424 1.00 30.38 178 LEU C CA 1
ATOM 4611 C C . LEU C 1 179 ? 80.044 51.199 5.370 1.00 36.88 178 LEU C C 1
ATOM 4612 O O . LEU C 1 179 ? 79.803 51.426 4.172 1.00 44.58 178 LEU C O 1
ATOM 4617 N N . ARG C 1 180 ? 80.623 50.075 5.801 1.00 29.54 179 ARG C N 1
ATOM 4618 C CA . ARG C 1 180 ? 80.997 49.018 4.860 1.00 36.24 179 ARG C CA 1
ATOM 4619 C C . ARG C 1 180 ? 79.764 48.453 4.173 1.00 37.24 179 ARG C C 1
ATOM 4620 O O . ARG C 1 180 ? 78.775 48.125 4.837 1.00 41.40 179 ARG C O 1
ATOM 4628 N N . THR C 1 181 ? 79.806 48.356 2.835 1.00 34.31 180 THR C N 1
ATOM 4629 C CA . THR C 1 181 ? 78.645 47.807 2.131 1.00 31.23 180 THR C CA 1
ATOM 4630 C C . THR C 1 181 ? 78.478 46.322 2.414 1.00 39.44 180 THR C C 1
ATOM 4631 O O . THR C 1 181 ? 77.360 45.801 2.334 1.00 54.11 180 THR C O 1
ATOM 4635 N N . SER C 1 182 ? 79.575 45.619 2.680 1.00 39.64 181 SER C N 1
ATOM 4636 C CA . SER C 1 182 ? 79.563 44.226 3.120 1.00 37.62 181 SER C CA 1
ATOM 4637 C C . SER C 1 182 ? 80.143 44.143 4.532 1.00 36.02 181 SER C C 1
ATOM 4638 O O . SER C 1 182 ? 81.325 44.442 4.740 1.00 38.17 181 SER C O 1
ATOM 4641 N N . LYS C 1 183 ? 79.319 43.729 5.491 1.00 32.51 182 LYS C N 1
ATOM 4642 C CA . LYS C 1 183 ? 79.749 43.647 6.885 1.00 30.94 182 LYS C CA 1
ATOM 4643 C C . LYS C 1 183 ? 80.744 42.514 7.069 1.00 34.97 182 LYS C C 1
ATOM 4644 O O . LYS C 1 183 ? 80.622 41.453 6.458 1.00 41.56 182 LYS C O 1
ATOM 4650 N N . THR C 1 184 ? 81.727 42.736 7.929 1.00 38.72 183 THR C N 1
ATOM 4651 C CA . THR C 1 184 ? 82.736 41.723 8.167 1.00 35.80 183 THR C CA 1
ATOM 4652 C C . THR C 1 184 ? 83.179 41.794 9.621 1.00 41.41 183 THR C C 1
ATOM 4653 O O . THR C 1 184 ? 83.015 42.813 10.298 1.00 39.32 183 THR C O 1
ATOM 4657 N N . ASN C 1 185 ? 83.727 40.682 10.100 1.00 36.54 184 ASN C N 1
ATOM 4658 C CA . ASN C 1 185 ? 84.306 40.617 11.426 1.00 36.24 184 ASN C CA 1
ATOM 4659 C C . ASN C 1 185 ? 85.818 40.451 11.388 1.00 41.43 184 ASN C C 1
ATOM 4660 O O . ASN C 1 185 ? 86.434 40.275 12.444 1.00 41.39 184 ASN C O 1
ATOM 4665 N N . SER C 1 186 ? 86.430 40.473 10.204 1.00 37.56 185 SER C N 1
ATOM 4666 C CA . SER C 1 186 ? 87.884 40.459 10.107 1.00 39.09 185 SER C CA 1
ATOM 4667 C C . SER C 1 186 ? 88.293 41.198 8.847 1.00 39.90 185 SER C C 1
ATOM 4668 O O . SER C 1 186 ? 87.597 41.117 7.832 1.00 49.15 185 SER C O 1
ATOM 4671 N N . GLY C 1 187 ? 89.417 41.901 8.907 1.00 35.48 186 GLY C N 1
ATOM 4672 C CA . GLY C 1 187 ? 89.874 42.635 7.745 1.00 33.91 186 GLY C CA 1
ATOM 4673 C C . GLY C 1 187 ? 91.013 43.571 8.093 1.00 40.80 186 GLY C C 1
ATOM 4674 O O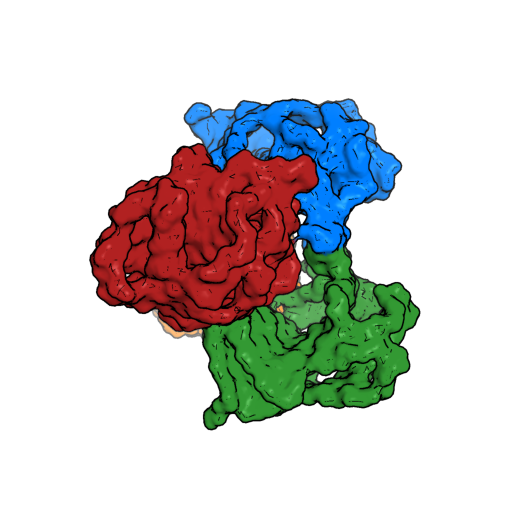 . GLY C 1 187 ? 91.536 43.567 9.214 1.00 36.44 186 GLY C O 1
ATOM 4675 N N . THR C 1 188 ? 91.380 44.378 7.096 1.00 40.90 187 THR C N 1
ATOM 4676 C CA . THR C 1 188 ? 92.420 45.392 7.218 1.00 46.81 187 THR C CA 1
ATOM 4677 C C . THR C 1 188 ? 91.964 46.668 6.512 1.00 51.10 187 THR C C 1
ATOM 4678 O O . THR C 1 188 ? 91.421 46.596 5.403 1.00 51.53 187 THR C O 1
ATOM 4682 N N . VAL C 1 189 ? 92.156 47.830 7.151 1.00 31.95 188 VAL C N 1
ATOM 4683 C CA . VAL C 1 189 ? 91.811 49.112 6.539 1.00 40.62 188 VAL C CA 1
ATOM 4684 C C . VAL C 1 189 ? 93.087 49.918 6.286 1.00 39.36 188 VAL C C 1
ATOM 4685 O O . VAL C 1 189 ? 94.018 49.906 7.096 1.00 39.36 188 VAL C O 1
ATOM 4689 N N . ASP C 1 190 ? 93.135 50.590 5.137 1.00 44.07 189 ASP C N 1
ATOM 4690 C CA . ASP C 1 190 ? 94.215 51.514 4.781 1.00 42.47 189 ASP C CA 1
ATOM 4691 C C . ASP C 1 190 ? 93.708 52.902 5.158 1.00 44.57 189 ASP C C 1
ATOM 4692 O O . ASP C 1 190 ? 93.054 53.584 4.366 1.00 46.01 189 ASP C O 1
ATOM 4697 N N . ILE C 1 191 ? 93.998 53.304 6.397 1.00 41.26 190 ILE C N 1
ATOM 4698 C CA . ILE C 1 191 ? 93.467 54.559 6.914 1.00 37.35 190 ILE C CA 1
ATOM 4699 C C . ILE C 1 191 ? 94.070 55.746 6.179 1.00 34.47 190 ILE C C 1
ATOM 4700 O O . ILE C 1 191 ? 93.370 56.720 5.881 1.00 34.26 190 ILE C O 1
ATOM 4705 N N . LYS C 1 192 ? 95.368 55.683 5.867 1.00 36.87 191 LYS C N 1
ATOM 4706 C CA . LYS C 1 192 ? 96.017 56.778 5.148 1.00 44.08 191 LYS C CA 1
ATOM 4707 C C . LYS C 1 192 ? 95.310 57.065 3.820 1.00 43.34 191 LYS C C 1
ATOM 4708 O O . LYS C 1 192 ? 94.967 58.219 3.527 1.00 42.15 191 LYS C O 1
ATOM 4714 N N . SER C 1 193 ? 95.032 56.016 3.033 1.00 40.05 192 SER C N 1
ATOM 4715 C CA . SER C 1 193 ? 94.351 56.196 1.751 1.00 43.46 192 SER C CA 1
ATOM 4716 C C . SER C 1 193 ? 92.954 56.767 1.933 1.00 50.17 192 SER C C 1
ATOM 4717 O O . SER C 1 193 ? 92.491 57.567 1.110 1.00 42.18 192 SER C O 1
ATOM 4720 N N . ILE C 1 194 ? 92.253 56.341 2.988 1.00 47.62 193 ILE C N 1
ATOM 4721 C CA . ILE C 1 194 ? 90.917 56.871 3.233 1.00 40.76 193 ILE C CA 1
ATOM 4722 C C . ILE C 1 194 ? 90.993 58.358 3.557 1.00 43.52 193 ILE C C 1
ATOM 4723 O O . ILE C 1 194 ? 90.265 59.174 2.972 1.00 40.10 193 ILE C O 1
ATOM 4728 N N . LEU C 1 195 ? 91.933 58.747 4.424 1.00 38.94 194 LEU C N 1
ATOM 4729 C CA . LEU C 1 195 ? 92.090 60.160 4.753 1.00 38.42 194 LEU C CA 1
ATOM 4730 C C . LEU C 1 195 ? 92.494 60.974 3.527 1.00 37.53 194 LEU C C 1
ATOM 4731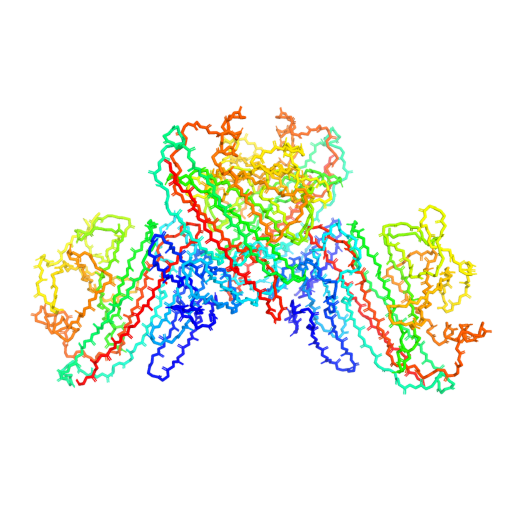 O O . LEU C 1 195 ? 92.100 62.137 3.390 1.00 35.66 194 LEU C O 1
ATOM 4736 N N . GLN C 1 196 ? 93.309 60.393 2.646 1.00 39.77 195 GLN C N 1
ATOM 4737 C CA . GLN C 1 196 ? 93.675 61.090 1.419 1.00 34.73 195 GLN C CA 1
ATOM 4738 C C . GLN C 1 196 ? 92.454 61.288 0.530 1.00 43.48 195 GLN C C 1
ATOM 4739 O O . GLN C 1 196 ? 92.273 62.363 -0.055 1.00 45.54 195 GLN C O 1
ATOM 4745 N N . TRP C 1 197 ? 91.578 60.277 0.453 1.00 43.43 196 TRP C N 1
ATOM 4746 C CA . TRP C 1 197 ? 90.368 60.415 -0.355 1.00 38.64 196 TRP C CA 1
ATOM 4747 C C . TRP C 1 197 ? 89.451 61.504 0.185 1.00 35.43 196 TRP C C 1
ATOM 4748 O O . TRP C 1 197 ? 88.910 62.305 -0.590 1.00 37.99 196 TRP C O 1
ATOM 4759 N N . ILE C 1 198 ? 89.295 61.575 1.512 1.00 32.03 197 ILE C N 1
ATOM 4760 C CA . ILE C 1 198 ? 88.461 62.608 2.127 1.00 37.72 197 ILE C CA 1
ATOM 4761 C C . ILE C 1 198 ? 89.063 63.998 1.893 1.00 46.59 197 ILE C C 1
ATOM 4762 O O . ILE C 1 198 ? 88.348 64.963 1.588 1.00 34.70 197 ILE C O 1
ATOM 4767 N N . LYS C 1 199 ? 90.389 64.116 1.994 1.00 42.35 198 LYS C N 1
ATOM 4768 C CA . LYS C 1 199 ? 91.039 65.389 1.711 1.00 36.66 198 LYS C CA 1
ATOM 4769 C C . LYS C 1 199 ? 90.805 65.828 0.264 1.00 43.85 198 LYS C C 1
ATOM 4770 O O . LYS C 1 199 ? 90.597 67.017 0.002 1.00 47.72 198 LYS C O 1
ATOM 4776 N N . SER C 1 200 ? 90.809 64.872 -0.684 1.00 36.19 199 SER C N 1
ATOM 4777 C CA . SER C 1 200 ? 90.572 65.176 -2.094 1.00 41.37 199 SER C CA 1
ATOM 4778 C C . SER C 1 200 ? 89.176 65.732 -2.349 1.00 40.37 199 SER C C 1
ATOM 4779 O O . SER C 1 200 ? 88.953 66.378 -3.374 1.00 47.19 199 SER C O 1
ATOM 4782 N N . LYS C 1 201 ? 88.212 65.459 -1.477 1.00 41.17 200 LYS C N 1
ATOM 4783 C CA . LYS C 1 201 ? 86.887 66.029 -1.675 1.00 39.66 200 LYS C CA 1
ATOM 4784 C C . LYS C 1 201 ? 86.741 67.390 -1.011 1.00 41.08 200 LYS C C 1
ATOM 4785 O O . LYS C 1 201 ? 85.685 68.013 -1.128 1.00 41.09 200 LYS C O 1
ATOM 4791 N N . GLY C 1 202 ? 87.809 67.889 -0.396 1.00 42.35 201 GLY C N 1
ATOM 4792 C CA . GLY C 1 202 ? 87.853 69.209 0.198 1.00 43.26 201 GLY C CA 1
ATOM 4793 C C . GLY C 1 202 ? 87.321 69.336 1.610 1.00 41.04 201 GLY C C 1
ATOM 4794 O O . GLY C 1 202 ? 87.170 70.466 2.083 1.00 45.10 201 GLY C O 1
ATOM 4795 N N . TYR C 1 203 ? 87.102 68.223 2.330 1.00 41.44 202 TYR C N 1
ATOM 4796 C CA . TYR C 1 203 ? 86.614 68.308 3.714 1.00 40.63 202 TYR C CA 1
ATOM 4797 C C . TYR C 1 203 ? 87.663 68.869 4.661 1.00 40.99 202 TYR C C 1
ATOM 4798 O O . TYR C 1 203 ? 87.308 69.478 5.678 1.00 43.60 202 TYR C O 1
ATOM 4807 N N . PHE C 1 204 ? 88.943 68.620 4.397 1.00 35.96 203 PHE C N 1
ATOM 4808 C CA . PHE C 1 204 ? 89.988 69.211 5.219 1.00 38.50 203 PHE C CA 1
ATOM 4809 C C . PHE C 1 204 ? 91.276 69.262 4.413 1.00 38.79 203 PHE C C 1
ATOM 4810 O O . PHE C 1 204 ? 91.366 68.713 3.315 1.00 46.53 203 PHE C O 1
ATOM 4818 N N . GLY C 1 205 ? 92.268 69.947 4.974 1.00 36.69 204 GLY C N 1
ATOM 4819 C CA . GLY C 1 205 ? 93.589 70.078 4.384 1.00 46.57 204 GLY C CA 1
ATOM 4820 C C . GLY C 1 205 ? 94.549 69.018 4.891 1.00 46.44 204 GLY C C 1
ATOM 4821 O O . GLY C 1 205 ? 94.168 67.853 5.026 1.00 47.84 204 GLY C O 1
ATOM 4822 N N . ASP C 1 206 ? 95.811 69.393 5.112 1.00 44.16 205 ASP C N 1
ATOM 4823 C CA . ASP C 1 206 ? 96.821 68.490 5.667 1.00 53.10 205 ASP C CA 1
ATOM 4824 C C . ASP C 1 206 ? 96.665 68.416 7.189 1.00 55.16 205 ASP C C 1
ATOM 4825 O O . ASP C 1 206 ? 97.429 69.004 7.964 1.00 54.54 205 ASP C O 1
ATOM 4830 N N . ILE C 1 207 ? 95.672 67.634 7.623 1.00 50.57 206 ILE C N 1
ATOM 4831 C CA . ILE C 1 207 ? 95.375 67.499 9.045 1.00 46.65 206 ILE C CA 1
ATOM 4832 C C . ILE C 1 207 ? 96.486 66.745 9.763 1.00 38.58 206 ILE C C 1
ATOM 4833 O O . ILE C 1 207 ? 97.203 65.929 9.174 1.00 39.47 206 ILE C O 1
ATOM 4838 N N . GLU C 1 208 ? 96.666 67.057 11.043 1.00 42.78 207 GLU C N 1
ATOM 4839 C CA . GLU C 1 208 ? 97.516 66.257 11.920 1.00 49.03 207 GLU C CA 1
ATOM 4840 C C . GLU C 1 208 ? 96.655 65.128 12.484 1.00 46.59 207 GLU C C 1
ATOM 4841 O O . GLU C 1 208 ? 95.693 65.386 13.216 1.00 43.47 207 GLU C O 1
ATOM 4847 N N . VAL C 1 209 ? 96.947 63.890 12.077 1.00 35.82 208 VAL C N 1
ATOM 4848 C CA . VAL C 1 209 ? 96.209 62.722 12.562 1.00 32.14 208 VAL C CA 1
ATOM 4849 C C . VAL C 1 209 ? 96.484 62.547 14.049 1.00 39.21 208 VAL C C 1
ATOM 4850 O O . VAL C 1 209 ? 97.643 62.401 14.451 1.00 44.03 208 VAL C O 1
ATOM 4854 N N . GLY C 1 210 ? 95.430 62.538 14.876 1.00 42.55 209 GLY C N 1
ATOM 4855 C CA . GLY C 1 210 ? 95.661 62.417 16.308 1.00 35.38 209 GLY C CA 1
ATOM 4856 C C . GLY C 1 210 ? 95.594 60.979 16.776 1.00 38.57 209 GLY C C 1
ATOM 4857 O O . GLY C 1 210 ? 96.616 60.299 16.786 1.00 60.62 209 GLY C O 1
ATOM 4858 N N . SER C 1 211 ? 94.421 60.445 17.038 1.00 38.27 210 SER C N 1
ATOM 4859 C CA . SER C 1 211 ? 94.339 59.094 17.575 1.00 44.08 210 SER C CA 1
ATOM 4860 C C . SER C 1 211 ? 93.444 58.248 16.691 1.00 38.61 210 SER C C 1
ATOM 4861 O O . SER C 1 211 ? 92.521 58.749 16.046 1.00 39.69 210 SER C O 1
ATOM 4864 N N . VAL C 1 212 ? 93.772 56.965 16.627 1.00 32.26 211 VAL C N 1
ATOM 4865 C CA . VAL C 1 212 ? 92.969 55.969 15.940 1.00 30.93 211 VAL C CA 1
ATOM 4866 C C . VAL C 1 212 ? 92.321 55.093 17.003 1.00 36.67 211 VAL C C 1
ATOM 4867 O O . VAL C 1 212 ? 93.018 54.419 17.773 1.00 36.07 211 VAL C O 1
ATOM 4871 N N . GLN C 1 213 ? 90.994 55.114 17.073 1.00 30.93 212 GLN C N 1
ATOM 4872 C CA . GLN C 1 213 ? 90.285 54.313 18.058 1.00 30.14 212 GLN C CA 1
ATOM 4873 C C . GLN C 1 213 ? 89.466 53.232 17.363 1.00 32.89 212 GLN C C 1
ATOM 4874 O O . GLN C 1 213 ? 89.057 53.382 16.203 1.00 29.38 212 GLN C O 1
ATOM 4880 N N . TYR C 1 214 ? 89.245 52.133 18.081 1.00 26.36 213 TYR C N 1
ATOM 4881 C CA . TYR C 1 214 ? 88.395 51.051 17.608 1.00 25.14 213 TYR C CA 1
ATOM 4882 C C . TYR C 1 214 ? 87.632 50.475 18.790 1.00 28.49 213 TYR C C 1
ATOM 4883 O O . TYR C 1 214 ? 88.227 50.169 19.829 1.00 33.82 213 TYR C O 1
ATOM 4892 N N . GLY C 1 215 ? 86.330 50.309 18.615 1.00 28.39 214 GLY C N 1
ATOM 4893 C CA . GLY C 1 215 ? 85.504 49.737 19.657 1.00 28.70 214 GLY C CA 1
ATOM 4894 C C . GLY C 1 215 ? 84.075 49.601 19.173 1.00 31.70 214 GLY C C 1
ATOM 4895 O O . GLY C 1 215 ? 83.828 49.526 17.967 1.00 35.65 214 GLY C O 1
ATOM 4896 N N . VAL C 1 216 ? 83.125 49.560 20.107 1.00 22.90 215 VAL C N 1
ATOM 4897 C CA . VAL C 1 216 ? 81.721 49.365 19.744 1.00 27.67 215 VAL C CA 1
ATOM 4898 C C . VAL C 1 216 ? 80.873 50.426 20.428 1.00 31.39 215 VAL C C 1
ATOM 4899 O O . VAL C 1 216 ? 80.933 50.594 21.657 1.00 33.06 215 VAL C O 1
ATOM 4903 N N . GLU C 1 217 ? 80.085 51.138 19.618 1.00 25.42 216 GLU C N 1
ATOM 4904 C CA . GLU C 1 217 ? 79.125 52.129 20.080 1.00 30.07 216 GLU C CA 1
ATOM 4905 C C . GLU C 1 217 ? 77.855 51.364 20.389 1.00 31.29 216 GLU C C 1
ATOM 4906 O O . GLU C 1 217 ? 77.207 50.833 19.480 1.00 27.67 216 GLU C O 1
ATOM 4912 N N . ILE C 1 218 ? 77.502 51.278 21.660 1.00 29.27 217 ILE C N 1
ATOM 4913 C CA . ILE C 1 218 ? 76.372 50.459 22.055 1.00 31.96 217 ILE C CA 1
ATOM 4914 C C . ILE C 1 218 ? 75.176 51.352 22.307 1.00 29.81 217 ILE C C 1
ATOM 4915 O O . ILE C 1 218 ? 75.237 52.259 23.144 1.00 33.53 217 ILE C O 1
ATOM 4920 N N . THR C 1 219 ? 74.089 51.079 21.587 1.00 25.58 218 THR C N 1
ATOM 4921 C CA . THR C 1 219 ? 72.790 51.675 21.839 1.00 22.19 218 THR C CA 1
ATOM 4922 C C . THR C 1 219 ? 71.930 50.778 22.732 1.00 33.32 218 THR C C 1
ATOM 4923 O O . THR C 1 219 ? 71.309 51.266 23.691 1.00 31.03 218 THR C O 1
ATOM 4927 N N . SER C 1 220 ? 71.884 49.470 22.451 1.00 29.87 219 SER C N 1
ATOM 4928 C CA . SER C 1 220 ? 71.151 48.510 23.276 1.00 28.75 219 SER C CA 1
ATOM 4929 C C . SER C 1 220 ? 71.871 47.170 23.314 1.00 32.86 219 SER C C 1
ATOM 4930 O O . SER C 1 220 ? 72.284 46.644 22.274 1.00 26.77 219 SER C O 1
ATOM 4933 N N . SER C 1 221 ? 71.965 46.596 24.499 1.00 31.69 220 SER C N 1
ATOM 4934 C CA . SER C 1 221 ? 72.439 45.218 24.582 1.00 31.30 220 SER C CA 1
ATOM 4935 C C . SER C 1 221 ? 71.746 44.581 25.776 1.00 32.98 220 SER C C 1
ATOM 4936 O O . SER C 1 221 ? 72.418 44.073 26.680 1.00 33.80 220 SER C O 1
ATOM 4939 N N . PRO C 1 222 ? 70.412 44.584 25.810 1.00 26.96 221 PRO C N 1
ATOM 4940 C CA . PRO C 1 222 ? 69.697 44.245 27.053 1.00 29.74 221 PRO C CA 1
ATOM 4941 C C . PRO C 1 222 ? 69.989 42.825 27.509 1.00 38.33 221 PRO C C 1
ATOM 4942 O O . PRO C 1 222 ? 69.918 41.879 26.723 1.00 34.14 221 PRO C O 1
ATOM 4946 N N . GLY C 1 223 ? 70.277 42.680 28.808 1.00 36.62 222 GLY C N 1
ATOM 4947 C CA . GLY C 1 223 ? 70.600 41.396 29.388 1.00 36.04 222 GLY C CA 1
ATOM 4948 C C . GLY C 1 223 ? 72.071 41.067 29.356 1.00 43.93 222 GLY C C 1
ATOM 4949 O O . GLY C 1 223 ? 72.464 39.999 29.848 1.00 50.56 222 GLY C O 1
ATOM 4950 N N . GLY C 1 224 ? 72.886 41.925 28.739 1.00 36.90 223 GLY C N 1
ATOM 4951 C CA . GLY C 1 224 ? 74.318 41.707 28.661 1.00 32.36 223 GLY C CA 1
ATOM 4952 C C . GLY C 1 224 ? 74.724 40.978 27.401 1.00 32.46 223 GLY C C 1
ATOM 4953 O O . GLY C 1 224 ? 74.142 39.942 27.069 1.00 37.56 223 GLY C O 1
ATOM 4954 N N . LYS C 1 225 ? 75.701 41.530 26.679 1.00 31.17 224 LYS C N 1
ATOM 4955 C CA . LYS C 1 225 ? 76.240 40.936 25.468 1.00 29.54 224 LYS C CA 1
ATOM 4956 C C . LYS C 1 225 ? 77.753 41.092 25.482 1.00 34.14 224 LYS C C 1
ATOM 4957 O O . LYS C 1 225 ? 78.291 41.999 26.124 1.00 33.87 224 LYS C O 1
ATOM 4963 N N . ASN C 1 226 ? 78.430 40.192 24.775 1.00 30.81 225 ASN C N 1
ATOM 4964 C CA . ASN C 1 226 ? 79.882 40.149 24.720 1.00 35.74 225 ASN C CA 1
ATOM 4965 C C . ASN C 1 226 ? 80.364 40.670 23.372 1.00 35.50 225 ASN C C 1
ATOM 4966 O O . ASN C 1 226 ? 79.753 40.395 22.336 1.00 40.25 225 ASN C O 1
ATOM 4971 N N . PHE C 1 227 ? 81.444 41.448 23.394 1.00 33.06 226 PHE C N 1
ATOM 4972 C CA . PHE C 1 227 ? 82.155 41.832 22.181 1.00 33.66 226 PHE C CA 1
ATOM 4973 C C . PHE C 1 227 ? 83.614 41.500 22.425 1.00 32.62 226 PHE C C 1
ATOM 4974 O O . PHE C 1 227 ? 84.245 42.095 23.304 1.00 40.30 226 PHE C O 1
ATOM 4982 N N . ASN C 1 228 ? 84.151 40.562 21.647 1.00 32.73 227 ASN C N 1
ATOM 4983 C CA . ASN C 1 228 ? 85.531 40.121 21.772 1.00 32.55 227 ASN C CA 1
ATOM 4984 C C . ASN C 1 228 ? 86.346 40.602 20.588 1.00 42.29 227 ASN C C 1
ATOM 4985 O O . ASN C 1 228 ? 85.960 40.392 19.427 1.00 44.81 227 ASN C O 1
ATOM 4990 N N . PHE C 1 229 ? 87.483 41.209 20.884 1.00 40.34 228 PHE C N 1
ATOM 4991 C CA . PHE C 1 229 ? 88.386 41.714 19.861 1.00 42.22 228 PHE C CA 1
ATOM 4992 C C . PHE C 1 229 ? 89.614 40.826 19.981 1.00 42.94 228 PHE C C 1
ATOM 4993 O O . PHE C 1 229 ? 90.500 41.067 20.809 1.00 43.36 228 PHE C O 1
ATOM 5001 N N . ASN C 1 230 ? 89.690 39.835 19.092 1.00 49.20 229 ASN C N 1
ATOM 5002 C CA . ASN C 1 230 ? 90.734 38.823 19.193 1.00 43.18 229 ASN C CA 1
ATOM 5003 C C . ASN C 1 230 ? 92.037 39.365 18.667 1.00 46.94 229 ASN C C 1
ATOM 5004 O O . ASN C 1 230 ? 93.109 38.905 19.065 1.00 50.68 229 ASN C O 1
ATOM 5009 N N . ASN C 1 231 ? 91.968 40.344 17.783 1.00 48.45 230 ASN C N 1
ATOM 5010 C CA . ASN C 1 231 ? 93.172 41.065 17.444 1.00 54.45 230 ASN C CA 1
ATOM 5011 C C . ASN C 1 231 ? 92.797 42.473 17.035 1.00 49.96 230 ASN C C 1
ATOM 5012 O O . ASN C 1 231 ? 91.715 42.705 16.476 1.00 43.10 230 ASN C O 1
ATOM 5017 N N . TRP C 1 232 ? 93.677 43.408 17.388 1.00 48.68 231 TRP C N 1
ATOM 5018 C CA . TRP C 1 232 ? 93.634 44.775 16.882 1.00 41.79 231 TRP C CA 1
ATOM 5019 C C . TRP C 1 232 ? 95.047 45.325 16.906 1.00 40.36 231 TRP C C 1
ATOM 5020 O O . TRP C 1 232 ? 95.722 45.252 17.937 1.00 47.92 231 TRP C O 1
ATOM 5031 N N . SER C 1 233 ? 95.505 45.834 15.770 1.00 40.25 232 SER C N 1
ATOM 5032 C CA . SER C 1 233 ? 96.844 46.391 15.666 1.00 46.17 232 SER C CA 1
ATOM 5033 C C . SER C 1 233 ? 96.827 47.587 14.728 1.00 47.48 232 SER C C 1
ATOM 5034 O O . SER C 1 233 ? 95.966 47.698 13.847 1.00 44.95 232 SER C O 1
ATOM 5037 N N . VAL C 1 234 ? 97.800 48.467 14.911 1.00 47.96 233 VAL C N 1
ATOM 5038 C CA . VAL C 1 234 ? 97.995 49.617 14.038 1.00 49.10 233 VAL C CA 1
ATOM 5039 C C . VAL C 1 234 ? 99.430 49.599 13.533 1.00 51.53 233 VAL C C 1
ATOM 5040 O O . VAL C 1 234 ? 100.360 49.335 14.303 1.00 48.23 233 VAL C O 1
ATOM 5044 N N . THR C 1 235 ? 99.606 49.842 12.228 1.00 45.72 234 THR C N 1
ATOM 5045 C CA . THR C 1 235 ? 100.923 50.002 11.616 1.00 45.49 234 THR C CA 1
ATOM 5046 C C . THR C 1 235 ? 101.067 51.462 11.192 1.00 53.52 234 THR C C 1
ATOM 5047 O O . THR C 1 235 ? 100.382 51.916 10.269 1.00 60.83 234 THR C O 1
ATOM 5051 N N . SER C 1 236 ? 101.913 52.208 11.904 1.00 52.02 235 SER C N 1
ATOM 5052 C CA . SER C 1 236 ? 102.163 53.619 11.623 1.00 51.42 235 SER C CA 1
ATOM 5053 C C . SER C 1 236 ? 103.635 53.840 11.304 1.00 55.47 235 SER C C 1
ATOM 5054 O O . SER C 1 236 ? 104.495 53.602 12.157 1.00 64.07 235 SER C O 1
ATOM 5057 N N . LYS C 1 237 ? 103.929 54.269 10.080 1.00 58.88 236 LYS C N 1
ATOM 5058 C CA . LYS C 1 237 ? 105.295 54.672 9.733 1.00 59.58 236 LYS C CA 1
ATOM 5059 C C . LYS C 1 237 ? 105.291 55.871 8.773 1.00 67.37 236 LYS C C 1
ATOM 5060 O O . LYS C 1 237 ? 106.301 56.567 8.626 1.00 70.86 236 LYS C O 1
ATOM 5067 N N . MET D 1 17 ? 78.087 46.788 39.084 1.00 70.77 16 MET D N 1
ATOM 5068 C CA . MET D 1 17 ? 78.903 48.026 39.170 1.00 76.23 16 MET D CA 1
ATOM 5069 C C . MET D 1 17 ? 78.483 48.986 38.053 1.00 84.44 16 MET D C 1
ATOM 5070 O O . MET D 1 17 ? 78.473 48.558 36.913 1.00 93.58 16 MET D O 1
ATOM 5075 N N . PRO D 1 18 ? 78.031 50.222 38.343 1.00 74.45 17 PRO D N 1
ATOM 5076 C CA . PRO D 1 18 ? 78.169 50.813 39.646 1.00 62.03 17 PRO D CA 1
ATOM 5077 C C . PRO D 1 18 ? 77.039 50.422 40.602 1.00 57.63 17 PRO D C 1
ATOM 5078 O O . PRO D 1 18 ? 76.040 49.982 40.179 1.00 45.27 17 PRO D O 1
ATOM 5082 N N . ILE D 1 19 ? 77.357 50.527 41.881 1.00 58.25 18 ILE D N 1
ATOM 5083 C CA . ILE D 1 19 ? 76.499 50.197 43.042 1.00 52.03 18 ILE D CA 1
ATOM 5084 C C . ILE D 1 19 ? 75.270 51.079 42.990 1.00 53.79 18 ILE D C 1
ATOM 5085 O O . ILE D 1 19 ? 74.207 50.579 43.315 1.00 41.06 18 ILE D O 1
ATOM 5090 N N . TRP D 1 20 ? 75.483 52.350 42.640 1.00 40.41 19 TRP D N 1
ATOM 5091 C CA . TRP D 1 20 ? 74.422 53.373 42.612 1.00 30.67 19 TRP D CA 1
ATOM 5092 C C . TRP D 1 20 ? 74.655 54.389 41.495 1.00 32.71 19 TRP D C 1
ATOM 5093 O O . TRP D 1 20 ? 75.760 54.729 41.212 1.00 32.54 19 TRP D O 1
ATOM 5104 N N . SER D 1 21 ? 73.564 54.889 40.963 1.00 30.25 20 SER D N 1
ATOM 5105 C CA . SER D 1 21 ? 73.534 55.892 39.895 1.00 31.17 20 SER D CA 1
ATOM 5106 C C . SER D 1 21 ? 72.327 56.786 40.121 1.00 34.22 20 SER D C 1
ATOM 5107 O O . SER D 1 21 ? 71.323 56.296 40.577 1.00 38.92 20 SER D O 1
ATOM 5110 N N . SER D 1 22 ? 72.445 58.054 39.799 1.00 26.92 21 SER D N 1
ATOM 5111 C CA . SER D 1 22 ? 71.266 58.907 39.907 1.00 33.72 21 SER D CA 1
ATOM 5112 C C . SER D 1 22 ? 71.376 60.124 39.000 1.00 30.32 21 SER D C 1
ATOM 5113 O O . SER D 1 22 ? 72.433 60.751 38.926 1.00 36.03 21 SER D O 1
ATOM 5116 N N . HIS D 1 23 ? 70.262 60.474 38.349 1.00 30.14 22 HIS D N 1
ATOM 5117 C CA . HIS D 1 23 ? 70.116 61.762 37.676 1.00 34.51 22 HIS D CA 1
ATOM 5118 C C . HIS D 1 23 ? 69.134 62.683 38.406 1.00 30.91 22 HIS D C 1
ATOM 5119 O O . HIS D 1 23 ? 68.793 63.739 37.877 1.00 35.73 22 HIS D O 1
ATOM 5126 N N . ALA D 1 24 ? 68.646 62.287 39.597 1.00 22.25 23 ALA D N 1
ATOM 5127 C CA . ALA D 1 24 ? 67.773 63.166 40.392 1.00 29.91 23 ALA D CA 1
ATOM 5128 C C . ALA D 1 24 ? 68.603 64.362 40.847 1.00 30.30 23 ALA D C 1
ATOM 5129 O O . ALA D 1 24 ? 69.752 64.177 41.246 1.00 32.42 23 ALA D O 1
ATOM 5131 N N . PRO D 1 25 ? 68.101 65.597 40.732 1.00 32.22 24 PRO D N 1
ATOM 5132 C CA . PRO D 1 25 ? 68.929 66.752 41.144 1.00 32.74 24 PRO D CA 1
ATOM 5133 C C . PRO D 1 25 ? 69.419 66.663 42.572 1.00 31.74 24 PRO D C 1
ATOM 5134 O O . PRO D 1 25 ? 70.495 67.193 42.891 1.00 30.22 24 PRO D O 1
ATOM 5138 N N . TYR D 1 26 ? 68.690 65.958 43.436 1.00 29.80 25 TYR D N 1
ATOM 5139 C CA . TYR D 1 26 ? 69.055 65.792 44.840 1.00 33.77 25 TYR D CA 1
ATOM 5140 C C . TYR D 1 26 ? 69.453 64.351 45.132 1.00 35.47 25 TYR D C 1
ATOM 5141 O O . TYR D 1 26 ? 69.522 63.962 46.299 1.00 29.57 25 TYR D O 1
ATOM 5150 N N . GLY D 1 27 ? 69.772 63.578 44.083 1.00 30.04 26 GLY D N 1
ATOM 5151 C CA . GLY D 1 27 ? 70.146 62.181 44.225 1.00 29.28 26 GLY D CA 1
ATOM 5152 C C . GLY D 1 27 ? 71.285 62.024 45.223 1.00 32.91 26 GLY D C 1
ATOM 5153 O O . GLY D 1 27 ? 72.291 62.751 45.170 1.00 34.41 26 GLY D O 1
ATOM 5154 N N . SER D 1 28 ? 71.099 61.062 46.137 1.00 24.41 27 SER D N 1
ATOM 5155 C CA . SER D 1 28 ? 71.944 60.865 47.301 1.00 36.09 27 SER D CA 1
ATOM 5156 C C . SER D 1 28 ? 72.173 59.380 47.602 1.00 41.40 27 SER D C 1
ATOM 5157 O O . SER D 1 28 ? 71.245 58.569 47.485 1.00 39.90 27 SER D O 1
ATOM 5160 N N . PHE D 1 29 ? 73.377 59.044 48.105 1.00 39.11 28 PHE D N 1
ATOM 5161 C CA . PHE D 1 29 ? 73.747 57.678 48.500 1.00 36.40 28 PHE D CA 1
ATOM 5162 C C . PHE D 1 29 ? 74.777 57.725 49.632 1.00 38.54 28 PHE D C 1
ATOM 5163 O O . PHE D 1 29 ? 75.637 58.607 49.639 1.00 33.99 28 PHE D O 1
ATOM 5171 N N . SER D 1 30 ? 74.718 56.775 50.581 1.00 39.57 29 SER D N 1
ATOM 5172 C CA . SER D 1 30 ? 75.711 56.757 51.666 1.00 44.53 29 SER D CA 1
ATOM 5173 C C . SER D 1 30 ? 76.177 55.344 52.004 1.00 47.00 29 SER D C 1
ATOM 5174 O O . SER D 1 30 ? 75.386 54.393 51.996 1.00 42.92 29 SER D O 1
ATOM 5177 N N . ARG D 1 31 ? 77.488 55.215 52.232 1.00 50.40 30 ARG D N 1
ATOM 5178 C CA . ARG D 1 31 ? 78.137 53.943 52.531 1.00 43.05 30 ARG D CA 1
ATOM 5179 C C . ARG D 1 31 ? 79.413 54.168 53.342 1.00 50.29 30 ARG D C 1
ATOM 5180 O O . ARG D 1 31 ? 80.269 54.962 52.939 1.00 57.52 30 ARG D O 1
ATOM 5188 N N . ASP D 1 32 ? 79.524 53.501 54.497 1.00 55.66 31 ASP D N 1
ATOM 5189 C CA . ASP D 1 32 ? 80.748 53.502 55.319 1.00 53.63 31 ASP D CA 1
ATOM 5190 C C . ASP D 1 32 ? 81.180 54.893 55.775 1.00 52.95 31 ASP D C 1
ATOM 5191 O O . ASP D 1 32 ? 82.373 55.213 55.764 1.00 60.95 31 ASP D O 1
ATOM 5196 N N . GLY D 1 33 ? 80.229 55.719 56.217 1.00 50.25 32 GLY D N 1
ATOM 5197 C CA . GLY D 1 33 ? 80.557 57.070 56.649 1.00 47.86 32 GLY D CA 1
ATOM 5198 C C . GLY D 1 33 ? 80.697 58.104 55.543 1.00 46.04 32 GLY D C 1
ATOM 5199 O O . GLY D 1 33 ? 80.793 59.300 55.843 1.00 50.80 32 GLY D O 1
ATOM 5200 N N . TYR D 1 34 ? 80.756 57.689 54.285 1.00 44.95 33 TYR D N 1
ATOM 5201 C CA . TYR D 1 34 ? 80.842 58.611 53.170 1.00 39.19 33 TYR D CA 1
ATOM 5202 C C . TYR D 1 34 ? 79.468 58.713 52.521 1.00 44.07 33 TYR D C 1
ATOM 5203 O O . TYR D 1 34 ? 78.685 57.757 52.530 1.00 37.07 33 TYR D O 1
ATOM 5212 N N . SER D 1 35 ? 79.156 59.908 52.007 1.00 44.45 34 SER D N 1
ATOM 5213 C CA . SER D 1 35 ? 77.948 60.122 51.229 1.00 38.36 34 SER D CA 1
ATOM 5214 C C . SER D 1 35 ? 78.304 60.819 49.916 1.00 35.73 34 SER D C 1
ATOM 5215 O O . SER D 1 35 ? 79.337 61.489 49.798 1.00 32.81 34 SER D O 1
ATOM 5218 N N . TRP D 1 36 ? 77.489 60.568 48.899 1.00 32.36 35 TRP D N 1
ATOM 5219 C CA . TRP D 1 36 ? 77.677 61.125 47.561 1.00 30.40 35 TRP D CA 1
ATOM 5220 C C . TRP D 1 36 ? 76.399 61.821 47.124 1.00 33.72 35 TRP D C 1
ATOM 5221 O O . TRP D 1 36 ? 75.308 61.293 47.347 1.00 38.05 35 TRP D O 1
ATOM 5232 N N . ASN D 1 37 ? 76.535 63.004 46.520 1.00 33.15 36 ASN D N 1
ATOM 5233 C CA . ASN D 1 37 ? 75.406 63.864 46.185 1.00 34.53 36 ASN D CA 1
ATOM 5234 C C . ASN D 1 37 ? 75.521 64.441 44.775 1.00 40.95 36 ASN D C 1
ATOM 5235 O O . ASN D 1 37 ? 76.551 65.031 44.431 1.00 34.60 36 ASN D O 1
ATOM 5240 N N . ASN D 1 38 ? 74.435 64.326 43.990 1.00 39.63 37 ASN D N 1
ATOM 5241 C CA . ASN D 1 38 ? 74.409 64.886 42.634 1.00 29.88 37 ASN D CA 1
ATOM 5242 C C . ASN D 1 38 ? 74.399 66.415 42.686 1.00 32.80 37 ASN D C 1
ATOM 5243 O O . ASN D 1 38 ? 75.064 67.067 41.872 1.00 30.42 37 ASN D O 1
ATOM 5248 N N . ASP D 1 39 ? 73.688 66.985 43.666 1.00 26.26 38 ASP D N 1
ATOM 5249 C CA . ASP D 1 39 ? 73.641 68.416 43.990 1.00 22.21 38 ASP D CA 1
ATOM 5250 C C . ASP D 1 39 ? 73.574 69.318 42.751 1.00 22.61 38 ASP D C 1
ATOM 5251 O O . ASP D 1 39 ? 74.406 70.199 42.552 1.00 26.36 38 ASP D O 1
ATOM 5256 N N . VAL D 1 40 ? 72.573 69.076 41.903 1.00 22.77 39 VAL D N 1
ATOM 5257 C CA . VAL D 1 40 ? 72.308 69.950 40.765 1.00 23.04 39 VAL D CA 1
ATOM 5258 C C . VAL D 1 40 ? 71.396 71.045 41.296 1.00 25.19 39 VAL D C 1
ATOM 5259 O O . VAL D 1 40 ? 70.229 70.792 41.604 1.00 26.27 39 VAL D O 1
ATOM 5263 N N . TRP D 1 41 ? 71.880 72.274 41.325 1.00 22.45 40 TRP D N 1
ATOM 5264 C CA . TRP D 1 41 ? 71.092 73.321 41.967 1.00 29.38 40 TRP D CA 1
ATOM 5265 C C . TRP D 1 41 ? 70.834 74.565 41.122 1.00 36.45 40 TRP D C 1
ATOM 5266 O O . TRP D 1 41 ? 69.832 75.242 41.386 1.00 35.32 40 TRP D O 1
ATOM 5277 N N . GLY D 1 42 ? 71.630 74.862 40.091 1.00 41.96 41 GLY D N 1
ATOM 5278 C CA . GLY D 1 42 ? 71.316 75.979 39.211 1.00 38.50 41 GLY D CA 1
ATOM 5279 C C . GLY D 1 42 ? 69.891 75.840 38.722 1.00 37.68 41 GLY D C 1
ATOM 5280 O O . GLY D 1 42 ? 69.410 74.718 38.550 1.00 37.71 41 GLY D O 1
ATOM 5281 N N . PRO D 1 43 ? 69.165 76.958 38.544 1.00 33.02 42 PRO D N 1
ATOM 5282 C CA . PRO D 1 43 ? 67.738 76.856 38.155 1.00 24.74 42 PRO D CA 1
ATOM 5283 C C . PRO D 1 43 ? 67.491 76.302 36.741 1.00 29.34 42 PRO D C 1
ATOM 5284 O O . PRO D 1 43 ? 66.423 75.727 36.481 1.00 26.53 42 PRO D O 1
ATOM 5288 N N . ARG D 1 44 ? 68.416 76.486 35.805 1.00 30.51 43 ARG D N 1
ATOM 5289 C CA A ARG D 1 44 ? 68.231 76.081 34.412 0.51 28.71 43 ARG D CA 1
ATOM 5290 C CA B ARG D 1 44 ? 68.222 76.068 34.416 0.49 28.70 43 ARG D CA 1
ATOM 5291 C C . ARG D 1 44 ? 69.452 75.268 33.990 1.00 32.08 43 ARG D C 1
ATOM 5292 O O . ARG D 1 44 ? 70.304 75.757 33.236 1.00 28.78 43 ARG D O 1
ATOM 5307 N N . PRO D 1 45 ? 69.566 74.013 34.469 1.00 20.72 44 PRO D N 1
ATOM 5308 C CA . PRO D 1 45 ? 70.756 73.206 34.182 1.00 22.26 44 PRO D CA 1
ATOM 5309 C C . PRO D 1 45 ? 70.602 72.292 32.983 1.00 26.78 44 PRO D C 1
ATOM 5310 O O . PRO D 1 45 ? 69.527 72.188 32.398 1.00 25.35 44 PRO D O 1
ATOM 5314 N N . GLY D 1 46 ? 71.718 71.682 32.595 1.00 26.01 45 GLY D N 1
ATOM 5315 C CA . GLY D 1 46 ? 71.752 70.588 31.660 1.00 25.03 45 GLY D CA 1
ATOM 5316 C C . GLY D 1 46 ? 71.713 69.241 32.377 1.00 29.26 45 GLY D C 1
ATOM 5317 O O . GLY D 1 46 ? 71.765 69.157 33.608 1.00 25.73 45 GLY D O 1
ATOM 5318 N N . PRO D 1 47 ? 71.592 68.161 31.602 1.00 21.38 46 PRO D N 1
ATOM 5319 C CA . PRO D 1 47 ? 71.572 66.814 32.193 1.00 31.20 46 PRO D CA 1
ATOM 5320 C C . PRO D 1 47 ? 72.883 66.464 32.893 1.00 30.48 46 PRO D C 1
ATOM 5321 O O . PRO D 1 47 ? 73.957 66.932 32.515 1.00 27.28 46 PRO D O 1
ATOM 5325 N N . GLN D 1 48 ? 72.763 65.648 33.948 1.00 26.23 47 GLN D N 1
ATOM 5326 C CA . GLN D 1 48 ? 73.865 65.185 34.791 1.00 24.21 47 GLN D CA 1
ATOM 5327 C C . GLN D 1 48 ? 73.507 63.848 35.437 1.00 27.58 47 GLN D C 1
ATOM 5328 O O . GLN D 1 48 ? 72.360 63.657 35.849 1.00 26.69 47 GLN D O 1
ATOM 5334 N N . THR D 1 49 ? 74.481 62.932 35.524 1.00 27.35 48 THR D N 1
ATOM 5335 C CA . THR D 1 49 ? 74.307 61.651 36.216 1.00 26.25 48 THR D CA 1
ATOM 5336 C C . THR D 1 49 ? 75.544 61.379 37.069 1.00 29.20 48 THR D C 1
ATOM 5337 O O . THR D 1 49 ? 76.659 61.384 36.545 1.00 38.55 48 THR D O 1
ATOM 5341 N N . ILE D 1 50 ? 75.360 61.132 38.383 1.00 24.18 49 ILE D N 1
ATOM 5342 C CA . ILE D 1 50 ? 76.457 60.777 39.279 1.00 25.53 49 ILE D CA 1
ATOM 5343 C C . ILE D 1 50 ? 76.428 59.258 39.439 1.00 39.41 49 ILE D C 1
ATOM 5344 O O . ILE D 1 50 ? 75.346 58.654 39.508 1.00 32.00 49 ILE D O 1
ATOM 5349 N N . SER D 1 51 ? 77.614 58.635 39.426 1.00 35.83 50 SER D N 1
ATOM 5350 C CA . SER D 1 51 ? 77.784 57.191 39.569 1.00 35.03 50 SER D CA 1
ATOM 5351 C C . SER D 1 51 ? 78.804 56.903 40.653 1.00 38.80 50 SER D C 1
ATOM 5352 O O . SER D 1 51 ? 79.829 57.587 40.730 1.00 36.91 50 SER D O 1
ATOM 5355 N N . VAL D 1 52 ? 78.512 55.917 41.508 1.00 40.57 51 VAL D N 1
ATOM 5356 C CA . VAL D 1 52 ? 79.422 55.484 42.567 1.00 32.08 51 VAL D CA 1
ATOM 5357 C C . VAL D 1 52 ? 79.769 54.022 42.313 1.00 41.82 51 VAL D C 1
ATOM 5358 O O . VAL D 1 52 ? 78.905 53.143 42.435 1.00 40.97 51 VAL D O 1
ATOM 5362 N N . SER D 1 53 ? 81.045 53.746 42.053 1.00 45.49 52 SER D N 1
ATOM 5363 C CA . SER D 1 53 ? 81.474 52.380 41.779 1.00 46.19 52 SER D CA 1
ATOM 5364 C C . SER D 1 53 ? 81.936 51.678 43.035 1.00 54.26 52 SER D C 1
ATOM 5365 O O . SER D 1 53 ? 82.148 50.462 43.008 1.00 66.51 52 SER D O 1
ATOM 5368 N N . GLY D 1 54 ? 82.126 52.438 44.104 1.00 55.87 53 GLY D N 1
ATOM 5369 C CA . GLY D 1 54 ? 82.545 51.922 45.386 1.00 55.31 53 GLY D CA 1
ATOM 5370 C C . GLY D 1 54 ? 83.041 53.076 46.223 1.00 63.01 53 GLY D C 1
ATOM 5371 O O . GLY D 1 54 ? 83.090 54.228 45.774 1.00 62.84 53 GLY D O 1
ATOM 5372 N N . VAL D 1 55 ? 83.418 52.744 47.459 1.00 60.33 54 VAL D N 1
ATOM 5373 C CA . VAL D 1 55 ? 83.947 53.742 48.380 1.00 58.23 54 VAL D CA 1
ATOM 5374 C C . VAL D 1 55 ? 85.252 54.331 47.838 1.00 57.20 54 VAL D C 1
ATOM 5375 O O . VAL D 1 55 ? 85.668 55.420 48.255 1.00 61.64 54 VAL D O 1
ATOM 5379 N N . ASN D 1 56 ? 85.909 53.621 46.908 1.00 63.03 55 ASN D N 1
ATOM 5380 C CA . ASN D 1 56 ? 87.177 54.009 46.301 1.00 65.48 55 ASN D CA 1
ATOM 5381 C C . ASN D 1 56 ? 87.028 54.807 45.000 1.00 56.42 55 ASN D C 1
ATOM 5382 O O . ASN D 1 56 ? 88.018 55.384 44.532 1.00 56.69 55 ASN D O 1
ATOM 5387 N N . ARG D 1 57 ? 85.855 54.798 44.358 1.00 39.40 56 ARG D N 1
ATOM 5388 C CA . ARG D 1 57 ? 85.737 55.314 42.992 1.00 38.35 56 ARG D CA 1
ATOM 5389 C C . ARG D 1 57 ? 84.358 55.900 42.700 1.00 34.68 56 ARG D C 1
ATOM 5390 O O . ARG D 1 57 ? 83.336 55.228 42.888 1.00 32.50 56 ARG D O 1
ATOM 5398 N N . TRP D 1 58 ? 84.330 57.131 42.189 1.00 32.75 57 TRP D N 1
ATOM 5399 C CA . TRP D 1 58 ? 83.072 57.699 41.725 1.00 31.39 57 TRP D CA 1
ATOM 5400 C C . TRP D 1 58 ? 83.350 58.652 40.572 1.00 35.18 57 TRP D C 1
ATOM 5401 O O . TRP D 1 58 ? 84.476 59.123 40.372 1.00 37.93 57 TRP D O 1
ATOM 5412 N N . SER D 1 59 ? 82.291 58.935 39.819 1.00 29.01 58 SER D N 1
ATOM 5413 C CA . SER D 1 59 ? 82.384 59.724 38.602 1.00 28.64 58 SER D CA 1
ATOM 5414 C C . SER D 1 59 ? 81.080 60.479 38.397 1.00 36.39 58 SER D C 1
ATOM 5415 O O . SER D 1 59 ? 80.056 60.166 39.009 1.00 34.77 58 SER D O 1
ATOM 5418 N N . VAL D 1 60 ? 81.133 61.506 37.552 1.00 38.53 59 VAL D N 1
ATOM 5419 C CA . VAL D 1 60 ? 79.933 62.259 37.197 1.00 29.74 59 VAL D CA 1
ATOM 5420 C C . VAL D 1 60 ? 80.026 62.634 35.729 1.00 24.91 59 VAL D C 1
ATOM 5421 O O . VAL D 1 60 ? 81.075 63.089 35.255 1.00 29.41 59 VAL D O 1
ATOM 5425 N N . TRP D 1 61 ? 78.930 62.430 35.001 1.00 21.64 60 TRP D N 1
ATOM 5426 C CA . TRP D 1 61 ? 78.818 62.860 33.617 1.00 27.37 60 TRP D CA 1
ATOM 5427 C C . TRP D 1 61 ? 77.826 64.013 33.612 1.00 28.10 60 TRP D C 1
ATOM 5428 O O . TRP D 1 61 ? 76.753 63.906 34.211 1.00 28.63 60 TRP D O 1
ATOM 5439 N N . SER D 1 62 ? 78.208 65.134 33.002 1.00 27.65 61 SER D N 1
ATOM 5440 C CA . SER D 1 62 ? 77.386 66.329 33.068 1.00 24.69 61 SER D CA 1
ATOM 5441 C C . SER D 1 62 ? 77.507 67.118 31.769 1.00 29.85 61 SER D C 1
ATOM 5442 O O . SER D 1 62 ? 78.615 67.296 31.250 1.00 24.86 61 SER D O 1
ATOM 5445 N N . ASP D 1 63 ? 76.370 67.608 31.259 1.00 26.68 62 ASP D N 1
ATOM 5446 C CA . ASP D 1 63 ? 76.317 68.429 30.038 1.00 23.89 62 ASP D CA 1
ATOM 5447 C C . ASP D 1 63 ? 75.672 69.773 30.375 1.00 28.40 62 ASP D C 1
ATOM 5448 O O . ASP D 1 63 ? 74.475 69.976 30.168 1.00 33.99 62 ASP D O 1
ATOM 5453 N N . GLN D 1 64 ? 76.479 70.710 30.878 1.00 27.63 63 GLN D N 1
ATOM 5454 C CA . GLN D 1 64 ? 75.921 71.993 31.273 1.00 26.06 63 GLN D CA 1
ATOM 5455 C C . GLN D 1 64 ? 76.136 73.022 30.179 1.00 24.15 63 GLN D C 1
ATOM 5456 O O . GLN D 1 64 ? 77.209 73.063 29.587 1.00 30.71 63 GLN D O 1
ATOM 5462 N N . PRO D 1 65 ? 75.137 73.857 29.905 1.00 29.00 64 PRO D N 1
ATOM 5463 C CA . PRO D 1 65 ? 75.254 74.828 28.817 1.00 33.05 64 PRO D CA 1
ATOM 5464 C C . PRO D 1 65 ? 76.230 75.953 29.129 1.00 32.57 64 PRO D C 1
ATOM 5465 O O . PRO D 1 65 ? 76.575 76.231 30.285 1.00 28.98 64 PRO D O 1
ATOM 5469 N N . ASN D 1 66 ? 76.640 76.633 28.056 1.00 24.32 65 ASN D N 1
ATOM 5470 C CA . ASN D 1 66 ? 77.526 77.787 28.150 1.00 34.26 65 ASN D CA 1
ATOM 5471 C C . ASN D 1 66 ? 76.725 79.031 28.538 1.00 38.82 65 ASN D C 1
ATOM 5472 O O . ASN D 1 66 ? 76.546 79.971 27.756 1.00 48.90 65 ASN D O 1
ATOM 5477 N N . THR D 1 67 ? 76.228 79.011 29.766 1.00 31.83 66 THR D N 1
ATOM 5478 C CA . THR D 1 67 ? 75.439 80.084 30.348 1.00 38.14 66 THR D CA 1
ATOM 5479 C C . THR D 1 67 ? 76.006 80.412 31.720 1.00 38.33 66 THR D C 1
ATOM 5480 O O . THR D 1 67 ? 76.716 79.594 32.319 1.00 36.14 66 THR D O 1
ATOM 5484 N N . PRO D 1 68 ? 75.731 81.613 32.235 1.00 31.44 67 PRO D N 1
ATOM 5485 C CA . PRO D 1 68 ? 76.296 82.012 33.529 1.00 30.14 67 PRO D CA 1
ATOM 5486 C C . PRO D 1 68 ? 75.781 81.204 34.699 1.00 28.41 67 PRO D C 1
ATOM 5487 O O . PRO D 1 68 ? 74.656 80.694 34.709 1.00 35.87 67 PRO D O 1
ATOM 5491 N N . GLY D 1 69 ? 76.622 81.138 35.707 1.00 28.68 68 GLY D N 1
ATOM 5492 C CA . GLY D 1 69 ? 76.291 80.621 37.024 1.00 30.33 68 GLY D CA 1
ATOM 5493 C C . GLY D 1 69 ? 76.621 79.150 37.167 1.00 21.60 68 GLY D C 1
ATOM 5494 O O . GLY D 1 69 ? 76.513 78.353 36.231 1.00 25.44 68 GLY D O 1
ATOM 5495 N N . ILE D 1 70 ? 76.968 78.781 38.390 1.00 21.98 69 ILE D N 1
ATOM 5496 C CA . ILE D 1 70 ? 77.248 77.391 38.721 1.00 21.36 69 ILE D CA 1
ATOM 5497 C C . ILE D 1 70 ? 75.960 76.601 38.633 1.00 24.65 69 ILE D C 1
ATOM 5498 O O . ILE D 1 70 ? 74.929 77.018 39.177 1.00 28.45 69 ILE D O 1
ATOM 5503 N N . LYS D 1 71 ? 76.010 75.466 37.928 1.00 28.84 70 LYS D N 1
ATOM 5504 C CA . LYS D 1 71 ? 74.831 74.628 37.791 1.00 22.71 70 LYS D CA 1
ATOM 5505 C C . LYS D 1 71 ? 74.789 73.517 38.821 1.00 26.97 70 LYS D C 1
ATOM 5506 O O . LYS D 1 71 ? 73.696 73.104 39.218 1.00 26.13 70 LYS D O 1
ATOM 5512 N N . SER D 1 72 ? 75.936 73.002 39.248 1.00 27.44 71 SER D N 1
ATOM 5513 C CA . SER D 1 72 ? 75.904 71.838 40.118 1.00 23.48 71 SER D CA 1
ATOM 5514 C C . SER D 1 72 ? 77.205 71.741 40.896 1.00 29.24 71 SER D C 1
ATOM 5515 O O . SER D 1 72 ? 78.223 72.321 40.513 1.00 24.00 71 SER D O 1
ATOM 5518 N N . TYR D 1 73 ? 77.159 70.972 41.981 1.00 31.45 72 TYR D N 1
ATOM 5519 C CA . TYR D 1 73 ? 78.355 70.576 42.721 1.00 25.74 72 TYR D CA 1
ATOM 5520 C C . TYR D 1 73 ? 78.247 69.101 43.107 1.00 26.65 72 TYR D C 1
ATOM 5521 O O . TYR D 1 73 ? 78.097 68.761 44.288 1.00 31.80 72 TYR D O 1
ATOM 5530 N N . PRO D 1 74 ? 78.328 68.189 42.132 1.00 29.03 73 PRO D N 1
ATOM 5531 C CA . PRO D 1 74 ? 78.377 66.756 42.480 1.00 19.34 73 PRO D CA 1
ATOM 5532 C C . PRO D 1 74 ? 79.593 66.501 43.357 1.00 29.18 73 PRO D C 1
ATOM 5533 O O . PRO D 1 74 ? 80.690 67.006 43.078 1.00 27.97 73 PRO D O 1
ATOM 5537 N N . HIS D 1 75 ? 79.389 65.773 44.458 1.00 26.98 74 HIS D N 1
ATOM 5538 C CA . HIS D 1 75 ? 80.468 65.671 45.441 1.00 28.43 74 HIS D CA 1
ATOM 5539 C C . HIS D 1 75 ? 80.304 64.479 46.375 1.00 30.71 74 HIS D C 1
ATOM 5540 O O . HIS D 1 75 ? 79.212 63.918 46.531 1.00 27.65 74 HIS D O 1
ATOM 5547 N N . VAL D 1 76 ? 81.420 64.119 47.017 1.00 25.28 75 VAL D N 1
ATOM 5548 C CA . VAL D 1 76 ? 81.453 63.158 48.112 1.00 38.10 75 VAL D CA 1
ATOM 5549 C C . VAL D 1 76 ? 81.683 63.943 49.398 1.00 39.29 75 VAL D C 1
ATOM 5550 O O . VAL D 1 76 ? 82.354 64.979 49.383 1.00 35.46 75 VAL D O 1
ATOM 5554 N N . ALA D 1 77 ? 81.085 63.487 50.503 1.00 43.46 76 ALA D N 1
ATOM 5555 C CA . ALA D 1 77 ? 81.157 64.199 51.774 1.00 36.92 76 ALA D CA 1
ATOM 5556 C C . ALA D 1 77 ? 81.502 63.257 52.926 1.00 44.79 76 ALA D C 1
ATOM 5557 O O . ALA D 1 77 ? 81.211 62.055 52.883 1.00 44.75 76 ALA D O 1
ATOM 5559 N N . PHE D 1 78 ? 82.165 63.822 53.943 1.00 45.87 77 PHE D N 1
ATOM 5560 C CA . PHE D 1 78 ? 82.535 63.134 55.180 1.00 42.28 77 PHE D CA 1
ATOM 5561 C C . PHE D 1 78 ? 82.286 64.061 56.365 1.00 46.67 77 PHE D C 1
ATOM 5562 O O . PHE D 1 78 ? 82.819 65.176 56.397 1.00 53.44 77 PHE D O 1
ATOM 5570 N N . ASN D 1 79 ? 81.496 63.609 57.339 1.00 47.96 78 ASN D N 1
ATOM 5571 C CA . ASN D 1 79 ? 81.169 64.427 58.508 1.00 54.40 78 ASN D CA 1
ATOM 5572 C C . ASN D 1 79 ? 82.248 64.339 59.594 1.00 57.11 78 ASN D C 1
ATOM 5573 O O . ASN D 1 79 ? 82.798 63.268 59.862 1.00 57.03 78 ASN D O 1
ATOM 5578 N N . ILE D 1 80 ? 82.581 65.486 60.197 1.00 56.58 79 ILE D N 1
ATOM 5579 C CA . ILE D 1 80 ? 83.534 65.553 61.310 1.00 53.95 79 ILE D CA 1
ATOM 5580 C C . ILE D 1 80 ? 82.816 65.806 62.639 1.00 55.11 79 ILE D C 1
ATOM 5581 O O . ILE D 1 80 ? 82.794 64.940 63.514 1.00 54.45 79 ILE D O 1
ATOM 5586 N N . GLY D 1 81 ? 82.173 66.971 62.780 1.00 52.49 80 GLY D N 1
ATOM 5587 C CA . GLY D 1 81 ? 81.443 67.332 63.983 1.00 53.18 80 GLY D CA 1
ATOM 5588 C C . GLY D 1 81 ? 82.300 67.455 65.232 1.00 60.45 80 GLY D C 1
ATOM 5589 O O . GLY D 1 81 ? 81.925 66.966 66.300 1.00 58.51 80 GLY D O 1
ATOM 5590 N N . LYS D 1 82 ? 83.441 68.138 65.120 1.00 63.74 81 LYS D N 1
ATOM 5591 C CA . LYS D 1 82 ? 84.377 68.284 66.221 1.00 60.74 81 LYS D CA 1
ATOM 5592 C C . LYS D 1 82 ? 84.907 69.711 66.235 1.00 62.04 81 LYS D C 1
ATOM 5593 O O . LYS D 1 82 ? 85.111 70.309 65.165 1.00 56.92 81 LYS D O 1
ATOM 5599 N N . PRO D 1 83 ? 85.113 70.289 67.420 1.00 58.79 82 PRO D N 1
ATOM 5600 C CA . PRO D 1 83 ? 85.741 71.609 67.499 1.00 57.49 82 PRO D CA 1
ATOM 5601 C C . PRO D 1 83 ? 87.176 71.546 67.009 1.00 56.00 82 PRO D C 1
ATOM 5602 O O . PRO D 1 83 ? 87.862 70.531 67.157 1.00 59.88 82 PRO D O 1
ATOM 5606 N N . LEU D 1 84 ? 87.612 72.642 66.384 1.00 49.74 83 LEU D N 1
ATOM 5607 C CA . LEU D 1 84 ? 88.959 72.692 65.821 1.00 49.08 83 LEU D CA 1
ATOM 5608 C C . LEU D 1 84 ? 90.015 72.391 66.882 1.00 59.77 83 LEU D C 1
ATOM 5609 O O . LEU D 1 84 ? 90.999 71.691 66.608 1.00 55.27 83 LEU D O 1
ATOM 5614 N N . SER D 1 85 ? 89.806 72.889 68.112 1.00 62.96 84 SER D N 1
ATOM 5615 C CA . SER D 1 85 ? 90.769 72.690 69.195 1.00 66.08 84 SER D CA 1
ATOM 5616 C C . SER D 1 85 ? 90.863 71.227 69.617 1.00 72.60 84 SER D C 1
ATOM 5617 O O . SER D 1 85 ? 91.897 70.798 70.147 1.00 80.13 84 SER D O 1
ATOM 5620 N N . SER D 1 86 ? 89.815 70.441 69.354 1.00 72.55 85 SER D N 1
ATOM 5621 C CA . SER D 1 86 ? 89.784 69.015 69.670 1.00 64.81 85 SER D CA 1
ATOM 5622 C C . SER D 1 86 ? 90.501 68.165 68.629 1.00 64.70 85 SER D C 1
ATOM 5623 O O . SER D 1 86 ? 90.766 66.983 68.878 1.00 59.85 85 SER D O 1
ATOM 5626 N N . ILE D 1 87 ? 90.806 68.737 67.471 1.00 64.76 86 ILE D N 1
ATOM 5627 C CA . ILE D 1 87 ? 91.340 67.981 66.347 1.00 56.25 86 ILE D CA 1
ATOM 5628 C C . ILE D 1 87 ? 92.857 67.884 66.456 1.00 53.93 86 ILE D C 1
ATOM 5629 O O . ILE D 1 87 ? 93.558 68.890 66.635 1.00 50.41 86 ILE D O 1
ATOM 5634 N N . ASN D 1 88 ? 93.369 66.659 66.357 1.00 56.96 87 ASN D N 1
ATOM 5635 C CA . ASN D 1 88 ? 94.801 66.404 66.303 1.00 64.11 87 ASN D CA 1
ATOM 5636 C C . ASN D 1 88 ? 95.303 66.209 64.879 1.00 67.53 87 ASN D C 1
ATOM 5637 O O . ASN D 1 88 ? 96.418 66.636 64.560 1.00 57.00 87 ASN D O 1
ATOM 5642 N N . THR D 1 89 ? 94.497 65.570 64.023 1.00 80.15 88 THR D N 1
ATOM 5643 C CA . THR D 1 89 ? 94.792 65.385 62.603 1.00 71.54 88 THR D CA 1
ATOM 5644 C C . THR D 1 89 ? 93.509 65.527 61.793 1.00 68.54 88 THR D C 1
ATOM 5645 O O . THR D 1 89 ? 92.492 64.907 62.123 1.00 63.50 88 THR D O 1
ATOM 5649 N N . LEU D 1 90 ? 93.561 66.349 60.739 1.00 69.73 89 LEU D N 1
ATOM 5650 C CA . LEU D 1 90 ? 92.480 66.459 59.751 1.00 59.62 89 LEU D CA 1
ATOM 5651 C C . LEU D 1 90 ? 93.130 66.651 58.382 1.00 53.60 89 LEU D C 1
ATOM 5652 O O . LEU D 1 90 ? 93.522 67.767 58.020 1.00 46.97 89 LEU D O 1
ATOM 5657 N N . SER D 1 91 ? 93.259 65.559 57.631 1.00 49.34 90 SER D N 1
ATOM 5658 C CA . SER D 1 91 ? 93.884 65.598 56.322 1.00 52.08 90 SER D CA 1
ATOM 5659 C C . SER D 1 91 ? 93.042 64.817 55.324 1.00 50.69 90 SER D C 1
ATOM 5660 O O . SER D 1 91 ? 92.141 64.048 55.678 1.00 51.61 90 SER D O 1
ATOM 5663 N N . SER D 1 92 ? 93.293 65.096 54.059 1.00 47.28 91 SER D N 1
ATOM 5664 C CA . SER D 1 92 ? 92.554 64.474 52.979 1.00 43.54 91 SER D CA 1
ATOM 5665 C C . SER D 1 92 ? 93.441 64.367 51.772 1.00 44.84 91 SER D C 1
ATOM 5666 O O . SER D 1 92 ? 94.296 65.215 51.517 1.00 48.16 91 SER D O 1
ATOM 5669 N N . SER D 1 93 ? 93.220 63.327 51.023 1.00 46.33 92 SER D N 1
ATOM 5670 C CA . SER D 1 93 ? 94.034 63.096 49.866 1.00 50.95 92 SER D CA 1
ATOM 5671 C C . SER D 1 93 ? 93.109 62.700 48.729 1.00 48.72 92 SER D C 1
ATOM 5672 O O . SER D 1 93 ? 92.069 62.064 48.950 1.00 46.94 92 SER D O 1
ATOM 5675 N N . PHE D 1 94 ? 93.417 63.242 47.542 1.00 46.13 93 PHE D N 1
ATOM 5676 C CA . PHE D 1 94 ? 92.528 63.298 46.388 1.00 41.79 93 PHE D CA 1
ATOM 5677 C C . PHE D 1 94 ? 93.244 62.852 45.121 1.00 50.72 93 PHE D C 1
ATOM 5678 O O . PHE D 1 94 ? 94.457 63.035 45.004 1.00 47.89 93 PHE D O 1
ATOM 5686 N N . ASN D 1 95 ? 92.509 62.223 44.197 1.00 50.37 94 ASN D N 1
ATOM 5687 C CA . ASN D 1 95 ? 93.018 61.861 42.876 1.00 48.87 94 ASN D CA 1
ATOM 5688 C C . ASN D 1 95 ? 91.860 61.964 41.891 1.00 47.09 94 ASN D C 1
ATOM 5689 O O . ASN D 1 95 ? 90.815 61.351 42.124 1.00 48.38 94 ASN D O 1
ATOM 5694 N N . GLN D 1 96 ? 92.015 62.742 40.814 1.00 40.46 95 GLN D N 1
ATOM 5695 C CA . GLN D 1 96 ? 90.912 62.946 39.879 1.00 37.00 95 GLN D CA 1
ATOM 5696 C C . GLN D 1 96 ? 91.420 62.932 38.440 1.00 37.34 95 GLN D C 1
ATOM 5697 O O . GLN D 1 96 ? 92.613 63.071 38.163 1.00 47.30 95 GLN D O 1
ATOM 5703 N N . GLU D 1 97 ? 90.487 62.683 37.533 1.00 35.26 96 GLU D N 1
ATOM 5704 C CA . GLU D 1 97 ? 90.691 62.782 36.094 1.00 36.93 96 GLU D CA 1
ATOM 5705 C C . GLU D 1 97 ? 89.642 63.734 35.545 1.00 34.53 96 GLU D C 1
ATOM 5706 O O . GLU D 1 97 ? 88.445 63.540 35.780 1.00 41.65 96 GLU D O 1
ATOM 5712 N N . VAL D 1 98 ? 90.082 64.747 34.818 1.00 33.15 97 VAL D N 1
ATOM 5713 C CA . VAL D 1 98 ? 89.205 65.852 34.432 1.00 34.82 97 VAL D CA 1
ATOM 5714 C C . VAL D 1 98 ? 89.171 65.922 32.927 1.00 33.66 97 VAL D C 1
ATOM 5715 O O . VAL D 1 98 ? 90.098 65.455 32.239 1.00 39.86 97 VAL D O 1
ATOM 5719 N N . PRO D 1 99 ? 88.123 66.500 32.353 1.00 40.11 98 PRO D N 1
ATOM 5720 C CA . PRO D 1 99 ? 88.070 66.713 30.907 1.00 38.36 98 PRO D CA 1
ATOM 5721 C C . PRO D 1 99 ? 88.832 67.968 30.503 1.00 42.90 98 PRO D C 1
ATOM 5722 O O . PRO D 1 99 ? 89.282 68.758 31.332 1.00 58.68 98 PRO D O 1
ATOM 5726 N N . THR D 1 100 ? 88.995 68.122 29.198 1.00 44.55 99 THR D N 1
ATOM 5727 C CA . THR D 1 100 ? 89.522 69.348 28.618 1.00 45.12 99 THR D CA 1
ATOM 5728 C C . THR D 1 100 ? 88.355 70.215 28.154 1.00 37.88 99 THR D C 1
ATOM 5729 O O . THR D 1 100 ? 87.405 69.716 27.538 1.00 41.76 99 THR D O 1
ATOM 5733 N N . GLY D 1 101 ? 88.429 71.507 28.447 1.00 41.33 100 GLY D N 1
ATOM 5734 C CA . GLY D 1 101 ? 87.388 72.450 28.095 1.00 36.98 100 GLY D CA 1
ATOM 5735 C C . GLY D 1 101 ? 86.293 72.557 29.145 1.00 38.27 100 GLY D C 1
ATOM 5736 O O . GLY D 1 101 ? 86.206 71.781 30.099 1.00 36.04 100 GLY D O 1
ATOM 5737 N N . GLY D 1 102 ? 85.421 73.535 28.934 1.00 34.20 101 GLY D N 1
ATOM 5738 C CA . GLY D 1 102 ? 84.330 73.796 29.850 1.00 30.94 101 GLY D CA 1
ATOM 5739 C C . GLY D 1 102 ? 84.702 74.865 30.865 1.00 31.75 101 GLY D C 1
ATOM 5740 O O . GLY D 1 102 ? 85.792 75.445 30.850 1.00 34.23 101 GLY D O 1
ATOM 5741 N N . ALA D 1 103 ? 83.793 75.068 31.815 1.00 31.74 102 ALA D N 1
ATOM 5742 C CA . ALA D 1 103 ? 83.953 76.048 32.882 1.00 25.03 102 ALA D CA 1
ATOM 5743 C C . ALA D 1 103 ? 83.631 75.378 34.214 1.00 33.49 102 ALA D C 1
ATOM 5744 O O . ALA D 1 103 ? 82.464 75.081 34.493 1.00 36.83 102 ALA D O 1
ATOM 5746 N N . TRP D 1 104 ? 84.651 75.106 35.028 1.00 33.68 103 TRP D N 1
ATOM 5747 C CA . TRP D 1 104 ? 84.434 74.347 36.258 1.00 31.91 103 TRP D CA 1
ATOM 5748 C C . TRP D 1 104 ? 85.626 74.494 37.199 1.00 31.16 103 TRP D C 1
ATOM 5749 O O . TRP D 1 104 ? 86.715 74.912 36.794 1.00 28.45 103 TRP D O 1
ATOM 5760 N N . ASP D 1 105 ? 85.420 74.094 38.463 1.00 28.28 104 ASP D N 1
ATOM 5761 C CA . ASP D 1 105 ? 86.507 74.026 39.440 1.00 26.55 104 ASP D CA 1
ATOM 5762 C C . ASP D 1 105 ? 86.318 72.819 40.347 1.00 30.97 104 ASP D C 1
ATOM 5763 O O . ASP D 1 105 ? 85.248 72.645 40.945 1.00 24.98 104 ASP D O 1
ATOM 5768 N N . VAL D 1 106 ? 87.353 71.977 40.430 1.00 23.93 105 VAL D N 1
ATOM 5769 C CA . VAL D 1 106 ? 87.374 70.845 41.353 1.00 29.32 105 VAL D CA 1
ATOM 5770 C C . VAL D 1 106 ? 87.865 71.374 42.694 1.00 33.68 105 VAL D C 1
ATOM 5771 O O . VAL D 1 106 ? 88.957 71.944 42.778 1.00 38.65 105 VAL D O 1
ATOM 5775 N N . ALA D 1 107 ? 87.059 71.222 43.739 1.00 35.17 106 ALA D N 1
ATOM 5776 C CA . ALA D 1 107 ? 87.400 71.903 44.978 1.00 28.67 106 ALA D CA 1
ATOM 5777 C C . ALA D 1 107 ? 86.908 71.152 46.206 1.00 32.78 106 ALA D C 1
ATOM 5778 O O . ALA D 1 107 ? 85.912 70.423 46.159 1.00 29.25 106 ALA D O 1
ATOM 5780 N N . TYR D 1 108 ? 87.619 71.371 47.318 1.00 30.51 107 TYR D N 1
ATOM 5781 C CA . TYR D 1 108 ? 87.124 70.998 48.630 1.00 27.51 107 TYR D CA 1
ATOM 5782 C C . TYR D 1 108 ? 86.110 72.039 49.071 1.00 31.33 107 TYR D C 1
ATOM 5783 O O . TYR D 1 108 ? 86.282 73.237 48.816 1.00 30.26 107 TYR D O 1
ATOM 5792 N N . ASP D 1 109 ? 85.051 71.580 49.726 1.00 27.69 108 ASP D N 1
ATOM 5793 C CA . ASP D 1 109 ? 84.037 72.448 50.323 1.00 30.70 108 ASP D CA 1
ATOM 5794 C C . ASP D 1 109 ? 83.950 72.041 51.795 1.00 35.53 108 ASP D C 1
ATOM 5795 O O . ASP D 1 109 ? 83.442 70.962 52.108 1.00 34.42 108 ASP D O 1
ATOM 5800 N N . ILE D 1 110 ? 84.528 72.856 52.683 1.00 37.86 109 ILE D N 1
ATOM 5801 C CA . ILE D 1 110 ? 84.606 72.554 54.114 1.00 38.06 109 ILE D CA 1
ATOM 5802 C C . ILE D 1 110 ? 83.698 73.513 54.881 1.00 42.25 109 ILE D C 1
ATOM 5803 O O . ILE D 1 110 ? 83.825 74.740 54.765 1.00 35.63 109 ILE D O 1
ATOM 5808 N N . TRP D 1 111 ? 82.802 72.948 55.689 1.00 43.57 110 TRP D N 1
ATOM 5809 C CA . TRP D 1 111 ? 81.793 73.702 56.411 1.00 38.21 110 TRP D CA 1
ATOM 5810 C C . TRP D 1 111 ? 81.931 73.533 57.919 1.00 37.85 110 TRP D C 1
ATOM 5811 O O . TRP D 1 111 ? 82.411 72.508 58.404 1.00 42.94 110 TRP D O 1
ATOM 5822 N N . ASP D 1 112 ? 81.488 74.545 58.651 1.00 37.03 111 ASP D N 1
ATOM 5823 C CA . ASP D 1 112 ? 81.295 74.410 60.086 1.00 49.29 111 ASP D CA 1
ATOM 5824 C C . ASP D 1 112 ? 79.854 73.952 60.336 1.00 53.10 111 ASP D C 1
ATOM 5825 O O . ASP D 1 112 ? 78.977 74.096 59.477 1.00 50.94 111 ASP D O 1
ATOM 5830 N N . SER D 1 113 ? 79.636 73.321 61.493 1.00 44.86 112 SER D N 1
ATOM 5831 C CA . SER D 1 113 ? 78.338 72.706 61.774 1.00 40.61 112 SER D CA 1
ATOM 5832 C C . SER D 1 113 ? 77.159 73.659 61.596 1.00 45.48 112 SER D C 1
ATOM 5833 O O . SER D 1 113 ? 76.060 73.222 61.233 1.00 46.76 112 SER D O 1
ATOM 5836 N N . SER D 1 114 ? 77.343 74.950 61.862 1.00 42.73 113 SER D N 1
ATOM 5837 C CA . SER D 1 114 ? 76.226 75.877 61.702 1.00 47.83 113 SER D CA 1
ATOM 5838 C C . SER D 1 114 ? 76.039 76.359 60.270 1.00 49.49 113 SER D C 1
ATOM 5839 O O . SER D 1 114 ? 74.995 76.962 59.972 1.00 42.93 113 SER D O 1
ATOM 5842 N N . ASN D 1 115 ? 77.000 76.076 59.382 1.00 52.94 114 ASN D N 1
ATOM 5843 C CA . ASN D 1 115 ? 76.994 76.569 58.000 1.00 50.53 114 ASN D CA 1
ATOM 5844 C C . ASN D 1 115 ? 77.048 78.093 57.973 1.00 50.94 114 ASN D C 1
ATOM 5845 O O . ASN D 1 115 ? 76.392 78.737 57.151 1.00 45.72 114 ASN D O 1
ATOM 5850 N N . LYS D 1 116 ? 77.815 78.676 58.900 1.00 47.37 115 LYS D N 1
ATOM 5851 C CA . LYS D 1 116 ? 78.062 80.110 58.869 1.00 45.62 115 LYS D CA 1
ATOM 5852 C C . LYS D 1 116 ? 79.413 80.450 58.243 1.00 47.76 115 LYS D C 1
ATOM 5853 O O . LYS D 1 116 ? 79.623 81.602 57.836 1.00 50.17 115 LYS D O 1
ATOM 5859 N N . HIS D 1 117 ? 80.290 79.458 58.080 1.00 37.80 116 HIS D N 1
ATOM 5860 C CA . HIS D 1 117 ? 81.591 79.626 57.441 1.00 39.90 116 HIS D CA 1
ATOM 5861 C C . HIS D 1 117 ? 81.808 78.505 56.426 1.00 39.66 116 HIS D C 1
ATOM 5862 O O . HIS D 1 117 ? 81.623 77.327 56.742 1.00 34.98 116 HIS D O 1
ATOM 5869 N N . GLU D 1 118 ? 82.194 78.876 55.212 1.00 46.53 117 GLU D N 1
ATOM 5870 C CA . GLU D 1 118 ? 82.476 77.937 54.134 1.00 35.11 117 GLU D CA 1
ATOM 5871 C C . GLU D 1 118 ? 83.910 78.152 53.662 1.00 36.28 117 GLU D C 1
ATOM 5872 O O . GLU D 1 118 ? 84.314 79.292 53.398 1.00 35.15 117 GLU D O 1
ATOM 5878 N N . ILE D 1 119 ? 84.693 77.071 53.617 1.00 36.79 118 ILE D N 1
ATOM 5879 C CA . ILE D 1 119 ? 86.083 77.121 53.169 1.00 36.80 118 ILE D CA 1
ATOM 5880 C C . ILE D 1 119 ? 86.241 76.230 51.937 1.00 32.86 118 ILE D C 1
ATOM 5881 O O . ILE D 1 119 ? 85.999 75.014 51.995 1.00 30.36 118 ILE D O 1
ATOM 5886 N N . MET D 1 120 ? 86.686 76.829 50.838 1.00 34.44 119 MET D N 1
ATOM 5887 C CA . MET D 1 120 ? 86.892 76.143 49.573 1.00 33.57 119 MET D CA 1
ATOM 5888 C C . MET D 1 120 ? 88.386 76.017 49.317 1.00 36.64 119 MET D C 1
ATOM 5889 O O . MET D 1 120 ? 89.142 76.949 49.596 1.00 37.15 119 MET D O 1
ATOM 5894 N N . LEU D 1 121 ? 88.817 74.857 48.823 1.00 32.91 120 LEU D N 1
ATOM 5895 C CA . LEU D 1 121 ? 90.192 74.659 48.359 1.00 34.41 120 LEU D CA 1
ATOM 5896 C C . LEU D 1 121 ? 90.136 74.172 46.911 1.00 38.68 120 LEU D C 1
ATOM 5897 O O . LEU D 1 121 ? 89.801 73.007 46.672 1.00 33.70 120 LEU D O 1
ATOM 5902 N N . TRP D 1 122 ? 90.488 75.052 45.954 1.00 31.10 121 TRP D N 1
ATOM 5903 C CA . TRP D 1 122 ? 90.436 74.740 44.520 1.00 30.62 121 TRP D CA 1
ATOM 5904 C C . TRP D 1 122 ? 91.736 74.067 44.089 1.00 34.49 121 TRP D C 1
ATOM 5905 O O . TRP D 1 122 ? 92.802 74.692 44.091 1.00 36.32 121 TRP D O 1
ATOM 5916 N N . THR D 1 123 ? 91.649 72.792 43.721 1.00 34.99 122 THR D N 1
ATOM 5917 C CA . THR D 1 123 ? 92.831 72.051 43.304 1.00 39.94 122 THR D CA 1
ATOM 5918 C C . THR D 1 123 ? 93.112 72.193 41.811 1.00 41.89 122 THR D C 1
ATOM 5919 O O . THR D 1 123 ? 94.264 72.374 41.408 1.00 37.38 122 THR D O 1
ATOM 5923 N N . ASN D 1 124 ? 92.077 72.095 40.986 1.00 34.54 123 ASN D N 1
ATOM 5924 C CA . ASN D 1 124 ? 92.198 72.217 39.546 1.00 37.33 123 ASN D CA 1
ATOM 5925 C C . ASN D 1 124 ? 90.934 72.889 39.033 1.00 39.52 123 ASN D C 1
ATOM 5926 O O . ASN D 1 124 ? 89.827 72.575 39.488 1.00 30.73 123 ASN D O 1
ATOM 5931 N N . TYR D 1 125 ? 91.106 73.822 38.097 1.00 30.20 124 TYR D N 1
ATOM 5932 C CA . TYR D 1 125 ? 89.995 74.657 37.664 1.00 31.54 124 TYR D CA 1
ATOM 5933 C C . TYR D 1 125 ? 90.298 75.231 36.287 1.00 40.24 124 TYR D C 1
ATOM 5934 O O . TYR D 1 125 ? 91.447 75.240 35.838 1.00 42.53 124 TYR D O 1
ATOM 5943 N N . THR D 1 126 ? 89.254 75.732 35.625 1.00 35.53 125 THR D N 1
ATOM 5944 C CA . THR D 1 126 ? 89.428 76.251 34.274 1.00 33.87 125 THR D CA 1
ATOM 5945 C C . THR D 1 126 ? 89.756 77.741 34.258 1.00 40.02 125 THR D C 1
ATOM 5946 O O . THR D 1 126 ? 90.097 78.279 33.196 1.00 45.78 125 THR D O 1
ATOM 5950 N N . GLY D 1 127 ? 89.635 78.424 35.397 1.00 39.80 126 GLY D N 1
ATOM 5951 C CA . GLY D 1 127 ? 90.014 79.816 35.517 1.00 39.08 126 GLY D CA 1
ATOM 5952 C C . GLY D 1 127 ? 91.461 79.947 35.943 1.00 40.22 126 GLY D C 1
ATOM 5953 O O . GLY D 1 127 ? 92.231 78.986 35.924 1.00 38.76 126 GLY D O 1
ATOM 5954 N N . ASN D 1 128 ? 91.821 81.144 36.389 1.00 43.50 127 ASN D N 1
ATOM 5955 C CA . ASN D 1 128 ? 93.195 81.430 36.760 1.00 42.27 127 ASN D CA 1
ATOM 5956 C C . ASN D 1 128 ? 93.308 81.729 38.256 1.00 42.61 127 ASN D C 1
ATOM 5957 O O . ASN D 1 128 ? 92.356 82.195 38.889 1.00 43.98 127 ASN D O 1
ATOM 5962 N N . SER D 1 129 ? 94.504 81.471 38.800 1.00 30.21 128 SER D N 1
ATOM 5963 C CA . SER D 1 129 ? 94.780 81.642 40.220 1.00 42.65 128 SER D CA 1
ATOM 5964 C C . SER D 1 129 ? 94.637 83.088 40.675 1.00 48.01 128 SER D C 1
ATOM 5965 O O . SER D 1 129 ? 94.471 83.327 41.870 1.00 48.86 128 SER D O 1
ATOM 5968 N N . ASP D 1 130 ? 94.707 84.056 39.763 1.00 43.76 129 ASP D N 1
ATOM 5969 C CA . ASP D 1 130 ? 94.544 85.448 40.151 1.00 38.82 129 ASP D CA 1
ATOM 5970 C C . ASP D 1 130 ? 93.086 85.874 40.270 1.00 40.60 129 ASP D C 1
ATOM 5971 O O . ASP D 1 130 ? 92.831 87.057 40.534 1.00 45.49 129 ASP D O 1
ATOM 5976 N N . GLY D 1 131 ? 92.127 84.961 40.084 1.00 35.15 130 GLY D N 1
ATOM 5977 C CA . GLY D 1 131 ? 90.723 85.321 40.195 1.00 33.03 130 GLY D CA 1
ATOM 5978 C C . GLY D 1 131 ? 90.047 85.718 38.897 1.00 34.16 130 GLY D C 1
ATOM 5979 O O . GLY D 1 131 ? 88.892 86.157 38.929 1.00 34.26 130 GLY D O 1
ATOM 5980 N N . SER D 1 132 ? 90.722 85.578 37.765 1.00 35.05 131 SER D N 1
ATOM 5981 C CA . SER D 1 132 ? 90.149 85.827 36.449 1.00 40.14 131 SER D CA 1
ATOM 5982 C C . SER D 1 132 ? 89.892 84.497 35.756 1.00 37.16 131 SER D C 1
ATOM 5983 O O . SER D 1 132 ? 90.392 83.456 36.183 1.00 43.98 131 SER D O 1
ATOM 5986 N N . GLY D 1 133 ? 89.089 84.531 34.695 1.00 40.16 132 GLY D N 1
ATOM 5987 C CA . GLY D 1 133 ? 88.822 83.348 33.901 1.00 41.74 132 GLY D CA 1
ATOM 5988 C C . GLY D 1 133 ? 87.337 83.081 33.781 1.00 42.81 132 GLY D C 1
ATOM 5989 O O . GLY D 1 133 ? 86.497 83.858 34.240 1.00 33.51 132 GLY D O 1
ATOM 5990 N N . ASN D 1 134 ? 87.015 81.945 33.133 1.00 36.30 133 ASN D N 1
ATOM 5991 C CA . ASN D 1 134 ? 85.613 81.567 32.949 1.00 30.65 133 ASN D CA 1
ATOM 5992 C C . ASN D 1 134 ? 84.939 81.116 34.247 1.00 32.23 133 ASN D C 1
ATOM 5993 O O . ASN D 1 134 ? 83.704 81.030 34.287 1.00 40.98 133 ASN D O 1
ATOM 5998 N N . VAL D 1 135 ? 85.696 80.805 35.300 1.00 38.21 134 VAL D N 1
ATOM 5999 C CA . VAL D 1 135 ? 85.158 80.637 36.652 1.00 39.35 134 VAL D CA 1
ATOM 6000 C C . VAL D 1 135 ? 85.962 81.533 37.587 1.00 35.22 134 VAL D C 1
ATOM 6001 O O . VAL D 1 135 ? 87.174 81.690 37.397 1.00 35.42 134 VAL D O 1
ATOM 6005 N N . LYS D 1 136 ? 85.301 82.120 38.588 1.00 29.34 135 LYS D N 1
ATOM 6006 C CA . LYS D 1 136 ? 85.950 83.003 39.562 1.00 30.38 135 LYS D CA 1
ATOM 6007 C C . LYS D 1 136 ? 85.462 82.676 40.970 1.00 33.61 135 LYS D C 1
ATOM 6008 O O . LYS D 1 136 ? 84.285 82.341 41.147 1.00 30.45 135 LYS D O 1
ATOM 6014 N N . PRO D 1 137 ? 86.313 82.821 41.997 1.00 32.31 136 PRO D N 1
ATOM 6015 C CA . PRO D 1 137 ? 85.863 82.568 43.384 1.00 28.76 136 PRO D CA 1
ATOM 6016 C C . PRO D 1 137 ? 84.884 83.644 43.854 1.00 36.00 136 PRO D C 1
ATOM 6017 O O . PRO D 1 137 ? 84.830 84.743 43.282 1.00 30.03 136 PRO D O 1
ATOM 6021 N N . ILE D 1 138 ? 84.071 83.315 44.881 1.00 35.85 137 ILE D N 1
ATOM 6022 C CA . ILE D 1 138 ? 83.170 84.318 45.467 1.00 42.45 137 ILE D CA 1
ATOM 6023 C C . ILE D 1 138 ? 84.017 85.419 46.071 1.00 40.35 137 ILE D C 1
ATOM 6024 O O . ILE D 1 138 ? 84.994 85.141 46.781 1.00 33.66 137 ILE D O 1
ATOM 6029 N N . SER D 1 139 ? 83.645 86.670 45.810 1.00 40.04 138 SER D N 1
ATOM 6030 C CA . SER D 1 139 ? 84.446 87.796 46.271 1.00 39.88 138 SER D CA 1
ATOM 6031 C C . SER D 1 139 ? 83.549 88.988 46.548 1.00 37.28 138 SER D C 1
ATOM 6032 O O . SER D 1 139 ? 82.603 89.267 45.804 1.00 38.00 138 SER D O 1
ATOM 6035 N N . TYR D 1 140 ? 83.905 89.731 47.598 1.00 33.70 139 TYR D N 1
ATOM 6036 C CA . TYR D 1 140 ? 83.246 91.006 47.850 1.00 31.09 139 TYR D CA 1
ATOM 6037 C C . TYR D 1 140 ? 83.606 91.998 46.769 1.00 34.39 139 TYR D C 1
ATOM 6038 O O . TYR D 1 140 ? 82.792 92.856 46.405 1.00 42.44 139 TYR D O 1
ATOM 6047 N N . HIS D 1 141 ? 84.848 91.925 46.294 1.00 35.98 140 HIS D N 1
ATOM 6048 C CA . HIS D 1 141 ? 85.433 92.906 45.397 1.00 37.18 140 HIS D CA 1
ATOM 6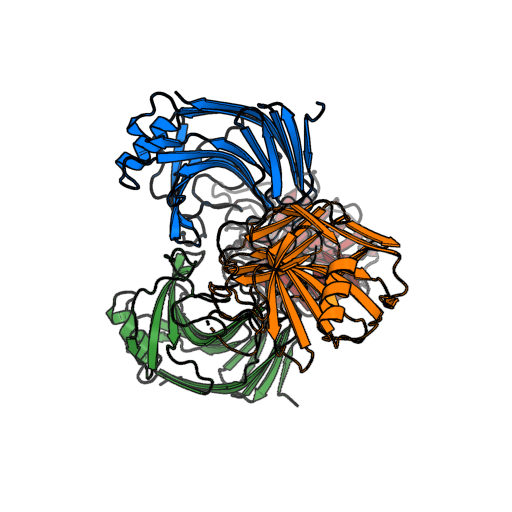049 C C . HIS D 1 141 ? 85.965 92.283 44.113 1.00 35.88 140 HIS D C 1
ATOM 6050 O O . HIS D 1 141 ? 86.514 91.175 44.122 1.00 33.96 140 HIS D O 1
ATOM 6057 N N . TYR D 1 142 ? 85.786 93.015 43.015 1.00 35.40 141 TYR D N 1
ATOM 6058 C CA . TYR D 1 142 ? 86.282 92.649 41.700 1.00 32.54 141 TYR D CA 1
ATOM 6059 C C . TYR D 1 142 ? 86.962 93.851 41.065 1.00 36.12 141 TYR D C 1
ATOM 6060 O O . TYR D 1 142 ? 86.528 94.987 41.247 1.00 43.52 141 TYR D O 1
ATOM 6069 N N . ALA D 1 143 ? 87.954 93.581 40.231 1.00 40.37 142 ALA D N 1
ATOM 6070 C CA . ALA D 1 143 ? 88.666 94.625 39.525 1.00 44.20 142 ALA D CA 1
ATOM 6071 C C . ALA D 1 143 ? 87.800 95.117 38.371 1.00 55.84 142 ALA D C 1
ATOM 6072 O O . ALA D 1 143 ? 86.788 94.494 38.049 1.00 61.33 142 ALA D O 1
ATOM 6074 N N . PRO D 1 144 ? 88.108 96.283 37.791 1.00 57.53 143 PRO D N 1
ATOM 6075 C CA . PRO D 1 144 ? 87.314 96.725 36.630 1.00 55.45 143 PRO D CA 1
ATOM 6076 C C . PRO D 1 144 ? 87.238 95.681 35.517 1.00 52.29 143 PRO D C 1
ATOM 6077 O O . PRO D 1 144 ? 86.214 95.607 34.822 1.00 49.43 143 PRO D O 1
ATOM 6081 N N . SER D 1 145 ? 88.274 94.841 35.360 1.00 58.18 144 SER D N 1
ATOM 6082 C CA . SER D 1 145 ? 88.260 93.760 34.374 1.00 64.15 144 SER D CA 1
ATOM 6083 C C . SER D 1 145 ? 87.318 92.620 34.748 1.00 61.29 144 SER D C 1
ATOM 6084 O O . SER D 1 145 ? 87.050 91.757 33.903 1.00 65.74 144 SER D O 1
ATOM 6087 N N . GLY D 1 146 ? 86.736 92.670 35.946 1.00 57.28 145 GLY D N 1
ATOM 6088 C CA . GLY D 1 146 ? 85.882 91.644 36.510 1.00 48.58 145 GLY D CA 1
ATOM 6089 C C . GLY D 1 146 ? 86.580 90.487 37.213 1.00 47.83 145 GLY D C 1
ATOM 6090 O O . GLY D 1 146 ? 85.887 89.604 37.729 1.00 47.16 145 GLY D O 1
ATOM 6091 N N . ALA D 1 147 ? 87.900 90.536 37.381 1.00 40.45 146 ALA D N 1
ATOM 6092 C CA . ALA D 1 147 ? 88.620 89.488 38.089 1.00 45.72 146 ALA D CA 1
ATOM 6093 C C . ALA D 1 147 ? 88.468 89.698 39.595 1.00 48.03 146 ALA D C 1
ATOM 6094 O O . ALA D 1 147 ? 88.458 90.834 40.073 1.00 45.70 146 ALA D O 1
ATOM 6096 N N . ALA D 1 148 ? 88.302 88.603 40.338 1.00 44.88 147 ALA D N 1
ATOM 6097 C CA . ALA D 1 148 ? 88.195 88.702 41.792 1.00 33.86 147 ALA D CA 1
ATOM 6098 C C . ALA D 1 148 ? 89.511 89.194 42.390 1.00 33.39 147 ALA D C 1
ATOM 6099 O O . ALA D 1 148 ? 90.599 88.819 41.932 1.00 43.74 147 ALA D O 1
ATOM 6101 N N . ILE D 1 149 ? 89.420 90.038 43.419 1.00 37.65 148 ILE D N 1
ATOM 6102 C CA . ILE D 1 149 ? 90.600 90.609 44.069 1.00 33.98 148 ILE D CA 1
ATOM 6103 C C . ILE D 1 149 ? 90.985 89.722 45.240 1.00 36.21 148 ILE D C 1
ATOM 6104 O O . ILE D 1 149 ? 90.199 89.596 46.201 1.00 39.95 148 ILE D O 1
ATOM 6109 N N . PRO D 1 150 ? 92.157 89.067 45.216 1.00 40.69 149 PRO D N 1
ATOM 6110 C CA . PRO D 1 150 ? 92.557 88.222 46.346 1.00 41.67 149 PRO D CA 1
ATOM 6111 C C . PRO D 1 150 ? 92.898 89.061 47.563 1.00 41.81 149 PRO D C 1
ATOM 6112 O O . PRO D 1 150 ? 93.446 90.155 47.454 1.00 36.88 149 PRO D O 1
ATOM 6116 N N . VAL D 1 151 ? 92.609 88.514 48.739 1.00 40.91 150 VAL D N 1
ATOM 6117 C CA . VAL D 1 151 ? 92.984 89.237 49.943 1.00 36.84 150 VAL D CA 1
ATOM 6118 C C . VAL D 1 151 ? 94.428 88.931 50.353 1.00 47.40 150 VAL D C 1
ATOM 6119 O O . VAL D 1 151 ? 95.139 89.823 50.828 1.00 55.50 150 VAL D O 1
ATOM 6123 N N . TYR D 1 152 ? 94.921 87.727 50.060 1.00 49.71 151 TYR D N 1
ATOM 6124 C CA . TYR D 1 152 ? 96.297 87.333 50.330 1.00 45.79 151 TYR D CA 1
ATOM 6125 C C . TYR D 1 152 ? 96.784 86.574 49.113 1.00 47.52 151 TYR D C 1
ATOM 6126 O O . TYR D 1 152 ? 96.000 85.903 48.445 1.00 50.86 151 TYR D O 1
ATOM 6135 N N . SER D 1 153 ? 98.049 86.734 48.776 1.00 54.75 152 SER D N 1
ATOM 6136 C CA . SER D 1 153 ? 98.612 86.094 47.600 1.00 59.59 152 SER D CA 1
ATOM 6137 C C . SER D 1 153 ? 99.751 85.179 48.015 1.00 58.56 152 SER D C 1
ATOM 6138 O O . SER D 1 153 ? 100.510 85.519 48.925 1.00 61.64 152 SER D O 1
ATOM 6141 N N . ASN D 1 154 ? 99.918 84.051 47.318 1.00 58.99 153 ASN D N 1
ATOM 6142 C CA . ASN D 1 154 ? 101.108 83.228 47.537 1.00 59.68 153 ASN D CA 1
ATOM 6143 C C . ASN D 1 154 ? 101.324 82.843 48.992 1.00 60.58 153 ASN D C 1
ATOM 6144 O O . ASN D 1 154 ? 102.435 82.912 49.525 1.00 59.62 153 ASN D O 1
ATOM 6149 N N . VAL D 1 155 ? 100.234 82.387 49.607 1.00 53.72 154 VAL D N 1
ATOM 6150 C CA . VAL D 1 155 ? 100.263 81.863 50.965 1.00 51.72 154 VAL D CA 1
ATOM 6151 C C . VAL D 1 155 ? 100.632 80.390 50.918 1.00 53.81 154 VAL D C 1
ATOM 6152 O O . VAL D 1 155 ? 99.972 79.602 50.235 1.00 60.43 154 VAL D O 1
ATOM 6156 N N . ASN D 1 156 ? 101.662 79.998 51.659 1.00 57.78 155 ASN D N 1
ATOM 6157 C CA . ASN D 1 156 ? 102.048 78.594 51.729 1.00 63.35 155 ASN D CA 1
ATOM 6158 C C . ASN D 1 156 ? 101.526 78.004 53.027 1.00 59.32 155 ASN D C 1
ATOM 6159 O O . ASN D 1 156 ? 102.083 78.254 54.096 1.00 54.68 155 ASN D O 1
ATOM 6164 N N . VAL D 1 157 ? 100.483 77.190 52.926 1.00 62.43 156 VAL D N 1
ATOM 6165 C CA . VAL D 1 157 ? 99.879 76.563 54.090 1.00 62.36 156 VAL D CA 1
ATOM 6166 C C . VAL D 1 157 ? 99.346 75.205 53.665 1.00 64.63 156 VAL D C 1
ATOM 6167 O O . VAL D 1 157 ? 99.023 74.988 52.491 1.00 55.58 156 VAL D O 1
ATOM 6171 N N . GLY D 1 158 ? 99.295 74.276 54.624 1.00 60.51 157 GLY D N 1
ATOM 6172 C CA . GLY D 1 158 ? 98.717 72.953 54.442 1.00 63.87 157 GLY D CA 1
ATOM 6173 C C . GLY D 1 158 ? 99.224 72.116 53.277 1.00 64.91 157 GLY D C 1
ATOM 6174 O O . GLY D 1 158 ? 98.474 71.300 52.719 1.00 53.84 157 GLY D O 1
ATOM 6175 N N . GLY D 1 159 ? 100.503 72.283 52.925 1.00 65.41 158 GLY D N 1
ATOM 6176 C CA . GLY D 1 159 ? 101.133 71.497 51.880 1.00 64.35 158 GLY D CA 1
ATOM 6177 C C . GLY D 1 159 ? 101.080 72.079 50.484 1.00 67.17 158 GLY D C 1
ATOM 6178 O O . GLY D 1 159 ? 101.359 71.350 49.515 1.00 67.95 158 GLY D O 1
ATOM 6179 N N . ALA D 1 160 ? 100.717 73.355 50.340 1.00 59.27 159 ALA D N 1
ATOM 6180 C CA . ALA D 1 160 ? 100.642 73.975 49.022 1.00 51.45 159 ALA D CA 1
ATOM 6181 C C . ALA D 1 160 ? 100.657 75.491 49.167 1.00 53.22 159 ALA D C 1
ATOM 6182 O O . ALA D 1 160 ? 100.547 76.039 50.268 1.00 58.07 159 ALA D O 1
ATOM 6184 N N . THR D 1 161 ? 100.800 76.161 48.028 1.00 48.44 160 THR D N 1
ATOM 6185 C CA . THR D 1 161 ? 100.714 77.611 47.943 1.00 50.04 160 THR D CA 1
ATOM 6186 C C . THR D 1 161 ? 99.376 77.983 47.314 1.00 44.97 160 THR D C 1
ATOM 6187 O O . THR D 1 161 ? 98.918 77.328 46.372 1.00 41.06 160 THR D O 1
ATOM 6191 N N . TRP D 1 162 ? 98.721 78.994 47.884 1.00 46.46 161 TRP D N 1
ATOM 6192 C CA . TRP D 1 162 ? 97.369 79.360 47.492 1.00 48.49 161 TRP D CA 1
ATOM 6193 C C . TRP D 1 162 ? 97.242 80.874 47.370 1.00 48.88 161 TRP D C 1
ATOM 6194 O O . TRP D 1 162 ? 97.994 81.632 47.984 1.00 46.67 161 TRP D O 1
ATOM 6205 N N . ASN D 1 163 ? 96.248 81.306 46.598 1.00 45.80 162 ASN D N 1
ATOM 6206 C CA . ASN D 1 163 ? 95.757 82.679 46.615 1.00 44.67 162 ASN D CA 1
ATOM 6207 C C . ASN D 1 163 ? 94.414 82.676 47.338 1.00 44.08 162 ASN D C 1
ATOM 6208 O O . ASN D 1 163 ? 93.573 81.812 47.081 1.00 50.92 162 ASN D O 1
ATOM 6213 N N . VAL D 1 164 ? 94.226 83.602 48.271 1.00 39.68 163 VAL D N 1
ATOM 6214 C CA . VAL D 1 164 ? 93.073 83.589 49.167 1.00 35.89 163 VAL D CA 1
ATOM 6215 C C . VAL D 1 164 ? 92.091 84.687 48.777 1.00 43.21 163 VAL D C 1
ATOM 6216 O O . VAL D 1 164 ? 92.496 85.831 48.535 1.00 46.07 163 VAL D O 1
ATOM 6220 N N . PHE D 1 165 ? 90.794 84.343 48.732 1.00 40.39 164 PHE D N 1
ATOM 6221 C CA . PHE D 1 165 ? 89.723 85.268 48.367 1.00 35.39 164 PHE D CA 1
ATOM 6222 C C . PHE D 1 165 ? 88.618 85.232 49.417 1.00 40.29 164 PHE D C 1
ATOM 6223 O O . PHE D 1 165 ? 88.401 84.212 50.074 1.00 35.55 164 PHE D O 1
ATOM 6231 N N . GLU D 1 166 ? 87.899 86.351 49.556 1.00 38.93 165 GLU D N 1
ATOM 6232 C CA . GLU D 1 166 ? 86.892 86.518 50.600 1.00 35.36 165 GLU D CA 1
ATOM 6233 C C . GLU D 1 166 ? 85.590 87.072 50.034 1.00 33.51 165 GLU D C 1
ATOM 6234 O O . GLU D 1 166 ? 85.608 88.009 49.229 1.00 40.57 165 GLU D O 1
ATOM 6240 N N . GLY D 1 167 ? 84.467 86.469 50.419 1.00 33.52 166 GLY D N 1
ATOM 6241 C CA . GLY D 1 167 ? 83.153 86.870 49.943 1.00 36.25 166 GLY D CA 1
ATOM 6242 C C . GLY D 1 167 ? 82.065 86.259 50.802 1.00 37.72 166 GLY D C 1
ATOM 6243 O O . GLY D 1 167 ? 82.337 85.662 51.846 1.00 35.83 166 GLY D O 1
ATOM 6244 N N . GLU D 1 168 ? 80.812 86.483 50.397 1.00 39.72 167 GLU D N 1
ATOM 6245 C CA . GLU D 1 168 ? 79.666 85.912 51.096 1.00 47.78 167 GLU D CA 1
ATOM 6246 C C . GLU D 1 168 ? 78.700 85.269 50.097 1.00 54.50 167 GLU D C 1
ATOM 6247 O O . GLU D 1 168 ? 78.623 85.659 48.926 1.00 54.32 167 GLU D O 1
ATOM 6253 N N . GLY D 1 169 ? 77.952 84.268 50.588 1.00 54.77 168 GLY D N 1
ATOM 6254 C CA . GLY D 1 169 ? 76.919 83.594 49.823 1.00 57.37 168 GLY D CA 1
ATOM 6255 C C . GLY D 1 169 ? 75.614 84.374 49.778 1.00 67.03 168 GLY D C 1
ATOM 6256 O O . GLY D 1 169 ? 75.492 85.494 50.309 1.00 68.30 168 GLY D O 1
ATOM 6257 N N . PRO D 1 170 ? 74.558 83.775 49.190 1.00 70.37 169 PRO D N 1
ATOM 6258 C CA . PRO D 1 170 ? 73.271 84.448 49.013 1.00 70.51 169 PRO D CA 1
ATOM 6259 C C . PRO D 1 170 ? 72.713 84.885 50.364 1.00 77.30 169 PRO D C 1
ATOM 6260 O O . PRO D 1 170 ? 72.208 85.965 50.472 1.00 78.33 169 PRO D O 1
ATOM 6264 N N . ASP D 1 171 ? 72.724 83.974 51.322 1.00 77.11 170 ASP D N 1
ATOM 6265 C CA . ASP D 1 171 ? 72.487 84.392 52.723 1.00 80.03 170 ASP D CA 1
ATOM 6266 C C . ASP D 1 171 ? 73.863 84.908 53.133 1.00 76.41 170 ASP D C 1
ATOM 6267 O O . ASP D 1 171 ? 74.853 84.285 52.734 1.00 84.18 170 ASP D O 1
ATOM 6272 N N . GLY D 1 172 ? 74.008 85.812 54.084 1.00 62.45 171 GLY D N 1
ATOM 6273 C CA . GLY D 1 172 ? 75.371 86.341 54.269 1.00 58.33 171 GLY D CA 1
ATOM 6274 C C . GLY D 1 172 ? 76.329 85.474 55.052 1.00 57.57 171 GLY D C 1
ATOM 6275 O O . GLY D 1 172 ? 76.923 85.994 55.963 1.00 67.30 171 GLY D O 1
ATOM 6276 N N . HIS D 1 173 ? 76.588 84.248 54.619 1.00 49.59 172 HIS D N 1
ATOM 6277 C CA . HIS D 1 173 ? 77.553 83.354 55.274 1.00 40.18 172 HIS D CA 1
ATOM 6278 C C . HIS D 1 173 ? 78.882 83.599 54.584 1.00 40.97 172 HIS D C 1
ATOM 6279 O O . HIS D 1 173 ? 78.884 83.825 53.406 1.00 42.30 172 HIS D O 1
ATOM 6286 N N . LYS D 1 174 ? 79.948 83.600 55.359 1.00 48.91 173 LYS D N 1
ATOM 6287 C CA . LYS D 1 174 ? 81.308 83.878 54.858 1.00 47.66 173 LYS D CA 1
ATOM 6288 C C . LYS D 1 174 ? 81.850 82.713 54.041 1.00 43.65 173 LYS D C 1
ATOM 6289 O O . LYS D 1 174 ? 81.833 81.597 54.510 1.00 38.85 173 LYS D O 1
ATOM 6295 N N . VAL D 1 175 ? 82.371 83.038 52.875 1.00 38.92 174 VAL D N 1
ATOM 6296 C CA . VAL D 1 175 ? 83.021 82.055 52.014 1.00 40.15 174 VAL D CA 1
ATOM 6297 C C . VAL D 1 175 ? 84.459 82.506 51.841 1.00 40.21 174 VAL D C 1
ATOM 6298 O O . VAL D 1 175 ? 84.720 83.631 51.388 1.00 38.40 174 VAL D O 1
ATOM 6302 N N . ILE D 1 176 ? 85.384 81.656 52.264 1.00 34.06 175 ILE D N 1
ATOM 6303 C CA . ILE D 1 176 ? 86.809 81.861 52.070 1.00 38.82 175 ILE D CA 1
ATOM 6304 C C . ILE D 1 176 ? 87.259 80.784 51.096 1.00 42.29 175 ILE D C 1
ATOM 6305 O O . ILE D 1 176 ? 87.072 79.588 51.350 1.00 45.12 175 ILE D O 1
ATOM 6310 N N . SER D 1 177 ? 87.833 81.210 49.978 1.00 41.28 176 SER D N 1
ATOM 6311 C CA . SER D 1 177 ? 88.253 80.324 48.906 1.00 31.38 176 SER D CA 1
ATOM 6312 C C . SER D 1 177 ? 89.758 80.416 48.733 1.00 29.88 176 SER D C 1
ATOM 6313 O O . SER D 1 177 ? 90.314 81.520 48.655 1.00 40.27 176 SER D O 1
ATOM 6316 N N . LEU D 1 178 ? 90.409 79.262 48.701 1.00 30.91 177 LEU D N 1
ATOM 6317 C CA . LEU D 1 178 ? 91.843 79.152 48.459 1.00 35.53 177 LEU D CA 1
ATOM 6318 C C . LEU D 1 178 ? 92.036 78.485 47.100 1.00 39.91 177 LEU D C 1
ATOM 6319 O O . LEU D 1 178 ? 91.581 77.356 46.892 1.00 37.12 177 LEU D O 1
ATOM 6324 N N . LEU D 1 179 ? 92.717 79.171 46.188 1.00 35.96 178 LEU D N 1
ATOM 6325 C CA . LEU D 1 179 ? 92.970 78.665 44.845 1.00 41.33 178 LEU D CA 1
ATOM 6326 C C . LEU D 1 179 ? 94.441 78.271 44.739 1.00 48.07 178 LEU D C 1
ATOM 6327 O O . LEU D 1 179 ? 95.326 79.097 44.981 1.00 45.04 178 LEU D O 1
ATOM 6332 N N . ARG D 1 180 ? 94.700 77.013 44.380 1.00 42.92 179 ARG D N 1
ATOM 6333 C CA . ARG D 1 180 ? 96.074 76.542 44.267 1.00 44.08 179 ARG D CA 1
ATOM 6334 C C . ARG D 1 180 ? 96.797 77.304 43.159 1.00 46.22 179 ARG D C 1
ATOM 6335 O O . ARG D 1 180 ? 96.292 77.419 42.039 1.00 48.26 179 ARG D O 1
ATOM 6343 N N . THR D 1 181 ? 97.979 77.850 43.474 1.00 52.75 180 THR D N 1
ATOM 6344 C CA . THR D 1 181 ? 98.717 78.596 42.449 1.00 52.46 180 THR D CA 1
ATOM 6345 C C . THR D 1 181 ? 99.212 77.672 41.346 1.00 54.88 180 THR D C 1
ATOM 6346 O O . THR D 1 181 ? 99.317 78.090 40.189 1.00 60.09 180 THR D O 1
ATOM 6350 N N . SER D 1 182 ? 99.526 76.425 41.688 1.00 53.74 181 SER D N 1
ATOM 6351 C CA . SER D 1 182 ? 99.860 75.386 40.722 1.00 55.42 181 SER D CA 1
ATOM 6352 C C . SER D 1 182 ? 98.753 74.334 40.764 1.00 51.00 181 SER D C 1
ATOM 6353 O O . SER D 1 182 ? 98.551 73.675 41.795 1.00 50.89 181 SER D O 1
ATOM 6356 N N . LYS D 1 183 ? 98.030 74.189 39.657 1.00 46.03 182 LYS D N 1
ATOM 6357 C CA . LYS D 1 183 ? 96.942 73.220 39.605 1.00 41.48 182 LYS D CA 1
ATOM 6358 C C . LYS D 1 183 ? 97.497 71.797 39.601 1.00 44.93 182 LYS D C 1
ATOM 6359 O O . LYS D 1 183 ? 98.594 71.544 39.093 1.00 46.95 182 LYS D O 1
ATOM 6365 N N . THR D 1 184 ? 96.761 70.878 40.229 1.00 38.29 183 THR D N 1
ATOM 6366 C CA . THR D 1 184 ? 97.150 69.475 40.309 1.00 41.87 183 THR D CA 1
ATOM 6367 C C . THR D 1 184 ? 95.896 68.604 40.268 1.00 40.41 183 THR D C 1
ATOM 6368 O O . THR D 1 184 ? 94.786 69.072 40.539 1.00 38.62 183 THR D O 1
ATOM 6372 N N . ASN D 1 185 ? 96.077 67.331 39.892 1.00 36.51 184 ASN D N 1
ATOM 6373 C CA . ASN D 1 185 ? 94.992 66.354 39.928 1.00 36.23 184 ASN D CA 1
ATOM 6374 C C . ASN D 1 185 ? 95.210 65.277 40.986 1.00 41.22 184 ASN D C 1
ATOM 6375 O O . ASN D 1 185 ? 94.420 64.326 41.060 1.00 45.34 184 ASN D O 1
ATOM 6380 N N . SER D 1 186 ? 96.285 65.359 41.764 1.00 39.14 185 SER D N 1
ATOM 6381 C CA . SER D 1 186 ? 96.483 64.433 42.869 1.00 48.71 185 SER D CA 1
ATOM 6382 C C . SER D 1 186 ? 97.290 65.141 43.943 1.00 47.87 185 SER D C 1
ATOM 6383 O O . SER D 1 186 ? 98.113 66.014 43.642 1.00 55.48 185 SER D O 1
ATOM 6386 N N . GLY D 1 187 ? 97.021 64.791 45.197 1.00 44.10 186 GLY D N 1
ATOM 6387 C CA . GLY D 1 187 ? 97.712 65.435 46.294 1.00 42.96 186 GLY D CA 1
ATOM 6388 C C . GLY D 1 187 ? 97.094 65.075 47.632 1.00 49.00 186 GLY D C 1
ATOM 6389 O O . GLY D 1 187 ? 96.255 64.170 47.737 1.00 47.11 186 GLY D O 1
ATOM 6390 N N . THR D 1 188 ? 97.578 65.777 48.661 1.00 46.69 187 THR D N 1
ATOM 6391 C CA . THR D 1 188 ? 97.122 65.640 50.040 1.00 49.31 187 THR D CA 1
ATOM 6392 C C . THR D 1 188 ? 97.047 67.030 50.656 1.00 48.67 187 THR D C 1
ATOM 6393 O O . THR D 1 188 ? 97.965 67.835 50.467 1.00 55.08 187 THR D O 1
ATOM 6397 N N . VAL D 1 189 ? 95.948 67.322 51.356 1.00 51.09 188 VAL D N 1
ATOM 6398 C CA . VAL D 1 189 ? 95.745 68.611 52.014 1.00 54.78 188 VAL D CA 1
ATOM 6399 C C . VAL D 1 189 ? 95.666 68.400 53.519 1.00 53.59 188 VAL D C 1
ATOM 6400 O O . VAL D 1 189 ? 95.045 67.441 53.995 1.00 47.78 188 VAL D O 1
ATOM 6404 N N . ASP D 1 190 ? 96.311 69.307 54.257 1.00 50.57 189 ASP D N 1
ATOM 6405 C CA . ASP D 1 190 ? 96.283 69.375 55.719 1.00 50.91 189 ASP D CA 1
ATOM 6406 C C . ASP D 1 190 ? 95.207 70.398 56.074 1.00 48.34 189 ASP D C 1
ATOM 6407 O O . ASP D 1 190 ? 95.458 71.606 56.133 1.00 53.27 189 ASP D O 1
ATOM 6412 N N . ILE D 1 191 ? 93.985 69.903 56.269 1.00 44.35 190 ILE D N 1
ATOM 6413 C CA . ILE D 1 191 ? 92.849 70.789 56.505 1.00 46.20 190 ILE D CA 1
ATOM 6414 C C . ILE D 1 191 ? 92.962 71.469 57.871 1.00 48.62 190 ILE D C 1
ATOM 6415 O O . ILE D 1 191 ? 92.625 72.656 58.025 1.00 45.29 190 ILE D O 1
ATOM 6420 N N . LYS D 1 192 ? 93.465 70.744 58.875 1.00 48.41 191 LYS D N 1
ATOM 6421 C CA . LYS D 1 192 ? 93.654 71.332 60.197 1.00 45.22 191 LYS D CA 1
ATOM 6422 C C . LYS D 1 192 ? 94.532 72.576 60.128 1.00 49.87 191 LYS D C 1
ATOM 6423 O O . LYS D 1 192 ? 94.167 73.635 60.651 1.00 54.05 191 LYS D O 1
ATOM 6429 N N . SER D 1 193 ? 95.678 72.476 59.442 1.00 49.08 192 SER D N 1
ATOM 6430 C CA . SER D 1 193 ? 96.610 73.601 59.365 1.00 55.81 192 SER D CA 1
ATOM 6431 C C . SER D 1 193 ? 96.017 74.785 58.624 1.00 55.91 192 SER D C 1
ATOM 6432 O O . SER D 1 193 ? 96.306 75.945 58.955 1.00 54.38 192 SER D O 1
ATOM 6435 N N . ILE D 1 194 ? 95.242 74.515 57.574 1.00 52.58 193 ILE D N 1
ATOM 6436 C CA . ILE D 1 194 ? 94.612 75.595 56.827 1.00 45.24 193 ILE D CA 1
ATOM 6437 C C . ILE D 1 194 ? 93.579 76.305 57.690 1.00 43.75 193 ILE D C 1
ATOM 6438 O O . ILE D 1 194 ? 93.510 77.541 57.707 1.00 38.32 193 ILE D O 1
ATOM 6443 N N . LEU D 1 195 ? 92.758 75.535 58.421 1.00 44.89 194 LEU D N 1
ATOM 6444 C CA . LEU D 1 195 ? 91.747 76.134 59.291 1.00 45.86 194 LEU D CA 1
ATOM 6445 C C . LEU D 1 195 ? 92.398 76.945 60.420 1.00 54.69 194 LEU D C 1
ATOM 6446 O O . LEU D 1 195 ? 91.874 77.992 60.827 1.00 57.78 194 LEU D O 1
ATOM 6451 N N . GLN D 1 196 ? 93.546 76.481 60.929 1.00 55.02 195 GLN D N 1
ATOM 6452 C CA . GLN D 1 196 ? 94.280 77.237 61.947 1.00 54.26 195 GLN D CA 1
ATOM 6453 C C . GLN D 1 196 ? 94.812 78.551 61.380 1.00 60.06 195 GLN D C 1
ATOM 6454 O O . GLN D 1 196 ? 94.765 79.588 62.052 1.00 60.16 195 GLN D O 1
ATOM 6460 N N . TRP D 1 197 ? 95.316 78.529 60.141 1.00 53.92 196 TRP D N 1
ATOM 6461 C CA . TRP D 1 197 ? 95.807 79.760 59.532 1.00 48.91 196 TRP D CA 1
ATOM 6462 C C . TRP D 1 197 ? 94.680 80.768 59.344 1.00 48.95 196 TRP D C 1
ATOM 6463 O O . TRP D 1 197 ? 94.835 81.949 59.670 1.00 49.30 196 TRP D O 1
ATOM 6474 N N . ILE D 1 198 ? 93.514 80.299 58.903 1.00 58.22 197 ILE D N 1
ATOM 6475 C CA . ILE D 1 198 ? 92.366 81.181 58.698 1.00 56.92 197 ILE D CA 1
ATOM 6476 C C . ILE D 1 198 ? 91.900 81.768 60.025 1.00 58.30 197 ILE D C 1
ATOM 6477 O O . ILE D 1 198 ? 91.576 82.959 60.115 1.00 60.43 197 ILE D O 1
ATOM 6482 N N . LYS D 1 199 ? 91.884 80.953 61.078 1.00 45.07 198 LYS D N 1
ATOM 6483 C CA . LYS D 1 199 ? 91.577 81.472 62.403 1.00 50.97 198 LYS D CA 1
ATOM 6484 C C . LYS D 1 199 ? 92.604 82.518 62.839 1.00 51.27 198 LYS D C 1
ATOM 6485 O O . LYS D 1 199 ? 92.243 83.539 63.436 1.00 47.34 198 LYS D O 1
ATOM 6491 N N . SER D 1 200 ? 93.884 82.295 62.516 1.00 50.02 199 SER D N 1
ATOM 6492 C CA . SER D 1 200 ? 94.936 83.207 62.947 1.00 50.35 199 SER D CA 1
ATOM 6493 C C . SER D 1 200 ? 94.779 84.594 62.348 1.00 57.27 199 SER D C 1
ATOM 6494 O O . SER D 1 200 ? 95.322 85.553 62.910 1.00 55.06 199 SER D O 1
ATOM 6497 N N . LYS D 1 201 ? 94.093 84.713 61.202 1.00 53.61 200 LYS D N 1
ATOM 6498 C CA . LYS D 1 201 ? 93.800 86.004 60.581 1.00 54.09 200 LYS D CA 1
ATOM 6499 C C . LYS D 1 201 ? 92.463 86.592 61.037 1.00 52.49 200 LYS D C 1
ATOM 6500 O O . LYS D 1 201 ? 92.055 87.639 60.525 1.00 52.50 200 LYS D O 1
ATOM 6506 N N . GLY D 1 202 ? 91.787 85.948 61.990 1.00 51.99 201 GLY D N 1
ATOM 6507 C CA . GLY D 1 202 ? 90.595 86.489 62.629 1.00 50.11 201 GLY D CA 1
ATOM 6508 C C . GLY D 1 202 ? 89.269 86.286 61.923 1.00 55.51 201 GLY D C 1
ATOM 6509 O O . GLY D 1 202 ? 88.274 86.930 62.293 1.00 54.99 201 GLY D O 1
ATOM 6510 N N . TYR D 1 203 ? 89.207 85.385 60.939 1.00 49.82 202 TYR D N 1
ATOM 6511 C CA . TYR D 1 203 ? 87.947 85.142 60.248 1.00 49.90 202 TYR D CA 1
ATOM 6512 C C . TYR D 1 203 ? 86.942 84.420 61.142 1.00 56.98 202 TYR D C 1
ATOM 6513 O O . TYR D 1 203 ? 85.737 84.703 61.087 1.00 51.14 202 TYR D O 1
ATOM 6522 N N . PHE D 1 204 ? 87.415 83.514 61.995 1.00 55.01 203 PHE D N 1
ATOM 6523 C CA . PHE D 1 204 ? 86.520 82.828 62.910 1.00 53.17 203 PHE D CA 1
ATOM 6524 C C . PHE D 1 204 ? 87.293 82.387 64.138 1.00 53.42 203 PHE D C 1
ATOM 6525 O O . PHE D 1 204 ? 88.521 82.501 64.206 1.00 48.34 203 PHE D O 1
ATOM 6533 N N . GLY D 1 205 ? 86.533 81.897 65.119 1.00 56.21 204 GLY D N 1
ATOM 6534 C CA . GLY D 1 205 ? 87.065 81.387 66.368 1.00 62.72 204 GLY D CA 1
ATOM 6535 C C . GLY D 1 205 ? 87.295 79.889 66.351 1.00 61.51 204 GLY D C 1
ATOM 6536 O O . GLY D 1 205 ? 87.720 79.332 65.331 1.00 60.24 204 GLY D O 1
ATOM 6537 N N . ASP D 1 206 ? 87.066 79.232 67.492 1.00 59.26 205 ASP D N 1
ATOM 6538 C CA . ASP D 1 206 ? 87.212 77.781 67.608 1.00 56.13 205 ASP D CA 1
ATOM 6539 C C . ASP D 1 206 ? 85.943 77.164 67.037 1.00 59.44 205 ASP D C 1
ATOM 6540 O O . ASP D 1 206 ? 85.022 76.757 67.762 1.00 54.13 205 ASP D O 1
ATOM 6545 N N . ILE D 1 207 ? 85.889 77.161 65.691 1.00 58.23 206 ILE D N 1
ATOM 6546 C CA . ILE D 1 207 ? 84.695 76.696 64.985 1.00 55.41 206 ILE D CA 1
ATOM 6547 C C . ILE D 1 207 ? 84.584 75.177 65.073 1.00 52.80 206 ILE D C 1
ATOM 6548 O O . ILE D 1 207 ? 85.593 74.458 65.103 1.00 59.65 206 ILE D O 1
ATOM 6553 N N . GLU D 1 208 ? 83.344 74.681 65.179 1.00 45.30 207 GLU D N 1
ATOM 6554 C CA . GLU D 1 208 ? 83.104 73.239 65.154 1.00 53.23 207 GLU D CA 1
ATOM 6555 C C . GLU D 1 208 ? 83.026 72.798 63.700 1.00 53.31 207 GLU D C 1
ATOM 6556 O O . GLU D 1 208 ? 82.111 73.186 62.968 1.00 51.00 207 GLU D O 1
ATOM 6562 N N . VAL D 1 209 ? 84.034 72.039 63.286 1.00 51.69 208 VAL D N 1
ATOM 6563 C CA . VAL D 1 209 ? 84.147 71.531 61.928 1.00 53.62 208 VAL D CA 1
ATOM 6564 C C . VAL D 1 209 ? 83.013 70.547 61.663 1.00 51.89 208 VAL D C 1
ATOM 6565 O O . VAL D 1 209 ? 82.834 69.570 62.395 1.00 53.11 208 VAL D O 1
ATOM 6569 N N . GLY D 1 210 ? 82.223 70.814 60.628 1.00 44.36 209 GLY D N 1
ATOM 6570 C CA . GLY D 1 210 ? 81.076 69.983 60.317 1.00 41.01 209 GLY D CA 1
ATOM 6571 C C . GLY D 1 210 ? 81.331 68.921 59.264 1.00 48.88 209 GLY D C 1
ATOM 6572 O O . GLY D 1 210 ? 81.493 67.743 59.590 1.00 57.27 209 GLY D O 1
ATOM 6573 N N . SER D 1 211 ? 81.382 69.331 57.995 1.00 45.97 210 SER D N 1
ATOM 6574 C CA . SER D 1 211 ? 81.490 68.424 56.863 1.00 43.14 210 SER D CA 1
ATOM 6575 C C . SER D 1 211 ? 82.678 68.785 55.971 1.00 51.51 210 SER D C 1
ATOM 6576 O O . SER D 1 211 ? 82.972 69.966 55.745 1.00 51.81 210 SER D O 1
ATOM 6579 N N . VAL D 1 212 ? 83.364 67.755 55.473 1.00 50.16 211 VAL D N 1
ATOM 6580 C CA . VAL D 1 212 ? 84.421 67.885 54.471 1.00 45.55 211 VAL D CA 1
ATOM 6581 C C . VAL D 1 212 ? 83.867 67.300 53.180 1.00 39.83 211 VAL D C 1
ATOM 6582 O O . VAL D 1 212 ? 83.524 66.114 53.141 1.00 45.20 211 VAL D O 1
ATOM 6586 N N . GLN D 1 213 ? 83.722 68.134 52.143 1.00 33.26 212 GLN D N 1
ATOM 6587 C CA . GLN D 1 213 ? 83.186 67.715 50.846 1.00 32.45 212 GLN D CA 1
ATOM 6588 C C . GLN D 1 213 ? 84.231 67.892 49.743 1.00 34.60 212 GLN D C 1
ATOM 6589 O O . GLN D 1 213 ? 85.114 68.753 49.831 1.00 36.00 212 GLN D O 1
ATOM 6595 N N . TYR D 1 214 ? 84.124 67.075 48.694 1.00 36.17 213 TYR D N 1
ATOM 6596 C CA . TYR D 1 214 ? 85.010 67.189 47.542 1.00 33.30 213 TYR D CA 1
ATOM 6597 C C . TYR D 1 214 ? 84.242 66.836 46.277 1.00 33.93 213 TYR D C 1
ATOM 6598 O O . TYR D 1 214 ? 83.516 65.836 46.248 1.00 33.28 213 TYR D O 1
ATOM 6607 N N . GLY D 1 215 ? 84.386 67.675 45.244 1.00 33.39 214 GLY D N 1
ATOM 6608 C CA . GLY D 1 215 ? 83.721 67.467 43.970 1.00 32.42 214 GLY D CA 1
ATOM 6609 C C . GLY D 1 215 ? 84.042 68.532 42.934 1.00 32.32 214 GLY D C 1
ATOM 6610 O O . GLY D 1 215 ? 85.108 69.159 42.972 1.00 30.92 214 GLY D O 1
ATOM 6611 N N . VAL D 1 216 ? 83.147 68.736 41.975 1.00 30.29 215 VAL D N 1
ATOM 6612 C CA . VAL D 1 216 ? 83.378 69.737 40.943 1.00 31.13 215 VAL D CA 1
ATOM 6613 C C . VAL D 1 216 ? 82.158 70.643 40.835 1.00 31.00 215 VAL D C 1
ATOM 6614 O O . VAL D 1 216 ? 81.021 70.166 40.707 1.00 31.35 215 VAL D O 1
ATOM 6618 N N . GLU D 1 217 ? 82.411 71.950 40.909 1.00 22.12 216 GLU D N 1
ATOM 6619 C CA . GLU D 1 217 ? 81.419 72.984 40.658 1.00 29.26 216 GLU D CA 1
ATOM 6620 C C . GLU D 1 217 ? 81.426 73.207 39.153 1.00 27.27 216 GLU D C 1
ATOM 6621 O O . GLU D 1 217 ? 82.415 73.695 38.599 1.00 30.53 216 GLU D O 1
ATOM 6627 N N . ILE D 1 218 ? 80.353 72.796 38.486 1.00 27.38 217 ILE D N 1
ATOM 6628 C CA . ILE D 1 218 ? 80.276 72.860 37.028 1.00 23.57 217 ILE D CA 1
ATOM 6629 C C . ILE D 1 218 ? 79.432 74.062 36.633 1.00 25.93 217 ILE D C 1
ATOM 6630 O O . ILE D 1 218 ? 78.214 74.078 36.844 1.00 31.93 217 ILE D O 1
ATOM 6635 N N . THR D 1 219 ? 80.063 75.011 35.951 1.00 26.10 218 THR D N 1
ATOM 6636 C CA . THR D 1 219 ? 79.343 76.099 35.315 1.00 25.36 218 THR D CA 1
ATOM 6637 C C . THR D 1 219 ? 78.965 75.729 33.878 1.00 28.48 218 THR D C 1
ATOM 6638 O O . THR D 1 219 ? 77.823 75.958 33.457 1.00 29.91 218 THR D O 1
ATOM 6642 N N . SER D 1 220 ? 79.912 75.154 33.117 1.00 30.59 219 SER D N 1
ATOM 6643 C CA . SER D 1 220 ? 79.684 74.729 31.733 1.00 29.16 219 SER D CA 1
ATOM 6644 C C . SER D 1 220 ? 80.454 73.455 31.420 1.00 25.25 219 SER D C 1
ATOM 6645 O O . SER D 1 220 ? 81.627 73.327 31.772 1.00 36.48 219 SER D O 1
ATOM 6648 N N . SER D 1 221 ? 79.806 72.542 30.724 1.00 25.93 220 SER D N 1
ATOM 6649 C CA . SER D 1 221 ? 80.506 71.368 30.200 1.00 33.68 220 SER D CA 1
ATOM 6650 C C . SER D 1 221 ? 79.830 70.907 28.911 1.00 32.08 220 SER D C 1
ATOM 6651 O O . SER D 1 221 ? 79.319 69.783 28.858 1.00 39.21 220 SER D O 1
ATOM 6654 N N . PRO D 1 222 ? 79.789 71.757 27.870 1.00 33.06 221 PRO D N 1
ATOM 6655 C CA . PRO D 1 222 ? 78.927 71.493 26.708 1.00 34.58 221 PRO D CA 1
ATOM 6656 C C . PRO D 1 222 ? 79.284 70.220 25.957 1.00 28.15 221 PRO D C 1
ATOM 6657 O O . PRO D 1 222 ? 80.449 69.949 25.674 1.00 32.15 221 PRO D O 1
ATOM 6661 N N . GLY D 1 223 ? 78.261 69.462 25.596 1.00 30.46 222 GLY D N 1
ATOM 6662 C CA . GLY D 1 223 ? 78.439 68.207 24.879 1.00 25.80 222 GLY D CA 1
ATOM 6663 C C . GLY D 1 223 ? 78.566 66.993 25.770 1.00 27.54 222 GLY D C 1
ATOM 6664 O O . GLY D 1 223 ? 78.580 65.863 25.263 1.00 30.86 222 GLY D O 1
ATOM 6665 N N . GLY D 1 224 ? 78.645 67.192 27.086 1.00 26.59 223 GLY D N 1
ATOM 6666 C CA . GLY D 1 224 ? 78.782 66.113 28.028 1.00 24.62 223 GLY D CA 1
ATOM 6667 C C . GLY D 1 224 ? 80.240 65.882 28.329 1.00 33.75 223 GLY D C 1
ATOM 6668 O O . GLY D 1 224 ? 81.031 65.603 27.430 1.00 35.59 223 GLY D O 1
ATOM 6669 N N . LYS D 1 225 ? 80.595 65.956 29.608 1.00 27.40 224 LYS D N 1
ATOM 6670 C CA . LYS D 1 225 ? 81.963 65.767 30.045 1.00 32.91 224 LYS D CA 1
ATOM 6671 C C . LYS D 1 225 ? 81.926 64.902 31.290 1.00 35.42 224 LYS D C 1
ATOM 6672 O O . LYS D 1 225 ? 80.940 64.917 32.040 1.00 31.00 224 LYS D O 1
ATOM 6678 N N . ASN D 1 226 ? 82.973 64.102 31.465 1.00 35.61 225 ASN D N 1
ATOM 6679 C CA . ASN D 1 226 ? 83.082 63.149 32.560 1.00 34.04 225 ASN D CA 1
ATOM 6680 C C . ASN D 1 226 ? 84.227 63.511 33.505 1.00 32.57 225 ASN D C 1
ATOM 6681 O O . ASN D 1 226 ? 85.332 63.846 33.064 1.00 35.43 225 ASN D O 1
ATOM 6686 N N . PHE D 1 227 ? 83.988 63.346 34.803 1.00 29.83 226 PHE D N 1
ATOM 6687 C CA . PHE D 1 227 ? 84.990 63.558 35.847 1.00 31.17 226 PHE D CA 1
ATOM 6688 C C . PHE D 1 227 ? 85.096 62.280 36.673 1.00 33.88 226 PHE D C 1
ATOM 6689 O O . PHE D 1 227 ? 84.069 61.762 37.118 1.00 37.19 226 PHE D O 1
ATOM 6697 N N . ASN D 1 228 ? 86.313 61.748 36.841 1.00 29.37 227 ASN D N 1
ATOM 6698 C CA . ASN D 1 228 ? 86.554 60.550 37.650 1.00 31.89 227 ASN D CA 1
ATOM 6699 C C . ASN D 1 228 ? 87.280 60.898 38.945 1.00 32.80 227 ASN D C 1
ATOM 6700 O O . ASN D 1 228 ? 88.272 61.635 38.926 1.00 30.86 227 ASN D O 1
ATOM 6705 N N . PHE D 1 229 ? 86.774 60.382 40.068 1.00 36.73 228 PHE D N 1
ATOM 6706 C CA . PHE D 1 229 ? 87.358 60.606 41.394 1.00 37.76 228 PHE D CA 1
ATOM 6707 C C . PHE D 1 229 ? 87.833 59.288 42.013 1.00 48.20 228 PHE D C 1
ATOM 6708 O O . PHE D 1 229 ? 87.023 58.382 42.252 1.00 40.41 228 PHE D O 1
ATOM 6716 N N . ASN D 1 230 ? 89.157 59.142 42.156 1.00 46.09 229 ASN D N 1
ATOM 6717 C CA . ASN D 1 230 ? 89.806 57.951 42.709 1.00 44.81 229 ASN D CA 1
ATOM 6718 C C . ASN D 1 230 ? 90.290 58.119 44.157 1.00 46.50 229 ASN D C 1
ATOM 6719 O O . ASN D 1 230 ? 90.891 59.140 44.510 1.00 43.42 229 ASN D O 1
ATOM 6724 N N . ASN D 1 231 ? 90.052 57.085 44.980 1.00 43.02 230 ASN D N 1
ATOM 6725 C CA . ASN D 1 231 ? 90.608 56.936 46.332 1.00 46.64 23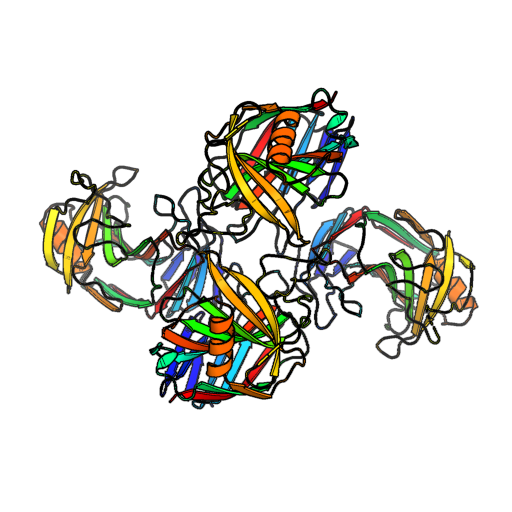0 ASN D CA 1
ATOM 6726 C C . ASN D 1 231 ? 90.539 58.181 47.211 1.00 54.70 230 ASN D C 1
ATOM 6727 O O . ASN D 1 231 ? 91.473 58.456 47.974 1.00 65.52 230 ASN D O 1
ATOM 6732 N N . TRP D 1 232 ? 89.447 58.933 47.131 1.00 47.59 231 TRP D N 1
ATOM 6733 C CA . TRP D 1 232 ? 89.244 60.024 48.072 1.00 47.23 231 TRP D CA 1
ATOM 6734 C C . TRP D 1 232 ? 89.146 59.490 49.499 1.00 56.56 231 TRP D C 1
ATOM 6735 O O . TRP D 1 232 ? 88.406 58.540 49.769 1.00 68.27 231 TRP D O 1
ATOM 6746 N N . SER D 1 233 ? 89.927 60.076 50.407 1.00 52.41 232 SER D N 1
ATOM 6747 C CA . SER D 1 233 ? 89.926 59.674 51.808 1.00 53.04 232 SER D CA 1
ATOM 6748 C C . SER D 1 233 ? 90.074 60.893 52.715 1.00 54.06 232 SER D C 1
ATOM 6749 O O . SER D 1 233 ? 90.676 61.904 52.341 1.00 52.28 232 SER D O 1
ATOM 6752 N N . VAL D 1 234 ? 89.541 60.763 53.932 1.00 57.34 233 VAL D N 1
ATOM 6753 C CA . VAL D 1 234 ? 89.672 61.760 54.986 1.00 50.36 233 VAL D CA 1
ATOM 6754 C C . VAL D 1 234 ? 90.250 61.060 56.208 1.00 59.64 233 VAL D C 1
ATOM 6755 O O . VAL D 1 234 ? 89.782 59.977 56.589 1.00 55.67 233 VAL D O 1
ATOM 6759 N N . THR D 1 235 ? 91.268 61.675 56.818 1.00 63.56 234 THR D N 1
ATOM 6760 C CA . THR D 1 235 ? 91.878 61.194 58.058 1.00 61.75 234 THR D CA 1
ATOM 6761 C C . THR D 1 235 ? 91.524 62.175 59.171 1.00 62.86 234 THR D C 1
ATOM 6762 O O . THR D 1 235 ? 92.048 63.295 59.212 1.00 61.46 234 THR D O 1
ATOM 6766 N N . SER D 1 236 ? 90.633 61.752 60.063 1.00 54.41 235 SER D N 1
ATOM 6767 C CA . SER D 1 236 ? 90.167 62.564 61.178 1.00 58.60 235 SER D CA 1
ATOM 6768 C C . SER D 1 236 ? 90.573 61.886 62.479 1.00 73.18 235 SER D C 1
ATOM 6769 O O . SER D 1 236 ? 90.135 60.765 62.762 1.00 76.23 235 SER D O 1
ATOM 6772 N N . LYS D 1 237 ? 91.411 62.561 63.260 1.00 72.63 236 LYS D N 1
ATOM 6773 C CA . LYS D 1 237 ? 91.834 62.060 64.564 1.00 76.04 236 LYS D CA 1
ATOM 6774 C C . LYS D 1 237 ? 91.854 63.189 65.603 1.00 80.81 236 LYS D C 1
ATOM 6775 O O . LYS D 1 237 ? 91.598 62.991 66.791 1.00 84.52 236 LYS D O 1
#

Secondary structure (DSSP, 8-state):
---SEEE-STT-EEEETTEEEEEEE-SSSPPPEEEEEEETTEEEEEE---S-SS--EEEEEEEEEEEEGGG-S-EEEEEEEE--SSSEEEEEEEEEETTSSEEEEEEEEESS-TTS-SSS----S-B-TTSPBPPSEEEEEETTEEEEEEEEE-TTS-EEEEEEESS--SEEEEEHHHHHHHHHHTTS-SS-EEEEEEEEEEEEE-TT-EEEEEEEEEEEE-/-B-STT-EEEETTEEEE--B-SSS---EEEEE--TTEEEEEE---S-SS--B--EEEEEEEEEGGG-S-EEEEEEEE--SSSEEEEEEEEE-SSSSEEEEEEEEESS-TTS-SSS----S------SEEEEEETTEEEEEEEE--SSS-EEEEEEESS--SEEEEEHHHHHHHHHHTTS-SS-EEEEEEEEEEEEE-TT-EEEEEEEEEEEE-/--SEEE-STT-EEEETTEEEE--B-SSSPPPEEEEEEETTEEEEEE---SSSS--B--EEEEEEEEEGGG-S-EEEEEEEE--SSSEEEEEEEEEETTSSEEEEEEEEESS-TTS-SSS----S-B-TTSPBPPSEEEEEETTEEEEEEEEE-TT--EEEEEEESS--SEEEEEHHHHHHHHHHTTS-SS-EEEEEEEEEEEEE-TT-EEEEEEEEEEEE-/--SEEE-STT-EEEETTEEEE--B-SSSPPPEEEEEEETTEEEEEE---S-SS--B--EEEEEEEEEGGG-S-EEEEEEEE--SSSEEEEEEEEEETTSSEEEEEEEEESS-TTS-SSS----S-B-TTS-B--SEEEEEETTEEEEEEEEE-SSS-EEEEEEESS--SEEEEEHHHHHHHHHHTTS-SS-EEEEEEEEEEEEE-TT-EEEEEEEEEEEE-

Organism: Rhizobium fredii (NCBI:txid380)

Radius of gyration: 30.55 Å; Cα contacts (8 Å, |Δi|>4): 2529; chains: 4; bounding box: 76×78×73 Å

Nearest PDB structures (foldseek):
  6sdu-assembly2_B  TM=1.005E+00  e=2.093E-46  Sinorhizobium fredii USDA 257
  6sdu-assembly4_D  TM=9.989E-01  e=1.402E-42  Sinorhizobium fredii USDA 257
  2jem-assembly2_B  TM=8.495E-01  e=1.058E-15  Bacillus licheniformis
  6k9d-assembly1_A  TM=8.494E-01  e=1.001E-15  Aspergillus fischeri
  2jen-assembly1_A  TM=8.358E-01  e=1.407E-14  Bacillus licheniformis

B-factor: mean 46.8, std 19.4, range [4.25, 130.91]